Protein 2QSD (pdb70)

InterPro domains:
  IPR011440 Domain of unknown function DUF1543 [PF07566] (20-71)
  IPR011440 Domain of unknown function DUF1543 [PF07566] (97-147)

Solvent-accessible surface area: 62287 Å² total

Organism: Idiomarina loihiensis (strain ATCC BAA-735 / DSM 15497 / L2-TR) (NCBI:txid283942)

Secondary structure (DSSP, 8-state):
--EEEEEEEEE--TT-SS-EEEEEEEEE---TTHHHHHHH--S-STT-EEEEEEE--EETTEEEEEES----SSEEEEEE-----SEEEEEESSHHHHHHHHHHT----EEEE-SEETTEEEEEEE---------SEEEEEEPP-/--EEEEEEEEE--TT-SS-EEEEEEEEE---TTHHHHHHH--S-STT-EEEEEEEE-EETTEEEEEES----SSEEEEEE----SEEEEEESSHHHHHHHHHTT----EEEEESEETTEEEEEEE---------SEEEEEE---/--EEEEEEEEE--TT-SS-EEEEEEEEE---TTHHHHHHH--S-STT-EEEEEEEE-EETTEEEEEES----S-EEEEEE-----SEEEEEESSHHHHHHHHHHTT---EEEE--EETTEEEEEEE---------SEEEEEEPP--/--EEEEEEEEE--TT-SS-EEEEEEEEE---TTHHHHHHH--S--TT-EEEEEEEE-EETTEEEEEES----S-EEEEEE----SEEEEEESSHHHHHHHHHTT----EEEE-SEETTEEEEEEE---------SEEEEEEPP-/--EEEEEEEEE--TT-SS-EEEEEEEEE---TTHHHHHHH--S-STT-EEEEEEE--EETTEEEEEES----S-EEEEEE----SEEEEEESSHHHHHHHHHHT----EEEEESEETTEEEEEEE---------SEEEEEEPP--/--EEEEEEEEE--TT-SS-EEEEEEEEE---TTHHHHHHH--S-STT-EEEEEEEE-EETTEEEEEES------EEEEEE----SEEEEEESSHHHHHHHHHTT----EEEEESEETTEEEEEEE---------SEEEEEEPP--/--EEEEEEEEEE-TT-SS-EEEEEEEEE---TTHHHHHHH-SSEEEEEEEEEEEEE-EETTEEEEEES-----EEEEEE-----SEEEEEESSHHHHHHHHHTTT---EEEEESEETTEEEEEEE---------SEEEEEEPP--/--EEEEEEEEE--TT-SS-EEEEEEEEE---TTHHHHHHH--S-STT-EEEEEEEE-EETTEEEEEES----S-EEEEEE-----SEEEEEESSHHHHHHHHHTT----EEEEESEETTEEEEEEE---------SEEEEEEPP--

Sequence (1160 aa):
DNKLFLVYVGGTAPGANIELHDIRFVVGPSEETYPAIRKGWFGTQKGLHLDSFVHLHHVDGYRIHLTSEAPEEKRLYFVNFGEYHDFTVVVADSPQSAKQLARAQFSVDDCLCVDLVDNHYVTLEFDGEQQPLVPDWKGYQPLPEDNKLFLVYVGGTAPGANIELHDIRFVVGPSEETYPAIRKGWFGTQKGLHLDSFVHLHHVDGYRIHLTSEAPEEKRLYFVNFGYHDFTVVVADSPQSAKQLARAQFSVDDCLCVDLVDNHYVTLEFDGEQQPLVPDWKGYQPLPEDNKLFLVYVGGTAPGANIELHDIRFVVGPSEETYPAIRKGWFGTQKGLHLDSFVHLHHVDGYRIHLTSEAPEEKRLYFVNFGEYHDFTVVVADSPQSAKQLARAQFSVDDCLCVDLVDNHYVTLEFDGEQQPLVPDWKGYQPLPEGDNKLFLVYVGGTAPGANIELHDIRFVVGPSEETYPAIRRKGWFGTQKGLHLDSFVHLHHVDGYRIHLTSEAPEEKRLYFVNFGYHDFTVVVADSPQSAKQLARAQFSVDDCLCVDLVDNHYVTLEFDGEQQPLVPDWKGYQPLPEDNKLFLVYVGGTAPGANIELHDIRFVVGPSEETYPAIRKGWFGTQKGLHLDSFVHLHHVDGYRIHLTSEAPEEKRLYFVNFEYHDFTVVVADSPQSAKQLARAQFSVDDCLCVDLVDNHYVTLEFDGEQQPLVPDWKGYQPLPEGDNKLFLVYVGGTAPGANIELHDIRFVVGPSEETYPAIRKGWFGTQKGLHLDSFVHLHHVDGYRIHLTSEAPEEKRLYFVNFGYHDFTVVVADSPQSAKQLARAQFSVDDCLCVDLVDNHYVTLEFDGEQQPLVPDWKGYQPLPEGDNKLFLVYVGGTAPGANIELHDIRFVVGPSEETYPAIRRKGWFGTQKGLHLDSFVHLHHVDGYRIHLTSEAEEKRLYFVNNFGEYHDFTVVVADSPQSAKQLARAQFSVDDCLCVDLVDNHYVTLEFDGEQQPLVPDWKGYQPLPEGDNKLFLVYVGGTAPGANIELHDIRFVVGPSEETYPAIRKGWFGTQKGLHLDSFVHLHHVDGYRIHLTSEAPEEKRLYFVNFGEYHDFTVVVADSPQSAKQLARAQFSVDDCLCVDLVDNHYVTLEFDGEQQPLVPDWKGYQPLPEG

Foldseek 3Di:
DKWKKWWKKWDDAPPDPDIDIDIDIAMDPPLVRLVVVQVVDPGDNPPMKTFFMDGDQDAPQKGKDKDLDDDAQKFKKKKAACVVDRTDIHIGRDPVVRVVVRVVVVCVTDMDTDQAHPSIGIDIDGDGDDDDPHTPDGDIGTRDD/DKWKKWFKKWDDAPPDDDIDIDIDIAMDPPLVRLVVVQVVDPGDQPQIKTFFMAGDQDAPQKGKDKDQPDPAQKFWKKWAACVVRIDIHIGRDPVVRVVVRVVVPCVTDMDTDAAHPNIGIDIDGDGDDDPPDTPDGDIGRRDD/DKFKKWFKKWDAAPPDDDIDIDIDIAMDPPLVRLVVVQVPDPGDQPFMKTFFMDGDQDAPQKGKDKDLDDPAQKFKKKWAACVVDRIDIHIGRDPVVRVVVRVVPPCVTDMDTDAAHPSIGIHIDGHGDHDDPDTPDGDIGTRDPD/DKWKKWFKKWDDAPPDPDIDIDTDIAMDPPLVRLVVVQVVDPGDNPFIKTFFMDGDQDAPQKGKDWALDDPDQKFWKWWAACVVRIDIHIDRDQVVRVVVRVVVVCVTDMDTDQAHPNIGIDIDGHGDDDDPDTPDGDIGTRDD/DKWKKWFKKWDDAPPDPDIDIDIAIAIDPPLVRQVVVLVPDPGDSPFMKTFFMAGDQDAPQKGKDKDLDDDDQKFWKWWACVVDRTDIHIHRDPVVVVVVGVVVPCVTDMDTDQAHPSIGIDIDGHGDHDDPDTPDGDIGTRDPD/DKWKKWFKKWDAAPPDPDIDIDIDIAMDPDLVRLVVVQVPDPGDSPFIKTFFMDGDQDAPQKGKDKALDDPAQKFWKWWAACVVRTDIHIDRDPVVRVVVGVVVPCVTDMDTDQAHPSIGIHIDGHGDDDDPDTPDGDIGTRDPD/DKWKKWFWKWDDAPPDDDIDIDIDIAMDPPLVGLVVVQVPDPGDQPFIKTFFMDGDQDAPQKGKDKDLDDDQKFKKKWAPCCPDRTDIHIDRDPVVRVVVGVVVPCVTDMDTDAAHPNIGIDIDGHHDDDDPDTPDGDIGTRDPD/DKWKKWFKKWADAPPDDDIDIDIDIAIDPDLVRLVVVQVPDPGDNPFIKTFFMDGDQDAPQKGKDKDQDDDDQKFKKKWAPCCPDRTDIHIGRDPVVRVVVRVVPPCVTDMDTDAAHPNIGIDIDGHGDDDDPHTPDGDIGTNDDD

Nearest PDB structures (foldseek):
  2qsd-assembly3_D  TM=1.004E+00  e=1.176E-25  Idiomarina loihiensis
  2qsd-assembly1_A  TM=1.005E+00  e=2.131E-25  Idiomarina loihiensis
  2qsd-assembly3_E  TM=9.970E-01  e=6.996E-25  Idiomarina loihiensis
  2qsd-assembly2_G  TM=9.967E-01  e=1.268E-24  Idiomarina loihiensis
  4njc-assembly1_A  TM=6.000E-01  e=9.033E+00  Geobacillus stearothermophilus

B-factor: mean 64.72, std 28.15, range [20.96, 165.74]

Structure (mmCIF, N/CA/C/O backbone):
data_2QSD
#
_entry.id   2QSD
#
_cell.length_a   185.401
_cell.length_b   185.401
_cell.length_c   185.401
_cell.angle_alpha   90.00
_cell.angle_beta   90.00
_cell.angle_gamma   90.00
#
_symmetry.space_group_name_H-M   'P 2 3'
#
loop_
_entity.id
_entity.type
_entity.pdbx_description
1 polymer 'Uncharacterized conserved protein'
2 non-polymer GLYCEROL
3 water water
#
loop_
_atom_site.group_PDB
_atom_site.id
_atom_site.type_symbol
_atom_site.label_atom_id
_atom_site.label_alt_id
_atom_site.label_comp_id
_atom_site.label_asym_id
_atom_site.label_entity_id
_atom_site.label_seq_id
_atom_site.pdbx_PDB_ins_code
_atom_site.Cartn_x
_atom_site.Cartn_y
_atom_site.Cartn_z
_atom_site.occupancy
_atom_site.B_iso_or_equiv
_atom_site.auth_seq_id
_atom_site.auth_comp_id
_atom_site.auth_asym_id
_atom_site.auth_atom_id
_atom_site.pdbx_PDB_model_num
ATOM 1 N N . ASP A 1 7 ? 15.174 41.846 35.510 1.00 71.12 5 ASP A N 1
ATOM 2 C CA . ASP A 1 7 ? 13.900 41.069 35.556 1.00 77.03 5 ASP A CA 1
ATOM 3 C C . ASP A 1 7 ? 12.989 41.400 34.376 1.00 70.08 5 ASP A C 1
ATOM 4 O O . ASP A 1 7 ? 12.263 42.397 34.383 1.00 68.81 5 ASP A O 1
ATOM 9 N N . ASN A 1 8 ? 13.041 40.545 33.363 1.00 61.64 6 ASN A N 1
ATOM 10 C CA . ASN A 1 8 ? 12.267 40.735 32.153 1.00 50.65 6 ASN A CA 1
ATOM 11 C C . ASN A 1 8 ? 10.794 40.393 32.326 1.00 50.24 6 ASN A C 1
ATOM 12 O O . ASN A 1 8 ? 10.437 39.462 33.046 1.00 46.83 6 ASN A O 1
ATOM 17 N N . LYS A 1 9 ? 9.945 41.158 31.651 1.00 46.41 7 LYS A N 1
ATOM 18 C CA . LYS A 1 9 ? 8.517 40.928 31.675 1.00 45.51 7 LYS A CA 1
ATOM 19 C C . LYS A 1 9 ? 8.020 40.622 30.263 1.00 45.97 7 LYS A C 1
ATOM 20 O O . LYS A 1 9 ? 8.518 41.183 29.286 1.00 44.49 7 LYS A O 1
ATOM 26 N N . LEU A 1 10 ? 7.051 39.720 30.159 1.00 41.27 8 LEU A N 1
ATOM 27 C CA . LEU A 1 10 ? 6.354 39.491 28.903 1.00 37.23 8 LEU A CA 1
ATOM 28 C C . LEU A 1 10 ? 5.129 40.400 28.836 1.00 39.14 8 LEU A C 1
ATOM 29 O O . LEU A 1 10 ? 4.239 40.336 29.692 1.00 42.52 8 LEU A O 1
ATOM 34 N N . PHE A 1 11 ? 5.099 41.250 27.819 1.00 33.42 9 PHE A N 1
ATOM 35 C CA . PHE A 1 11 ? 3.976 42.137 27.591 1.00 34.37 9 PHE A CA 1
ATOM 36 C C . PHE A 1 11 ? 3.224 41.743 26.332 1.00 39.83 9 PHE A C 1
ATOM 37 O O . PHE A 1 11 ? 3.826 41.401 25.308 1.00 39.68 9 PHE A O 1
ATOM 45 N N . LEU A 1 12 ? 1.903 41.792 26.419 1.00 36.37 10 LEU A N 1
ATOM 46 C CA . LEU A 1 12 ? 1.054 41.710 25.246 1.00 36.27 10 LEU A CA 1
ATOM 47 C C . LEU A 1 12 ? 0.521 43.116 24.986 1.00 41.44 10 LEU A C 1
ATOM 48 O O . LEU A 1 12 ? -0.169 43.683 25.825 1.00 38.32 10 LEU A O 1
ATOM 53 N N . VAL A 1 13 ? 0.878 43.683 23.835 1.00 44.01 11 VAL A N 1
ATOM 54 C CA . VAL A 1 13 ? 0.553 45.073 23.515 1.00 37.03 11 VAL A CA 1
ATOM 55 C C . VAL A 1 13 ? -0.380 45.179 22.312 1.00 43.17 11 VAL A C 1
ATOM 56 O O . VAL A 1 13 ? -0.246 44.445 21.333 1.00 48.81 11 VAL A O 1
ATOM 60 N N . TYR A 1 14 ? -1.336 46.091 22.402 1.00 42.34 12 TYR A N 1
ATOM 61 C CA . TYR A 1 14 ? -2.280 46.337 21.325 1.00 41.80 12 TYR A CA 1
ATOM 62 C C . TYR A 1 14 ? -1.892 47.676 20.726 1.00 42.20 12 TYR A C 1
ATOM 63 O O . TYR A 1 14 ? -1.965 48.712 21.386 1.00 40.30 12 TYR A O 1
ATOM 72 N N . VAL A 1 15 ? -1.425 47.646 19.486 1.00 37.28 13 VAL A N 1
ATOM 73 C CA . VAL A 1 15 ? -0.903 48.851 18.858 1.00 34.95 13 VAL A CA 1
ATOM 74 C C . VAL A 1 15 ? -1.728 49.225 17.643 1.00 39.75 13 VAL A C 1
ATOM 75 O O . VAL A 1 15 ? -2.423 48.384 17.073 1.00 47.58 13 VAL A O 1
ATOM 79 N N . GLY A 1 16 ? -1.654 50.494 17.261 1.00 43.01 14 GLY A N 1
ATOM 80 C CA . GLY A 1 16 ? -2.448 51.022 16.161 1.00 32.93 14 GLY A CA 1
ATOM 81 C C . GLY A 1 16 ? -1.667 51.968 15.278 1.00 39.55 14 GLY A C 1
ATOM 82 O O . GLY A 1 16 ? -0.670 52.568 15.698 1.00 38.70 14 GLY A O 1
ATOM 83 N N . GLY A 1 17 ? -2.132 52.107 14.045 1.00 35.49 15 GLY A N 1
ATOM 84 C CA . GLY A 1 17 ? -1.477 52.971 13.084 1.00 37.96 15 GLY A CA 1
ATOM 85 C C . GLY A 1 17 ? -1.985 52.728 11.682 1.00 39.88 15 GLY A C 1
ATOM 86 O O . GLY A 1 17 ? -3.029 52.100 11.481 1.00 32.43 15 GLY A O 1
ATOM 87 N N . THR A 1 18 ? -1.230 53.215 10.707 1.00 35.40 16 THR A N 1
ATOM 88 C CA . THR A 1 18 ? -1.651 53.136 9.323 1.00 40.60 16 THR A CA 1
ATOM 89 C C . THR A 1 18 ? -0.772 52.177 8.505 1.00 38.47 16 THR A C 1
ATOM 90 O O . THR A 1 18 ? 0.310 51.777 8.945 1.00 40.49 16 THR A O 1
ATOM 94 N N . ALA A 1 19 ? -1.271 51.781 7.339 1.00 34.73 17 ALA A N 1
ATOM 95 C CA . ALA A 1 19 ? -0.488 51.040 6.348 1.00 37.02 17 ALA A CA 1
ATOM 96 C C . ALA A 1 19 ? -0.880 51.520 4.945 1.00 37.95 17 ALA A C 1
ATOM 97 O O . ALA A 1 19 ? -2.012 51.981 4.756 1.00 36.65 17 ALA A O 1
ATOM 99 N N . PRO A 1 20 ? 0.049 51.437 3.965 1.00 39.37 18 PRO A N 1
ATOM 100 C CA . PRO A 1 20 ? -0.270 51.908 2.611 1.00 37.58 18 PRO A CA 1
ATOM 101 C C . PRO A 1 20 ? -1.423 51.150 1.968 1.00 40.86 18 PRO A C 1
ATOM 102 O O . PRO A 1 20 ? -1.470 49.915 2.024 1.00 39.30 18 PRO A O 1
ATOM 106 N N . GLY A 1 21 ? -2.354 51.898 1.384 1.00 37.09 19 GLY A N 1
ATOM 107 C CA . GLY A 1 21 ? -3.521 51.308 0.739 1.00 37.15 19 GLY A CA 1
ATOM 108 C C . GLY A 1 21 ? -4.760 51.219 1.606 1.00 41.19 19 GLY A C 1
ATOM 109 O O . GLY A 1 21 ? -5.873 51.222 1.090 1.00 44.49 19 GLY A O 1
ATOM 110 N N . ALA A 1 22 ? -4.574 51.129 2.920 1.00 39.60 20 ALA A N 1
ATOM 111 C CA . ALA A 1 22 ? -5.702 51.081 3.845 1.00 40.68 20 ALA A CA 1
ATOM 112 C C . ALA A 1 22 ? -6.313 52.463 4.071 1.00 43.59 20 ALA A C 1
ATOM 113 O O . ALA A 1 22 ? -5.595 53.460 4.183 1.00 44.81 20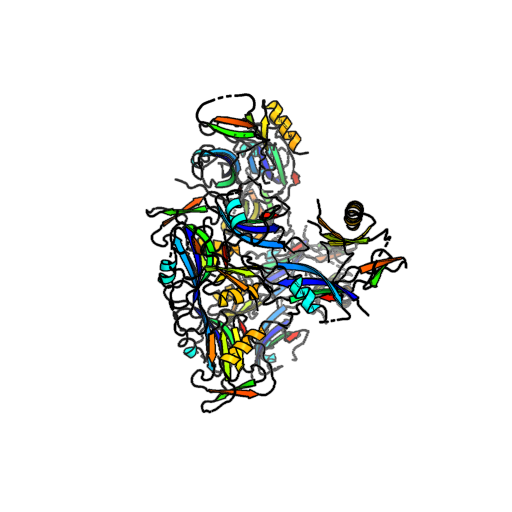 ALA A O 1
ATOM 115 N N . ASN A 1 23 ? -7.641 52.507 4.133 1.00 47.23 21 ASN A N 1
ATOM 116 C CA . ASN A 1 23 ? -8.379 53.744 4.409 1.00 45.32 21 ASN A CA 1
ATOM 117 C C . ASN A 1 23 ? -8.468 54.101 5.888 1.00 44.88 21 ASN A C 1
ATOM 118 O O . ASN A 1 23 ? -8.470 55.275 6.242 1.00 51.43 21 ASN A O 1
ATOM 123 N N . ILE A 1 24 ? -8.563 53.093 6.748 1.00 41.51 22 ILE A N 1
ATOM 124 C CA . ILE A 1 24 ? -8.685 53.344 8.181 1.00 38.76 22 ILE A CA 1
ATOM 125 C C . ILE A 1 24 ? -7.458 52.868 8.946 1.00 36.14 22 ILE A C 1
ATOM 126 O O . ILE A 1 24 ? -6.613 52.164 8.402 1.00 45.12 22 ILE A O 1
ATOM 131 N N . GLU A 1 25 ? -7.369 53.291 10.200 1.00 38.57 23 GLU A N 1
ATOM 132 C CA . GLU A 1 25 ? -6.344 52.851 11.138 1.00 41.80 23 GLU A CA 1
ATOM 133 C C . GLU A 1 25 ? -6.493 51.346 11.380 1.00 40.07 23 GLU A C 1
ATOM 134 O O . GLU A 1 25 ? -7.605 50.836 11.537 1.00 41.29 23 GLU A O 1
ATOM 140 N N . LEU A 1 26 ? -5.375 50.634 11.390 1.00 34.03 24 LEU A N 1
ATOM 141 C CA . LEU A 1 26 ? -5.395 49.197 11.636 1.00 37.83 24 LEU A CA 1
ATOM 142 C C . LEU A 1 26 ? -4.764 48.918 12.984 1.00 38.70 24 LEU A C 1
ATOM 143 O O . LEU A 1 26 ? -4.045 49.765 13.521 1.00 40.39 24 LEU A O 1
ATOM 148 N N . HIS A 1 27 ? -5.038 47.734 13.526 1.00 36.37 25 HIS A N 1
ATOM 149 C CA . HIS A 1 27 ? -4.523 47.340 14.832 1.00 36.25 25 HIS A CA 1
ATOM 150 C C . HIS A 1 27 ? -3.945 45.927 14.811 1.00 35.96 25 HIS A C 1
ATOM 151 O O . HIS A 1 27 ? -4.479 45.051 14.145 1.00 38.38 25 HIS A O 1
ATOM 158 N N . ASP A 1 28 ? -2.869 45.715 15.560 1.00 29.06 26 ASP A N 1
ATOM 159 C CA . ASP A 1 28 ? -2.279 44.388 15.721 1.00 37.62 26 ASP A CA 1
ATOM 160 C C . ASP A 1 28 ? -1.895 44.146 17.186 1.00 36.87 26 ASP A C 1
ATOM 161 O O . ASP A 1 28 ? -1.711 45.094 17.950 1.00 33.89 26 ASP A O 1
ATOM 166 N N . ILE A 1 29 ? -1.792 42.872 17.560 1.00 39.16 27 ILE A N 1
ATOM 167 C CA . ILE A 1 29 ? -1.308 42.451 18.867 1.00 36.90 27 ILE A CA 1
ATOM 168 C C . ILE A 1 29 ? 0.136 41.983 18.735 1.00 43.91 27 ILE A C 1
ATOM 169 O O . ILE A 1 29 ? 0.434 41.110 17.917 1.00 49.27 27 ILE A O 1
ATOM 174 N N . ARG A 1 30 ? 1.032 42.580 19.520 1.00 39.99 28 ARG A N 1
ATOM 175 C CA . ARG A 1 30 ? 2.429 42.144 19.566 1.00 38.27 28 ARG A CA 1
ATOM 176 C C . ARG A 1 30 ? 2.790 41.564 20.939 1.00 41.21 28 ARG A C 1
ATOM 177 O O . ARG A 1 30 ? 2.260 41.994 21.970 1.00 39.05 28 ARG A O 1
ATOM 185 N N . PHE A 1 31 ? 3.694 40.588 20.938 1.00 37.52 29 PHE A N 1
ATOM 186 C CA . PHE A 1 31 ? 4.303 40.091 22.159 1.00 36.48 29 PHE A CA 1
ATOM 187 C C . PHE A 1 31 ? 5.720 40.623 22.227 1.00 39.60 29 PHE A C 1
ATOM 188 O O . PHE A 1 31 ? 6.470 40.502 21.262 1.00 44.30 29 PHE A O 1
ATOM 196 N N . VAL A 1 32 ? 6.074 41.233 23.357 1.00 37.20 30 VAL A N 1
ATOM 197 C CA . VAL A 1 32 ? 7.390 41.855 23.534 1.00 38.13 30 VAL A CA 1
ATOM 198 C C . VAL A 1 32 ? 7.945 41.583 24.934 1.00 42.73 30 VAL A C 1
ATOM 199 O O . VAL A 1 32 ? 7.179 41.379 25.880 1.00 39.27 30 VAL A O 1
ATOM 203 N N . VAL A 1 33 ? 9.274 41.577 25.055 1.00 38.85 31 VAL A N 1
ATOM 204 C CA . VAL A 1 33 ? 9.945 41.294 26.320 1.00 34.47 31 VAL A CA 1
ATOM 205 C C . VAL A 1 33 ? 10.916 42.408 26.715 1.00 38.56 31 VAL A C 1
ATOM 206 O O . VAL A 1 33 ? 11.779 42.790 25.932 1.00 48.54 31 VAL A O 1
ATOM 210 N N . GLY A 1 34 ? 10.758 42.924 27.931 1.00 41.48 32 GLY A N 1
ATOM 211 C CA . GLY A 1 34 ? 11.665 43.924 28.487 1.00 44.01 32 GLY A CA 1
ATOM 212 C C . GLY A 1 34 ? 11.483 44.119 29.988 1.00 46.87 32 GLY A C 1
ATOM 213 O O . GLY A 1 34 ? 10.499 43.645 30.562 1.00 47.50 32 GLY A O 1
ATOM 214 N N . PRO A 1 35 ? 12.437 44.814 30.636 1.00 50.16 33 PRO A N 1
ATOM 215 C CA . PRO A 1 35 ? 12.343 45.175 32.066 1.00 54.09 33 PRO A CA 1
ATOM 216 C C . PRO A 1 35 ? 11.235 46.191 32.339 1.00 56.10 33 PRO A C 1
ATOM 217 O O . PRO A 1 35 ? 10.637 46.194 33.418 1.00 55.50 33 PRO A O 1
ATOM 221 N N . SER A 1 36 ? 10.987 47.058 31.364 1.00 56.87 34 SER A N 1
ATOM 222 C CA . SER A 1 36 ? 9.920 48.043 31.451 1.00 54.10 34 SER A CA 1
ATOM 223 C C . SER A 1 36 ? 9.207 48.136 30.112 1.00 52.01 34 SER A C 1
ATOM 224 O O . SER A 1 36 ? 9.673 47.593 29.111 1.00 51.15 34 SER A O 1
ATOM 235 N N . GLU A 1 38 ? 8.645 50.989 28.302 1.00 53.74 36 GLU A N 1
ATOM 236 C CA . GLU A 1 38 ? 9.429 51.879 27.430 1.00 54.87 36 GLU A CA 1
ATOM 237 C C . GLU A 1 38 ? 10.627 51.198 26.777 1.00 52.23 36 GLU A C 1
ATOM 238 O O . GLU A 1 38 ? 11.083 51.620 25.719 1.00 57.76 36 GLU A O 1
ATOM 244 N N . GLU A 1 39 ? 11.135 50.144 27.406 1.00 52.97 37 GLU A N 1
ATOM 245 C CA . GLU A 1 39 ? 12.261 49.404 26.848 1.00 59.24 37 GLU A CA 1
ATOM 246 C C . GLU A 1 39 ? 11.849 48.382 25.789 1.00 52.75 37 GLU A C 1
ATOM 247 O O . GLU A 1 39 ? 12.701 47.705 25.218 1.00 53.79 37 GLU A O 1
ATOM 253 N N . THR A 1 40 ? 10.548 48.280 25.523 1.00 52.01 38 THR A N 1
ATOM 254 C CA . THR A 1 40 ? 10.050 47.392 24.474 1.00 47.90 38 THR A CA 1
ATOM 255 C C . THR A 1 40 ? 9.733 48.150 23.181 1.00 47.75 38 THR A C 1
ATOM 256 O O . THR A 1 40 ? 9.402 47.529 22.162 1.00 40.38 38 THR A O 1
ATOM 260 N N . TYR A 1 41 ? 9.848 49.480 23.231 1.00 40.28 39 TYR A N 1
ATOM 261 C CA . TYR A 1 41 ? 9.510 50.345 22.093 1.00 42.79 39 TYR A CA 1
ATOM 262 C C . TYR A 1 41 ? 10.220 49.996 20.773 1.00 46.74 39 TYR A C 1
ATOM 263 O O . TYR A 1 41 ? 9.553 49.950 19.740 1.00 49.12 39 TYR A O 1
ATOM 272 N N . PRO A 1 42 ? 11.558 49.753 20.793 1.00 52.49 40 PRO A N 1
ATOM 273 C CA . PRO A 1 42 ? 12.207 49.271 19.562 1.00 50.69 40 PRO A CA 1
ATOM 274 C C . PRO A 1 42 ? 11.598 48.000 18.979 1.00 48.87 40 PRO A C 1
ATOM 275 O O . PRO A 1 42 ? 11.446 47.898 17.759 1.00 53.23 40 PRO A O 1
ATOM 279 N N . ALA A 1 43 ? 11.245 47.056 19.848 1.00 43.41 41 ALA A N 1
ATOM 280 C CA . ALA A 1 43 ? 10.677 45.786 19.424 1.00 40.73 41 ALA A CA 1
ATOM 281 C C . ALA A 1 43 ? 9.244 45.941 18.929 1.00 42.09 41 ALA A C 1
ATOM 282 O O . ALA A 1 43 ? 8.794 45.172 18.082 1.00 51.36 41 ALA A O 1
ATOM 284 N N . ILE A 1 44 ? 8.531 46.931 19.462 1.00 41.62 42 ILE A N 1
ATOM 285 C CA . ILE A 1 44 ? 7.184 47.238 18.991 1.00 42.30 42 ILE A CA 1
ATOM 286 C C . ILE A 1 44 ? 7.260 47.847 17.599 1.00 42.51 42 ILE A C 1
ATOM 287 O O . ILE A 1 44 ? 6.577 47.385 16.676 1.00 44.63 42 ILE A O 1
ATOM 292 N N . ARG A 1 45 ? 8.115 48.859 17.457 1.00 40.23 43 ARG A N 1
ATOM 293 C CA . ARG A 1 45 ? 8.358 49.511 16.166 1.00 46.51 43 ARG A CA 1
ATOM 294 C C . ARG A 1 45 ? 8.784 48.547 15.064 1.00 44.89 43 ARG A C 1
ATOM 295 O O . ARG A 1 45 ? 8.279 48.638 13.947 1.00 51.95 43 ARG A O 1
ATOM 303 N N . LYS A 1 46 ? 9.675 47.610 15.384 1.00 42.20 44 LYS A N 1
ATOM 304 C CA . LYS A 1 46 ? 10.149 46.654 14.382 1.00 50.05 44 LYS A CA 1
ATOM 305 C C . LYS A 1 46 ? 9.182 45.493 14.131 1.00 50.04 44 LYS A C 1
ATOM 306 O O . LYS A 1 46 ? 9.286 44.808 13.114 1.00 58.49 44 LYS A O 1
ATOM 312 N N . GLY A 1 47 ? 8.244 45.278 15.050 1.00 48.31 45 GLY A N 1
ATOM 313 C CA . GLY A 1 47 ? 7.218 44.249 14.875 1.00 42.23 45 GLY A CA 1
ATOM 314 C C . GLY A 1 47 ? 5.974 44.757 14.157 1.00 46.87 45 GLY A C 1
ATOM 315 O O . GLY A 1 47 ? 5.207 43.964 13.602 1.00 44.93 45 GLY A O 1
ATOM 316 N N . TRP A 1 48 ? 5.772 46.076 14.174 1.00 39.54 46 TRP A N 1
ATOM 317 C CA . TRP A 1 48 ? 4.642 46.712 13.479 1.00 42.60 46 TRP A CA 1
ATOM 318 C C . TRP A 1 48 ? 4.762 46.544 11.969 1.00 37.78 46 TRP A C 1
ATOM 319 O O . TRP A 1 48 ? 5.767 46.910 11.385 1.00 43.20 46 TRP A O 1
ATOM 330 N N . PHE A 1 49 ? 3.731 45.976 11.356 1.00 37.59 47 PHE A N 1
ATOM 331 C CA . PHE A 1 49 ? 3.773 45.577 9.949 1.00 36.97 47 PHE A CA 1
ATOM 332 C C . PHE A 1 49 ? 3.610 46.759 8.996 1.00 39.88 47 PHE A C 1
ATOM 333 O O . PHE A 1 49 ? 3.986 46.672 7.822 1.00 36.42 47 PHE A O 1
ATOM 341 N N . GLY A 1 50 ? 3.016 47.840 9.505 1.00 42.27 48 GLY A N 1
ATOM 342 C CA . GLY A 1 50 ? 2.596 48.971 8.684 1.00 39.20 48 GLY A CA 1
ATOM 343 C C . GLY A 1 50 ? 3.559 50.139 8.692 1.00 39.51 48 GLY A C 1
ATOM 344 O O . GLY A 1 50 ? 4.757 49.968 8.897 1.00 42.51 48 GLY A O 1
ATOM 345 N N . THR A 1 51 ? 3.011 51.328 8.472 1.00 41.41 49 THR A N 1
ATOM 346 C CA . THR A 1 51 ? 3.761 52.575 8.412 1.00 39.67 49 THR A CA 1
ATOM 347 C C . THR A 1 51 ? 4.173 53.014 9.815 1.00 40.75 49 THR A C 1
ATOM 348 O O . THR A 1 51 ? 3.359 52.994 10.737 1.00 46.85 49 THR A O 1
ATOM 352 N N . GLN A 1 52 ? 5.433 53.418 9.959 1.00 43.59 50 GLN A N 1
ATOM 353 C CA . GLN A 1 52 ? 5.996 53.836 11.245 1.00 47.44 50 GLN A CA 1
ATOM 354 C C . GLN A 1 52 ? 5.433 55.142 11.783 1.00 43.45 50 GLN A C 1
ATOM 355 O O . GLN A 1 52 ? 5.191 55.261 12.984 1.00 55.11 50 GLN A O 1
ATOM 361 N N . LYS A 1 53 ? 5.231 56.116 10.902 1.00 45.81 51 LYS A N 1
ATOM 362 C CA . LYS A 1 53 ? 4.741 57.429 11.312 1.00 51.48 51 LYS A CA 1
ATOM 363 C C . LYS A 1 53 ? 3.318 57.375 11.870 1.00 51.51 51 LYS A C 1
ATOM 364 O O . LYS A 1 53 ? 2.379 56.964 11.177 1.00 53.44 51 LYS A O 1
ATOM 370 N N . GLY A 1 54 ? 3.182 57.788 13.129 1.00 49.05 52 GLY A N 1
ATOM 371 C CA . GLY A 1 54 ? 1.882 57.893 13.789 1.00 49.06 52 GLY A CA 1
ATOM 372 C C . GLY A 1 54 ? 1.514 56.672 14.610 1.00 50.71 52 GLY A C 1
ATOM 373 O O . GLY A 1 54 ? 0.388 56.571 15.098 1.00 56.03 52 GLY A O 1
ATOM 374 N N . LEU A 1 55 ? 2.463 55.749 14.757 1.00 44.39 53 LEU A N 1
ATOM 375 C CA . LEU A 1 55 ? 2.266 54.529 15.529 1.00 40.31 53 LEU A CA 1
ATOM 376 C C . LEU A 1 55 ? 1.963 54.856 16.986 1.00 43.68 53 LEU A C 1
ATOM 377 O O . LEU A 1 55 ? 2.621 55.698 17.599 1.00 46.09 53 LEU A O 1
ATOM 382 N N . HIS A 1 56 ? 0.942 54.204 17.525 1.00 44.91 54 HIS A N 1
ATOM 383 C CA . HIS A 1 56 ? 0.528 54.453 18.898 1.00 39.64 54 HIS A CA 1
ATOM 384 C C . HIS A 1 56 ? 0.152 53.171 19.612 1.00 43.26 54 HIS A C 1
ATOM 385 O O . HIS A 1 56 ? -0.362 52.228 19.007 1.00 43.97 54 HIS A O 1
ATOM 392 N N . LEU A 1 57 ? 0.429 53.159 20.908 1.00 44.06 55 LEU A N 1
ATOM 393 C CA . LEU A 1 57 ? 0.052 52.092 21.810 1.00 45.36 55 LEU A CA 1
ATOM 394 C C . LEU A 1 57 ? -1.358 52.359 22.331 1.00 44.65 55 LEU A C 1
ATOM 395 O O . LEU A 1 57 ? -1.657 53.476 22.751 1.00 46.04 55 LEU A O 1
ATOM 400 N N . ASP A 1 58 ? -2.218 51.341 22.310 1.00 44.79 56 ASP A N 1
ATOM 401 C CA . ASP A 1 58 ? -3.620 51.504 22.733 1.00 42.77 56 ASP A CA 1
ATOM 402 C C . ASP A 1 58 ? -4.001 50.774 24.021 1.00 48.71 56 ASP A C 1
ATOM 403 O O . ASP A 1 58 ? -4.759 51.300 24.831 1.00 49.95 56 ASP A O 1
ATOM 408 N N . SER A 1 59 ? -3.502 49.554 24.188 1.00 47.30 57 SER A N 1
ATOM 409 C CA . SER A 1 59 ? -3.582 48.854 25.464 1.00 44.84 57 SER A CA 1
ATOM 410 C C . SER A 1 59 ? -2.444 47.855 25.590 1.00 47.18 57 SER A C 1
ATOM 411 O O . SER A 1 59 ? -1.813 47.492 24.599 1.00 50.77 57 SER A O 1
ATOM 414 N N . PHE A 1 60 ? -2.178 47.434 26.821 1.00 45.16 58 PHE A N 1
ATOM 415 C CA . PHE A 1 60 ? -1.220 46.377 27.090 1.00 41.11 58 PHE A CA 1
ATOM 416 C C . PHE A 1 60 ? -1.525 45.658 28.397 1.00 40.88 58 PHE A C 1
ATOM 417 O O . PHE A 1 60 ? -2.237 46.181 29.259 1.00 42.45 58 PHE A O 1
ATOM 425 N N . VAL A 1 61 ? -0.957 44.466 28.538 1.00 39.27 59 VAL A N 1
ATOM 426 C CA . VAL A 1 61 ? -0.976 43.732 29.794 1.00 33.94 59 VAL A CA 1
ATOM 427 C C . VAL A 1 61 ? 0.352 43.016 30.000 1.00 32.02 59 VAL A C 1
ATOM 428 O O . VAL A 1 61 ? 0.916 42.448 29.066 1.00 37.17 59 VAL A O 1
ATOM 432 N N . HIS A 1 62 ? 0.873 43.102 31.220 1.00 45.39 60 HIS A N 1
ATOM 433 C CA . HIS A 1 62 ? 1.997 42.285 31.655 1.00 39.74 60 HIS A CA 1
ATOM 434 C C . HIS A 1 62 ? 1.434 40.902 31.912 1.00 39.89 60 HIS A C 1
ATOM 435 O O . HIS A 1 62 ? 0.601 40.723 32.802 1.00 40.69 60 HIS A O 1
ATOM 442 N N . LEU A 1 63 ? 1.880 39.937 31.114 1.00 38.76 61 LEU A N 1
ATOM 443 C CA . LEU A 1 63 ? 1.380 38.564 31.180 1.00 44.20 61 LEU A CA 1
ATOM 444 C C . LEU A 1 63 ? 2.325 37.709 32.022 1.00 40.82 61 LEU A C 1
ATOM 445 O O . LEU A 1 63 ? 3.462 37.473 31.615 1.00 39.31 61 LEU A O 1
ATOM 450 N N . HIS A 1 64 ? 1.868 37.251 33.188 1.00 42.80 62 HIS A N 1
ATOM 451 C CA . HIS A 1 64 ? 2.716 36.438 34.078 1.00 37.21 62 HIS A CA 1
ATOM 452 C C . HIS A 1 64 ? 2.161 35.046 34.379 1.00 44.24 62 HIS A C 1
ATOM 453 O O . HIS A 1 64 ? 2.916 34.132 34.740 1.00 41.81 62 HIS A O 1
ATOM 460 N N . HIS A 1 65 ? 0.850 34.884 34.219 1.00 42.37 63 HIS A N 1
ATOM 461 C CA . HIS A 1 65 ? 0.198 33.603 34.455 1.00 39.11 63 HIS A CA 1
ATOM 462 C C . HIS A 1 65 ? -0.884 33.339 33.428 1.00 43.26 63 HIS A C 1
ATOM 463 O O . HIS A 1 65 ? -1.653 34.245 33.097 1.00 42.20 63 HIS A O 1
ATOM 470 N N . VAL A 1 66 ? -0.917 32.105 32.915 1.00 40.40 64 VAL A N 1
ATOM 471 C CA . VAL A 1 66 ? -1.970 31.628 32.006 1.00 44.46 64 VAL A CA 1
ATOM 472 C C . VAL A 1 66 ? -2.386 30.199 32.404 1.00 48.31 64 VAL A C 1
ATOM 473 O O . VAL A 1 66 ? -1.542 29.299 32.459 1.00 52.81 64 VAL A O 1
ATOM 477 N N . ASP A 1 67 ? -3.678 30.010 32.685 1.00 46.73 65 ASP A N 1
ATOM 478 C CA . ASP A 1 67 ? -4.275 28.693 32.997 1.00 52.27 65 ASP A CA 1
ATOM 479 C C . ASP A 1 67 ? -3.557 27.901 34.103 1.00 49.45 65 ASP A C 1
ATOM 480 O O . ASP A 1 67 ? -3.394 26.683 34.005 1.00 52.57 65 ASP A O 1
ATOM 485 N N . GLY A 1 68 ? -3.116 28.604 35.142 1.00 42.59 66 GLY A N 1
ATOM 486 C CA . GLY A 1 68 ? -2.425 27.973 36.254 1.00 37.90 66 GLY A CA 1
ATOM 487 C C . GLY A 1 68 ? -0.918 27.870 36.099 1.00 43.01 66 GLY A C 1
ATOM 488 O O . GLY A 1 68 ? -0.235 27.403 37.015 1.00 44.82 66 GLY A O 1
ATOM 489 N N . TYR A 1 69 ? -0.400 28.305 34.950 1.00 38.65 67 TYR A N 1
ATOM 490 C CA . TYR A 1 69 ? 1.035 28.249 34.671 1.00 42.78 67 TYR A CA 1
ATOM 491 C C . TYR A 1 69 ? 1.687 29.619 34.808 1.00 43.79 67 TYR A C 1
ATOM 492 O O . TYR A 1 69 ? 1.152 30.616 34.335 1.00 46.66 67 TYR A O 1
ATOM 501 N N . ARG A 1 70 ? 2.848 29.643 35.455 1.00 42.03 68 ARG A N 1
ATOM 502 C CA . ARG A 1 70 ? 3.690 30.825 35.575 1.00 42.02 68 ARG A CA 1
ATOM 503 C C . ARG A 1 70 ? 4.649 30.908 34.386 1.00 47.69 68 ARG A C 1
ATOM 504 O O . ARG A 1 70 ? 5.219 29.899 33.973 1.00 46.80 68 ARG A O 1
ATOM 512 N N . ILE A 1 71 ? 4.820 32.115 33.851 1.00 43.88 69 ILE A N 1
ATOM 513 C CA . ILE A 1 71 ? 5.656 32.341 32.683 1.00 43.18 69 ILE A CA 1
ATOM 514 C C . ILE A 1 71 ? 7.058 32.733 33.119 1.00 46.71 69 ILE A C 1
ATOM 515 O O . ILE A 1 71 ? 7.236 33.679 33.890 1.00 51.89 69 ILE A O 1
ATOM 520 N N . HIS A 1 72 ? 8.049 31.985 32.641 1.00 46.59 70 HIS A N 1
ATOM 521 C CA . HIS A 1 72 ? 9.451 32.303 32.899 1.00 46.47 70 HIS A CA 1
ATOM 522 C C . HIS A 1 72 ? 10.130 32.705 31.606 1.00 41.45 70 HIS A C 1
ATOM 523 O O . HIS A 1 72 ? 9.808 32.172 30.542 1.00 47.00 70 HIS A O 1
ATOM 530 N N . LEU A 1 73 ? 11.063 33.645 31.706 1.00 40.90 71 LEU A N 1
ATOM 531 C CA . LEU A 1 73 ? 11.814 34.117 30.548 1.00 52.24 71 LEU A CA 1
ATOM 532 C C . LEU A 1 73 ? 13.305 33.896 30.754 1.00 55.68 71 LEU A C 1
ATOM 533 O O . LEU A 1 73 ? 13.878 34.352 31.749 1.00 52.07 71 LEU A O 1
ATOM 538 N N . THR A 1 74 ? 13.923 33.188 29.812 1.00 62.46 72 THR A N 1
ATOM 539 C CA . THR A 1 74 ? 15.347 32.848 29.889 1.00 72.99 72 THR A CA 1
ATOM 540 C C . THR A 1 74 ? 16.072 33.099 28.567 1.00 75.81 72 THR A C 1
ATOM 541 O O . THR A 1 74 ? 15.464 33.053 27.491 1.00 68.99 72 THR A O 1
ATOM 545 N N . SER A 1 75 ? 17.375 33.361 28.663 1.00 84.17 73 SER A N 1
ATOM 546 C CA . SER A 1 75 ? 18.229 33.539 27.487 1.00 89.14 73 SER A CA 1
ATOM 547 C C . SER A 1 75 ? 18.518 32.218 26.777 1.00 93.83 73 SER A C 1
ATOM 548 O O . SER A 1 75 ? 18.656 32.187 25.554 1.00 93.71 73 SER A O 1
ATOM 551 N N . GLU A 1 76 ? 18.599 31.134 27.547 1.00 100.27 74 GLU A N 1
ATOM 552 C CA . GLU A 1 76 ? 18.955 29.823 27.004 1.00 110.92 74 GLU A CA 1
ATOM 553 C C . GLU A 1 76 ? 17.848 28.786 27.180 1.00 110.16 74 GLU A C 1
ATOM 554 O O . GLU A 1 76 ? 17.122 28.805 28.175 1.00 112.20 74 GLU A O 1
ATOM 560 N N . ALA A 1 77 ? 17.734 27.883 26.206 1.00 110.06 75 ALA A N 1
ATOM 561 C CA . ALA A 1 77 ? 16.747 26.805 26.242 1.00 110.14 75 ALA A CA 1
ATOM 562 C C . ALA A 1 77 ? 17.403 25.466 26.572 1.00 112.27 75 ALA A C 1
ATOM 563 O O . ALA A 1 77 ? 16.736 24.520 26.994 1.00 112.43 75 ALA A O 1
ATOM 565 N N . PRO A 1 81 ? 13.598 20.432 26.824 1.00 130.57 79 PRO A N 1
ATOM 566 C CA . PRO A 1 81 ? 12.419 20.155 26.005 1.00 130.92 79 PRO A CA 1
ATOM 567 C C . PRO A 1 81 ? 11.121 20.388 26.777 1.00 130.37 79 PRO A C 1
ATOM 568 O O . PRO A 1 81 ? 10.935 19.832 27.863 1.00 132.38 79 PRO A O 1
ATOM 572 N N . GLU A 1 82 ? 10.239 21.212 26.213 1.00 127.80 80 GLU A N 1
ATOM 573 C CA . GLU A 1 82 ? 8.972 21.570 26.853 1.00 122.99 80 GLU A CA 1
ATOM 574 C C . GLU A 1 82 ? 7.803 20.794 26.251 1.00 118.90 80 GLU A C 1
ATOM 575 O O . GLU A 1 82 ? 7.633 20.767 25.029 1.00 117.25 80 GLU A O 1
ATOM 581 N N . GLU A 1 83 ? 6.997 20.168 27.107 1.00 114.71 81 GLU A N 1
ATOM 582 C CA . GLU A 1 83 ? 5.823 19.426 26.635 1.00 113.58 81 GLU A CA 1
ATOM 583 C C . GLU A 1 83 ? 4.598 20.321 26.399 1.00 104.98 81 GLU A C 1
ATOM 584 O O . GLU A 1 83 ? 3.808 20.063 25.487 1.00 106.22 81 GLU A O 1
ATOM 590 N N . LYS A 1 84 ? 4.449 21.368 27.211 1.00 93.66 82 LYS A N 1
ATOM 591 C CA . LYS A 1 84 ? 3.349 22.326 27.051 1.00 80.57 82 LYS A CA 1
ATOM 592 C C . LYS A 1 84 ? 3.858 23.732 26.748 1.00 72.38 82 LYS A C 1
ATOM 593 O O . LYS A 1 84 ? 4.921 24.147 27.226 1.00 63.70 82 LYS A O 1
ATOM 599 N N . ARG A 1 85 ? 3.092 24.454 25.937 1.00 63.66 83 ARG A N 1
ATOM 600 C CA . ARG A 1 85 ? 3.511 25.755 25.440 1.00 60.86 83 ARG A CA 1
ATOM 601 C C . ARG A 1 85 ? 2.402 26.793 25.458 1.00 55.72 83 ARG A C 1
ATOM 602 O O . ARG A 1 85 ? 1.209 26.471 25.518 1.00 53.34 83 ARG A O 1
ATOM 610 N N . LEU A 1 86 ? 2.826 28.048 25.402 1.00 53.22 84 LEU A N 1
ATOM 611 C CA . LEU A 1 86 ? 1.931 29.185 25.342 1.00 49.63 84 LEU A CA 1
ATOM 612 C C . LEU A 1 86 ? 1.408 29.366 23.914 1.00 51.09 84 LEU A C 1
ATOM 613 O O . LEU A 1 86 ? 2.187 29.458 22.958 1.00 46.82 84 LEU A O 1
ATOM 618 N N . TYR A 1 87 ? 0.089 29.404 23.771 1.00 43.91 85 TYR A N 1
ATOM 619 C CA . TYR A 1 87 ? -0.519 29.616 22.473 1.00 47.03 85 TYR A CA 1
ATOM 620 C C . TYR A 1 87 ? -1.455 30.809 22.492 1.00 51.64 85 TYR A C 1
ATOM 621 O O . TYR A 1 87 ? -2.290 30.949 23.387 1.00 49.17 85 TYR A O 1
ATOM 630 N N . PHE A 1 88 ? -1.296 31.659 21.483 1.00 54.47 86 PHE A N 1
ATOM 631 C CA . PHE A 1 88 ? -2.149 32.812 21.254 1.00 54.08 86 PHE A CA 1
ATOM 632 C C . PHE A 1 88 ? -3.140 32.469 20.145 1.00 56.58 86 PHE A C 1
ATOM 633 O O . PHE A 1 88 ? -2.731 32.094 19.048 1.00 57.77 86 PHE A O 1
ATOM 641 N N . VAL A 1 89 ? -4.434 32.597 20.430 1.00 51.91 87 VAL A N 1
ATOM 642 C CA . VAL A 1 89 ? -5.473 32.194 19.482 1.00 57.97 87 VAL A CA 1
ATOM 643 C C . VAL A 1 89 ? -6.341 33.375 19.050 1.00 62.83 87 VAL A C 1
ATOM 644 O O . VAL A 1 89 ? -7.041 33.981 19.868 1.00 56.88 87 VAL A O 1
ATOM 648 N N . ASN A 1 90 ? -6.289 33.679 17.754 1.00 71.88 88 ASN A N 1
ATOM 649 C CA . ASN A 1 90 ? -7.071 34.752 17.145 1.00 77.74 88 ASN A CA 1
ATOM 650 C C . ASN A 1 90 ? -8.383 34.220 16.566 1.00 76.25 88 ASN A C 1
ATOM 651 O O . ASN A 1 90 ? -8.366 33.354 15.689 1.00 78.00 88 ASN A O 1
ATOM 656 N N . PHE A 1 91 ? -9.507 34.736 17.066 1.00 77.76 89 PHE A N 1
ATOM 657 C CA . PHE A 1 91 ? -10.840 34.339 16.588 1.00 83.98 89 PHE A CA 1
ATOM 658 C C . PHE A 1 91 ? -11.241 35.087 15.315 1.00 88.05 89 PHE A C 1
ATOM 659 O O . PHE A 1 91 ? -10.952 36.278 15.163 1.00 86.81 89 PHE A O 1
ATOM 667 N N . GLY A 1 92 ? -11.924 34.381 14.416 1.00 95.06 90 GLY A N 1
ATOM 668 C CA . GLY A 1 92 ? -12.395 34.958 13.156 1.00 100.99 90 GLY A CA 1
ATOM 669 C C . GLY A 1 92 ? -13.774 35.580 13.271 1.00 103.12 90 GLY A C 1
ATOM 670 O O . GLY A 1 92 ? -14.771 34.880 13.459 1.00 102.92 90 GLY A O 1
ATOM 671 N N . GLU A 1 101 ? -10.826 45.955 26.822 1.00 103.00 100 GLU A N 1
ATOM 672 C CA . GLU A 1 101 ? -11.343 44.593 26.905 1.00 105.16 100 GLU A CA 1
ATOM 673 C C . GLU A 1 101 ? -10.800 43.724 25.771 1.00 103.54 100 GLU A C 1
ATOM 674 O O . GLU A 1 101 ? -10.773 44.144 24.610 1.00 104.29 100 GLU A O 1
ATOM 680 N N . TYR A 1 102 ? -10.375 42.512 26.121 1.00 98.33 101 TYR A N 1
ATOM 681 C CA . TYR A 1 102 ? -9.881 41.546 25.145 1.00 94.72 101 TYR A CA 1
ATOM 682 C C . TYR A 1 102 ? -10.893 40.417 24.942 1.00 101.32 101 TYR A C 1
ATOM 683 O O . TYR A 1 102 ? -10.940 39.459 25.720 1.00 104.09 101 TYR A O 1
ATOM 692 N N . HIS A 1 103 ? -11.702 40.539 23.892 1.00 106.87 102 HIS A N 1
ATOM 693 C CA . HIS A 1 103 ? -12.789 39.595 23.628 1.00 108.65 102 HIS A CA 1
ATOM 694 C C . HIS A 1 103 ? -12.554 38.789 22.348 1.00 103.12 102 HIS A C 1
ATOM 695 O O . HIS A 1 103 ? -12.952 37.624 22.259 1.00 99.72 102 HIS A O 1
ATOM 702 N N . ASP A 1 104 ? -11.890 39.409 21.374 1.00 95.22 103 ASP A N 1
ATOM 703 C CA . ASP A 1 104 ? -11.646 38.792 20.065 1.00 93.69 103 ASP A CA 1
ATOM 704 C C . ASP A 1 104 ? -10.502 37.763 20.027 1.00 89.72 103 ASP A C 1
ATOM 705 O O . ASP A 1 104 ? -10.240 37.166 18.978 1.00 90.57 103 ASP A O 1
ATOM 710 N N . PHE A 1 105 ? -9.823 37.564 21.158 1.00 82.48 104 PHE A N 1
ATOM 711 C CA . PHE A 1 105 ? -8.730 36.591 21.249 1.00 73.48 104 PHE A CA 1
ATOM 712 C C . PHE A 1 105 ? -8.541 36.054 22.662 1.00 70.60 104 PHE A C 1
ATOM 713 O O . PHE A 1 105 ? -9.142 36.560 23.614 1.00 70.93 104 PHE A O 1
ATOM 721 N N . THR A 1 106 ? -7.681 35.042 22.783 1.00 66.24 105 THR A N 1
ATOM 722 C CA . THR A 1 106 ? -7.236 34.533 24.082 1.00 59.33 105 THR A CA 1
ATOM 723 C C . THR A 1 106 ? -5.816 33.957 24.026 1.00 54.30 105 THR A C 1
ATOM 724 O O . THR A 1 106 ? -5.249 33.766 22.947 1.00 52.58 105 THR A O 1
ATOM 728 N N . VAL A 1 107 ? -5.249 33.709 25.205 1.00 52.15 106 VAL A N 1
ATOM 729 C CA . VAL A 1 107 ? -3.998 32.978 25.342 1.00 46.95 106 VAL A CA 1
ATOM 730 C C . VAL A 1 107 ? -4.280 31.744 26.192 1.00 49.25 106 VAL A C 1
ATOM 731 O O . VAL A 1 107 ? -4.934 31.839 27.231 1.00 56.03 106 VAL A O 1
ATOM 735 N N . VAL A 1 108 ? -3.822 30.584 25.727 1.00 47.86 107 VAL A N 1
ATOM 736 C CA . VAL A 1 108 ? -4.011 29.313 26.437 1.00 45.93 107 VAL A CA 1
ATOM 737 C C . VAL A 1 108 ? -2.710 28.516 26.510 1.00 50.09 107 VAL A C 1
ATOM 738 O O . VAL A 1 108 ? -1.755 28.795 25.779 1.00 51.40 107 VAL A O 1
ATOM 742 N N . VAL A 1 109 ? -2.685 27.519 27.392 1.00 54.06 108 VAL A N 1
ATOM 743 C CA . VAL A 1 109 ? -1.552 26.602 27.503 1.00 54.08 108 VAL A CA 1
ATOM 744 C C . VAL A 1 109 ? -1.950 25.238 26.939 1.00 57.90 108 VAL A C 1
ATOM 745 O O . VAL A 1 109 ? -2.932 24.635 27.385 1.00 61.18 108 VAL A O 1
ATOM 749 N N . ALA A 1 110 ? -1.200 24.769 25.946 1.00 57.49 109 ALA A N 1
ATOM 750 C CA . ALA A 1 110 ? -1.491 23.484 25.303 1.00 64.82 109 ALA A CA 1
ATOM 751 C C . ALA A 1 110 ? -0.234 22.794 24.785 1.00 65.76 109 ALA A C 1
ATOM 752 O O . ALA A 1 110 ? 0.837 23.407 24.721 1.00 62.39 109 ALA A O 1
ATOM 754 N N . ASP A 1 111 ? -0.368 21.518 24.425 1.00 73.61 110 ASP A N 1
ATOM 755 C CA . ASP A 1 111 ? 0.757 20.740 23.890 1.00 83.29 110 ASP A CA 1
ATOM 756 C C . ASP A 1 111 ? 0.880 20.851 22.367 1.00 84.50 110 ASP A C 1
ATOM 757 O O . ASP A 1 111 ? 1.985 20.827 21.821 1.00 85.87 110 ASP A O 1
ATOM 762 N N . SER A 1 112 ? -0.262 20.989 21.699 1.00 85.04 111 SER A N 1
ATOM 763 C CA . SER A 1 112 ? -0.322 21.062 20.243 1.00 84.24 111 SER A CA 1
ATOM 764 C C . SER A 1 112 ? -1.197 22.238 19.809 1.00 82.75 111 SER A C 1
ATOM 765 O O . SER A 1 112 ? -2.101 22.627 20.552 1.00 84.56 111 SER A O 1
ATOM 768 N N . PRO A 1 113 ? -0.934 22.808 18.610 1.00 81.44 112 PRO A N 1
ATOM 769 C CA . PRO A 1 113 ? -1.815 23.820 18.005 1.00 77.19 112 PRO A CA 1
ATOM 770 C C . PRO A 1 113 ? -3.269 23.377 17.827 1.00 76.74 112 PRO A C 1
ATOM 771 O O . PRO A 1 113 ? -4.169 24.216 17.859 1.00 79.42 112 PRO A O 1
ATOM 775 N N . GLN A 1 114 ? -3.486 22.075 17.643 1.00 83.95 113 GLN A N 1
ATOM 776 C CA . GLN A 1 114 ? -4.826 21.497 17.493 1.00 87.84 113 GLN A CA 1
ATOM 777 C C . GLN A 1 114 ? -5.632 21.595 18.791 1.00 85.77 113 GLN A C 1
ATOM 778 O O . GLN A 1 114 ? -6.776 22.053 18.785 1.00 83.39 113 GLN A O 1
ATOM 784 N N . SER A 1 115 ? -5.021 21.169 19.897 1.00 85.23 114 SER A N 1
ATOM 785 C CA . SER A 1 115 ? -5.653 21.211 21.218 1.00 86.12 114 SER A CA 1
ATOM 786 C C . SER A 1 115 ? -5.772 22.637 21.759 1.00 84.28 114 SER A C 1
ATOM 787 O O . SER A 1 115 ? -6.678 22.936 22.545 1.00 83.04 114 SER A O 1
ATOM 790 N N . ALA A 1 116 ? -4.850 23.501 21.336 1.00 77.71 115 ALA A N 1
ATOM 791 C CA . ALA A 1 116 ? -4.894 24.922 21.660 1.00 75.57 115 ALA A CA 1
ATOM 792 C C . ALA A 1 116 ? -6.181 25.556 21.149 1.00 77.41 115 ALA A C 1
ATOM 793 O O . ALA A 1 116 ? -6.884 26.239 21.901 1.00 74.38 115 ALA A O 1
ATOM 795 N N . LYS A 1 117 ? -6.489 25.298 19.877 1.00 80.27 116 LYS A N 1
ATOM 796 C CA . LYS A 1 117 ? -7.706 25.796 19.237 1.00 84.49 116 LYS A CA 1
ATOM 797 C C . LYS A 1 117 ? -8.969 25.262 19.918 1.00 85.04 116 LYS A C 1
ATOM 798 O O . LYS A 1 117 ? -9.937 26.001 20.094 1.00 82.09 116 LYS A O 1
ATOM 804 N N . GLN A 1 118 ? -8.930 23.990 20.320 1.00 88.52 117 GLN A N 1
ATOM 805 C CA . GLN A 1 118 ? -10.038 23.342 21.027 1.00 93.70 117 GLN A CA 1
ATOM 806 C C . GLN A 1 118 ? -10.338 23.979 22.383 1.00 88.56 117 GLN A C 1
ATOM 807 O O . GLN A 1 118 ? -11.497 24.257 22.693 1.00 84.29 117 GLN A O 1
ATOM 813 N N . LEU A 1 119 ? -9.289 24.217 23.173 1.00 89.47 118 LEU A N 1
ATOM 814 C CA . LEU A 1 119 ? -9.414 24.826 24.504 1.00 86.69 118 LEU A CA 1
ATOM 815 C C . LEU A 1 119 ? -9.891 26.270 24.443 1.00 83.73 118 LEU A C 1
ATOM 816 O O . LEU A 1 119 ? -10.611 26.729 25.330 1.00 79.29 118 LEU A O 1
ATOM 821 N N . ALA A 1 120 ? -9.480 26.976 23.392 1.00 88.20 119 ALA A N 1
ATOM 822 C CA . ALA A 1 120 ? -9.874 28.365 23.177 1.00 95.33 119 ALA A CA 1
ATOM 823 C C . ALA A 1 120 ? -11.362 28.498 22.844 1.00 98.75 119 ALA A C 1
ATOM 824 O O . ALA A 1 120 ? -12.021 29.436 23.299 1.00 97.52 119 ALA A O 1
ATOM 826 N N . ARG A 1 121 ? -11.874 27.549 22.058 1.00 105.52 120 ARG A N 1
ATOM 827 C CA . ARG A 1 121 ? -13.287 27.500 21.675 1.00 111.72 120 ARG A CA 1
ATOM 828 C C . ARG A 1 121 ? -14.195 27.275 22.882 1.00 113.11 120 ARG A C 1
ATOM 829 O O . ARG A 1 121 ? -15.249 27.906 23.003 1.00 113.07 120 ARG A O 1
ATOM 837 N N . ALA A 1 122 ? -13.756 26.395 23.780 1.00 117.15 121 ALA A N 1
ATOM 838 C CA . ALA A 1 122 ? -14.564 25.927 24.905 1.00 122.52 121 ALA A CA 1
ATOM 839 C C . ALA A 1 122 ? -14.759 26.938 26.035 1.00 126.76 121 ALA A C 1
ATOM 840 O O . ALA A 1 122 ? -15.684 26.795 26.839 1.00 129.81 121 ALA A O 1
ATOM 842 N N . GLN A 1 123 ? -13.904 27.956 26.100 1.00 131.33 122 GLN A N 1
ATOM 843 C CA . GLN A 1 123 ? -13.982 28.932 27.191 1.00 135.56 122 GLN A CA 1
ATOM 844 C C . GLN A 1 123 ? -14.853 30.165 26.910 1.00 140.47 122 GLN A C 1
ATOM 845 O O . GLN A 1 123 ? -14.893 31.094 27.722 1.00 139.63 122 GLN A O 1
ATOM 851 N N . PHE A 1 124 ? -15.555 30.169 25.777 1.00 146.78 123 PHE A N 1
ATOM 852 C CA . PHE A 1 124 ? -16.553 31.207 25.501 1.00 153.79 123 PHE A CA 1
ATOM 853 C C . PHE A 1 124 ? -17.817 30.951 26.325 1.00 155.43 123 PHE A C 1
ATOM 854 O O . PHE A 1 124 ? -18.276 31.830 27.059 1.00 155.00 123 PHE A O 1
ATOM 862 N N . SER A 1 125 ? -18.365 29.744 26.198 1.00 157.13 124 SER A N 1
ATOM 863 C CA . SER A 1 125 ? -19.557 29.344 26.940 1.00 159.41 124 SER A CA 1
ATOM 864 C C . SER A 1 125 ? -19.411 27.927 27.484 1.00 159.68 124 SER A C 1
ATOM 865 O O . SER A 1 125 ? -18.439 27.615 28.172 1.00 159.73 124 SER A O 1
ATOM 868 N N . VAL A 1 143 ? -13.194 28.201 11.510 1.00 141.64 142 VAL A N 1
ATOM 869 C CA . VAL A 1 143 ? -11.757 28.159 11.245 1.00 141.63 142 VAL A CA 1
ATOM 870 C C . VAL A 1 143 ? -11.054 29.379 11.858 1.00 138.40 142 VAL A C 1
ATOM 871 O O . VAL A 1 143 ? -11.335 30.525 11.491 1.00 136.51 142 VAL A O 1
ATOM 875 N N . ASP A 1 144 ? -10.149 29.111 12.800 1.00 133.02 143 ASP A N 1
ATOM 876 C CA . ASP A 1 144 ? -9.388 30.152 13.493 1.00 124.94 143 ASP A CA 1
ATOM 877 C C . ASP A 1 144 ? -7.883 29.977 13.297 1.00 119.94 143 ASP A C 1
ATOM 878 O O . ASP A 1 144 ? -7.428 28.955 12.773 1.00 120.08 143 ASP A O 1
ATOM 883 N N . ASP A 1 145 ? -7.119 30.979 13.723 1.00 110.95 144 ASP A N 1
ATOM 884 C CA . ASP A 1 145 ? -5.667 30.946 13.601 1.00 104.35 144 ASP A CA 1
ATOM 885 C C . ASP A 1 145 ? -4.993 31.030 14.970 1.00 98.71 144 ASP A C 1
ATOM 886 O O . ASP A 1 145 ? -5.455 31.753 15.856 1.00 99.42 144 ASP A O 1
ATOM 891 N N . CYS A 1 146 ? -3.903 30.285 15.140 1.00 89.63 145 CYS A N 1
ATOM 892 C CA . CYS A 1 146 ? -3.172 30.292 16.402 1.00 83.41 145 CYS A CA 1
ATOM 893 C C . CYS A 1 146 ? -1.658 30.416 16.225 1.00 77.53 145 CYS A C 1
ATOM 894 O O . CYS A 1 146 ? -1.103 30.001 15.208 1.00 75.38 145 CYS A O 1
ATOM 897 N N . LEU A 1 147 ? -1.005 31.002 17.225 1.00 73.96 146 LEU A N 1
ATOM 898 C CA . LEU A 1 147 ? 0.434 31.245 17.189 1.00 73.65 146 LEU A CA 1
ATOM 899 C C . LEU A 1 147 ? 1.096 30.742 18.469 1.00 68.44 146 LEU A C 1
ATOM 900 O O . LEU A 1 147 ? 0.579 30.945 19.566 1.00 65.42 146 LEU A O 1
ATOM 905 N N . CYS A 1 148 ? 2.241 30.087 18.322 1.00 67.02 147 CYS A N 1
ATOM 906 C CA . CYS A 1 148 ? 2.997 29.611 19.468 1.00 63.81 147 CYS A CA 1
ATOM 907 C C . CYS A 1 148 ? 3.949 30.689 19.978 1.00 61.26 147 CYS A C 1
ATOM 908 O O . CYS A 1 148 ? 4.788 31.195 19.233 1.00 65.04 147 CYS A O 1
ATOM 911 N N . VAL A 1 149 ? 3.815 31.024 21.257 1.00 57.52 148 VAL A N 1
ATOM 912 C CA . VAL A 1 149 ? 4.608 32.079 21.875 1.00 56.48 148 VAL A CA 1
ATOM 913 C C . VAL A 1 149 ? 5.705 31.452 22.745 1.00 56.90 148 VAL A C 1
ATOM 914 O O . VAL A 1 149 ? 5.558 31.329 23.964 1.00 52.13 148 VAL A O 1
ATOM 918 N N . ASP A 1 150 ? 6.803 31.052 22.107 1.00 58.10 149 ASP A N 1
ATOM 919 C CA . ASP A 1 150 ? 7.892 30.358 22.801 1.00 60.28 149 ASP A CA 1
ATOM 920 C C . ASP A 1 150 ? 9.232 31.072 22.691 1.00 60.81 149 ASP A C 1
ATOM 921 O O . ASP A 1 150 ? 10.133 30.838 23.498 1.00 62.04 149 ASP A O 1
ATOM 926 N N . LEU A 1 151 ? 9.356 31.933 21.687 1.00 61.04 150 LEU A N 1
ATOM 927 C CA . LEU A 1 151 ? 10.540 32.761 21.509 1.00 57.39 150 LEU A CA 1
ATOM 928 C C . LEU A 1 151 ? 10.061 34.180 21.251 1.00 57.20 150 LEU A C 1
ATOM 929 O O . LEU A 1 151 ? 9.317 34.424 20.300 1.00 59.52 150 LEU A O 1
ATOM 934 N N . VAL A 1 152 ? 10.459 35.102 22.124 1.00 53.68 151 VAL A N 1
ATOM 935 C CA . VAL A 1 152 ? 10.046 36.501 22.037 1.00 46.01 151 VAL A CA 1
ATOM 936 C C . VAL A 1 152 ? 11.238 37.396 22.360 1.00 50.84 151 VAL A C 1
ATOM 937 O O . VAL A 1 152 ? 11.751 37.351 23.480 1.00 52.14 151 VAL A O 1
ATOM 941 N N . ASP A 1 153 ? 11.658 38.208 21.387 1.00 49.43 152 ASP A N 1
ATOM 942 C CA . ASP A 1 153 ? 12.802 39.129 21.529 1.00 55.73 152 ASP A CA 1
ATOM 943 C C . ASP A 1 153 ? 14.041 38.459 22.136 1.00 58.41 152 ASP A C 1
ATOM 944 O O . ASP A 1 153 ? 14.602 38.949 23.121 1.00 54.83 152 ASP A O 1
ATOM 949 N N . ASN A 1 154 ? 14.431 37.325 21.550 1.00 64.33 153 ASN A N 1
ATOM 950 C CA . ASN A 1 154 ? 15.581 36.508 21.989 1.00 70.01 153 ASN A CA 1
ATOM 951 C C . ASN A 1 154 ? 15.474 35.911 23.396 1.00 65.77 153 ASN A C 1
ATOM 952 O O . ASN A 1 154 ? 16.478 35.520 23.994 1.00 63.97 153 ASN A O 1
ATOM 957 N N . HIS A 1 155 ? 14.250 35.840 23.910 1.00 62.08 154 HIS A N 1
ATOM 958 C CA . HIS A 1 155 ? 13.988 35.213 25.194 1.00 57.95 154 HIS A CA 1
ATOM 959 C C . HIS A 1 155 ? 13.051 34.036 25.008 1.00 53.53 154 HIS A C 1
ATOM 960 O O . HIS A 1 155 ? 12.045 34.135 24.300 1.00 51.13 154 HIS A O 1
ATOM 967 N N . TYR A 1 156 ? 13.400 32.918 25.634 1.00 54.58 155 TYR A N 1
ATOM 968 C CA . TYR A 1 156 ? 12.579 31.716 25.570 1.00 57.65 155 TYR A CA 1
ATOM 969 C C . TYR A 1 156 ? 11.504 31.727 26.652 1.00 53.49 155 TYR A C 1
ATOM 970 O O . TYR A 1 156 ? 11.750 32.148 27.781 1.00 54.65 155 TYR A O 1
ATOM 979 N N . VAL A 1 157 ? 10.309 31.279 26.286 1.00 53.26 156 VAL A N 1
ATOM 980 C CA . VAL A 1 157 ? 9.182 31.208 27.207 1.00 54.11 156 VAL A CA 1
ATOM 981 C C . VAL A 1 157 ? 9.048 29.784 27.740 1.00 58.62 156 VAL A C 1
ATOM 982 O O . VAL A 1 157 ? 8.822 28.842 26.972 1.00 61.66 156 VAL A O 1
ATOM 986 N N . THR A 1 158 ? 9.210 29.630 29.052 1.00 56.98 157 THR A N 1
ATOM 987 C CA . THR A 1 158 ? 8.980 28.344 29.705 1.00 55.03 157 THR A CA 1
ATOM 988 C C . THR A 1 158 ? 7.880 28.474 30.748 1.00 53.03 157 THR A C 1
ATOM 989 O O . THR A 1 158 ? 7.706 29.532 31.346 1.00 60.86 157 THR A O 1
ATOM 993 N N . LEU A 1 159 ? 7.144 27.387 30.959 1.00 56.78 158 LEU A N 1
ATOM 994 C CA . LEU A 1 159 ? 5.983 27.389 31.838 1.00 51.36 158 LEU A CA 1
ATOM 995 C C . LEU A 1 159 ? 6.175 26.510 33.069 1.00 50.60 158 LEU A C 1
ATOM 996 O O . LEU A 1 159 ? 6.805 25.458 32.991 1.00 52.26 158 LEU A O 1
ATOM 1001 N N . GLU A 1 160 ? 5.628 26.961 34.198 1.00 48.73 159 GLU A N 1
ATOM 1002 C CA . GLU A 1 160 ? 5.669 26.229 35.464 1.00 46.15 159 GLU A CA 1
ATOM 1003 C C . GLU A 1 160 ? 4.302 26.300 36.148 1.00 47.31 159 GLU A C 1
ATOM 1004 O O . GLU A 1 160 ? 3.829 27.386 36.473 1.00 47.27 159 GLU A O 1
ATOM 1010 N N . PHE A 1 161 ? 3.670 25.147 36.363 1.00 40.96 160 PHE A N 1
ATOM 1011 C CA . PHE A 1 161 ? 2.383 25.092 37.047 1.00 36.32 160 PHE A CA 1
ATOM 1012 C C . PHE A 1 161 ? 2.493 25.505 38.520 1.00 41.33 160 PHE A C 1
ATOM 1013 O O . PHE A 1 161 ? 3.249 24.903 39.279 1.00 47.64 160 PHE A O 1
ATOM 1021 N N . ASP A 1 162 ? 1.741 26.537 38.908 1.00 37.02 161 ASP A N 1
ATOM 1022 C CA . ASP A 1 162 ? 1.641 26.939 40.314 1.00 38.43 161 ASP A CA 1
ATOM 1023 C C . ASP A 1 162 ? 0.204 27.212 40.781 1.00 36.80 161 ASP A C 1
ATOM 1024 O O . ASP A 1 162 ? -0.020 27.560 41.940 1.00 45.88 161 ASP A O 1
ATOM 1029 N N . GLY A 1 163 ? -0.756 27.078 39.868 1.00 39.40 162 GLY A N 1
ATOM 1030 C CA . GLY A 1 163 ? -2.169 27.280 40.187 1.00 41.48 162 GLY A CA 1
ATOM 1031 C C . GLY A 1 163 ? -2.704 28.712 40.189 1.00 46.14 162 GLY A C 1
ATOM 1032 O O . GLY A 1 163 ? -3.915 28.918 40.329 1.00 50.55 162 GLY A O 1
ATOM 1033 N N . GLU A 1 164 ? -1.824 29.700 40.037 1.00 43.86 163 GLU A N 1
ATOM 1034 C CA . GLU A 1 164 ? -2.247 31.101 40.004 1.00 48.76 163 GLU A CA 1
ATOM 1035 C C . GLU A 1 164 ? -2.969 31.448 38.706 1.00 51.03 163 GLU A C 1
ATOM 1036 O O . GLU A 1 164 ? -2.592 30.996 37.621 1.00 46.03 163 GLU A O 1
ATOM 1042 N N . GLN A 1 165 ? -4.015 32.251 38.836 1.00 53.16 164 GLN A N 1
ATOM 1043 C CA . GLN A 1 165 ? -4.773 32.721 37.687 1.00 56.56 164 GLN A CA 1
ATOM 1044 C C . GLN A 1 165 ? -4.485 34.205 37.455 1.00 54.43 164 GLN A C 1
ATOM 1045 O O . GLN A 1 165 ? -4.030 34.914 38.362 1.00 51.34 164 GLN A O 1
ATOM 1051 N N . GLN A 1 166 ? -4.718 34.654 36.226 1.00 48.22 165 GLN A N 1
ATOM 1052 C CA . GLN A 1 166 ? -4.592 36.060 35.876 1.00 45.99 165 GLN A CA 1
ATOM 1053 C C . GLN A 1 166 ? -5.633 36.386 34.805 1.00 52.15 165 GLN A C 1
ATOM 1054 O O . GLN A 1 166 ? -5.654 35.747 33.750 1.00 49.42 165 GLN A O 1
ATOM 1060 N N . PRO A 1 167 ? -6.507 37.373 35.079 1.00 53.99 166 PRO A N 1
ATOM 1061 C CA . PRO A 1 167 ? -7.499 37.773 34.080 1.00 53.01 166 PRO A CA 1
ATOM 1062 C C . PRO A 1 167 ? -6.835 38.454 32.883 1.00 53.62 166 PRO A C 1
ATOM 1063 O O . PRO A 1 167 ? -6.008 39.353 33.053 1.00 50.53 166 PRO A O 1
ATOM 1067 N N . LEU A 1 168 ? -7.176 37.999 31.682 1.00 54.07 167 LEU A N 1
ATOM 1068 C CA . LEU A 1 168 ? -6.619 38.572 30.466 1.00 54.22 167 LEU A CA 1
ATOM 1069 C C . LEU A 1 168 ? -7.361 39.870 30.123 1.00 53.47 167 LEU A C 1
ATOM 1070 O O . LEU A 1 168 ? -8.246 39.893 29.269 1.00 58.49 167 LEU A O 1
ATOM 1075 N N . VAL A 1 169 ? -7.005 40.936 30.839 1.00 47.86 168 VAL A N 1
ATOM 1076 C CA . VAL A 1 169 ? -7.604 42.264 30.694 1.00 45.84 168 VAL A CA 1
ATOM 1077 C C . VAL A 1 169 ? -6.459 43.294 30.723 1.00 45.07 168 VAL A C 1
ATOM 1078 O O . VAL A 1 169 ? -5.392 43.001 31.257 1.00 42.57 168 VAL A O 1
ATOM 1082 N N . PRO A 1 170 ? -6.661 44.494 30.142 1.00 46.06 169 PRO A N 1
ATOM 1083 C CA . PRO A 1 170 ? -5.535 45.434 30.113 1.00 41.90 169 PRO A CA 1
ATOM 1084 C C . PRO A 1 170 ? -5.127 45.965 31.489 1.00 44.08 169 PRO A C 1
ATOM 1085 O O . PRO A 1 170 ? -5.978 46.158 32.360 1.00 45.78 169 PRO A O 1
ATOM 1089 N N . ASP A 1 171 ? -3.827 46.179 31.674 1.00 38.75 170 ASP A N 1
ATOM 1090 C CA . ASP A 1 171 ? -3.320 46.948 32.801 1.00 41.99 170 ASP A CA 1
ATOM 1091 C C . ASP A 1 171 ? -3.670 48.422 32.576 1.00 43.11 170 ASP A C 1
ATOM 1092 O O . ASP A 1 171 ? -3.955 49.160 33.515 1.00 51.61 170 ASP A O 1
ATOM 1097 N N . TRP A 1 172 ? -3.642 48.827 31.312 1.00 42.09 171 TRP A N 1
ATOM 1098 C CA . TRP A 1 172 ? -3.812 50.207 30.905 1.00 47.08 171 TRP A CA 1
ATOM 1099 C C . TRP A 1 172 ? -4.456 50.225 29.527 1.00 50.16 171 TRP A C 1
ATOM 1100 O O . TRP A 1 172 ? -4.149 49.378 28.692 1.00 51.74 171 TRP A O 1
ATOM 1111 N N . LYS A 1 173 ? -5.343 51.190 29.299 1.00 52.31 172 LYS A N 1
ATOM 1112 C CA . LYS A 1 173 ? -5.851 51.486 27.960 1.00 53.66 172 LYS A CA 1
ATOM 1113 C C . LYS A 1 173 ? -5.934 52.993 27.726 1.00 55.70 172 LYS A C 1
ATOM 1114 O O . LYS A 1 173 ? -6.143 53.767 28.662 1.00 59.00 172 LYS A O 1
ATOM 1120 N N . GLY A 1 174 ? -5.746 53.401 26.475 1.00 56.75 173 GLY A N 1
ATOM 1121 C CA . GLY A 1 174 ? -5.707 54.813 26.108 1.00 50.88 173 GLY A CA 1
ATOM 1122 C C . GLY A 1 174 ? -5.050 55.037 24.762 1.00 51.87 173 GLY A C 1
ATOM 1123 O O . GLY A 1 174 ? -5.191 54.218 23.855 1.00 50.14 173 GLY A O 1
ATOM 1124 N N . TYR A 1 175 ? -4.333 56.151 24.635 1.00 52.83 174 TYR A N 1
ATOM 1125 C CA . TYR A 1 175 ? -3.681 56.525 23.389 1.00 50.19 174 TYR A CA 1
ATOM 1126 C C . TYR A 1 175 ? -2.301 57.065 23.710 1.00 49.15 174 TYR A C 1
ATOM 1127 O O . TYR A 1 175 ? -2.174 58.142 24.276 1.00 56.54 174 TYR A O 1
ATOM 1136 N N . GLN A 1 176 ? -1.269 56.316 23.339 1.00 50.52 175 GLN A N 1
ATOM 1137 C CA . GLN A 1 176 ? 0.104 56.693 23.651 1.00 53.35 175 GLN A CA 1
ATOM 1138 C C . GLN A 1 176 ? 0.980 56.561 22.410 1.00 53.08 175 GLN A C 1
ATOM 1139 O O . GLN A 1 176 ? 1.357 55.452 22.044 1.00 57.42 175 GLN A O 1
ATOM 1145 N N . PRO A 1 177 ? 1.271 57.690 21.739 1.00 55.23 176 PRO A N 1
ATOM 1146 C CA . PRO A 1 177 ? 2.188 57.704 20.604 1.00 57.21 176 PRO A CA 1
ATOM 1147 C C . PRO A 1 177 ? 3.571 57.237 21.006 1.00 55.55 176 PRO A C 1
ATOM 1148 O O . PRO A 1 177 ? 4.079 57.628 22.051 1.00 60.25 176 PRO A O 1
ATOM 1152 N N . LEU A 1 178 ? 4.150 56.372 20.185 1.00 60.96 177 LEU A N 1
ATOM 1153 C CA . LEU A 1 178 ? 5.519 55.935 20.366 1.00 63.09 177 LEU A CA 1
ATOM 1154 C C . LEU A 1 178 ? 6.473 57.003 19.826 1.00 70.35 177 LEU A C 1
ATOM 1155 O O . LEU A 1 178 ? 6.240 57.547 18.743 1.00 75.41 177 LEU A O 1
ATOM 1160 N N . PRO A 1 179 ? 7.535 57.326 20.590 1.00 75.98 178 PRO A N 1
ATOM 1161 C CA . PRO A 1 179 ? 8.529 58.322 20.172 1.00 81.38 178 PRO A CA 1
ATOM 1162 C C . PRO A 1 179 ? 9.331 57.904 18.935 1.00 84.90 178 PRO A C 1
ATOM 1163 O O . PRO A 1 179 ? 9.401 56.715 18.613 1.00 83.67 178 PRO A O 1
ATOM 1167 N N . GLU A 1 180 ? 9.924 58.885 18.257 1.00 95.77 179 GLU A N 1
ATOM 1168 C CA . GLU A 1 180 ? 10.718 58.643 17.048 1.00 102.47 179 GLU A CA 1
ATOM 1169 C C . GLU A 1 180 ? 12.217 58.697 17.335 1.00 103.77 179 GLU A C 1
ATOM 1170 O O . GLU A 1 180 ? 12.873 57.662 17.464 1.00 105.22 179 GLU A O 1
ATOM 1176 N N . ASP B 1 7 ? -28.378 49.907 -13.097 1.00 65.83 5 ASP B N 1
ATOM 1177 C CA . ASP B 1 7 ? -28.258 50.984 -12.071 1.00 71.19 5 ASP B CA 1
ATOM 1178 C C . ASP B 1 7 ? -27.124 50.720 -11.084 1.00 64.26 5 ASP B C 1
ATOM 1179 O O . ASP B 1 7 ? -27.202 49.804 -10.262 1.00 64.42 5 ASP B O 1
ATOM 1184 N N . ASN B 1 8 ? -26.073 51.529 -11.177 1.00 56.69 6 ASN B N 1
ATOM 1185 C CA . ASN B 1 8 ? -24.932 51.428 -10.278 1.00 50.14 6 ASN B CA 1
ATOM 1186 C C . ASN B 1 8 ? -25.241 51.958 -8.885 1.00 49.76 6 ASN B C 1
ATOM 1187 O O . ASN B 1 8 ? -25.962 52.940 -8.732 1.00 49.52 6 ASN B O 1
ATOM 1192 N N . LYS B 1 9 ? -24.686 51.290 -7.878 1.00 47.67 7 LYS B N 1
ATOM 1193 C CA . LYS B 1 9 ? -24.894 51.639 -6.481 1.00 48.41 7 LYS B CA 1
ATOM 1194 C C . LYS B 1 9 ? -23.554 51.897 -5.799 1.00 45.39 7 LYS B C 1
ATOM 1195 O O . LYS B 1 9 ? -22.548 51.297 -6.166 1.00 46.44 7 LYS B O 1
ATOM 1201 N N . LEU B 1 10 ? -23.536 52.786 -4.810 1.00 40.61 8 LEU B N 1
ATOM 1202 C CA . LEU B 1 10 ? -22.353 52.957 -3.973 1.00 34.31 8 LEU B CA 1
ATOM 1203 C C . LEU B 1 10 ? -22.491 52.099 -2.727 1.00 35.29 8 LEU B C 1
ATOM 1204 O O . LEU B 1 10 ? -23.504 52.176 -2.017 1.00 43.70 8 LEU B O 1
ATOM 1209 N N . PHE B 1 11 ? -21.476 51.282 -2.464 1.00 35.23 9 PHE B N 1
ATOM 1210 C CA . PHE B 1 11 ? -21.436 50.467 -1.248 1.00 32.64 9 PHE B CA 1
ATOM 1211 C C . PHE B 1 11 ? -20.281 50.877 -0.354 1.00 35.02 9 PHE B C 1
ATOM 1212 O O . PHE B 1 11 ? -19.154 51.080 -0.822 1.00 38.30 9 PHE B O 1
ATOM 1220 N N . LEU B 1 12 ? -20.569 51.020 0.932 1.00 33.17 10 LEU B N 1
ATOM 1221 C CA . LEU B 1 12 ? -19.528 51.104 1.933 1.00 38.38 10 LEU B CA 1
ATOM 1222 C C . LEU B 1 12 ? -19.366 49.678 2.439 1.00 43.19 10 LEU B C 1
ATOM 1223 O O . LEU B 1 12 ? -20.322 49.082 2.923 1.00 47.55 10 LEU B O 1
ATOM 1228 N N . VAL B 1 13 ? -18.164 49.128 2.309 1.00 39.11 11 VAL B N 1
ATOM 1229 C CA . VAL B 1 13 ? -17.917 47.736 2.666 1.00 34.28 11 VAL B CA 1
ATOM 1230 C C . VAL B 1 13 ? -16.835 47.615 3.739 1.00 33.55 11 VAL B C 1
ATOM 1231 O O . VAL B 1 13 ? -15.766 48.206 3.626 1.00 39.46 11 VAL B O 1
ATOM 1235 N N . TYR B 1 14 ? -17.130 46.845 4.780 1.00 39.47 12 TYR B N 1
ATOM 1236 C CA . TYR B 1 14 ? -16.187 46.553 5.857 1.00 39.91 12 TYR B CA 1
ATOM 1237 C C . TYR B 1 14 ? -15.662 45.139 5.631 1.00 42.33 12 TYR B C 1
ATOM 1238 O O . TYR B 1 14 ? -16.433 44.182 5.649 1.00 36.38 12 TYR B O 1
ATOM 1247 N N . VAL B 1 15 ? -14.360 45.016 5.379 1.00 41.21 13 VAL B N 1
ATOM 1248 C CA . VAL B 1 15 ? -13.760 43.719 5.049 1.00 35.22 13 VAL B CA 1
ATOM 1249 C C . VAL B 1 15 ? -12.673 43.322 6.032 1.00 38.66 13 VAL B C 1
ATOM 1250 O O . VAL B 1 15 ? -12.095 44.171 6.705 1.00 40.64 13 VAL B O 1
ATOM 1254 N N . GLY B 1 16 ? -12.403 42.021 6.102 1.00 38.81 14 GLY B N 1
ATOM 1255 C CA . GLY B 1 16 ? -11.429 41.486 7.039 1.00 28.69 14 GLY B CA 1
ATOM 1256 C C . GLY B 1 16 ? -10.543 40.435 6.411 1.00 35.65 14 GLY B C 1
ATOM 1257 O O . GLY B 1 16 ? -10.956 39.733 5.480 1.00 32.48 14 GLY B O 1
ATOM 1258 N N . GLY B 1 17 ? -9.319 40.337 6.922 1.00 34.18 15 GLY B N 1
ATOM 1259 C CA . GLY B 1 17 ? -8.354 39.350 6.449 1.00 31.72 15 GLY B CA 1
ATOM 1260 C C . GLY B 1 17 ? -7.006 39.475 7.134 1.00 38.04 15 GLY B C 1
ATOM 1261 O O . GLY B 1 17 ? -6.857 40.228 8.102 1.00 40.81 15 GLY B O 1
ATOM 1262 N N . THR B 1 18 ? -6.027 38.725 6.636 1.00 28.72 16 THR B N 1
ATOM 1263 C CA . THR B 1 18 ? -4.682 38.747 7.189 1.00 35.21 16 THR B CA 1
ATOM 1264 C C . THR B 1 18 ? -3.768 39.602 6.317 1.00 34.93 16 THR B C 1
ATOM 1265 O O . THR B 1 18 ? -4.073 39.882 5.156 1.00 42.48 16 THR B O 1
ATOM 1269 N N . ALA B 1 19 ? -2.646 40.012 6.889 1.00 36.54 17 ALA B N 1
ATOM 1270 C CA . ALA B 1 19 ? -1.587 40.677 6.148 1.00 42.91 17 ALA B CA 1
ATOM 1271 C C . ALA B 1 19 ? -0.261 40.165 6.670 1.00 43.55 17 ALA B C 1
ATOM 1272 O O . ALA B 1 19 ? -0.162 39.810 7.847 1.00 40.29 17 ALA B O 1
ATOM 1274 N N . PRO B 1 20 ? 0.761 40.107 5.794 1.00 52.64 18 PRO B N 1
ATOM 1275 C CA . PRO B 1 20 ? 2.100 39.675 6.191 1.00 53.81 18 PRO B CA 1
ATOM 1276 C C . PRO B 1 20 ? 2.643 40.532 7.327 1.00 51.07 18 PRO B C 1
ATOM 1277 O O . PRO B 1 20 ? 2.581 41.766 7.254 1.00 50.74 18 PRO B O 1
ATOM 1281 N N . GLY B 1 21 ? 3.146 39.880 8.371 1.00 43.03 19 GLY B N 1
ATOM 1282 C CA . GLY B 1 21 ? 3.657 40.590 9.537 1.00 47.59 19 GLY B CA 1
ATOM 1283 C C . GLY B 1 21 ? 2.694 40.625 10.714 1.00 53.72 19 GLY B C 1
ATOM 1284 O O . GLY B 1 21 ? 3.120 40.574 11.869 1.00 58.88 19 GLY B O 1
ATOM 1285 N N . ALA B 1 22 ? 1.398 40.692 10.416 1.00 46.85 20 ALA B N 1
ATOM 1286 C CA . ALA B 1 22 ? 0.363 40.850 11.430 1.00 41.71 20 ALA B CA 1
ATOM 1287 C C . ALA B 1 22 ? 0.046 39.548 12.147 1.00 40.93 20 ALA B C 1
ATOM 1288 O O . ALA B 1 22 ? 0.043 38.495 11.534 1.00 42.81 20 ALA B O 1
ATOM 1290 N N . ASN B 1 23 ? -0.240 39.640 13.446 1.00 43.06 21 ASN B N 1
ATOM 1291 C CA . ASN B 1 23 ? -0.615 38.483 14.254 1.00 34.33 21 ASN B CA 1
ATOM 1292 C C . ASN B 1 23 ? -2.106 38.215 14.285 1.00 37.05 21 ASN B C 1
ATOM 1293 O O . ASN B 1 23 ? -2.530 37.080 14.482 1.00 48.43 21 ASN B O 1
ATOM 1298 N N . ILE B 1 24 ? -2.904 39.264 14.142 1.00 37.18 22 ILE B N 1
ATOM 1299 C CA . ILE B 1 24 ? -4.357 39.115 14.142 1.00 38.89 22 ILE B CA 1
ATOM 1300 C C . ILE B 1 24 ? -4.953 39.589 12.824 1.00 40.74 22 ILE B C 1
ATOM 1301 O O . ILE B 1 24 ? -4.270 40.217 12.015 1.00 42.65 22 ILE B O 1
ATOM 1306 N N . GLU B 1 25 ? -6.229 39.272 12.630 1.00 46.16 23 GLU B N 1
ATOM 1307 C CA . GLU B 1 25 ? -7.020 39.731 11.500 1.00 46.01 23 GLU B CA 1
ATOM 1308 C C . GLU B 1 25 ? -7.085 41.257 11.491 1.00 46.22 23 GLU B C 1
ATOM 1309 O O . GLU B 1 25 ? -7.206 41.896 12.539 1.00 44.40 23 GLU B O 1
ATOM 1315 N N . LEU B 1 26 ? -6.972 41.837 10.305 1.00 40.18 24 LEU B N 1
ATOM 1316 C CA . LEU B 1 26 ? -7.119 43.275 10.149 1.00 35.12 24 LEU B CA 1
ATOM 1317 C C . LEU B 1 26 ? -8.430 43.565 9.444 1.00 32.82 24 LEU B C 1
ATOM 1318 O O . LEU B 1 26 ? -9.021 42.668 8.841 1.00 31.17 24 LEU B O 1
ATOM 1323 N N . HIS B 1 27 ? -8.893 44.809 9.545 1.00 30.91 25 HIS B N 1
ATOM 1324 C CA . HIS B 1 27 ? -10.143 45.214 8.919 1.00 32.70 25 HIS B CA 1
ATOM 1325 C C . HIS B 1 27 ? -9.995 46.556 8.228 1.00 34.53 25 HIS B C 1
ATOM 1326 O O . HIS B 1 27 ? -9.331 47.445 8.741 1.00 33.91 25 HIS B O 1
ATOM 1333 N N . ASP B 1 28 ? -10.639 46.714 7.080 1.00 30.93 26 ASP B N 1
ATOM 1334 C CA . ASP B 1 28 ? -10.619 47.999 6.387 1.00 36.05 26 ASP B CA 1
ATOM 1335 C C . ASP B 1 28 ? -12.005 48.337 5.859 1.00 32.42 26 ASP B C 1
ATOM 1336 O O . ASP B 1 28 ? -12.842 47.446 5.677 1.00 36.49 26 ASP B O 1
ATOM 1341 N N . ILE B 1 29 ? -12.240 49.627 5.636 1.00 35.89 27 ILE B N 1
ATOM 1342 C CA . ILE B 1 29 ? -13.447 50.124 4.984 1.00 37.90 27 ILE B CA 1
ATOM 1343 C C . ILE B 1 29 ? -13.130 50.477 3.528 1.00 42.37 27 ILE B C 1
ATOM 1344 O O . ILE B 1 29 ? -12.206 51.248 3.263 1.00 46.45 27 ILE B O 1
ATOM 1349 N N . ARG B 1 30 ? -13.889 49.912 2.590 1.00 38.82 28 ARG B N 1
ATOM 1350 C CA . ARG B 1 30 ? -13.739 50.244 1.170 1.00 38.09 28 ARG B CA 1
ATOM 1351 C C . ARG B 1 30 ? -15.013 50.868 0.628 1.00 38.45 28 ARG B C 1
ATOM 1352 O O . ARG B 1 30 ? -16.115 50.541 1.078 1.00 41.07 28 ARG B O 1
ATOM 1360 N N . PHE B 1 31 ? -14.848 51.777 -0.329 1.00 32.22 29 PHE B N 1
ATOM 1361 C CA . PHE B 1 31 ? -15.952 52.275 -1.131 1.00 29.78 29 PHE B CA 1
ATOM 1362 C C . PHE B 1 31 ? -15.844 51.662 -2.517 1.00 34.66 29 PHE B C 1
ATOM 1363 O O . PHE B 1 31 ? -14.785 51.709 -3.150 1.00 38.89 29 PHE B O 1
ATOM 1371 N N . VAL B 1 32 ? -16.933 51.046 -2.961 1.00 32.60 30 VAL B N 1
ATOM 1372 C CA . VAL B 1 32 ? -16.989 50.396 -4.266 1.00 32.11 30 VAL B CA 1
ATOM 1373 C C . VAL B 1 32 ? -18.307 50.727 -4.958 1.00 36.91 30 VAL B C 1
ATOM 1374 O O . VAL B 1 32 ? -19.287 51.078 -4.294 1.00 37.25 30 VAL B O 1
ATOM 1378 N N . VAL B 1 33 ? -18.313 50.634 -6.289 1.00 40.15 31 VAL B N 1
ATOM 1379 C CA . VAL B 1 33 ? -19.502 50.897 -7.102 1.00 37.27 31 VAL B CA 1
ATOM 1380 C C . VAL B 1 33 ? -19.793 49.732 -8.049 1.00 41.77 31 VAL B C 1
ATOM 1381 O O . VAL B 1 33 ? -18.903 49.253 -8.751 1.00 42.45 31 VAL B O 1
ATOM 1385 N N . GLY B 1 34 ? -21.042 49.276 -8.043 1.00 39.99 32 GLY B N 1
ATOM 1386 C CA . GLY B 1 34 ? -21.510 48.263 -8.977 1.00 38.27 32 GLY B CA 1
ATOM 1387 C C . GLY B 1 34 ? -23.023 48.150 -8.921 1.00 42.85 32 GLY B C 1
ATOM 1388 O O . GLY B 1 34 ? -23.652 48.751 -8.051 1.00 45.22 32 GLY B O 1
ATOM 1389 N N . PRO B 1 35 ? -23.619 47.390 -9.857 1.00 45.61 33 PRO B N 1
ATOM 1390 C CA . PRO B 1 35 ? -25.064 47.106 -9.860 1.00 51.27 33 PRO B CA 1
ATOM 1391 C C . PRO B 1 35 ? -25.505 46.215 -8.698 1.00 53.02 33 PRO B C 1
ATOM 1392 O O . PRO B 1 35 ? -26.661 46.274 -8.283 1.00 58.32 33 PRO B O 1
ATOM 1396 N N . SER B 1 36 ? -24.587 45.396 -8.195 1.00 55.29 34 SER B N 1
ATOM 1397 C CA . SER B 1 36 ? -24.845 44.500 -7.070 1.00 50.57 34 SER B CA 1
ATOM 1398 C C . SER B 1 36 ? -23.545 44.295 -6.307 1.00 52.01 34 SER B C 1
ATOM 1399 O O . SER B 1 36 ? -22.474 44.672 -6.792 1.00 50.87 34 SER B O 1
ATOM 1410 N N . GLU B 1 38 ? -21.901 41.460 -5.648 1.00 45.29 36 GLU B N 1
ATOM 1411 C CA . GLU B 1 38 ? -21.005 40.467 -6.260 1.00 48.84 36 GLU B CA 1
ATOM 1412 C C . GLU B 1 38 ? -20.169 41.032 -7.402 1.00 51.93 36 GLU B C 1
ATOM 1413 O O . GLU B 1 38 ? -19.051 40.575 -7.647 1.00 56.40 36 GLU B O 1
ATOM 1419 N N . GLU B 1 39 ? -20.707 42.039 -8.080 1.00 47.94 37 GLU B N 1
ATOM 1420 C CA . GLU B 1 39 ? -19.986 42.699 -9.153 1.00 47.81 37 GLU B CA 1
ATOM 1421 C C . GLU B 1 39 ? -18.923 43.664 -8.637 1.00 46.23 37 GLU B C 1
ATOM 1422 O O . GLU B 1 39 ? -18.067 44.102 -9.405 1.00 50.48 37 GLU B O 1
ATOM 1428 N N . THR B 1 40 ? -18.961 43.978 -7.341 1.00 39.40 38 THR B N 1
ATOM 1429 C CA . THR B 1 40 ? -17.919 44.801 -6.726 1.00 36.28 38 THR B CA 1
ATOM 1430 C C . THR B 1 40 ? -16.726 43.992 -6.203 1.00 42.33 38 THR B C 1
ATOM 1431 O O . THR B 1 40 ? -15.709 44.578 -5.795 1.00 43.49 38 THR B O 1
ATOM 1435 N N . TYR B 1 41 ? -16.848 42.660 -6.218 1.00 37.51 39 TYR B N 1
ATOM 1436 C CA . TYR B 1 41 ? -15.799 41.768 -5.688 1.00 44.25 39 TYR B CA 1
ATOM 1437 C C . TYR B 1 41 ? -14.383 41.995 -6.238 1.00 45.94 39 TYR B C 1
ATOM 1438 O O . TYR B 1 41 ? -13.448 42.065 -5.438 1.00 44.84 39 TYR B O 1
ATOM 1447 N N . PRO B 1 42 ? -14.213 42.100 -7.586 1.00 49.45 40 PRO B N 1
ATOM 1448 C CA . PRO B 1 42 ? -12.888 42.476 -8.117 1.00 37.64 40 PRO B CA 1
ATOM 1449 C C . PRO B 1 42 ? -12.320 43.760 -7.516 1.00 35.07 40 PRO B C 1
ATOM 1450 O O . PRO B 1 42 ? -11.139 43.796 -7.159 1.00 43.59 40 PRO B O 1
ATOM 1454 N N . ALA B 1 43 ? -13.156 44.788 -7.386 1.00 36.01 41 ALA B N 1
ATOM 1455 C CA . ALA B 1 43 ? -12.731 46.068 -6.802 1.00 31.47 41 ALA B CA 1
ATOM 1456 C C . ALA B 1 43 ? -12.428 45.987 -5.303 1.00 32.70 41 ALA B C 1
ATOM 1457 O O . ALA B 1 43 ? -11.556 46.702 -4.813 1.00 42.12 41 ALA B O 1
ATOM 1459 N N . ILE B 1 44 ? -13.146 45.122 -4.583 1.00 39.67 42 ILE B N 1
ATOM 1460 C CA . ILE B 1 44 ? -12.854 44.859 -3.166 1.00 36.28 42 ILE B CA 1
ATOM 1461 C C . ILE B 1 44 ? -11.485 44.192 -3.030 1.00 33.75 42 ILE B C 1
ATOM 1462 O O . ILE B 1 44 ? -10.666 44.606 -2.200 1.00 35.39 42 ILE B O 1
ATOM 1467 N N . ARG B 1 45 ? -11.231 43.189 -3.870 1.00 38.96 43 ARG B N 1
ATOM 1468 C CA . ARG B 1 45 ? -9.966 42.441 -3.829 1.00 44.79 43 ARG B CA 1
ATOM 1469 C C . ARG B 1 45 ? -8.755 43.326 -4.122 1.00 45.42 43 ARG B C 1
ATOM 1470 O O . ARG B 1 45 ? -7.726 43.212 -3.454 1.00 43.21 43 ARG B O 1
ATOM 1478 N N . LYS B 1 46 ? -8.879 44.226 -5.094 1.00 42.92 44 LYS B N 1
ATOM 1479 C CA . LYS B 1 46 ? -7.742 45.071 -5.438 1.00 46.77 44 LYS B CA 1
ATOM 1480 C C . LYS B 1 46 ? -7.613 46.291 -4.517 1.00 49.09 44 LYS B C 1
ATOM 1481 O O . LYS B 1 46 ? -6.539 46.883 -4.407 1.00 51.84 44 LYS B O 1
ATOM 1487 N N . GLY B 1 47 ? -8.704 46.656 -3.851 1.00 43.90 45 GLY B N 1
ATOM 1488 C CA . GLY B 1 47 ? -8.650 47.675 -2.808 1.00 36.25 45 GLY B CA 1
ATOM 1489 C C . GLY B 1 47 ? -7.988 47.157 -1.539 1.00 41.28 45 GLY B C 1
ATOM 1490 O O . GLY B 1 47 ? -7.336 47.918 -0.823 1.00 35.02 45 GLY B O 1
ATOM 1491 N N . TRP B 1 48 ? -8.149 45.860 -1.271 1.00 37.85 46 TRP B N 1
ATOM 1492 C CA . TRP B 1 48 ? -7.591 45.221 -0.073 1.00 36.98 46 TRP B CA 1
ATOM 1493 C C . TRP B 1 48 ? -6.062 45.142 -0.108 1.00 39.94 46 TRP B C 1
ATOM 1494 O O . TRP B 1 48 ? -5.477 44.572 -1.029 1.00 45.74 46 TRP B O 1
ATOM 1505 N N . PHE B 1 49 ? -5.428 45.710 0.913 1.00 38.85 47 PHE B N 1
ATOM 1506 C CA . PHE B 1 49 ? -3.974 45.827 0.961 1.00 36.89 47 PHE B CA 1
ATOM 1507 C C . PHE B 1 49 ? -3.244 44.533 1.328 1.00 43.51 47 PHE B C 1
ATOM 1508 O O . PHE B 1 49 ? -2.060 44.387 1.029 1.00 47.01 47 PHE B O 1
ATOM 1516 N N . GLY B 1 50 ? -3.934 43.617 2.001 1.00 39.11 48 GLY B N 1
ATOM 1517 C CA . GLY B 1 50 ? -3.269 42.465 2.603 1.00 33.17 48 GLY B CA 1
ATOM 1518 C C . GLY B 1 50 ? -3.303 41.215 1.750 1.00 37.79 48 GLY B C 1
ATOM 1519 O O . GLY B 1 50 ? -3.384 41.285 0.522 1.00 40.69 48 GLY B O 1
ATOM 1520 N N . THR B 1 51 ? -3.238 40.070 2.419 1.00 36.96 49 THR B N 1
ATOM 1521 C CA . THR B 1 51 ? -3.278 38.756 1.786 1.00 38.39 49 THR B CA 1
ATOM 1522 C C . THR B 1 51 ? -4.672 38.480 1.223 1.00 40.05 49 THR B C 1
ATOM 1523 O O . THR B 1 51 ? -5.671 38.731 1.892 1.00 40.58 49 THR B O 1
ATOM 1527 N N . GLN B 1 52 ? -4.740 37.973 -0.006 1.00 46.24 50 GLN B N 1
ATOM 1528 C CA . GLN B 1 52 ? -6.032 37.715 -0.657 1.00 43.54 50 GLN B CA 1
ATOM 1529 C C . GLN B 1 52 ? -6.727 36.460 -0.155 1.00 43.60 50 GLN B C 1
ATOM 1530 O O . GLN B 1 52 ? -7.953 36.432 -0.046 1.00 44.77 50 GLN B O 1
ATOM 1536 N N . LYS B 1 53 ? -5.944 35.426 0.141 1.00 41.87 51 LYS B N 1
ATOM 1537 C CA . LYS B 1 53 ? -6.478 34.184 0.685 1.00 45.19 51 LYS B CA 1
ATOM 1538 C C . LYS B 1 53 ? -7.204 34.448 2.009 1.00 46.64 51 LYS B C 1
ATOM 1539 O O . LYS B 1 53 ? -6.642 35.047 2.931 1.00 42.22 51 LYS B O 1
ATOM 1545 N N . GLY B 1 54 ? -8.466 34.029 2.068 1.00 41.39 52 GLY B N 1
ATOM 1546 C CA . GLY B 1 54 ? -9.270 34.142 3.279 1.00 40.92 52 GLY B CA 1
ATOM 1547 C C . GLY B 1 54 ? -9.952 35.483 3.483 1.00 42.44 52 GLY B C 1
ATOM 1548 O O . GLY B 1 54 ? -10.527 35.726 4.542 1.00 53.40 52 GLY B O 1
ATOM 1549 N N . LEU B 1 55 ? -9.886 36.353 2.476 1.00 42.45 53 LEU B N 1
ATOM 1550 C CA . LEU B 1 55 ? -10.523 37.667 2.538 1.00 39.68 53 LEU B CA 1
ATOM 1551 C C . LEU B 1 55 ? -12.043 37.540 2.644 1.00 40.89 53 LEU B C 1
ATOM 1552 O O . LEU B 1 55 ? -12.687 36.836 1.860 1.00 42.23 53 LEU B O 1
ATOM 1557 N N . HIS B 1 56 ? -12.605 38.216 3.637 1.00 37.62 54 HIS B N 1
ATOM 1558 C CA . HIS B 1 56 ? -14.023 38.096 3.899 1.00 35.59 54 HIS B CA 1
ATOM 1559 C C . HIS B 1 56 ? -14.710 39.425 4.120 1.00 36.75 54 HIS B C 1
ATOM 1560 O O . HIS B 1 56 ? -14.108 40.398 4.580 1.00 41.69 54 HIS B O 1
ATOM 1567 N N . LEU B 1 57 ? -15.987 39.431 3.772 1.00 34.77 55 LEU B N 1
ATOM 1568 C CA . LEU B 1 57 ? -16.876 40.548 3.972 1.00 45.07 55 LEU B CA 1
ATOM 1569 C C . LEU B 1 57 ? -17.485 40.417 5.355 1.00 48.07 55 LEU B C 1
ATOM 1570 O O . LEU B 1 57 ? -18.046 39.372 5.690 1.00 53.40 55 LEU B O 1
ATOM 1575 N N . ASP B 1 58 ? -17.379 41.473 6.155 1.00 47.42 56 ASP B N 1
ATOM 1576 C CA . ASP B 1 58 ? -17.956 41.472 7.497 1.00 44.44 56 ASP B CA 1
ATOM 1577 C C . ASP B 1 58 ? -19.280 42.229 7.597 1.00 43.88 56 ASP B C 1
ATOM 1578 O O . ASP B 1 58 ? -20.180 41.799 8.314 1.00 47.67 56 ASP B O 1
ATOM 1583 N N . SER B 1 59 ? -19.379 43.355 6.891 1.00 38.28 57 SER B N 1
ATOM 1584 C CA . SER B 1 59 ? -20.629 44.112 6.759 1.00 42.13 57 SER B CA 1
ATOM 1585 C C . SER B 1 59 ? -20.554 45.060 5.576 1.00 41.82 57 SER B C 1
ATOM 1586 O O . SER B 1 59 ? -19.466 45.361 5.075 1.00 43.35 57 SER B O 1
ATOM 1589 N N . PHE B 1 60 ? -21.717 45.526 5.136 1.00 36.00 58 PHE B N 1
ATOM 1590 C CA . PHE B 1 60 ? -21.790 46.542 4.098 1.00 37.67 58 PHE B CA 1
ATOM 1591 C C . PHE B 1 60 ? -23.083 47.346 4.182 1.00 38.30 58 PHE B C 1
ATOM 1592 O O . PHE B 1 60 ? -24.056 46.922 4.809 1.00 40.22 58 PHE B O 1
ATOM 1600 N N . VAL B 1 61 ? -23.084 48.502 3.532 1.00 38.63 59 VAL B N 1
ATOM 1601 C CA . VAL B 1 61 ? -24.299 49.288 3.361 1.00 36.88 59 VAL B CA 1
ATOM 1602 C C . VAL B 1 61 ? -24.317 49.928 1.972 1.00 38.02 59 VAL B C 1
ATOM 1603 O O . VAL B 1 61 ? -23.321 50.508 1.536 1.00 40.77 59 VAL B O 1
ATOM 1607 N N . HIS B 1 62 ? -25.435 49.775 1.265 1.00 34.09 60 HIS B N 1
ATOM 1608 C CA . HIS B 1 62 ? -25.704 50.571 0.075 1.00 36.28 60 HIS B CA 1
ATOM 1609 C C . HIS B 1 62 ? -26.028 52.013 0.504 1.00 38.68 60 HIS B C 1
ATOM 1610 O O . HIS B 1 62 ? -27.095 52.273 1.069 1.00 40.56 60 HIS B O 1
ATOM 1617 N N . LEU B 1 63 ? -25.091 52.928 0.254 1.00 38.92 61 LEU B N 1
ATOM 1618 C CA . LEU B 1 63 ? -25.254 54.357 0.586 1.00 39.56 61 LEU B CA 1
ATOM 1619 C C . LEU B 1 63 ? -25.945 55.134 -0.530 1.00 41.17 61 LEU B C 1
ATOM 1620 O O . LEU B 1 63 ? -25.394 55.286 -1.631 1.00 33.39 61 LEU B O 1
ATOM 1625 N N . HIS B 1 64 ? -27.137 55.644 -0.239 1.00 42.01 62 HIS B N 1
ATOM 1626 C CA . HIS B 1 64 ? -27.871 56.451 -1.208 1.00 43.23 62 HIS B CA 1
ATOM 1627 C C . HIS B 1 64 ? -28.152 57.873 -0.712 1.00 44.25 62 HIS B C 1
ATOM 1628 O O . HIS B 1 64 ? -28.490 58.752 -1.500 1.00 48.40 62 HIS B O 1
ATOM 1635 N N . HIS B 1 65 ? -27.992 58.102 0.588 1.00 44.15 63 HIS B N 1
ATOM 1636 C CA . HIS B 1 65 ? -28.331 59.386 1.186 1.00 42.20 63 HIS B CA 1
ATOM 1637 C C . HIS B 1 65 ? -27.458 59.694 2.384 1.00 46.84 63 HIS B C 1
ATOM 1638 O O . HIS B 1 65 ? -27.265 58.847 3.251 1.00 47.92 63 HIS B O 1
ATOM 1645 N N . VAL B 1 66 ? -26.933 60.916 2.423 1.00 52.02 64 VAL B N 1
ATOM 1646 C CA . VAL B 1 66 ? -26.125 61.403 3.543 1.00 51.05 64 VAL B CA 1
ATOM 1647 C C . VAL B 1 66 ? -26.523 62.858 3.814 1.00 50.61 64 VAL B C 1
ATOM 1648 O O . VAL B 1 66 ? -26.483 63.677 2.898 1.00 57.16 64 VAL B O 1
ATOM 1652 N N . ASP B 1 67 ? -26.923 63.155 5.054 1.00 51.86 65 ASP B N 1
ATOM 1653 C CA . ASP B 1 67 ? -27.242 64.525 5.529 1.00 56.11 65 ASP B CA 1
ATOM 1654 C C . ASP B 1 67 ? -28.288 65.287 4.701 1.00 56.36 65 ASP B C 1
ATOM 1655 O O . ASP B 1 67 ? -28.231 66.520 4.595 1.00 54.60 65 ASP B O 1
ATOM 1660 N N . GLY B 1 68 ? -29.235 64.555 4.120 1.00 51.53 66 GLY B N 1
ATOM 1661 C CA . GLY B 1 68 ? -30.267 65.159 3.280 1.00 46.28 66 GLY B CA 1
ATOM 1662 C C . GLY B 1 68 ? -29.906 65.204 1.805 1.00 51.26 66 GLY B C 1
ATOM 1663 O O . GLY B 1 68 ? -30.673 65.724 0.993 1.00 60.23 66 GLY B O 1
ATOM 1664 N N . TYR B 1 69 ? -28.747 64.649 1.455 1.00 46.35 67 TYR B N 1
ATOM 1665 C CA . TYR B 1 69 ? -28.273 64.650 0.072 1.00 47.09 67 TYR B CA 1
ATOM 1666 C C . TYR B 1 69 ? -28.368 63.276 -0.600 1.00 46.42 67 TYR B C 1
ATOM 1667 O O . TYR B 1 69 ? -27.802 62.306 -0.107 1.00 56.04 67 TYR B O 1
ATOM 1676 N N . ARG B 1 70 ? -29.074 63.202 -1.726 1.00 45.97 68 ARG B N 1
ATOM 1677 C CA . ARG B 1 70 ? -29.069 62.004 -2.561 1.00 47.86 68 ARG B CA 1
ATOM 1678 C C . ARG B 1 70 ? -27.765 61.892 -3.339 1.00 51.06 68 ARG B C 1
ATOM 1679 O O . ARG B 1 70 ? -27.304 62.867 -3.932 1.00 53.11 68 ARG B O 1
ATOM 1687 N N . ILE B 1 71 ? -27.188 60.694 -3.333 1.00 45.95 69 ILE B N 1
ATOM 1688 C CA . ILE B 1 71 ? -25.947 60.420 -4.030 1.00 45.47 69 ILE B CA 1
ATOM 1689 C C . ILE B 1 71 ? -26.260 59.967 -5.450 1.00 48.16 69 ILE B C 1
ATOM 1690 O O . ILE B 1 71 ? -27.018 59.016 -5.646 1.00 53.31 69 ILE B O 1
ATOM 1695 N N . HIS B 1 72 ? -25.686 60.665 -6.431 1.00 50.02 70 HIS B N 1
ATOM 1696 C CA . HIS B 1 72 ? -25.797 60.288 -7.844 1.00 50.41 70 HIS B CA 1
ATOM 1697 C C . HIS B 1 72 ? -24.452 59.805 -8.352 1.00 48.48 70 HIS B C 1
ATOM 1698 O O . HIS B 1 72 ? -23.408 60.268 -7.892 1.00 48.73 70 HIS B O 1
ATOM 1705 N N . LEU B 1 73 ? -24.487 58.872 -9.299 1.00 48.74 71 LEU B N 1
ATOM 1706 C CA . LEU B 1 73 ? -23.279 58.310 -9.888 1.00 56.69 71 LEU B CA 1
ATOM 1707 C C . LEU B 1 73 ? -23.341 58.406 -11.405 1.00 64.69 71 LEU B C 1
ATOM 1708 O O . LEU B 1 73 ? -24.285 57.912 -12.029 1.00 69.43 71 LEU B O 1
ATOM 1713 N N . THR B 1 74 ? -22.340 59.058 -11.990 1.00 71.24 72 THR B N 1
ATOM 1714 C CA . THR B 1 74 ? -22.247 59.223 -13.445 1.00 79.54 72 THR B CA 1
ATOM 1715 C C . THR B 1 74 ? -20.836 58.925 -13.935 1.00 83.84 72 THR B C 1
ATOM 1716 O O . THR B 1 74 ? -19.872 59.014 -13.170 1.00 84.83 72 THR B O 1
ATOM 1720 N N . SER B 1 75 ? -20.721 58.588 -15.218 1.00 88.44 73 SER B N 1
ATOM 1721 C CA . SER B 1 75 ? -19.439 58.221 -15.817 1.00 90.49 73 SER B CA 1
ATOM 1722 C C . SER B 1 75 ? -18.528 59.404 -16.177 1.00 94.05 73 SER B C 1
ATOM 1723 O O . SER B 1 75 ? -17.321 59.216 -16.331 1.00 91.63 73 SER B O 1
ATOM 1726 N N . GLU B 1 76 ? -19.084 60.612 -16.293 1.00 100.42 74 GLU B N 1
ATOM 1727 C CA . GLU B 1 76 ? -18.315 61.743 -16.840 1.00 110.85 74 GLU B CA 1
ATOM 1728 C C . GLU B 1 76 ? -18.097 62.974 -15.948 1.00 110.47 74 GLU B C 1
ATOM 1729 O O . GLU B 1 76 ? -16.961 63.433 -15.817 1.00 108.20 74 GLU B O 1
ATOM 1735 N N . ALA B 1 77 ? -19.175 63.496 -15.355 1.00 113.25 75 ALA B N 1
ATOM 1736 C CA . ALA B 1 77 ? -19.177 64.772 -14.603 1.00 113.26 75 ALA B CA 1
ATOM 1737 C C . ALA B 1 77 ? -18.668 65.969 -15.412 1.00 111.76 75 ALA B C 1
ATOM 1738 O O . ALA B 1 77 ? -19.245 67.057 -15.362 1.00 106.90 75 ALA B O 1
ATOM 1740 N N . PRO B 1 81 ? -18.219 71.348 -12.114 1.00 139.47 79 PRO B N 1
ATOM 1741 C CA . PRO B 1 81 ? -17.747 71.773 -10.795 1.00 138.68 79 PRO B CA 1
ATOM 1742 C C . PRO B 1 81 ? -18.795 71.545 -9.703 1.00 137.17 79 PRO B C 1
ATOM 1743 O O . PRO B 1 81 ? -19.987 71.776 -9.931 1.00 138.56 79 PRO B O 1
ATOM 1747 N N . GLU B 1 82 ? -18.345 71.092 -8.533 1.00 132.20 80 GLU B N 1
ATOM 1748 C CA . GLU B 1 82 ? -19.238 70.801 -7.407 1.00 126.09 80 GLU B CA 1
ATOM 1749 C C . GLU B 1 82 ? -18.916 71.644 -6.176 1.00 121.40 80 GLU B C 1
ATOM 1750 O O . GLU B 1 82 ? -17.750 71.865 -5.846 1.00 121.74 80 GLU B O 1
ATOM 1756 N N . GLU B 1 83 ? -19.965 72.103 -5.501 1.00 114.92 81 GLU B N 1
ATOM 1757 C CA . GLU B 1 83 ? -19.829 72.918 -4.299 1.00 111.22 81 GLU B CA 1
ATOM 1758 C C . GLU B 1 83 ? -19.486 72.049 -3.087 1.00 101.95 81 GLU B C 1
ATOM 1759 O O . GLU B 1 83 ? -18.462 72.256 -2.433 1.00 102.11 81 GLU B O 1
ATOM 1765 N N . LYS B 1 84 ? -20.349 71.078 -2.798 1.00 91.74 82 LYS B N 1
ATOM 1766 C CA . LYS B 1 84 ? -20.169 70.187 -1.655 1.00 80.80 82 LYS B CA 1
ATOM 1767 C C . LYS B 1 84 ? -19.821 68.765 -2.090 1.00 76.38 82 LYS B C 1
ATOM 1768 O O . LYS B 1 84 ? -20.131 68.347 -3.212 1.00 69.09 82 LYS B O 1
ATOM 1774 N N . ARG B 1 85 ? -19.165 68.030 -1.196 1.00 68.04 83 ARG B N 1
ATOM 1775 C CA . ARG B 1 85 ? -18.728 66.674 -1.496 1.00 64.77 83 ARG B CA 1
ATOM 1776 C C . ARG B 1 85 ? -18.923 65.702 -0.334 1.00 58.90 83 ARG B C 1
ATOM 1777 O O . ARG B 1 85 ? -19.167 66.107 0.805 1.00 54.01 83 ARG B O 1
ATOM 1785 N N . LEU B 1 86 ? -18.830 64.414 -0.651 1.00 55.52 84 LEU B N 1
ATOM 1786 C CA . LEU B 1 86 ? -18.948 63.346 0.330 1.00 54.18 84 LEU B CA 1
ATOM 1787 C C . LEU B 1 86 ? -17.608 63.117 1.015 1.00 53.15 84 LEU B C 1
ATOM 1788 O O . LEU B 1 86 ? -16.586 62.902 0.347 1.00 47.80 84 LEU B O 1
ATOM 1793 N N . TYR B 1 87 ? -17.607 63.172 2.343 1.00 46.17 85 TYR B N 1
ATOM 1794 C CA . TYR B 1 87 ? -16.391 62.908 3.105 1.00 52.21 85 TYR B CA 1
ATOM 1795 C C . TYR B 1 87 ? -16.569 61.749 4.061 1.00 50.39 85 TYR B C 1
ATOM 1796 O O . TYR B 1 87 ? -17.567 61.664 4.775 1.00 50.31 85 TYR B O 1
ATOM 1805 N N . PHE B 1 88 ? -15.590 60.852 4.059 1.00 48.60 86 PHE B N 1
ATOM 1806 C CA . PHE B 1 88 ? -15.545 59.759 5.017 1.00 49.61 86 PHE B CA 1
ATOM 1807 C C . PHE B 1 88 ? -14.542 60.145 6.096 1.00 54.72 86 PHE B C 1
ATOM 1808 O O . PHE B 1 88 ? -13.415 60.534 5.782 1.00 49.92 86 PHE B O 1
ATOM 1816 N N . VAL B 1 89 ? -14.954 60.056 7.361 1.00 55.06 87 VAL B N 1
ATOM 1817 C CA . VAL B 1 89 ? -14.091 60.461 8.477 1.00 61.63 87 VAL B CA 1
ATOM 1818 C C . VAL B 1 89 ? -13.860 59.315 9.462 1.00 65.57 87 VAL B C 1
ATOM 1819 O O . VAL B 1 89 ? -14.806 58.803 10.064 1.00 65.77 87 VAL B O 1
ATOM 1823 N N . ASN B 1 90 ? -12.595 58.925 9.613 1.00 70.73 88 ASN B N 1
ATOM 1824 C CA . ASN B 1 90 ? -12.200 57.851 10.525 1.00 76.14 88 ASN B CA 1
ATOM 1825 C C . ASN B 1 90 ? -11.682 58.416 11.842 1.00 76.52 88 ASN B C 1
ATOM 1826 O O . ASN B 1 90 ? -10.772 59.249 11.846 1.00 75.88 88 ASN B O 1
ATOM 1831 N N . PHE B 1 91 ? -12.275 57.968 12.949 1.00 82.41 89 PHE B N 1
ATOM 1832 C CA . PHE B 1 91 ? -11.806 58.324 14.291 1.00 92.38 89 PHE B CA 1
ATOM 1833 C C . PHE B 1 91 ? -10.786 57.298 14.795 1.00 98.10 89 PHE B C 1
ATOM 1834 O O . PHE B 1 91 ? -11.084 56.101 14.869 1.00 98.40 89 PHE B O 1
ATOM 1842 N N . GLY B 1 92 ? -9.591 57.775 15.143 1.00 101.67 90 GLY B N 1
ATOM 1843 C CA . GLY B 1 92 ? -8.513 56.914 15.636 1.00 105.27 90 GLY B CA 1
ATOM 1844 C C . GLY B 1 92 ? -8.736 56.384 17.044 1.00 105.76 90 GLY B C 1
ATOM 1845 O O . GLY B 1 92 ? -9.256 57.087 17.913 1.00 104.61 90 GLY B O 1
ATOM 1846 N N . TYR B 1 102 ? -21.641 50.583 13.382 1.00 87.21 101 TYR B N 1
ATOM 1847 C CA . TYR B 1 102 ? -20.770 51.610 12.824 1.00 86.93 101 TYR B CA 1
ATOM 1848 C C . TYR B 1 102 ? -20.691 52.790 13.788 1.00 95.98 101 TYR B C 1
ATOM 1849 O O . TYR B 1 102 ? -21.587 53.637 13.819 1.00 93.43 101 TYR B O 1
ATOM 1858 N N . HIS B 1 103 ? -19.615 52.839 14.570 1.00 107.29 102 HIS B N 1
ATOM 1859 C CA . HIS B 1 103 ? -19.466 53.837 15.632 1.00 112.35 102 HIS B CA 1
ATOM 1860 C C . HIS B 1 103 ? -18.186 54.664 15.487 1.00 109.81 102 HIS B C 1
ATOM 1861 O O . HIS B 1 103 ? -18.203 55.879 15.693 1.00 109.61 102 HIS B O 1
ATOM 1868 N N . ASP B 1 104 ? -17.087 54.003 15.117 1.00 105.79 103 ASP B N 1
ATOM 1869 C CA . ASP B 1 104 ? -15.762 54.637 15.037 1.00 99.89 103 ASP B CA 1
ATOM 1870 C C . ASP B 1 104 ? -15.499 55.429 13.744 1.00 93.78 103 ASP B C 1
ATOM 1871 O O . ASP B 1 104 ? -14.375 55.885 13.505 1.00 91.53 103 ASP B O 1
ATOM 1876 N N . PHE B 1 105 ? -16.534 55.584 12.919 1.00 87.26 104 PHE B N 1
ATOM 1877 C CA . PHE B 1 105 ? -16.463 56.411 11.712 1.00 76.59 104 PHE B CA 1
ATOM 1878 C C . PHE B 1 105 ? -17.813 57.026 11.355 1.00 71.73 104 PHE B C 1
ATOM 1879 O O . PHE B 1 105 ? -18.855 56.637 11.897 1.00 68.85 104 PHE B O 1
ATOM 1887 N N . THR B 1 106 ? -17.783 57.970 10.418 1.00 69.24 105 THR B N 1
ATOM 1888 C CA . THR B 1 106 ? -19.002 58.555 9.858 1.00 63.35 105 THR B CA 1
ATOM 1889 C C . THR B 1 106 ? -18.773 59.024 8.427 1.00 55.55 105 THR B C 1
ATOM 1890 O O . THR B 1 106 ? -17.630 59.095 7.962 1.00 53.13 105 THR B O 1
ATOM 1894 N N . VAL B 1 107 ? -19.873 59.314 7.735 1.00 53.67 106 VAL B N 1
ATOM 1895 C CA . VAL B 1 107 ? -19.853 59.953 6.417 1.00 51.98 106 VAL B CA 1
ATOM 1896 C C . VAL B 1 107 ? -20.667 61.251 6.490 1.00 53.30 106 VAL B C 1
ATOM 1897 O O . VAL B 1 107 ? -21.810 61.254 6.980 1.00 44.12 106 VAL B O 1
ATOM 1901 N N . VAL B 1 108 ? -20.063 62.355 6.044 1.00 45.79 107 VAL B N 1
ATOM 1902 C CA . VAL B 1 108 ? -20.715 63.672 6.083 1.00 47.08 107 VAL B CA 1
ATOM 1903 C C . VAL B 1 108 ? -20.646 64.390 4.742 1.00 52.49 107 VAL B C 1
ATOM 1904 O O . VAL B 1 108 ? -19.833 64.048 3.879 1.00 54.78 107 VAL B O 1
ATOM 1908 N N . VAL B 1 109 ? -21.505 65.392 4.580 1.00 55.42 108 VAL B N 1
ATOM 1909 C CA . VAL B 1 109 ? -21.472 66.257 3.407 1.00 54.05 108 VAL B CA 1
ATOM 1910 C C . VAL B 1 109 ? -20.916 67.624 3.813 1.00 55.75 108 VAL B C 1
ATOM 1911 O O . VAL B 1 109 ? -21.455 68.272 4.718 1.00 55.14 108 VAL B O 1
ATOM 1915 N N . ALA B 1 110 ? -19.832 68.041 3.153 1.00 57.03 109 ALA B N 1
ATOM 1916 C CA . ALA B 1 110 ? -19.153 69.316 3.452 1.00 63.46 109 ALA B CA 1
ATOM 1917 C C . ALA B 1 110 ? -18.405 69.911 2.252 1.00 66.29 109 ALA B C 1
ATOM 1918 O O . ALA B 1 110 ? -18.226 69.247 1.226 1.00 63.43 109 ALA B O 1
ATOM 1920 N N . ASP B 1 111 ? -17.980 71.168 2.387 1.00 74.80 110 ASP B N 1
ATOM 1921 C CA . ASP B 1 111 ? -17.283 71.874 1.302 1.00 82.84 110 ASP B CA 1
ATOM 1922 C C . ASP B 1 111 ? -15.763 71.709 1.344 1.00 82.42 110 ASP B C 1
ATOM 1923 O O . ASP B 1 111 ? -15.108 71.692 0.300 1.00 85.22 110 ASP B O 1
ATOM 1928 N N . SER B 1 112 ? -15.219 71.591 2.552 1.00 81.43 111 SER B N 1
ATOM 1929 C CA . SER B 1 112 ? -13.777 71.473 2.762 1.00 82.65 111 SER B CA 1
ATOM 1930 C C . SER B 1 112 ? -13.463 70.287 3.681 1.00 83.96 111 SER B C 1
ATOM 1931 O O . SER B 1 112 ? -14.320 69.887 4.479 1.00 83.20 111 SER B O 1
ATOM 1934 N N . PRO B 1 113 ? -12.247 69.704 3.560 1.00 84.08 112 PRO B N 1
ATOM 1935 C CA . PRO B 1 113 ? -11.795 68.665 4.496 1.00 83.67 112 PRO B CA 1
ATOM 1936 C C . PRO B 1 113 ? -11.773 69.089 5.972 1.00 86.14 112 PRO B C 1
ATOM 1937 O O . PRO B 1 113 ? -11.974 68.251 6.853 1.00 83.39 112 PRO B O 1
ATOM 1941 N N . GLN B 1 114 ? -11.537 70.373 6.233 1.00 92.43 113 GLN B N 1
ATOM 1942 C CA . GLN B 1 114 ? -11.535 70.889 7.603 1.00 99.25 113 GLN B CA 1
ATOM 1943 C C . GLN B 1 114 ? -12.939 71.002 8.195 1.00 91.98 113 GLN B C 1
ATOM 1944 O O . GLN B 1 114 ? -13.145 70.676 9.368 1.00 90.00 113 GLN B O 1
ATOM 1950 N N . SER B 1 115 ? -13.898 71.449 7.382 1.00 86.33 114 SER B N 1
ATOM 1951 C CA . SER B 1 115 ? -15.297 71.543 7.816 1.00 85.74 114 SER B CA 1
ATOM 1952 C C . SER B 1 115 ? -15.944 70.165 7.956 1.00 83.72 114 SER B C 1
ATOM 1953 O O . SER B 1 115 ? -16.887 69.994 8.734 1.00 84.18 114 SER B O 1
ATOM 1956 N N . ALA B 1 116 ? -15.429 69.198 7.196 1.00 79.99 115 ALA B N 1
ATOM 1957 C CA . ALA B 1 116 ? -15.844 67.798 7.291 1.00 77.41 115 ALA B CA 1
ATOM 1958 C C . ALA B 1 116 ? -15.482 67.188 8.642 1.00 78.07 115 ALA B C 1
ATOM 1959 O O . ALA B 1 116 ? -16.312 66.515 9.261 1.00 72.86 115 ALA B O 1
ATOM 1961 N N . LYS B 1 117 ? -14.249 67.439 9.086 1.00 81.52 116 LYS B N 1
ATOM 1962 C CA . LYS B 1 117 ? -13.751 66.965 10.381 1.00 86.48 116 LYS B CA 1
ATOM 1963 C C . LYS B 1 117 ? -14.518 67.572 11.555 1.00 87.44 116 LYS B C 1
ATOM 1964 O O . LYS B 1 117 ? -14.820 66.876 12.526 1.00 89.81 116 LYS B O 1
ATOM 1970 N N . GLN B 1 118 ? -14.832 68.864 11.453 1.00 89.78 117 GLN B N 1
ATOM 1971 C CA . GLN B 1 118 ? -15.572 69.577 12.495 1.00 96.24 117 GLN B CA 1
ATOM 1972 C C . GLN B 1 118 ? -17.009 69.074 12.618 1.00 91.88 117 GLN B C 1
ATOM 1973 O O . GLN B 1 118 ? -17.499 68.867 13.730 1.00 90.58 117 GLN B O 1
ATOM 1979 N N . LEU B 1 119 ? -17.663 68.862 11.474 1.00 89.55 118 LEU B N 1
ATOM 1980 C CA . LEU B 1 119 ? -19.011 68.290 11.427 1.00 89.40 118 LEU B CA 1
ATOM 1981 C C . LEU B 1 119 ? -19.056 66.868 11.982 1.00 88.90 118 LEU B C 1
ATOM 1982 O O . LEU B 1 119 ? -20.057 66.457 12.572 1.00 89.53 118 LEU B O 1
ATOM 1987 N N . ALA B 1 120 ? -17.965 66.131 11.788 1.00 89.39 119 ALA B N 1
ATOM 1988 C CA . ALA B 1 120 ? -17.825 64.778 12.311 1.00 92.30 119 ALA B CA 1
ATOM 1989 C C . ALA B 1 120 ? -17.668 64.759 13.830 1.00 97.30 119 ALA B C 1
ATOM 1990 O O . ALA B 1 120 ? -18.174 63.853 14.494 1.00 98.56 119 ALA B O 1
ATOM 1992 N N . ARG B 1 121 ? -16.970 65.760 14.368 1.00 104.40 120 ARG B N 1
ATOM 1993 C CA . ARG B 1 121 ? -16.790 65.906 15.816 1.00 113.63 120 ARG B CA 1
ATOM 1994 C C . ARG B 1 121 ? -18.103 66.241 16.530 1.00 115.46 120 ARG B C 1
ATOM 1995 O O . ARG B 1 121 ? -18.330 65.807 17.661 1.00 115.68 120 ARG B O 1
ATOM 2003 N N . ALA B 1 122 ? -18.962 66.999 15.850 1.00 117.73 121 ALA B N 1
ATOM 2004 C CA . ALA B 1 122 ? -20.221 67.480 16.420 1.00 122.46 121 ALA B CA 1
ATOM 2005 C C . ALA B 1 122 ? -21.333 66.427 16.474 1.00 126.64 121 ALA B C 1
ATOM 2006 O O . ALA B 1 122 ? -22.341 66.619 17.159 1.00 126.33 121 ALA B O 1
ATOM 2008 N N . GLN B 1 123 ? -21.148 65.317 15.762 1.00 132.26 122 GLN B N 1
ATOM 2009 C CA . GLN B 1 123 ? -22.176 64.276 15.674 1.00 137.05 122 GLN B CA 1
ATOM 2010 C C . GLN B 1 123 ? -22.223 63.311 16.868 1.00 141.44 122 GLN B C 1
ATOM 2011 O O . GLN B 1 123 ? -23.145 62.497 16.963 1.00 140.81 122 GLN B O 1
ATOM 2017 N N . PHE B 1 124 ? -21.245 63.408 17.770 1.00 147.11 123 PHE B N 1
ATOM 2018 C CA . PHE B 1 124 ? -21.173 62.524 18.939 1.00 153.34 123 PHE B CA 1
ATOM 2019 C C . PHE B 1 124 ? -22.231 62.843 20.003 1.00 155.42 123 PHE B C 1
ATOM 2020 O O . PHE B 1 124 ? -23.012 61.970 20.390 1.00 156.58 123 PHE B O 1
ATOM 2028 N N . SER B 1 125 ? -22.244 64.089 20.472 1.00 156.85 124 SER B N 1
ATOM 2029 C CA . SER B 1 125 ? -23.207 64.530 21.481 1.00 158.63 124 SER B CA 1
ATOM 2030 C C . SER B 1 125 ? -23.568 65.999 21.296 1.00 158.61 124 SER B C 1
ATOM 2031 O O . SER B 1 125 ? -24.102 66.390 20.258 1.00 157.97 124 SER B O 1
ATOM 2034 N N . VAL B 1 143 ? -7.052 65.165 16.563 1.00 143.08 142 VAL B N 1
ATOM 2035 C CA . VAL B 1 143 ? -6.480 64.976 15.232 1.00 143.49 142 VAL B CA 1
ATOM 2036 C C . VAL B 1 143 ? -7.013 63.686 14.590 1.00 143.21 142 VAL B C 1
ATOM 2037 O O . VAL B 1 143 ? -6.667 62.577 15.014 1.00 142.71 142 VAL B O 1
ATOM 2041 N N . ASP B 1 144 ? -7.861 63.851 13.574 1.00 140.16 143 ASP B N 1
ATOM 2042 C CA . ASP B 1 144 ? -8.453 62.730 12.834 1.00 133.80 143 ASP B CA 1
ATOM 2043 C C . ASP B 1 144 ? -8.019 62.727 11.364 1.00 129.46 143 ASP B C 1
ATOM 2044 O O . ASP B 1 144 ? -7.332 63.645 10.906 1.00 130.58 143 ASP B O 1
ATOM 2049 N N . ASP B 1 145 ? -8.430 61.692 10.633 1.00 121.97 144 ASP B N 1
ATOM 2050 C CA . ASP B 1 145 ? -8.124 61.568 9.209 1.00 114.32 144 ASP B CA 1
ATOM 2051 C C . ASP B 1 145 ? -9.399 61.405 8.380 1.00 108.29 144 ASP B C 1
ATOM 2052 O O . ASP B 1 145 ? -10.319 60.680 8.771 1.00 107.99 144 ASP B O 1
ATOM 2057 N N . CYS B 1 146 ? -9.443 62.083 7.236 1.00 98.53 145 CYS B N 1
ATOM 2058 C CA . CYS B 1 146 ? -10.602 62.012 6.354 1.00 91.39 145 CYS B CA 1
ATOM 2059 C C . CYS B 1 146 ? -10.254 61.718 4.892 1.00 87.70 145 CYS B C 1
ATOM 2060 O O . CYS B 1 146 ? -9.163 62.047 4.416 1.00 86.86 145 CYS B O 1
ATOM 2063 N N . LEU B 1 147 ? -11.199 61.099 4.191 1.00 81.30 146 LEU B N 1
ATOM 2064 C CA . LEU B 1 147 ? -11.058 60.806 2.770 1.00 75.69 146 LEU B CA 1
ATOM 2065 C C . LEU B 1 147 ? -12.200 61.457 1.992 1.00 70.82 146 LEU B C 1
ATOM 2066 O O . LEU B 1 147 ? -13.350 61.445 2.435 1.00 71.26 146 LEU B O 1
ATOM 2071 N N . CYS B 1 148 ? -11.874 62.035 0.840 1.00 68.90 147 CYS B N 1
ATOM 2072 C CA . CYS B 1 148 ? -12.886 62.590 -0.053 1.00 66.59 147 CYS B CA 1
ATOM 2073 C C . CYS B 1 148 ? -13.401 61.510 -1.004 1.00 63.10 147 CYS B C 1
ATOM 2074 O O . CYS B 1 148 ? -12.646 60.972 -1.820 1.00 58.94 147 CYS B O 1
ATOM 2077 N N . VAL B 1 149 ? -14.691 61.204 -0.888 1.00 59.39 148 VAL B N 1
ATOM 2078 C CA . VAL B 1 149 ? -15.337 60.190 -1.715 1.00 59.02 148 VAL B CA 1
ATOM 2079 C C . VAL B 1 149 ? -16.000 60.875 -2.911 1.00 62.86 148 VAL B C 1
ATOM 2080 O O . VAL B 1 149 ? -17.154 61.307 -2.838 1.00 67.70 148 VAL B O 1
ATOM 2084 N N . ASP B 1 150 ? -15.256 60.980 -4.007 1.00 65.31 149 ASP B N 1
ATOM 2085 C CA . ASP B 1 150 ? -15.715 61.714 -5.186 1.00 66.33 149 ASP B CA 1
ATOM 2086 C C . ASP B 1 150 ? -15.541 60.933 -6.484 1.00 58.58 149 ASP B C 1
ATOM 2087 O O . ASP B 1 150 ? -16.267 61.160 -7.445 1.00 63.65 149 ASP B O 1
ATOM 2092 N N . LEU B 1 151 ? -14.571 60.027 -6.506 1.00 58.21 150 LEU B N 1
ATOM 2093 C CA . LEU B 1 151 ? -14.330 59.162 -7.655 1.00 55.35 150 LEU B CA 1
ATOM 2094 C C . LEU B 1 151 ? -14.147 57.746 -7.129 1.00 55.20 150 LEU B C 1
ATOM 2095 O O . LEU B 1 151 ? -13.226 57.479 -6.349 1.00 55.29 150 LEU B O 1
ATOM 2100 N N . VAL B 1 152 ? -15.042 56.848 -7.533 1.00 52.31 151 VAL B N 1
ATOM 2101 C CA . VAL B 1 152 ? -15.034 55.470 -7.047 1.00 45.75 151 VAL B CA 1
ATOM 2102 C C . VAL B 1 152 ? -15.256 54.521 -8.212 1.00 45.69 151 VAL B C 1
ATOM 2103 O O . VAL B 1 152 ? -16.309 54.571 -8.850 1.00 51.69 151 VAL B O 1
ATOM 2107 N N . ASP B 1 153 ? -14.276 53.648 -8.459 1.00 42.25 152 ASP B N 1
ATOM 2108 C CA . ASP B 1 153 ? -14.290 52.683 -9.574 1.00 46.78 152 ASP B CA 1
ATOM 2109 C C . ASP B 1 153 ? -14.743 53.298 -10.909 1.00 53.16 152 ASP B C 1
ATOM 2110 O O . ASP B 1 153 ? -15.664 52.789 -11.558 1.00 55.49 152 ASP B O 1
ATOM 2115 N N . ASN B 1 154 ? -14.092 54.398 -11.290 1.00 51.21 153 ASN B N 1
ATOM 2116 C CA . ASN B 1 154 ? -14.406 55.162 -12.510 1.00 64.64 153 ASN B CA 1
ATOM 2117 C C . ASN B 1 154 ? -15.829 55.745 -12.576 1.00 63.88 153 ASN B C 1
ATOM 2118 O O . ASN B 1 154 ? -16.405 55.887 -13.659 1.00 64.48 153 ASN B O 1
ATOM 2123 N N . HIS B 1 155 ? -16.384 56.075 -11.41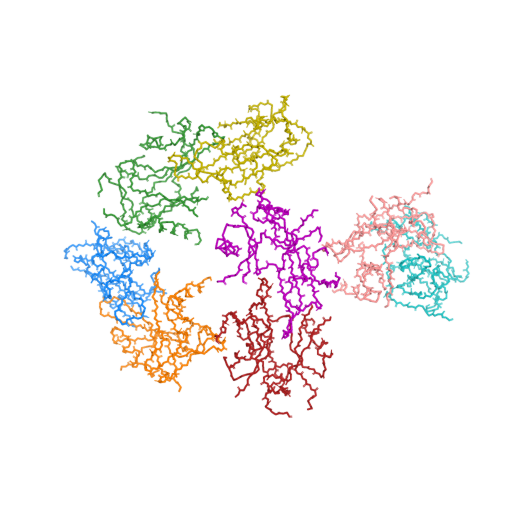1 1.00 61.15 154 HIS B N 1
ATOM 2124 C CA . HIS B 1 155 ? -17.685 56.738 -11.329 1.00 56.14 154 HIS B CA 1
ATOM 2125 C C . HIS B 1 155 ? -17.596 57.940 -10.409 1.00 53.56 154 HIS B C 1
ATOM 2126 O O . HIS B 1 155 ? -16.985 57.871 -9.348 1.00 54.99 154 HIS B O 1
ATOM 2133 N N . TYR B 1 156 ? -18.207 59.042 -10.830 1.00 62.36 155 TYR B N 1
ATOM 2134 C CA . TYR B 1 156 ? -18.168 60.299 -10.088 1.00 62.41 155 TYR B CA 1
ATOM 2135 C C . TYR B 1 156 ? -19.335 60.413 -9.120 1.00 61.08 155 TYR B C 1
ATOM 2136 O O . TYR B 1 156 ? -20.449 59.985 -9.423 1.00 57.75 155 TYR B O 1
ATOM 2145 N N . VAL B 1 157 ? -19.072 60.999 -7.958 1.00 60.86 156 VAL B N 1
ATOM 2146 C CA . VAL B 1 157 ? -20.101 61.180 -6.945 1.00 60.26 156 VAL B CA 1
ATOM 2147 C C . VAL B 1 157 ? -20.581 62.625 -6.960 1.00 66.10 156 VAL B C 1
ATOM 2148 O O . VAL B 1 157 ? -19.809 63.554 -6.702 1.00 73.08 156 VAL B O 1
ATOM 2152 N N . THR B 1 158 ? -21.857 62.800 -7.285 1.00 64.05 157 THR B N 1
ATOM 2153 C CA . THR B 1 158 ? -22.501 64.109 -7.252 1.00 62.33 157 THR B CA 1
ATOM 2154 C C . THR B 1 158 ? -23.682 64.060 -6.302 1.00 60.81 157 THR B C 1
ATOM 2155 O O . THR B 1 158 ? -24.379 63.050 -6.220 1.00 69.20 157 THR B O 1
ATOM 2159 N N . LEU B 1 159 ? -23.902 65.158 -5.589 1.00 57.05 158 LEU B N 1
ATOM 2160 C CA . LEU B 1 159 ? -24.926 65.222 -4.559 1.00 53.84 158 LEU B CA 1
ATOM 2161 C C . LEU B 1 159 ? -26.089 66.145 -4.914 1.00 59.58 158 LEU B C 1
ATOM 2162 O O . LEU B 1 159 ? -25.903 67.156 -5.589 1.00 57.78 158 LEU B O 1
ATOM 2167 N N . GLU B 1 160 ? -27.280 65.785 -4.435 1.00 58.74 159 GLU B N 1
ATOM 2168 C CA . GLU B 1 160 ? -28.500 66.562 -4.641 1.00 51.57 159 GLU B CA 1
ATOM 2169 C C . GLU B 1 160 ? -29.282 66.627 -3.336 1.00 52.40 159 GLU B C 1
ATOM 2170 O O . GLU B 1 160 ? -29.616 65.591 -2.767 1.00 52.55 159 GLU B O 1
ATOM 2176 N N . PHE B 1 161 ? -29.583 67.835 -2.864 1.00 48.09 160 PHE B N 1
ATOM 2177 C CA . PHE B 1 161 ? -30.430 67.985 -1.689 1.00 45.51 160 PHE B CA 1
ATOM 2178 C C . PHE B 1 161 ? -31.858 67.545 -2.006 1.00 50.93 160 PHE B C 1
ATOM 2179 O O . PHE B 1 161 ? -32.453 68.001 -2.985 1.00 55.58 160 PHE B O 1
ATOM 2187 N N . ASP B 1 162 ? -32.393 66.649 -1.180 1.00 49.84 161 ASP B N 1
ATOM 2188 C CA . ASP B 1 162 ? -33.769 66.185 -1.332 1.00 40.52 161 ASP B CA 1
ATOM 2189 C C . ASP B 1 162 ? -34.441 65.904 0.010 1.00 42.65 161 ASP B C 1
ATOM 2190 O O . ASP B 1 162 ? -35.629 65.575 0.065 1.00 48.31 161 ASP B O 1
ATOM 2195 N N . GLY B 1 163 ? -33.666 66.018 1.084 1.00 42.64 162 GLY B N 1
ATOM 2196 C CA . GLY B 1 163 ? -34.206 65.916 2.436 1.00 41.86 162 GLY B CA 1
ATOM 2197 C C . GLY B 1 163 ? -34.185 64.549 3.103 1.00 45.92 162 GLY B C 1
ATOM 2198 O O . GLY B 1 163 ? -34.359 64.459 4.325 1.00 47.42 162 GLY B O 1
ATOM 2199 N N . GLU B 1 164 ? -33.975 63.489 2.322 1.00 47.86 163 GLU B N 1
ATOM 2200 C CA . GLU B 1 164 ? -34.028 62.117 2.851 1.00 59.22 163 GLU B CA 1
ATOM 2201 C C . GLU B 1 164 ? -32.873 61.787 3.783 1.00 55.34 163 GLU B C 1
ATOM 2202 O O . GLU B 1 164 ? -31.718 62.119 3.510 1.00 58.77 163 GLU B O 1
ATOM 2208 N N . GLN B 1 165 ? -33.202 61.130 4.886 1.00 58.32 164 GLN B N 1
ATOM 2209 C CA . GLN B 1 165 ? -32.193 60.622 5.806 1.00 61.19 164 GLN B CA 1
ATOM 2210 C C . GLN B 1 165 ? -31.901 59.146 5.530 1.00 53.01 164 GLN B C 1
ATOM 2211 O O . GLN B 1 165 ? -32.725 58.429 4.966 1.00 46.51 164 GLN B O 1
ATOM 2217 N N . GLN B 1 166 ? -30.707 58.705 5.904 1.00 54.97 165 GLN B N 1
ATOM 2218 C CA . GLN B 1 166 ? -30.372 57.290 5.868 1.00 51.85 165 GLN B CA 1
ATOM 2219 C C . GLN B 1 166 ? -29.515 56.981 7.082 1.00 52.16 165 GLN B C 1
ATOM 2220 O O . GLN B 1 166 ? -28.426 57.546 7.231 1.00 49.80 165 GLN B O 1
ATOM 2226 N N . PRO B 1 167 ? -30.011 56.094 7.960 1.00 53.48 166 PRO B N 1
ATOM 2227 C CA . PRO B 1 167 ? -29.210 55.701 9.117 1.00 53.99 166 PRO B CA 1
ATOM 2228 C C . PRO B 1 167 ? -27.966 54.932 8.662 1.00 55.04 166 PRO B C 1
ATOM 2229 O O . PRO B 1 167 ? -28.064 54.001 7.851 1.00 53.33 166 PRO B O 1
ATOM 2233 N N . LEU B 1 168 ? -26.805 55.358 9.148 1.00 51.87 167 LEU B N 1
ATOM 2234 C CA . LEU B 1 168 ? -25.541 54.727 8.801 1.00 51.95 167 LEU B CA 1
ATOM 2235 C C . LEU B 1 168 ? -25.385 53.426 9.599 1.00 56.51 167 LEU B C 1
ATOM 2236 O O . LEU B 1 168 ? -24.683 53.377 10.616 1.00 54.74 167 LEU B O 1
ATOM 2241 N N . VAL B 1 169 ? -26.072 52.383 9.138 1.00 52.36 168 VAL B N 1
ATOM 2242 C CA . VAL B 1 169 ? -26.053 51.059 9.758 1.00 48.00 168 VAL B CA 1
ATOM 2243 C C . VAL B 1 169 ? -25.942 50.013 8.641 1.00 49.52 168 VAL B C 1
ATOM 2244 O O . VAL B 1 169 ? -26.365 50.281 7.513 1.00 48.87 168 VAL B O 1
ATOM 2248 N N . PRO B 1 170 ? -25.363 48.831 8.936 1.00 48.00 169 PRO B N 1
ATOM 2249 C CA . PRO B 1 170 ? -25.225 47.826 7.878 1.00 44.38 169 PRO B CA 1
ATOM 2250 C C . PRO B 1 170 ? -26.566 47.353 7.337 1.00 44.39 169 PRO B C 1
ATOM 2251 O O . PRO B 1 170 ? -27.528 47.272 8.093 1.00 47.09 169 PRO B O 1
ATOM 2255 N N . ASP B 1 171 ? -26.624 47.073 6.034 1.00 44.54 170 ASP B N 1
ATOM 2256 C CA . ASP B 1 171 ? -27.739 46.334 5.439 1.00 42.28 170 ASP B CA 1
ATOM 2257 C C . ASP B 1 171 ? -27.667 44.877 5.898 1.00 45.84 170 ASP B C 1
ATOM 2258 O O . ASP B 1 171 ? -28.691 44.215 6.058 1.00 45.94 170 ASP B O 1
ATOM 2263 N N . TRP B 1 172 ? -26.437 44.392 6.073 1.00 39.00 171 TRP B N 1
ATOM 2264 C CA . TRP B 1 172 ? -26.139 43.005 6.407 1.00 42.18 171 TRP B CA 1
ATOM 2265 C C . TRP B 1 172 ? -24.864 42.990 7.237 1.00 46.91 171 TRP B C 1
ATOM 2266 O O . TRP B 1 172 ? -23.952 43.780 6.990 1.00 47.39 171 TRP B O 1
ATOM 2277 N N . LYS B 1 173 ? -24.797 42.099 8.220 1.00 51.21 172 LYS B N 1
ATOM 2278 C CA . LYS B 1 173 ? -23.534 41.806 8.895 1.00 58.20 172 LYS B CA 1
ATOM 2279 C C . LYS B 1 173 ? -23.358 40.304 9.084 1.00 54.31 172 LYS B C 1
ATOM 2280 O O . LYS B 1 173 ? -24.335 39.557 9.124 1.00 63.02 172 LYS B O 1
ATOM 2286 N N . GLY B 1 174 ? -22.109 39.866 9.172 1.00 49.06 173 GLY B N 1
ATOM 2287 C CA . GLY B 1 174 ? -21.807 38.452 9.315 1.00 47.37 173 GLY B CA 1
ATOM 2288 C C . GLY B 1 174 ? -20.405 38.114 8.869 1.00 48.36 173 GLY B C 1
ATOM 2289 O O . GLY B 1 174 ? -19.461 38.853 9.146 1.00 47.88 173 GLY B O 1
ATOM 2290 N N . TYR B 1 175 ? -20.274 36.986 8.180 1.00 46.70 174 TYR B N 1
ATOM 2291 C CA . TYR B 1 175 ? -18.984 36.500 7.734 1.00 41.75 174 TYR B CA 1
ATOM 2292 C C . TYR B 1 175 ? -19.157 35.869 6.373 1.00 43.72 174 TYR B C 1
ATOM 2293 O O . TYR B 1 175 ? -19.630 34.738 6.273 1.00 46.54 174 TYR B O 1
ATOM 2302 N N . GLN B 1 176 ? -18.743 36.595 5.335 1.00 44.40 175 GLN B N 1
ATOM 2303 C CA . GLN B 1 176 ? -18.865 36.129 3.958 1.00 46.83 175 GLN B CA 1
ATOM 2304 C C . GLN B 1 176 ? -17.517 36.165 3.221 1.00 49.56 175 GLN B C 1
ATOM 2305 O O . GLN B 1 176 ? -17.075 37.229 2.786 1.00 49.40 175 GLN B O 1
ATOM 2311 N N . PRO B 1 177 ? -16.845 35.004 3.108 1.00 49.12 176 PRO B N 1
ATOM 2312 C CA . PRO B 1 177 ? -15.631 34.907 2.288 1.00 46.23 176 PRO B CA 1
ATOM 2313 C C . PRO B 1 177 ? -15.911 35.222 0.825 1.00 48.77 176 PRO B C 1
ATOM 2314 O O . PRO B 1 177 ? -16.933 34.798 0.280 1.00 54.43 176 PRO B O 1
ATOM 2318 N N . LEU B 1 178 ? -15.022 35.987 0.204 1.00 47.11 177 LEU B N 1
ATOM 2319 C CA . LEU B 1 178 ? -15.113 36.219 -1.228 1.00 50.77 177 LEU B CA 1
ATOM 2320 C C . LEU B 1 178 ? -14.621 34.961 -1.959 1.00 53.97 177 LEU B C 1
ATOM 2321 O O . LEU B 1 178 ? -13.781 34.236 -1.425 1.00 50.45 177 LEU B O 1
ATOM 2326 N N . PRO B 1 179 ? -15.164 34.677 -3.163 1.00 62.08 178 PRO B N 1
ATOM 2327 C CA . PRO B 1 179 ? -14.692 33.568 -4.009 1.00 67.37 178 PRO B CA 1
ATOM 2328 C C . PRO B 1 179 ? -13.254 33.753 -4.504 1.00 73.73 178 PRO B C 1
ATOM 2329 O O . PRO B 1 179 ? -12.636 34.776 -4.236 1.00 71.75 178 PRO B O 1
ATOM 2333 N N . GLU B 1 180 ? -12.731 32.770 -5.231 1.00 89.14 179 GLU B N 1
ATOM 2334 C CA . GLU B 1 180 ? -11.372 32.864 -5.774 1.00 95.48 179 GLU B CA 1
ATOM 2335 C C . GLU B 1 180 ? -11.358 33.462 -7.184 1.00 95.34 179 GLU B C 1
ATOM 2336 O O . GLU B 1 180 ? -11.165 34.670 -7.359 1.00 90.43 179 GLU B O 1
ATOM 2342 N N . ASP C 1 7 ? 15.042 56.207 50.385 1.00 70.41 5 ASP C N 1
ATOM 2343 C CA . ASP C 1 7 ? 14.166 56.400 49.194 1.00 75.07 5 ASP C CA 1
ATOM 2344 C C . ASP C 1 7 ? 13.312 57.664 49.308 1.00 69.88 5 ASP C C 1
ATOM 2345 O O . ASP C 1 7 ? 12.399 57.740 50.135 1.00 72.10 5 ASP C O 1
ATOM 2350 N N . ASN C 1 8 ? 13.613 58.648 48.468 1.00 60.30 6 ASN C N 1
ATOM 2351 C CA . ASN C 1 8 ? 12.866 59.900 48.449 1.00 60.34 6 ASN C CA 1
ATOM 2352 C C . ASN C 1 8 ? 11.479 59.774 47.822 1.00 59.25 6 ASN C C 1
ATOM 2353 O O . ASN C 1 8 ? 11.275 58.998 46.886 1.00 50.75 6 ASN C O 1
ATOM 2358 N N . LYS C 1 9 ? 10.535 60.549 48.355 1.00 51.13 7 LYS C N 1
ATOM 2359 C CA . LYS C 1 9 ? 9.146 60.508 47.931 1.00 45.97 7 LYS C CA 1
ATOM 2360 C C . LYS C 1 9 ? 8.669 61.910 47.600 1.00 48.76 7 LYS C C 1
ATOM 2361 O O . LYS C 1 9 ? 9.054 62.870 48.271 1.00 50.76 7 LYS C O 1
ATOM 2367 N N . LEU C 1 10 ? 7.837 62.032 46.566 1.00 44.61 8 LEU C N 1
ATOM 2368 C CA . LEU C 1 10 ? 7.167 63.293 46.289 1.00 40.21 8 LEU C CA 1
ATOM 2369 C C . LEU C 1 10 ? 5.846 63.335 47.046 1.00 43.51 8 LEU C C 1
ATOM 2370 O O . LEU C 1 10 ? 5.023 62.429 46.921 1.00 48.83 8 LEU C O 1
ATOM 2375 N N . PHE C 1 11 ? 5.656 64.382 47.842 1.00 42.44 9 PHE C N 1
ATOM 2376 C CA . PHE C 1 11 ? 4.404 64.580 48.554 1.00 39.32 9 PHE C CA 1
ATOM 2377 C C . PHE C 1 11 ? 3.753 65.867 48.086 1.00 41.05 9 PHE C C 1
ATOM 2378 O O . PHE C 1 11 ? 4.425 66.886 47.902 1.00 44.61 9 PHE C O 1
ATOM 2386 N N . LEU C 1 12 ? 2.442 65.809 47.900 1.00 36.92 10 LEU C N 1
ATOM 2387 C CA . LEU C 1 12 ? 1.619 66.997 47.761 1.00 42.45 10 LEU C CA 1
ATOM 2388 C C . LEU C 1 12 ? 0.998 67.238 49.136 1.00 44.70 10 LEU C C 1
ATOM 2389 O O . LEU C 1 12 ? 0.344 66.357 49.690 1.00 45.36 10 LEU C O 1
ATOM 2394 N N . VAL C 1 13 ? 1.202 68.431 49.682 1.00 47.21 11 VAL C N 1
ATOM 2395 C CA . VAL C 1 13 ? 0.827 68.725 51.063 1.00 40.89 11 VAL C CA 1
ATOM 2396 C C . VAL C 1 13 ? -0.104 69.926 51.122 1.00 43.21 11 VAL C C 1
ATOM 2397 O O . VAL C 1 13 ? 0.160 70.954 50.510 1.00 52.56 11 VAL C O 1
ATOM 2401 N N . TYR C 1 14 ? -1.203 69.774 51.851 1.00 42.13 12 TYR C N 1
ATOM 2402 C CA . TYR C 1 14 ? -2.188 70.826 52.039 1.00 44.49 12 TYR C CA 1
ATOM 2403 C C . TYR C 1 14 ? -1.989 71.380 53.442 1.00 48.79 12 TYR C C 1
ATOM 2404 O O . TYR C 1 14 ? -2.233 70.686 54.434 1.00 44.31 12 TYR C O 1
ATOM 2413 N N . VAL C 1 15 ? -1.514 72.621 53.518 1.00 47.07 13 VAL C N 1
ATOM 2414 C CA . VAL C 1 15 ? -1.176 73.234 54.798 1.00 42.81 13 VAL C CA 1
ATOM 2415 C C . VAL C 1 15 ? -2.083 74.392 55.138 1.00 43.86 13 VAL C C 1
ATOM 2416 O O . VAL C 1 15 ? -2.552 75.109 54.257 1.00 45.92 13 VAL C O 1
ATOM 2420 N N . GLY C 1 16 ? -2.319 74.565 56.433 1.00 45.68 14 GLY C N 1
ATOM 2421 C CA . GLY C 1 16 ? -3.171 75.627 56.929 1.00 42.90 14 GLY C CA 1
ATOM 2422 C C . GLY C 1 16 ? -2.451 76.489 57.938 1.00 50.83 14 GLY C C 1
ATOM 2423 O O . GLY C 1 16 ? -1.504 76.050 58.594 1.00 54.79 14 GLY C O 1
ATOM 2424 N N . GLY C 1 17 ? -2.909 77.725 58.066 1.00 49.29 15 GLY C N 1
ATOM 2425 C CA . GLY C 1 17 ? -2.333 78.648 59.018 1.00 44.49 15 GLY C CA 1
ATOM 2426 C C . GLY C 1 17 ? -2.856 80.042 58.786 1.00 49.32 15 GLY C C 1
ATOM 2427 O O . GLY C 1 17 ? -3.851 80.230 58.087 1.00 43.42 15 GLY C O 1
ATOM 2428 N N . THR C 1 18 ? -2.178 81.025 59.365 1.00 47.90 16 THR C N 1
ATOM 2429 C CA . THR C 1 18 ? -2.618 82.404 59.249 1.00 50.83 16 THR C CA 1
ATOM 2430 C C . THR C 1 18 ? -1.582 83.280 58.548 1.00 48.99 16 THR C C 1
ATOM 2431 O O . THR C 1 18 ? -0.466 82.837 58.272 1.00 48.94 16 THR C O 1
ATOM 2435 N N . ALA C 1 19 ? -1.975 84.514 58.246 1.00 44.11 17 ALA C N 1
ATOM 2436 C CA . ALA C 1 19 ? -1.065 85.520 57.707 1.00 44.57 17 ALA C CA 1
ATOM 2437 C C . ALA C 1 19 ? -1.533 86.894 58.191 1.00 51.85 17 ALA C C 1
ATOM 2438 O O . ALA C 1 19 ? -2.720 87.063 58.494 1.00 47.21 17 ALA C O 1
ATOM 2440 N N . PRO C 1 20 ? -0.606 87.876 58.284 1.00 57.95 18 PRO C N 1
ATOM 2441 C CA . PRO C 1 20 ? -0.959 89.210 58.780 1.00 55.03 18 PRO C CA 1
ATOM 2442 C C . PRO C 1 20 ? -2.011 89.901 57.925 1.00 52.84 18 PRO C C 1
ATOM 2443 O O . PRO C 1 20 ? -1.845 90.021 56.710 1.00 61.49 18 PRO C O 1
ATOM 2447 N N . GLY C 1 21 ? -3.088 90.337 58.568 1.00 51.09 19 GLY C N 1
ATOM 2448 C CA . GLY C 1 21 ? -4.172 91.040 57.891 1.00 51.92 19 GLY C CA 1
ATOM 2449 C C . GLY C 1 21 ? -5.392 90.180 57.603 1.00 54.31 19 GLY C C 1
ATOM 2450 O O . GLY C 1 21 ? -6.462 90.705 57.307 1.00 57.18 19 GLY C O 1
ATOM 2451 N N . ALA C 1 22 ? -5.237 88.861 57.693 1.00 51.18 20 ALA C N 1
ATOM 2452 C CA . ALA C 1 22 ? -6.308 87.937 57.332 1.00 50.83 20 ALA C CA 1
ATOM 2453 C C . ALA C 1 22 ? -7.204 87.562 58.514 1.00 52.67 20 ALA C C 1
ATOM 2454 O O . ALA C 1 22 ? -6.717 87.308 59.613 1.00 49.76 20 ALA C O 1
ATOM 2456 N N . ASN C 1 23 ? -8.511 87.511 58.261 1.00 47.55 21 ASN C N 1
ATOM 2457 C CA . ASN C 1 23 ? -9.502 87.179 59.283 1.00 44.14 21 ASN C CA 1
ATOM 2458 C C . ASN C 1 23 ? -9.749 85.688 59.484 1.00 50.35 21 ASN C C 1
ATOM 2459 O O . ASN C 1 23 ? -10.167 85.267 60.560 1.00 54.45 21 ASN C O 1
ATOM 2464 N N . ILE C 1 24 ? -9.522 84.885 58.450 1.00 51.02 22 ILE C N 1
ATOM 2465 C CA . ILE C 1 24 ? -9.694 83.436 58.585 1.00 46.40 22 ILE C CA 1
ATOM 2466 C C . ILE C 1 24 ? -8.383 82.695 58.348 1.00 47.07 22 ILE C C 1
ATOM 2467 O O . ILE C 1 24 ? -7.393 83.290 57.938 1.00 49.62 22 ILE C O 1
ATOM 2472 N N . GLU C 1 25 ? -8.392 81.396 58.630 1.00 55.31 23 GLU C N 1
ATOM 2473 C CA . GLU C 1 25 ? -7.275 80.511 58.336 1.00 53.21 23 GLU C CA 1
ATOM 2474 C C . GLU C 1 25 ? -7.134 80.386 56.820 1.00 51.12 23 GLU C C 1
ATOM 2475 O O . GLU C 1 25 ? -8.128 80.350 56.093 1.00 53.69 23 GLU C O 1
ATOM 2481 N N . LEU C 1 26 ? -5.893 80.341 56.355 1.00 51.22 24 LEU C N 1
ATOM 2482 C CA . LEU C 1 26 ? -5.586 80.270 54.935 1.00 46.17 24 LEU C CA 1
ATOM 2483 C C . LEU C 1 26 ? -4.952 78.936 54.595 1.00 49.49 24 LEU C C 1
ATOM 2484 O O . LEU C 1 26 ? -4.311 78.312 55.444 1.00 51.77 24 LEU C O 1
ATOM 2489 N N . HIS C 1 27 ? -5.134 78.502 53.352 1.00 47.52 25 HIS C N 1
ATOM 2490 C CA . HIS C 1 27 ? -4.652 77.196 52.920 1.00 47.50 25 HIS C CA 1
ATOM 2491 C C . HIS C 1 27 ? -3.853 77.270 51.631 1.00 45.32 25 HIS C C 1
ATOM 2492 O O . HIS C 1 27 ? -4.164 78.058 50.744 1.00 41.43 25 HIS C O 1
ATOM 2499 N N . ASP C 1 28 ? -2.825 76.436 51.535 1.00 42.13 26 ASP C N 1
ATOM 2500 C CA . ASP C 1 28 ? -2.018 76.343 50.332 1.00 39.86 26 ASP C CA 1
ATOM 2501 C C . ASP C 1 28 ? -1.621 74.891 50.091 1.00 38.86 26 ASP C C 1
ATOM 2502 O O . ASP C 1 28 ? -1.640 74.079 51.013 1.00 42.60 26 ASP C O 1
ATOM 2507 N N . ILE C 1 29 ? -1.285 74.577 48.841 1.00 35.69 27 ILE C N 1
ATOM 2508 C CA . ILE C 1 29 ? -0.719 73.297 48.466 1.00 39.25 27 ILE C CA 1
ATOM 2509 C C . ILE C 1 29 ? 0.770 73.485 48.233 1.00 38.98 27 ILE C C 1
ATOM 2510 O O . ILE C 1 29 ? 1.184 74.370 47.489 1.00 45.47 27 ILE C O 1
ATOM 2515 N N . ARG C 1 30 ? 1.575 72.653 48.878 1.00 35.46 28 ARG C N 1
ATOM 2516 C CA . ARG C 1 30 ? 3.004 72.659 48.655 1.00 33.91 28 ARG C CA 1
ATOM 2517 C C . ARG C 1 30 ? 3.418 71.303 48.112 1.00 42.62 28 ARG C C 1
ATOM 2518 O O . ARG C 1 30 ? 2.818 70.278 48.453 1.00 40.49 28 ARG C O 1
ATOM 2526 N N . PHE C 1 31 ? 4.440 71.302 47.264 1.00 41.02 29 PHE C N 1
ATOM 2527 C CA . PHE C 1 31 ? 5.070 70.068 46.825 1.00 42.97 29 PHE C CA 1
ATOM 2528 C C . PHE C 1 31 ? 6.392 69.966 47.550 1.00 41.73 29 PHE C C 1
ATOM 2529 O O . PHE C 1 31 ? 7.160 70.918 47.560 1.00 37.30 29 PHE C O 1
ATOM 2537 N N . VAL C 1 32 ? 6.646 68.822 48.175 1.00 36.85 30 VAL C N 1
ATOM 2538 C CA . VAL C 1 32 ? 7.875 68.617 48.938 1.00 37.36 30 VAL C CA 1
ATOM 2539 C C . VAL C 1 32 ? 8.461 67.233 48.679 1.00 39.95 30 VAL C C 1
ATOM 2540 O O . VAL C 1 32 ? 7.740 66.307 48.299 1.00 40.79 30 VAL C O 1
ATOM 2544 N N . VAL C 1 33 ? 9.771 67.103 48.881 1.00 41.10 31 VAL C N 1
ATOM 2545 C CA . VAL C 1 33 ? 10.471 65.835 48.671 1.00 42.28 31 VAL C CA 1
ATOM 2546 C C . VAL C 1 33 ? 11.250 65.424 49.922 1.00 40.36 31 VAL C C 1
ATOM 2547 O O . VAL C 1 33 ? 12.040 66.197 50.458 1.00 45.40 31 VAL C O 1
ATOM 2551 N N . GLY C 1 34 ? 11.001 64.206 50.388 1.00 41.79 32 GLY C N 1
ATOM 2552 C CA . GLY C 1 34 ? 11.763 63.632 51.488 1.00 46.17 32 GLY C CA 1
ATOM 2553 C C . GLY C 1 34 ? 11.518 62.143 51.600 1.00 50.80 32 GLY C C 1
ATOM 2554 O O . GLY C 1 34 ? 10.608 61.612 50.957 1.00 53.11 32 GLY C O 1
ATOM 2555 N N . PRO C 1 35 ? 12.335 61.450 52.412 1.00 51.72 33 PRO C N 1
ATOM 2556 C CA . PRO C 1 35 ? 12.108 60.022 52.646 1.00 49.96 33 PRO C CA 1
ATOM 2557 C C . PRO C 1 35 ? 10.950 59.734 53.608 1.00 49.35 33 PRO C C 1
ATOM 2558 O O . PRO C 1 35 ? 10.475 58.602 53.671 1.00 54.21 33 PRO C O 1
ATOM 2562 N N . SER C 1 36 ? 10.499 60.749 54.340 1.00 51.46 34 SER C N 1
ATOM 2563 C CA . SER C 1 36 ? 9.309 60.638 55.188 1.00 50.41 34 SER C CA 1
ATOM 2564 C C . SER C 1 36 ? 8.659 62.010 55.317 1.00 52.20 34 SER C C 1
ATOM 2565 O O . SER C 1 36 ? 9.280 63.024 54.978 1.00 49.23 34 SER C O 1
ATOM 2576 N N . GLU C 1 38 ? 7.906 63.764 58.070 1.00 55.60 36 GLU C N 1
ATOM 2577 C CA . GLU C 1 38 ? 8.506 64.622 59.104 1.00 62.04 36 GLU C CA 1
ATOM 2578 C C . GLU C 1 38 ? 9.779 65.328 58.627 1.00 59.00 36 GLU C C 1
ATOM 2579 O O . GLU C 1 38 ? 10.123 66.403 59.123 1.00 62.41 36 GLU C O 1
ATOM 2585 N N . GLU C 1 39 ? 10.450 64.739 57.642 1.00 53.17 37 GLU C N 1
ATOM 2586 C CA . GLU C 1 39 ? 11.661 65.329 57.088 1.00 54.14 37 GLU C CA 1
ATOM 2587 C C . GLU C 1 39 ? 11.367 66.386 56.018 1.00 49.08 37 GLU C C 1
ATOM 2588 O O . GLU C 1 39 ? 12.283 67.021 55.496 1.00 52.48 37 GLU C O 1
ATOM 2594 N N . THR C 1 40 ? 10.087 66.587 55.713 1.00 44.89 38 THR C N 1
ATOM 2595 C CA . THR C 1 40 ? 9.679 67.640 54.791 1.00 40.14 38 THR C CA 1
ATOM 2596 C C . THR C 1 40 ? 9.256 68.919 55.502 1.00 43.01 38 THR C C 1
ATOM 2597 O O . THR C 1 40 ? 9.015 69.936 54.845 1.00 48.05 38 THR C O 1
ATOM 2601 N N . TYR C 1 41 ? 9.168 68.863 56.833 1.00 47.56 39 TYR C N 1
ATOM 2602 C CA . TYR C 1 41 ? 8.743 70.018 57.648 1.00 50.03 39 TYR C CA 1
ATOM 2603 C C . TYR C 1 41 ? 9.536 71.325 57.443 1.00 50.75 39 TYR C C 1
ATOM 2604 O O . TYR C 1 41 ? 8.907 72.387 57.352 1.00 55.14 39 TYR C O 1
ATOM 2613 N N . PRO C 1 42 ? 10.895 71.266 57.386 1.00 51.20 40 PRO C N 1
ATOM 2614 C CA . PRO C 1 42 ? 11.635 72.489 57.034 1.00 49.85 40 PRO C CA 1
ATOM 2615 C C . PRO C 1 42 ? 11.231 73.111 55.703 1.00 50.19 40 PRO C C 1
ATOM 2616 O O . PRO C 1 42 ? 11.041 74.334 55.633 1.00 53.56 40 PRO C O 1
ATOM 2620 N N . ALA C 1 43 ? 11.091 72.277 54.672 1.00 47.33 41 ALA C N 1
ATOM 2621 C CA . ALA C 1 43 ? 10.70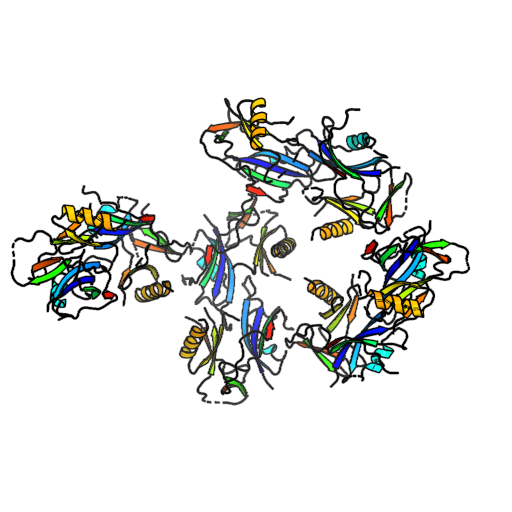8 72.743 53.335 1.00 43.76 41 ALA C CA 1
ATOM 2622 C C . ALA C 1 43 ? 9.285 73.290 53.304 1.00 45.91 41 ALA C C 1
ATOM 2623 O O . ALA C 1 43 ? 9.014 74.279 52.620 1.00 48.16 41 ALA C O 1
ATOM 2625 N N . ILE C 1 44 ? 8.391 72.640 54.050 1.00 44.04 42 ILE C N 1
ATOM 2626 C CA . ILE C 1 44 ? 7.014 73.100 54.207 1.00 45.51 42 ILE C CA 1
ATOM 2627 C C . ILE C 1 44 ? 6.972 74.500 54.820 1.00 46.43 42 ILE C C 1
ATOM 2628 O O . ILE C 1 44 ? 6.268 75.377 54.309 1.00 50.04 42 ILE C O 1
ATOM 2633 N N . ARG C 1 45 ? 7.740 74.707 55.892 1.00 48.45 43 ARG C N 1
ATOM 2634 C CA . ARG C 1 45 ? 7.807 76.012 56.566 1.00 50.04 43 ARG C CA 1
ATOM 2635 C C . ARG C 1 45 ? 8.399 77.088 55.665 1.00 54.44 43 ARG C C 1
ATOM 2636 O O . ARG C 1 45 ? 7.903 78.218 55.640 1.00 48.95 43 ARG C O 1
ATOM 2644 N N . LYS C 1 46 ? 9.441 76.721 54.916 1.00 53.17 44 LYS C N 1
ATOM 2645 C CA . LYS C 1 46 ? 10.118 77.644 54.006 1.00 62.37 44 LYS C CA 1
ATOM 2646 C C . LYS C 1 46 ? 9.217 78.091 52.851 1.00 59.05 44 LYS C C 1
ATOM 2647 O O . LYS C 1 46 ? 9.311 79.231 52.386 1.00 64.54 44 LYS C O 1
ATOM 2653 N N . GLY C 1 47 ? 8.337 77.197 52.406 1.00 54.11 45 GLY C N 1
ATOM 2654 C CA . GLY C 1 47 ? 7.412 77.505 51.319 1.00 48.04 45 GLY C CA 1
ATOM 2655 C C . GLY C 1 47 ? 6.182 78.280 51.762 1.00 49.39 45 GLY C C 1
ATOM 2656 O O . GLY C 1 47 ? 5.514 78.904 50.934 1.00 48.61 45 GLY C O 1
ATOM 2657 N N . TRP C 1 48 ? 5.886 78.246 53.064 1.00 46.92 46 TRP C N 1
ATOM 2658 C CA . TRP C 1 48 ? 4.695 78.909 53.612 1.00 49.01 46 TRP C CA 1
ATOM 2659 C C . TRP C 1 48 ? 4.773 80.430 53.550 1.00 51.75 46 TRP C C 1
ATOM 2660 O O . TRP C 1 48 ? 5.670 81.041 54.133 1.00 62.31 46 TRP C O 1
ATOM 2671 N N . PHE C 1 49 ? 3.822 81.027 52.836 1.00 48.44 47 PHE C N 1
ATOM 2672 C CA . PHE C 1 49 ? 3.806 82.470 52.611 1.00 47.95 47 PHE C CA 1
ATOM 2673 C C . PHE C 1 49 ? 3.437 83.282 53.856 1.00 48.53 47 PHE C C 1
ATOM 2674 O O . PHE C 1 49 ? 3.699 84.484 53.912 1.00 53.49 47 PHE C O 1
ATOM 2682 N N . GLY C 1 50 ? 2.802 82.635 54.829 1.00 52.11 48 GLY C N 1
ATOM 2683 C CA . GLY C 1 50 ? 2.166 83.358 55.927 1.00 51.21 48 GLY C CA 1
ATOM 2684 C C . GLY C 1 50 ? 2.954 83.348 57.213 1.00 51.01 48 GLY C C 1
ATOM 2685 O O . GLY C 1 50 ? 4.183 83.415 57.199 1.00 57.36 48 GLY C O 1
ATOM 2686 N N . THR C 1 51 ? 2.224 83.268 58.322 1.00 48.10 49 THR C N 1
ATOM 2687 C CA . THR C 1 51 ? 2.787 83.246 59.668 1.00 52.35 49 THR C CA 1
ATOM 2688 C C . THR C 1 51 ? 3.172 81.819 60.046 1.00 54.17 49 THR C C 1
ATOM 2689 O O . THR C 1 51 ? 2.401 80.878 59.831 1.00 57.64 49 THR C O 1
ATOM 2693 N N . GLN C 1 52 ? 4.365 81.668 60.612 1.00 51.18 50 GLN C N 1
ATOM 2694 C CA . GLN C 1 52 ? 4.873 80.361 61.025 1.00 54.38 50 GLN C CA 1
ATOM 2695 C C . GLN C 1 52 ? 4.165 79.738 62.233 1.00 55.72 50 GLN C C 1
ATOM 2696 O O . GLN C 1 52 ? 4.006 78.519 62.298 1.00 59.25 50 GLN C O 1
ATOM 2702 N N . LYS C 1 53 ? 3.735 80.575 63.172 1.00 56.67 51 LYS C N 1
ATOM 2703 C CA . LYS C 1 53 ? 3.126 80.107 64.415 1.00 61.20 51 LYS C CA 1
ATOM 2704 C C . LYS C 1 53 ? 1.742 79.488 64.184 1.00 54.77 51 LYS C C 1
ATOM 2705 O O . LYS C 1 53 ? 0.811 80.156 63.729 1.00 53.53 51 LYS C O 1
ATOM 2711 N N . GLY C 1 54 ? 1.619 78.206 64.505 1.00 51.04 52 GLY C N 1
ATOM 2712 C CA . GLY C 1 54 ? 0.342 77.505 64.388 1.00 54.72 52 GLY C CA 1
ATOM 2713 C C . GLY C 1 54 ? 0.135 76.774 63.070 1.00 56.78 52 GLY C C 1
ATOM 2714 O O . GLY C 1 54 ? -0.923 76.174 62.861 1.00 59.29 52 GLY C O 1
ATOM 2715 N N . LEU C 1 55 ? 1.139 76.837 62.191 1.00 49.22 53 LEU C N 1
ATOM 2716 C CA . LEU C 1 55 ? 1.156 76.130 60.909 1.00 47.27 53 LEU C CA 1
ATOM 2717 C C . LEU C 1 55 ? 0.824 74.656 61.078 1.00 47.28 53 LEU C C 1
ATOM 2718 O O . LEU C 1 55 ? 1.420 73.964 61.904 1.00 56.91 53 LEU C O 1
ATOM 2723 N N . HIS C 1 56 ? -0.144 74.184 60.306 1.00 48.15 54 HIS C N 1
ATOM 2724 C CA . HIS C 1 56 ? -0.616 72.813 60.456 1.00 49.12 54 HIS C CA 1
ATOM 2725 C C . HIS C 1 56 ? -0.841 72.101 59.133 1.00 50.41 54 HIS C C 1
ATOM 2726 O O . HIS C 1 56 ? -1.074 72.715 58.094 1.00 48.52 54 HIS C O 1
ATOM 2733 N N . LEU C 1 57 ? -0.768 70.784 59.205 1.00 50.11 55 LEU C N 1
ATOM 2734 C CA . LEU C 1 57 ? -0.961 69.917 58.074 1.00 52.47 55 LEU C CA 1
ATOM 2735 C C . LEU C 1 57 ? -2.418 69.486 58.076 1.00 55.53 55 LEU C C 1
ATOM 2736 O O . LEU C 1 57 ? -2.911 68.996 59.092 1.00 62.03 55 LEU C O 1
ATOM 2741 N N . ASP C 1 58 ? -3.111 69.670 56.956 1.00 44.70 56 ASP C N 1
ATOM 2742 C CA . ASP C 1 58 ? -4.523 69.291 56.883 1.00 46.70 56 ASP C CA 1
ATOM 2743 C C . ASP C 1 58 ? -4.776 68.026 56.069 1.00 48.86 56 ASP C C 1
ATOM 2744 O O . ASP C 1 58 ? -5.747 67.313 56.325 1.00 49.58 56 ASP C O 1
ATOM 2749 N N . SER C 1 59 ? -3.907 67.769 55.090 1.00 47.26 57 SER C N 1
ATOM 2750 C CA . SER C 1 59 ? -3.895 66.522 54.326 1.00 40.75 57 SER C CA 1
ATOM 2751 C C . SER C 1 59 ? -2.623 66.423 53.497 1.00 42.85 57 SER C C 1
ATOM 2752 O O . SER C 1 59 ? -1.952 67.422 53.256 1.00 42.97 57 SER C O 1
ATOM 2755 N N . PHE C 1 60 ? -2.300 65.209 53.068 1.00 38.73 58 PHE C N 1
ATOM 2756 C CA . PHE C 1 60 ? -1.215 64.976 52.137 1.00 38.32 58 PHE C CA 1
ATOM 2757 C C . PHE C 1 60 ? -1.448 63.702 51.344 1.00 42.28 58 PHE C C 1
ATOM 2758 O O . PHE C 1 60 ? -2.254 62.858 51.737 1.00 46.54 58 PHE C O 1
ATOM 2766 N N . VAL C 1 61 ? -0.715 63.569 50.239 1.00 44.05 59 VAL C N 1
ATOM 2767 C CA . VAL C 1 61 ? -0.669 62.335 49.460 1.00 40.17 59 VAL C CA 1
ATOM 2768 C C . VAL C 1 61 ? 0.738 62.132 48.905 1.00 38.44 59 VAL C C 1
ATOM 2769 O O . VAL C 1 61 ? 1.356 63.063 48.382 1.00 45.03 59 VAL C O 1
ATOM 2773 N N . HIS C 1 62 ? 1.256 60.921 49.060 1.00 39.91 60 HIS C N 1
ATOM 2774 C CA . HIS C 1 62 ? 2.473 60.522 48.378 1.00 38.31 60 HIS C CA 1
ATOM 2775 C C . HIS C 1 62 ? 2.103 60.294 46.914 1.00 42.61 60 HIS C C 1
ATOM 2776 O O . HIS C 1 62 ? 1.319 59.395 46.594 1.00 43.51 60 HIS C O 1
ATOM 2783 N N . LEU C 1 63 ? 2.653 61.142 46.046 1.00 39.84 61 LEU C N 1
ATOM 2784 C CA . LEU C 1 63 ? 2.382 61.103 44.611 1.00 38.86 61 LEU C CA 1
ATOM 2785 C C . LEU C 1 63 ? 3.474 60.303 43.907 1.00 42.04 61 LEU C C 1
ATOM 2786 O O . LEU C 1 63 ? 4.643 60.705 43.895 1.00 39.35 61 LEU C O 1
ATOM 2791 N N . HIS C 1 64 ? 3.098 59.162 43.336 1.00 42.16 62 HIS C N 1
ATOM 2792 C CA . HIS C 1 64 ? 4.058 58.314 42.624 1.00 43.26 62 HIS C CA 1
ATOM 2793 C C . HIS C 1 64 ? 3.664 58.020 41.165 1.00 44.45 62 HIS C C 1
ATOM 2794 O O . HIS C 1 64 ? 4.501 57.572 40.371 1.00 41.65 62 HIS C O 1
ATOM 2801 N N . HIS C 1 65 ? 2.400 58.275 40.825 1.00 35.07 63 HIS C N 1
ATOM 2802 C CA . HIS C 1 65 ? 1.887 58.027 39.483 1.00 35.91 63 HIS C CA 1
ATOM 2803 C C . HIS C 1 65 ? 0.876 59.075 39.077 1.00 40.64 63 HIS C C 1
ATOM 2804 O O . HIS C 1 65 ? -0.048 59.371 39.826 1.00 39.59 63 HIS C O 1
ATOM 2811 N N . VAL C 1 66 ? 1.061 59.636 37.886 1.00 44.26 64 VAL C N 1
ATOM 2812 C CA . VAL C 1 66 ? 0.083 60.535 37.278 1.00 44.20 64 VAL C CA 1
ATOM 2813 C C . VAL C 1 66 ? -0.125 60.126 35.816 1.00 42.99 64 VAL C C 1
ATOM 2814 O O . VAL C 1 66 ? 0.844 60.047 35.057 1.00 50.30 64 VAL C O 1
ATOM 2818 N N . ASP C 1 67 ? -1.377 59.850 35.445 1.00 43.91 65 ASP C N 1
ATOM 2819 C CA . ASP C 1 67 ? -1.797 59.640 34.045 1.00 48.73 65 ASP C CA 1
ATOM 2820 C C . ASP C 1 67 ? -1.028 58.540 33.296 1.00 49.88 65 ASP C C 1
ATOM 2821 O O . ASP C 1 67 ? -0.692 58.704 32.121 1.00 53.27 65 ASP C O 1
ATOM 2826 N N . GLY C 1 68 ? -0.740 57.436 33.982 1.00 47.05 66 GLY C N 1
ATOM 2827 C CA . GLY C 1 68 ? 0.047 56.344 33.407 1.00 38.45 66 GLY C CA 1
ATOM 2828 C C . GLY C 1 68 ? 1.556 56.516 33.495 1.00 41.91 66 GLY C C 1
ATOM 2829 O O . GLY C 1 68 ? 2.304 55.686 32.977 1.00 45.27 66 GLY C O 1
ATOM 2830 N N . TYR C 1 69 ? 2.012 57.585 34.148 1.00 41.77 67 TYR C N 1
ATOM 2831 C CA . TYR C 1 69 ? 3.451 57.857 34.272 1.00 42.60 67 TYR C CA 1
ATOM 2832 C C . TYR C 1 69 ? 3.950 57.726 35.713 1.00 42.79 67 TYR C C 1
ATOM 2833 O O . TYR C 1 69 ? 3.401 58.354 36.617 1.00 44.26 67 TYR C O 1
ATOM 2842 N N . ARG C 1 70 ? 4.984 56.908 35.914 1.00 45.07 68 ARG C N 1
ATOM 2843 C CA . ARG C 1 70 ? 5.679 56.800 37.201 1.00 47.29 68 ARG C CA 1
ATOM 2844 C C . ARG C 1 70 ? 6.613 57.992 37.402 1.00 48.12 68 ARG C C 1
ATOM 2845 O O . ARG C 1 70 ? 7.314 58.394 36.472 1.00 50.36 68 ARG C O 1
ATOM 2853 N N . ILE C 1 71 ? 6.619 58.539 38.618 1.00 46.01 69 ILE C N 1
ATOM 2854 C CA . ILE C 1 71 ? 7.456 59.687 38.982 1.00 44.78 69 ILE C CA 1
ATOM 2855 C C . ILE C 1 71 ? 8.797 59.227 39.562 1.00 46.27 69 ILE C C 1
ATOM 2856 O O . ILE C 1 71 ? 8.829 58.459 40.523 1.00 44.51 69 ILE C O 1
ATOM 2861 N N . HIS C 1 72 ? 9.896 59.688 38.968 1.00 47.74 70 HIS C N 1
ATOM 2862 C CA . HIS C 1 72 ? 11.240 59.408 39.484 1.00 48.61 70 HIS C CA 1
ATOM 2863 C C . HIS C 1 72 ? 11.907 60.670 40.021 1.00 47.37 70 HIS C C 1
ATOM 2864 O O . HIS C 1 72 ? 11.721 61.756 39.474 1.00 54.16 70 HIS C O 1
ATOM 2871 N N . LEU C 1 73 ? 12.691 60.518 41.084 1.00 47.27 71 LEU C N 1
ATOM 2872 C CA . LEU C 1 73 ? 13.379 61.650 41.700 1.00 48.75 71 LEU C CA 1
ATOM 2873 C C . LEU C 1 73 ? 14.894 61.461 41.695 1.00 56.07 71 LEU C C 1
ATOM 2874 O O . LEU C 1 73 ? 15.403 60.455 42.193 1.00 65.15 71 LEU C O 1
ATOM 2879 N N . THR C 1 74 ? 15.605 62.429 41.120 1.00 63.22 72 THR C N 1
ATOM 2880 C CA . THR C 1 74 ? 17.070 62.394 41.035 1.00 75.65 72 THR C CA 1
ATOM 2881 C C . THR C 1 74 ? 17.697 63.744 41.369 1.00 80.12 72 THR C C 1
ATOM 2882 O O . THR C 1 74 ? 17.054 64.788 41.235 1.00 81.15 72 THR C O 1
ATOM 2886 N N . SER C 1 75 ? 18.957 63.713 41.795 1.00 83.74 73 SER C N 1
ATOM 2887 C CA . SER C 1 75 ? 19.707 64.929 42.097 1.00 88.78 73 SER C CA 1
ATOM 2888 C C . SER C 1 75 ? 20.187 65.643 40.835 1.00 94.09 73 SER C C 1
ATOM 2889 O O . SER C 1 75 ? 20.290 66.871 40.815 1.00 94.71 73 SER C O 1
ATOM 2892 N N . GLU C 1 76 ? 20.470 64.872 39.788 1.00 100.44 74 GLU C N 1
ATOM 2893 C CA . GLU C 1 76 ? 20.989 65.418 38.534 1.00 109.64 74 GLU C CA 1
ATOM 2894 C C . GLU C 1 76 ? 20.011 65.234 37.380 1.00 108.29 74 GLU C C 1
ATOM 2895 O O . GLU C 1 76 ? 19.337 64.208 37.287 1.00 109.19 74 GLU C O 1
ATOM 2901 N N . ALA C 1 77 ? 19.947 66.235 36.505 1.00 109.36 75 ALA C N 1
ATOM 2902 C CA . ALA C 1 77 ? 19.087 66.187 35.326 1.00 107.65 75 ALA C CA 1
ATOM 2903 C C . ALA C 1 77 ? 19.760 65.416 34.197 1.00 107.56 75 ALA C C 1
ATOM 2904 O O . ALA C 1 77 ? 19.090 64.845 3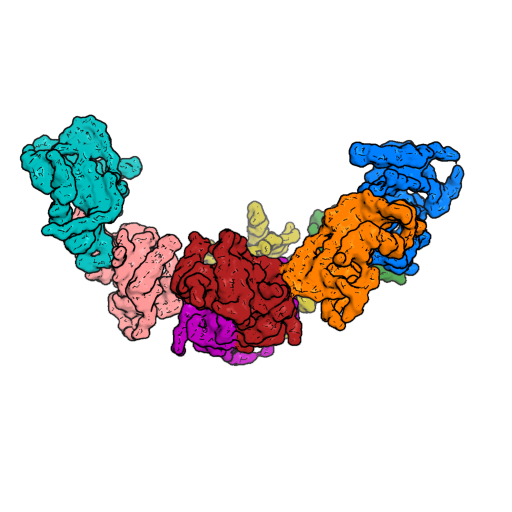3.337 1.00 109.08 75 ALA C O 1
ATOM 2906 N N . PRO C 1 81 ? 16.675 67.162 28.790 1.00 132.44 79 PRO C N 1
ATOM 2907 C CA . PRO C 1 81 ? 16.089 66.705 27.532 1.00 132.35 79 PRO C CA 1
ATOM 2908 C C . PRO C 1 81 ? 14.842 65.847 27.773 1.00 131.79 79 PRO C C 1
ATOM 2909 O O . PRO C 1 81 ? 14.838 64.650 27.469 1.00 131.57 79 PRO C O 1
ATOM 2913 N N . GLU C 1 82 ? 13.793 66.470 28.309 1.00 130.22 80 GLU C N 1
ATOM 2914 C CA . GLU C 1 82 ? 12.569 65.765 28.702 1.00 125.83 80 GLU C CA 1
ATOM 2915 C C . GLU C 1 82 ? 11.360 66.221 27.878 1.00 121.61 80 GLU C C 1
ATOM 2916 O O . GLU C 1 82 ? 11.084 67.419 27.776 1.00 120.76 80 GLU C O 1
ATOM 2922 N N . GLU C 1 83 ? 10.649 65.253 27.299 1.00 117.18 81 GLU C N 1
ATOM 2923 C CA . GLU C 1 83 ? 9.470 65.511 26.463 1.00 114.52 81 GLU C CA 1
ATOM 2924 C C . GLU C 1 83 ? 8.264 66.008 27.261 1.00 106.07 81 GLU C C 1
ATOM 2925 O O . GLU C 1 83 ? 7.755 67.105 27.016 1.00 105.01 81 GLU C O 1
ATOM 2931 N N . LYS C 1 84 ? 7.812 65.183 28.204 1.00 95.29 82 LYS C N 1
ATOM 2932 C CA . LYS C 1 84 ? 6.614 65.465 28.987 1.00 82.79 82 LYS C CA 1
ATOM 2933 C C . LYS C 1 84 ? 6.950 65.748 30.445 1.00 77.15 82 LYS C C 1
ATOM 2934 O O . LYS C 1 84 ? 7.918 65.210 30.988 1.00 75.35 82 LYS C O 1
ATOM 2940 N N . ARG C 1 85 ? 6.148 66.601 31.074 1.00 70.69 83 ARG C N 1
ATOM 2941 C CA . ARG C 1 85 ? 6.398 67.006 32.453 1.00 68.25 83 ARG C CA 1
ATOM 2942 C C . ARG C 1 85 ? 5.127 67.015 33.290 1.00 59.42 83 ARG C C 1
ATOM 2943 O O . ARG C 1 85 ? 4.021 66.981 32.748 1.00 51.43 83 ARG C O 1
ATOM 2951 N N . LEU C 1 86 ? 5.304 67.040 34.611 1.00 53.51 84 LEU C N 1
ATOM 2952 C CA . LEU C 1 86 ? 4.200 67.180 35.552 1.00 50.79 84 LEU C CA 1
ATOM 2953 C C . LEU C 1 86 ? 3.695 68.606 35.585 1.00 50.49 84 LEU C C 1
ATOM 2954 O O . LEU C 1 86 ? 4.480 69.554 35.661 1.00 56.03 84 LEU C O 1
ATOM 2959 N N . TYR C 1 87 ? 2.380 68.758 35.542 1.00 47.00 85 TYR C N 1
ATOM 2960 C CA . TYR C 1 87 ? 1.780 70.068 35.678 1.00 48.84 85 TYR C CA 1
ATOM 2961 C C . TYR C 1 87 ? 0.687 70.057 36.727 1.00 53.14 85 TYR C C 1
ATOM 2962 O O . TYR C 1 87 ? -0.215 69.221 36.695 1.00 56.26 85 TYR C O 1
ATOM 2971 N N . PHE C 1 88 ? 0.802 70.981 37.673 1.00 53.02 86 PHE C N 1
ATOM 2972 C CA . PHE C 1 88 ? -0.208 71.199 38.687 1.00 47.43 86 PHE C CA 1
ATOM 2973 C C . PHE C 1 88 ? -1.123 72.276 38.140 1.00 50.12 86 PHE C C 1
ATOM 2974 O O . PHE C 1 88 ? -0.646 73.326 37.698 1.00 42.46 86 PHE C O 1
ATOM 2982 N N . VAL C 1 89 ? -2.429 72.015 38.149 1.00 45.43 87 VAL C N 1
ATOM 2983 C CA . VAL C 1 89 ? -3.402 72.990 37.657 1.00 52.09 87 VAL C CA 1
ATOM 2984 C C . VAL C 1 89 ? -4.420 73.344 38.731 1.00 56.94 87 VAL C C 1
ATOM 2985 O O . VAL C 1 89 ? -5.169 72.484 39.194 1.00 56.78 87 VAL C O 1
ATOM 2989 N N . ASN C 1 90 ? -4.442 74.617 39.111 1.00 61.19 88 ASN C N 1
ATOM 2990 C CA . ASN C 1 90 ? -5.398 75.123 40.085 1.00 64.39 88 ASN C CA 1
ATOM 2991 C C . ASN C 1 90 ? -6.605 75.733 39.381 1.00 66.12 88 ASN C C 1
ATOM 2992 O O . ASN C 1 90 ? -6.456 76.634 38.555 1.00 70.83 88 ASN C O 1
ATOM 2997 N N . PHE C 1 91 ? -7.797 75.235 39.700 1.00 74.28 89 PHE C N 1
ATOM 2998 C CA . PHE C 1 91 ? -9.029 75.780 39.129 1.00 86.17 89 PHE C CA 1
ATOM 2999 C C . PHE C 1 91 ? -9.471 77.046 39.860 1.00 92.58 89 PHE C C 1
ATOM 3000 O O . PHE C 1 91 ? -9.561 77.065 41.091 1.00 92.28 89 PHE C O 1
ATOM 3008 N N . GLY C 1 92 ? -9.742 78.098 39.089 1.00 98.00 90 GLY C N 1
ATOM 3009 C CA . GLY C 1 92 ? -10.192 79.374 39.642 1.00 104.41 90 GLY C CA 1
ATOM 3010 C C . GLY C 1 92 ? -11.667 79.362 39.997 1.00 106.84 90 GLY C C 1
ATOM 3011 O O . GLY C 1 92 ? -12.035 79.265 41.169 1.00 106.89 90 GLY C O 1
ATOM 3012 N N . GLU C 1 101 ? -10.579 65.544 50.358 1.00 100.13 100 GLU C N 1
ATOM 3013 C CA . GLU C 1 101 ? -11.224 66.017 49.139 1.00 103.27 100 GLU C CA 1
ATOM 3014 C C . GLU C 1 101 ? -10.299 66.931 48.338 1.00 101.32 100 GLU C C 1
ATOM 3015 O O . GLU C 1 101 ? -9.931 68.020 48.795 1.00 101.68 100 GLU C O 1
ATOM 3021 N N . TYR C 1 102 ? -9.923 66.471 47.146 1.00 94.29 101 TYR C N 1
ATOM 3022 C CA . TYR C 1 102 ? -9.140 67.273 46.210 1.00 89.11 101 TYR C CA 1
ATOM 3023 C C . TYR C 1 102 ? -9.969 67.501 44.948 1.00 94.16 101 TYR C C 1
ATOM 3024 O O . TYR C 1 102 ? -9.945 66.689 44.019 1.00 93.55 101 TYR C O 1
ATOM 3033 N N . HIS C 1 103 ? -10.707 68.608 44.926 1.00 99.79 102 HIS C N 1
ATOM 3034 C CA . HIS C 1 103 ? -11.655 68.881 43.844 1.00 105.53 102 HIS C CA 1
ATOM 3035 C C . HIS C 1 103 ? -11.278 70.110 43.022 1.00 101.28 102 HIS C C 1
ATOM 3036 O O . HIS C 1 103 ? -11.478 70.130 41.808 1.00 101.06 102 HIS C O 1
ATOM 3043 N N . ASP C 1 104 ? -10.723 71.123 43.687 1.00 96.50 103 ASP C N 1
ATOM 3044 C CA . ASP C 1 104 ? -10.420 72.412 43.054 1.00 90.14 103 ASP C CA 1
ATOM 3045 C C . ASP C 1 104 ? -9.058 72.467 42.343 1.00 83.00 103 ASP C C 1
ATOM 3046 O O . ASP C 1 104 ? -8.623 73.536 41.903 1.00 81.61 103 ASP C O 1
ATOM 3051 N N . PHE C 1 105 ? -8.392 71.320 42.235 1.00 72.56 104 PHE C N 1
ATOM 3052 C CA . PHE C 1 105 ? -7.142 71.219 41.485 1.00 63.73 104 PHE C CA 1
ATOM 3053 C C . PHE C 1 105 ? -6.927 69.821 40.912 1.00 58.03 104 PHE C C 1
ATOM 3054 O O . PHE C 1 105 ? -7.665 68.886 41.238 1.00 58.20 104 PHE C O 1
ATOM 3062 N N . THR C 1 106 ? -5.907 69.689 40.067 1.00 48.95 105 THR C N 1
ATOM 3063 C CA . THR C 1 106 ? -5.474 68.383 39.567 1.00 52.38 105 THR C CA 1
ATOM 3064 C C . THR C 1 106 ? -3.994 68.399 39.180 1.00 48.74 105 THR C C 1
ATOM 3065 O O . THR C 1 106 ? -3.370 69.461 39.090 1.00 48.54 105 THR C O 1
ATOM 3069 N N . VAL C 1 107 ? -3.440 67.210 38.968 1.00 44.30 106 VAL C N 1
ATOM 3070 C CA .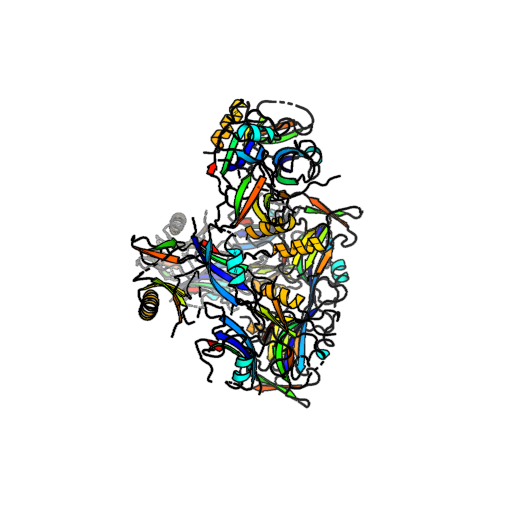 VAL C 1 107 ? -2.089 67.063 38.428 1.00 47.67 106 VAL C CA 1
ATOM 3071 C C . VAL C 1 107 ? -2.177 66.267 37.124 1.00 49.53 106 VAL C C 1
ATOM 3072 O O . VAL C 1 107 ? -2.845 65.234 37.070 1.00 51.13 106 VAL C O 1
ATOM 3076 N N . VAL C 1 108 ? -1.546 66.775 36.064 1.00 48.55 107 VAL C N 1
ATOM 3077 C CA . VAL C 1 108 ? -1.547 66.100 34.760 1.00 44.01 107 VAL C CA 1
ATOM 3078 C C . VAL C 1 108 ? -0.130 65.956 34.208 1.00 48.39 107 VAL C C 1
ATOM 3079 O O . VAL C 1 108 ? 0.799 66.612 34.688 1.00 45.53 107 VAL C O 1
ATOM 3083 N N . VAL C 1 109 ? 0.021 65.085 33.209 1.00 51.72 108 VAL C N 1
ATOM 3084 C CA . VAL C 1 109 ? 1.253 64.962 32.438 1.00 49.25 108 VAL C CA 1
ATOM 3085 C C . VAL C 1 109 ? 1.028 65.539 31.039 1.00 57.96 108 VAL C C 1
ATOM 3086 O O . VAL C 1 109 ? 0.116 65.112 30.326 1.00 60.89 108 VAL C O 1
ATOM 3090 N N . ALA C 1 110 ? 1.853 66.519 30.664 1.00 61.39 109 ALA C N 1
ATOM 3091 C CA . ALA C 1 110 ? 1.739 67.210 29.373 1.00 56.92 109 ALA C CA 1
ATOM 3092 C C . ALA C 1 110 ? 3.088 67.717 28.861 1.00 62.15 109 ALA C C 1
ATOM 3093 O O . ALA C 1 110 ? 4.078 67.725 29.595 1.00 62.77 109 ALA C O 1
ATOM 3095 N N . ASP C 1 111 ? 3.115 68.128 27.593 1.00 75.23 110 ASP C N 1
ATOM 3096 C CA . ASP C 1 111 ? 4.330 68.647 26.950 1.00 83.85 110 ASP C CA 1
ATOM 3097 C C . ASP C 1 111 ? 4.457 70.175 27.020 1.00 84.95 110 ASP C C 1
ATOM 3098 O O . ASP C 1 111 ? 5.536 70.724 26.784 1.00 84.39 110 ASP C O 1
ATOM 3103 N N . SER C 1 112 ? 3.351 70.844 27.343 1.00 82.45 111 SER C N 1
ATOM 3104 C CA . SER C 1 112 ? 3.294 72.305 27.395 1.00 82.84 111 SER C CA 1
ATOM 3105 C C . SER C 1 112 ? 2.232 72.769 28.399 1.00 79.17 111 SER C C 1
ATOM 3106 O O . SER C 1 112 ? 1.253 72.052 28.625 1.00 75.34 111 SER C O 1
ATOM 3109 N N . PRO C 1 113 ? 2.427 73.962 29.010 1.00 79.91 112 PRO C N 1
ATOM 3110 C CA . PRO C 1 113 ? 1.436 74.588 29.900 1.00 79.51 112 PRO C CA 1
ATOM 3111 C C . PRO C 1 113 ? 0.028 74.735 29.315 1.00 80.31 112 PRO C C 1
ATOM 3112 O O . PRO C 1 113 ? -0.955 74.586 30.041 1.00 78.51 112 PRO C O 1
ATOM 3116 N N . GLN C 1 114 ? -0.063 75.017 28.018 1.00 87.52 113 GLN C N 1
ATOM 3117 C CA . GLN C 1 114 ? -1.355 75.227 27.364 1.00 95.23 113 GLN C CA 1
ATOM 3118 C C . GLN C 1 114 ? -2.119 73.922 27.121 1.00 88.99 113 GLN C C 1
ATOM 3119 O O . GLN C 1 114 ? -3.347 73.895 27.233 1.00 85.24 113 GLN C O 1
ATOM 3125 N N . SER C 1 115 ? -1.392 72.850 26.802 1.00 85.69 114 SER C N 1
ATOM 3126 C CA . SER C 1 115 ? -1.990 71.517 26.667 1.00 85.09 114 SER C CA 1
ATOM 3127 C C . SER C 1 115 ? -2.358 70.943 28.035 1.00 83.68 114 SER C C 1
ATOM 3128 O O . SER C 1 115 ? -3.316 70.172 28.163 1.00 82.76 114 SER C O 1
ATOM 3131 N N . ALA C 1 116 ? -1.583 71.330 29.047 1.00 80.36 115 ALA C N 1
ATOM 3132 C CA . ALA C 1 116 ? -1.846 70.966 30.437 1.00 79.38 115 ALA C CA 1
ATOM 3133 C C . ALA C 1 116 ? -3.160 71.548 30.947 1.00 78.94 115 ALA C C 1
ATOM 3134 O O . ALA C 1 116 ? -3.879 70.881 31.690 1.00 75.05 115 ALA C O 1
ATOM 3136 N N . LYS C 1 117 ? -3.459 72.784 30.542 1.00 81.60 116 LYS C N 1
ATOM 3137 C CA . LYS C 1 117 ? -4.722 73.441 30.881 1.00 85.88 116 LYS C CA 1
ATOM 3138 C C . LYS C 1 117 ? -5.899 72.791 30.152 1.00 87.32 116 LYS C C 1
ATOM 3139 O O . LYS C 1 117 ? -6.985 72.645 30.724 1.00 83.62 116 LYS C O 1
ATOM 3145 N N . GLN C 1 118 ? -5.669 72.401 28.897 1.00 89.69 117 GLN C N 1
ATOM 3146 C CA . GLN C 1 118 ? -6.683 71.733 28.076 1.00 96.85 117 GLN C CA 1
ATOM 3147 C C . GLN C 1 118 ? -7.055 70.366 28.639 1.00 92.85 117 GLN C C 1
ATOM 3148 O O . GLN C 1 118 ? -8.241 70.030 28.726 1.00 93.64 117 GLN C O 1
ATOM 3154 N N . LEU C 1 119 ? -6.039 69.596 29.033 1.00 89.51 118 LEU C N 1
ATOM 3155 C CA . LEU C 1 119 ? -6.233 68.273 29.632 1.00 86.71 118 LEU C CA 1
ATOM 3156 C C . LEU C 1 119 ? -6.924 68.335 30.990 1.00 81.74 118 LEU C C 1
ATOM 3157 O O . LEU C 1 119 ? -7.697 67.440 31.332 1.00 79.59 118 LEU C O 1
ATOM 3162 N N . ALA C 1 120 ? -6.639 69.392 31.749 1.00 79.93 119 ALA C N 1
ATOM 3163 C CA . ALA C 1 120 ? -7.251 69.611 33.058 1.00 82.90 119 ALA C CA 1
ATOM 3164 C C . ALA C 1 120 ? -8.727 69.983 32.958 1.00 86.59 119 ALA C C 1
ATOM 3165 O O . ALA C 1 120 ? -9.522 69.604 33.821 1.00 87.60 119 ALA C O 1
ATOM 3167 N N . ARG C 1 121 ? -9.081 70.725 31.906 1.00 94.94 120 ARG C N 1
ATOM 3168 C CA . ARG C 1 121 ? -10.466 71.129 31.650 1.00 101.82 120 ARG C CA 1
ATOM 3169 C C . ARG C 1 121 ? -11.326 69.947 31.220 1.00 102.86 120 ARG C C 1
ATOM 3170 O O . ARG C 1 121 ? -12.515 69.880 31.551 1.00 102.12 120 ARG C O 1
ATOM 3178 N N . ALA C 1 122 ? -10.707 69.014 30.500 1.00 103.53 121 ALA C N 1
ATOM 3179 C CA . ALA C 1 122 ? -11.382 67.820 30.001 1.00 109.30 121 ALA C CA 1
ATOM 3180 C C . ALA C 1 122 ? -11.767 66.834 31.105 1.00 115.06 121 ALA C C 1
ATOM 3181 O O . ALA C 1 122 ? -12.695 66.041 30.935 1.00 116.58 121 ALA C O 1
ATOM 3183 N N . GLN C 1 123 ? -11.066 66.900 32.235 1.00 124.46 122 GLN C N 1
ATOM 3184 C CA . GLN C 1 123 ? -11.219 65.924 33.318 1.00 132.12 122 GLN C CA 1
ATOM 3185 C C . GLN C 1 123 ? -12.503 66.036 34.152 1.00 138.88 122 GLN C C 1
ATOM 3186 O O . GLN C 1 123 ? -12.872 65.081 34.840 1.00 140.23 122 GLN C O 1
ATOM 3192 N N . PHE C 1 124 ? -13.176 67.186 34.089 1.00 146.19 123 PHE C N 1
ATOM 3193 C CA . PHE C 1 124 ? -14.410 67.401 34.855 1.00 153.15 123 PHE C CA 1
ATOM 3194 C C . PHE C 1 124 ? -15.588 66.583 34.313 1.00 155.13 123 PHE C C 1
ATOM 3195 O O . PHE C 1 124 ? -16.164 65.766 35.036 1.00 154.56 123 PHE C O 1
ATOM 3203 N N . SER C 1 125 ? -15.935 66.806 33.047 1.00 157.19 124 SER C N 1
ATOM 3204 C CA . SER C 1 125 ? -17.040 66.093 32.407 1.00 158.85 124 SER C CA 1
ATOM 3205 C C . SER C 1 125 ? -16.662 65.617 31.009 1.00 158.92 124 SER C C 1
ATOM 3206 O O . SER C 1 125 ? -15.798 64.755 30.851 1.00 159.21 124 SER C O 1
ATOM 3209 N N . VAL C 1 143 ? -10.105 80.995 32.217 1.00 141.21 142 VAL C N 1
ATOM 3210 C CA . VAL C 1 143 ? -8.702 81.332 32.439 1.00 140.67 142 VAL C CA 1
ATOM 3211 C C . VAL C 1 143 ? -8.222 80.776 33.784 1.00 138.71 142 VAL C C 1
ATOM 3212 O O . VAL C 1 143 ? -8.624 81.255 34.850 1.00 136.95 142 VAL C O 1
ATOM 3216 N N . ASP C 1 144 ? -7.369 79.755 33.715 1.00 135.06 143 ASP C N 1
ATOM 3217 C CA . ASP C 1 144 ? -6.797 79.118 34.903 1.00 129.80 143 ASP C CA 1
ATOM 3218 C C . ASP C 1 144 ? -5.285 79.334 34.981 1.00 125.75 143 ASP C C 1
ATOM 3219 O O . ASP C 1 144 ? -4.674 79.863 34.046 1.00 125.99 143 ASP C O 1
ATOM 3224 N N . ASP C 1 145 ? -4.694 78.924 36.101 1.00 118.42 144 ASP C N 1
ATOM 3225 C CA . ASP C 1 145 ? -3.250 79.011 36.297 1.00 111.27 144 ASP C CA 1
ATOM 3226 C C . ASP C 1 145 ? -2.637 77.624 36.506 1.00 105.40 144 ASP C C 1
ATOM 3227 O O . ASP C 1 145 ? -3.244 76.751 37.135 1.00 105.64 144 ASP C O 1
ATOM 3232 N N . CYS C 1 146 ? -1.434 77.426 35.972 1.00 94.56 145 CYS C N 1
ATOM 3233 C CA . CYS C 1 146 ? -0.745 76.150 36.114 1.00 86.46 145 CYS C CA 1
ATOM 3234 C C . CYS C 1 146 ? 0.740 76.285 36.461 1.00 81.02 145 CYS C C 1
ATOM 3235 O O . CYS C 1 146 ? 1.394 77.262 36.091 1.00 82.91 145 CYS C O 1
ATOM 3238 N N . LEU C 1 147 ? 1.255 75.290 37.178 1.00 70.75 146 LEU C N 1
ATOM 3239 C CA . LEU C 1 147 ? 2.643 75.267 37.623 1.00 67.51 146 LEU C CA 1
ATOM 3240 C C . LEU C 1 147 ? 3.318 73.996 37.124 1.00 65.10 146 LEU C C 1
ATOM 3241 O O . LEU C 1 147 ? 2.726 72.920 37.165 1.00 66.39 146 LEU C O 1
ATOM 3246 N N . CYS C 1 148 ? 4.553 74.125 36.650 1.00 62.64 147 CYS C N 1
ATOM 3247 C CA . CYS C 1 148 ? 5.332 72.968 36.237 1.00 62.70 147 CYS C CA 1
ATOM 3248 C C . CYS C 1 148 ? 6.108 72.398 37.423 1.00 60.71 147 CYS C C 1
ATOM 3249 O O . CYS C 1 148 ? 6.974 73.065 37.990 1.00 61.13 147 CYS C O 1
ATOM 3252 N N . VAL C 1 149 ? 5.784 71.162 37.786 1.00 58.60 148 VAL C N 1
ATOM 3253 C CA . VAL C 1 149 ? 6.409 70.487 38.916 1.00 58.64 148 VAL C CA 1
ATOM 3254 C C . VAL C 1 149 ? 7.598 69.656 38.420 1.00 62.69 148 VAL C C 1
ATOM 3255 O O . VAL C 1 149 ? 7.495 68.438 38.249 1.00 65.30 148 VAL C O 1
ATOM 3259 N N . ASP C 1 150 ? 8.725 70.322 38.179 1.00 63.97 149 ASP C N 1
ATOM 3260 C CA . ASP C 1 150 ? 9.918 69.646 37.655 1.00 66.01 149 ASP C CA 1
ATOM 3261 C C . ASP C 1 150 ? 11.118 69.684 38.603 1.00 63.39 149 ASP C C 1
ATOM 3262 O O . ASP C 1 150 ? 11.955 68.782 38.583 1.00 63.10 149 ASP C O 1
ATOM 3267 N N . LEU C 1 151 ? 11.200 70.734 39.416 1.00 59.49 150 LEU C N 1
ATOM 3268 C CA . LEU C 1 151 ? 12.257 70.865 40.410 1.00 58.17 150 LEU C CA 1
ATOM 3269 C C . LEU C 1 151 ? 11.604 71.107 41.766 1.00 58.14 150 LEU C C 1
ATOM 3270 O O . LEU C 1 151 ? 10.892 72.098 41.963 1.00 54.48 150 LEU C O 1
ATOM 3275 N N . VAL C 1 152 ? 11.827 70.176 42.688 1.00 56.98 151 VAL C N 1
ATOM 3276 C CA . VAL C 1 152 ? 11.255 70.255 44.030 1.00 54.04 151 VAL C CA 1
ATOM 3277 C C . VAL C 1 152 ? 12.327 69.897 45.044 1.00 52.94 151 VAL C C 1
ATOM 3278 O O . VAL C 1 152 ? 12.873 68.791 44.988 1.00 51.68 151 VAL C O 1
ATOM 3282 N N . ASP C 1 153 ? 12.613 70.825 45.963 1.00 55.90 152 ASP C N 1
ATOM 3283 C CA . ASP C 1 153 ? 13.606 70.637 47.047 1.00 58.73 152 ASP C CA 1
ATOM 3284 C C . ASP C 1 153 ? 14.926 70.016 46.575 1.00 61.03 152 ASP C C 1
ATOM 3285 O O . ASP C 1 153 ? 15.368 69.001 47.126 1.00 62.51 152 ASP C O 1
ATOM 3290 N N . ASN C 1 154 ? 15.519 70.617 45.542 1.00 62.67 153 ASN C N 1
ATOM 3291 C CA . ASN C 1 154 ? 16.753 70.130 44.894 1.00 70.41 153 ASN C CA 1
ATOM 3292 C C . ASN C 1 154 ? 16.694 68.725 44.277 1.00 66.35 153 ASN C C 1
ATOM 3293 O O . ASN C 1 154 ? 17.722 68.067 44.117 1.00 71.68 153 ASN C O 1
ATOM 3298 N N . HIS C 1 155 ? 15.492 68.277 43.926 1.00 64.46 154 HIS C N 1
ATOM 3299 C CA . HIS C 1 155 ? 15.312 67.003 43.239 1.00 61.25 154 HIS C CA 1
ATOM 3300 C C . HIS C 1 155 ? 14.569 67.204 41.923 1.00 61.58 154 HIS C C 1
ATOM 3301 O O . HIS C 1 155 ? 13.594 67.955 41.856 1.00 58.25 154 HIS C O 1
ATOM 3308 N N . TYR C 1 156 ? 15.050 66.534 40.879 1.00 62.82 155 TYR C N 1
ATOM 3309 C CA . TYR C 1 156 ? 14.459 66.629 39.551 1.00 59.81 155 TYR C CA 1
ATOM 3310 C C . TYR C 1 156 ? 13.403 65.566 39.357 1.00 54.94 155 TYR C C 1
ATOM 3311 O O . TYR C 1 156 ? 13.576 64.418 39.768 1.00 50.43 155 TYR C O 1
ATOM 3320 N N . VAL C 1 157 ? 12.308 65.969 38.725 1.00 56.17 156 VAL C N 1
ATOM 3321 C CA . VAL C 1 157 ? 11.181 65.091 38.458 1.00 54.72 156 VAL C CA 1
ATOM 3322 C C . VAL C 1 157 ? 11.302 64.568 37.034 1.00 59.19 156 VAL C C 1
ATOM 3323 O O . VAL C 1 157 ? 11.381 65.344 36.076 1.00 65.94 156 VAL C O 1
ATOM 3327 N N . THR C 1 158 ? 11.356 63.248 36.902 1.00 58.55 157 THR C N 1
ATOM 3328 C CA . THR C 1 158 ? 11.363 62.613 35.591 1.00 58.47 157 THR C CA 1
ATOM 3329 C C . THR C 1 158 ? 10.260 61.572 35.526 1.00 57.87 157 THR C C 1
ATOM 3330 O O . THR C 1 158 ? 10.014 60.852 36.493 1.00 59.72 157 THR C O 1
ATOM 3334 N N . LEU C 1 159 ? 9.600 61.501 34.377 1.00 56.47 158 LEU C N 1
ATOM 3335 C CA . LEU C 1 159 ? 8.476 60.603 34.187 1.00 48.62 158 LEU C CA 1
ATOM 3336 C C . LEU C 1 159 ? 8.829 59.379 33.344 1.00 52.39 158 LEU C C 1
ATOM 3337 O O . LEU C 1 159 ? 9.602 59.470 32.396 1.00 55.85 158 LEU C O 1
ATOM 3342 N N . GLU C 1 160 ? 8.268 58.234 33.722 1.00 55.82 159 GLU C N 1
ATOM 3343 C CA . GLU C 1 160 ? 8.404 56.994 32.965 1.00 51.12 159 GLU C CA 1
ATOM 3344 C C . GLU C 1 160 ? 7.022 56.392 32.783 1.00 50.70 159 GLU C C 1
ATOM 3345 O O . GLU C 1 160 ? 6.330 56.133 33.765 1.00 55.14 159 GLU C O 1
ATOM 3351 N N . PHE C 1 161 ? 6.624 56.172 31.533 1.00 47.16 160 PHE C N 1
ATOM 3352 C CA . PHE C 1 161 ? 5.331 55.560 31.239 1.00 44.38 160 PHE C CA 1
ATOM 3353 C C . PHE C 1 161 ? 5.340 54.088 31.648 1.00 46.95 160 PHE C C 1
ATOM 3354 O O . PHE C 1 161 ? 6.215 53.331 31.230 1.00 51.67 160 PHE C O 1
ATOM 3362 N N . ASP C 1 162 ? 4.374 53.693 32.473 1.00 44.41 161 ASP C N 1
ATOM 3363 C CA . ASP C 1 162 ? 4.243 52.291 32.874 1.00 41.12 161 ASP C CA 1
ATOM 3364 C C . ASP C 1 162 ? 2.795 51.820 32.950 1.00 40.27 161 ASP C C 1
ATOM 3365 O O . ASP C 1 162 ? 2.528 50.657 33.263 1.00 46.56 161 ASP C O 1
ATOM 3370 N N . GLY C 1 163 ? 1.871 52.737 32.671 1.00 37.91 162 GLY C N 1
ATOM 3371 C CA . GLY C 1 163 ? 0.445 52.425 32.638 1.00 41.43 162 GLY C CA 1
ATOM 3372 C C . GLY C 1 163 ? -0.347 52.540 33.935 1.00 42.00 162 GLY C C 1
ATOM 3373 O O . GLY C 1 163 ? -1.576 52.585 33.896 1.00 49.01 162 GLY C O 1
ATOM 3374 N N . GLU C 1 164 ? 0.332 52.582 35.080 1.00 44.70 163 GLU C N 1
ATOM 3375 C CA . GLU C 1 164 ? -0.366 52.633 36.371 1.00 52.44 163 GLU C CA 1
ATOM 3376 C C . GLU C 1 164 ? -1.052 53.965 36.640 1.00 53.52 163 GLU C C 1
ATOM 3377 O O . GLU C 1 164 ? -0.501 55.034 36.376 1.00 51.53 163 GLU C O 1
ATOM 3383 N N . GLN C 1 165 ? -2.261 53.879 37.177 1.00 54.30 164 GLN C N 1
ATOM 3384 C CA . GLN C 1 165 ? -3.002 55.053 37.592 1.00 59.26 164 GLN C CA 1
ATOM 3385 C C . GLN C 1 165 ? -2.868 55.215 39.097 1.00 54.77 164 GLN C C 1
ATOM 3386 O O . GLN C 1 165 ? -2.515 54.264 39.798 1.00 49.13 164 GLN C O 1
ATOM 3392 N N . GLN C 1 166 ? -3.128 56.425 39.584 1.00 53.42 165 GLN C N 1
ATOM 3393 C CA . GLN C 1 166 ? -3.206 56.682 41.019 1.00 49.32 165 GLN C CA 1
ATOM 3394 C C . GLN C 1 166 ? -4.291 57.711 41.276 1.00 48.63 165 GLN C C 1
ATOM 3395 O O . GLN C 1 166 ? -4.213 58.831 40.762 1.00 43.47 165 GLN C O 1
ATOM 3401 N N . PRO C 1 167 ? -5.317 57.330 42.057 1.00 49.17 166 PRO C N 1
ATOM 3402 C CA . PRO C 1 167 ? -6.360 58.284 42.420 1.00 51.64 166 PRO C CA 1
ATOM 3403 C C . PRO C 1 167 ? -5.773 59.421 43.244 1.00 54.41 166 PRO C C 1
ATOM 3404 O O . PRO C 1 167 ? -4.986 59.181 44.167 1.00 54.30 166 PRO C O 1
ATOM 3408 N N . LEU C 1 168 ? -6.122 60.649 42.877 1.00 54.18 167 LEU C N 1
ATOM 3409 C CA . LEU C 1 168 ? -5.632 61.826 43.572 1.00 49.95 167 LEU C CA 1
ATOM 3410 C C . LEU C 1 168 ? -6.551 62.125 44.750 1.00 52.03 167 LEU C C 1
ATOM 3411 O O . LEU C 1 168 ? -7.393 63.026 44.697 1.00 56.77 167 LEU C O 1
ATOM 3416 N N . VAL C 1 169 ? -6.386 61.327 45.802 1.00 49.71 168 VAL C N 1
ATOM 3417 C CA . VAL C 1 169 ? -7.106 61.478 47.064 1.00 48.93 168 VAL C CA 1
ATOM 3418 C C . VAL C 1 169 ? -6.067 61.491 48.193 1.00 50.63 168 VAL C C 1
ATOM 3419 O O . VAL C 1 169 ? -4.976 60.945 48.013 1.00 40.22 168 VAL C O 1
ATOM 3423 N N . PRO C 1 170 ? -6.383 62.130 49.345 1.00 49.18 169 PRO C N 1
ATOM 3424 C CA . PRO C 1 170 ? -5.454 62.127 50.490 1.00 45.39 169 PRO C CA 1
ATOM 3425 C C . PRO C 1 170 ? -5.058 60.730 50.978 1.00 43.81 169 PRO C C 1
ATOM 3426 O O . PRO C 1 170 ? -5.872 59.819 50.947 1.00 38.79 169 PRO C O 1
ATOM 3430 N N . ASP C 1 171 ? -3.805 60.573 51.403 1.00 44.45 170 ASP C N 1
ATOM 3431 C CA . ASP C 1 171 ? -3.374 59.399 52.161 1.00 44.39 170 ASP C CA 1
ATOM 3432 C C . ASP C 1 171 ? -3.919 59.498 53.583 1.00 48.36 170 ASP C C 1
ATOM 3433 O O . ASP C 1 171 ? -4.163 58.488 54.244 1.00 43.45 170 ASP C O 1
ATOM 3438 N N . TRP C 1 172 ? -4.092 60.738 54.032 1.00 43.27 171 TRP C N 1
ATOM 3439 C CA . TRP C 1 172 ? -4.495 61.069 55.377 1.00 41.17 171 TRP C CA 1
ATOM 3440 C C . TRP C 1 172 ? -5.108 62.463 55.291 1.00 47.94 171 TRP C C 1
ATOM 3441 O O . TRP C 1 172 ? -4.621 63.302 54.536 1.00 50.78 171 TRP C O 1
ATOM 3452 N N . LYS C 1 173 ? -6.173 62.702 56.049 1.00 46.54 172 LYS C N 1
ATOM 3453 C CA . LYS C 1 173 ? -6.664 64.061 56.284 1.00 56.76 172 LYS C CA 1
ATOM 3454 C C . LYS C 1 173 ? -6.994 64.264 57.764 1.00 61.00 172 LYS C C 1
ATOM 3455 O O . LYS C 1 173 ? -7.464 63.340 58.438 1.00 67.25 172 LYS C O 1
ATOM 3461 N N . GLY C 1 174 ? -6.726 65.464 58.268 1.00 57.63 173 GLY C N 1
ATOM 3462 C CA . GLY C 1 174 ? -7.029 65.798 59.657 1.00 55.98 173 GLY C CA 1
ATOM 3463 C C . GLY C 1 174 ? -6.463 67.135 60.083 1.00 56.87 173 GLY C C 1
ATOM 3464 O O . GLY C 1 174 ? -6.596 68.133 59.370 1.00 56.17 173 GLY C O 1
ATOM 3465 N N . TYR C 1 175 ? -5.838 67.149 61.256 1.00 57.35 174 TYR C N 1
ATOM 3466 C CA . TYR C 1 175 ? -5.227 68.354 61.811 1.00 57.93 174 TYR C CA 1
ATOM 3467 C C . TYR C 1 175 ? -3.936 67.949 62.500 1.00 53.89 174 TYR C C 1
ATOM 3468 O O . TYR C 1 175 ? -3.959 67.267 63.522 1.00 60.48 174 TYR C O 1
ATOM 3477 N N . GLN C 1 176 ? -2.810 68.354 61.928 1.00 51.51 175 GLN C N 1
ATOM 3478 C CA . GLN C 1 176 ? -1.508 68.010 62.491 1.00 55.47 175 GLN C CA 1
ATOM 3479 C C . GLN C 1 176 ? -0.614 69.240 62.542 1.00 51.63 175 GLN C C 1
ATOM 3480 O O . GLN C 1 176 ? -0.010 69.612 61.536 1.00 51.73 175 GLN C O 1
ATOM 3486 N N . PRO C 1 177 ? -0.555 69.894 63.717 1.00 53.40 176 PRO C N 1
ATOM 3487 C CA . PRO C 1 177 ? 0.334 71.034 63.920 1.00 56.55 176 PRO C CA 1
ATOM 3488 C C . PRO C 1 177 ? 1.773 70.634 63.681 1.00 54.13 176 PRO C C 1
ATOM 3489 O O . PRO C 1 177 ? 2.174 69.527 64.037 1.00 63.02 176 PRO C O 1
ATOM 3493 N N . LEU C 1 178 ? 2.528 71.516 63.041 1.00 53.59 177 LEU C N 1
ATOM 3494 C CA . LEU C 1 178 ? 3.946 71.292 62.851 1.00 58.49 177 LEU C CA 1
ATOM 3495 C C . LEU C 1 178 ? 4.655 71.654 64.147 1.00 63.79 177 LEU C C 1
ATOM 3496 O O . LEU C 1 178 ? 4.215 72.569 64.845 1.00 67.74 177 LEU C O 1
ATOM 3501 N N . PRO C 1 179 ? 5.734 70.924 64.493 1.00 68.21 178 PRO C N 1
ATOM 3502 C CA . PRO C 1 179 ? 6.623 71.316 65.591 1.00 76.00 178 PRO C CA 1
ATOM 3503 C C . PRO C 1 179 ? 7.290 72.672 65.346 1.00 81.81 178 PRO C C 1
ATOM 3504 O O . PRO C 1 179 ? 7.337 73.143 64.207 1.00 79.70 178 PRO C O 1
ATOM 3508 N N . GLU C 1 180 ? 7.798 73.288 66.411 1.00 93.98 179 GLU C N 1
ATOM 3509 C CA . GLU C 1 180 ? 8.499 74.568 66.299 1.00 105.14 179 GLU C CA 1
ATOM 3510 C C . GLU C 1 180 ? 9.893 74.390 65.692 1.00 110.41 179 GLU C C 1
ATOM 3511 O O . GLU C 1 180 ? 10.281 75.133 64.787 1.00 111.53 179 GLU C O 1
ATOM 3517 N N . GLY C 1 181 ? 10.630 73.396 66.185 1.00 116.68 180 GLY C N 1
ATOM 3518 C CA . GLY C 1 181 ? 11.973 73.094 65.689 1.00 120.81 180 GLY C CA 1
ATOM 3519 C C . GLY C 1 181 ? 12.433 71.699 66.068 1.00 122.78 180 GLY C C 1
ATOM 3520 O O . GLY C 1 181 ? 13.620 71.382 65.988 1.00 123.69 180 GLY C O 1
ATOM 3521 N N . ASP D 1 7 ? -42.641 65.413 -13.901 1.00 69.07 5 ASP D N 1
ATOM 3522 C CA . ASP D 1 7 ? -43.425 65.045 -12.686 1.00 74.67 5 ASP D CA 1
ATOM 3523 C C . ASP D 1 7 ? -43.277 66.071 -11.569 1.00 69.25 5 ASP D C 1
ATOM 3524 O O . ASP D 1 7 ? -42.365 65.989 -10.744 1.00 69.48 5 ASP D O 1
ATOM 3529 N N . ASN D 1 8 ? -44.185 67.038 -11.551 1.00 61.14 6 ASN D N 1
ATOM 3530 C CA . ASN D 1 8 ? -44.135 68.115 -10.577 1.00 51.80 6 ASN D CA 1
ATOM 3531 C C . ASN D 1 8 ? -44.704 67.725 -9.230 1.00 54.67 6 ASN D C 1
ATOM 3532 O O . ASN D 1 8 ? -45.624 66.910 -9.139 1.00 53.93 6 ASN D O 1
ATOM 3537 N N . LYS D 1 9 ? -44.140 68.324 -8.186 1.00 52.80 7 LYS D N 1
ATOM 3538 C CA . LYS D 1 9 ? -44.562 68.095 -6.818 1.00 48.71 7 LYS D CA 1
ATOM 3539 C C . LYS D 1 9 ? -44.883 69.438 -6.174 1.00 42.45 7 LYS D C 1
ATOM 3540 O O . LYS D 1 9 ? -44.263 70.444 -6.491 1.00 43.81 7 LYS D O 1
ATOM 3546 N N . LEU D 1 10 ? -45.872 69.443 -5.290 1.00 35.89 8 LEU D N 1
ATOM 3547 C CA . LEU D 1 10 ? -46.169 70.597 -4.465 1.00 37.14 8 LEU D CA 1
ATOM 3548 C C . LEU D 1 10 ? -45.423 70.493 -3.137 1.00 36.41 8 LEU D C 1
ATOM 3549 O O . LEU D 1 10 ? -45.555 69.495 -2.423 1.00 38.63 8 LEU D O 1
ATOM 3554 N N . PHE D 1 11 ? -44.634 71.521 -2.827 1.00 35.27 9 PHE D N 1
ATOM 3555 C CA . PHE D 1 11 ? -43.897 71.588 -1.574 1.00 37.24 9 PHE D CA 1
ATOM 3556 C C . PHE D 1 11 ? -44.393 72.727 -0.697 1.00 43.76 9 PHE D C 1
ATOM 3557 O O . PHE D 1 11 ? -44.552 73.862 -1.153 1.00 48.95 9 PHE D O 1
ATOM 3565 N N . LEU D 1 12 ? -44.636 72.409 0.568 1.00 43.48 10 LEU D N 1
ATOM 3566 C CA . LEU D 1 12 ? -44.809 73.411 1.598 1.00 39.21 10 LEU D CA 1
ATOM 3567 C C . LEU D 1 12 ? -43.430 73.574 2.224 1.00 41.99 10 LEU D C 1
ATOM 3568 O O . LEU D 1 12 ? -42.860 72.612 2.725 1.00 49.93 10 LEU D O 1
ATOM 3573 N N . VAL D 1 13 ? -42.886 74.786 2.171 1.00 40.22 11 VAL D N 1
ATOM 3574 C CA . VAL D 1 13 ? -41.515 75.046 2.606 1.00 34.69 11 VAL D CA 1
ATOM 3575 C C . VAL D 1 13 ? -41.478 76.130 3.691 1.00 38.22 11 VAL D C 1
ATOM 3576 O O . VAL D 1 13 ? -42.103 77.175 3.557 1.00 43.10 11 VAL D O 1
ATOM 3580 N N . TYR D 1 14 ? -40.752 75.856 4.769 1.00 43.08 12 TYR D N 1
ATOM 3581 C CA . TYR D 1 14 ? -40.580 76.780 5.884 1.00 40.88 12 TYR D CA 1
ATOM 3582 C C . TYR D 1 14 ? -39.193 77.374 5.743 1.00 42.20 12 TYR D C 1
ATOM 3583 O O . TYR D 1 14 ? -38.196 76.651 5.805 1.00 45.06 12 TYR D O 1
ATOM 3592 N N . VAL D 1 15 ? -39.121 78.682 5.513 1.00 34.13 13 VAL D N 1
ATOM 3593 C CA . VAL D 1 15 ? -37.828 79.325 5.269 1.00 36.37 13 VAL D CA 1
ATOM 3594 C C . VAL D 1 15 ? -37.515 80.363 6.325 1.00 37.98 13 VAL D C 1
ATOM 3595 O O . VAL D 1 15 ? -38.412 80.884 6.987 1.00 47.42 13 VAL D O 1
ATOM 3599 N N . GLY D 1 16 ? -36.234 80.653 6.482 1.00 35.30 14 GLY D N 1
ATOM 3600 C CA . GLY D 1 16 ? -35.798 81.624 7.463 1.00 37.24 14 GLY D CA 1
ATOM 3601 C C . GLY D 1 16 ? -34.736 82.533 6.903 1.00 37.62 14 GLY D C 1
ATOM 3602 O O . GLY D 1 16 ? -33.993 82.158 5.998 1.00 40.97 14 GLY D O 1
ATOM 3603 N N . GLY D 1 17 ? -34.674 83.735 7.455 1.00 38.77 15 GLY D N 1
ATOM 3604 C CA . GLY D 1 17 ? -33.705 84.737 7.044 1.00 41.61 15 GLY D CA 1
ATOM 3605 C C . GLY D 1 17 ? -33.963 86.017 7.804 1.00 43.03 15 GLY D C 1
ATOM 3606 O O . GLY D 1 17 ? -34.709 86.029 8.784 1.00 42.44 15 GLY D O 1
ATOM 3607 N N . THR D 1 18 ? -33.358 87.105 7.351 1.00 41.93 16 THR D N 1
ATOM 3608 C CA . THR D 1 18 ? -33.537 88.376 8.027 1.00 43.53 16 THR D CA 1
ATOM 3609 C C . THR D 1 18 ? -34.225 89.437 7.145 1.00 41.19 16 THR D C 1
ATOM 3610 O O . THR D 1 18 ? -34.581 89.166 5.995 1.00 36.80 16 THR D O 1
ATOM 3614 N N . ALA D 1 19 ? -34.442 90.623 7.709 1.00 34.26 17 ALA D N 1
ATOM 3615 C CA . ALA D 1 19 ? -35.090 91.730 7.011 1.00 44.08 17 ALA D CA 1
ATOM 3616 C C . ALA D 1 19 ? -34.575 93.039 7.607 1.00 47.54 17 ALA D C 1
ATOM 3617 O O . ALA D 1 19 ? -34.173 93.054 8.775 1.00 48.50 17 ALA D O 1
ATOM 3619 N N . PRO D 1 20 ? -34.584 94.140 6.820 1.00 53.75 18 PRO D N 1
ATOM 3620 C CA . PRO D 1 20 ? -33.978 95.379 7.323 1.00 53.61 18 PRO D CA 1
ATOM 3621 C C . PRO D 1 20 ? -34.756 95.952 8.503 1.00 56.37 18 PRO D C 1
ATOM 3622 O O . PRO D 1 20 ? -35.963 96.208 8.398 1.00 55.66 18 PRO D O 1
ATOM 3626 N N . GLY D 1 21 ? -34.062 96.124 9.624 1.00 52.73 19 GLY D N 1
ATOM 3627 C CA . GLY D 1 21 ? -34.675 96.677 10.825 1.00 53.41 19 GLY D CA 1
ATOM 3628 C C . GLY D 1 21 ? -35.102 95.646 11.856 1.00 55.91 19 GLY D C 1
ATOM 3629 O O . GLY D 1 21 ? -35.404 96.007 12.989 1.00 63.44 19 GLY D O 1
ATOM 3630 N N . ALA D 1 22 ? -35.134 94.368 11.474 1.00 48.67 20 ALA D N 1
ATOM 3631 C CA . ALA D 1 22 ? -35.517 93.302 12.400 1.00 49.99 20 ALA D CA 1
ATOM 3632 C C . ALA D 1 22 ? -34.327 92.871 13.247 1.00 51.33 20 ALA D C 1
ATOM 3633 O O . ALA D 1 22 ? -33.200 92.847 12.753 1.00 50.19 20 ALA D O 1
ATOM 3635 N N . ASN D 1 23 ? -34.579 92.539 14.515 1.00 50.58 21 ASN D N 1
ATOM 3636 C CA . ASN D 1 23 ? -33.517 92.101 15.433 1.00 47.57 21 ASN D CA 1
ATOM 3637 C C . ASN D 1 23 ? -33.262 90.606 15.404 1.00 51.87 21 ASN D C 1
ATOM 3638 O O . ASN D 1 23 ? -32.157 90.158 15.709 1.00 60.94 21 ASN D O 1
ATOM 3643 N N . ILE D 1 24 ? -34.290 89.829 15.079 1.00 44.94 22 ILE D N 1
ATOM 3644 C CA . ILE D 1 24 ? -34.136 88.378 15.012 1.00 43.43 22 ILE D CA 1
ATOM 3645 C C . ILE D 1 24 ? -34.518 87.814 13.651 1.00 45.76 22 ILE D C 1
ATOM 3646 O O . ILE D 1 24 ? -35.134 88.496 12.831 1.00 49.29 22 ILE D O 1
ATOM 3651 N N . GLU D 1 25 ? -34.141 86.557 13.441 1.00 47.76 23 GLU D N 1
ATOM 3652 C CA . GLU D 1 25 ? -34.466 85.808 12.243 1.00 48.85 23 GLU D CA 1
ATOM 3653 C C . GLU D 1 25 ? -35.979 85.653 12.129 1.00 46.58 23 GLU D C 1
ATOM 3654 O O . GLU D 1 25 ? -36.650 85.325 13.106 1.00 48.23 23 GLU D O 1
ATOM 3660 N N . LEU D 1 26 ? -36.509 85.923 10.939 1.00 37.96 24 LEU D N 1
ATOM 3661 C CA . LEU D 1 26 ? -37.931 85.762 10.658 1.00 36.49 24 LEU D CA 1
ATOM 3662 C C . LEU D 1 26 ? -38.146 84.497 9.843 1.00 34.36 24 LEU D C 1
ATOM 3663 O O . LEU D 1 26 ? -37.190 83.933 9.318 1.00 38.29 24 LEU D O 1
ATOM 3668 N N . HIS D 1 27 ? -39.396 84.042 9.762 1.00 35.03 25 HIS D N 1
ATOM 3669 C CA . HIS D 1 27 ? -39.729 82.801 9.060 1.00 39.04 25 HIS D CA 1
ATOM 3670 C C . HIS D 1 27 ? -41.033 82.919 8.298 1.00 39.94 25 HIS D C 1
ATOM 3671 O O . HIS D 1 27 ? -41.990 83.512 8.789 1.00 40.25 25 HIS D O 1
ATOM 3678 N N . ASP D 1 28 ? -41.084 82.320 7.115 1.00 36.64 26 ASP D N 1
ATOM 3679 C CA . ASP D 1 28 ? -42.319 82.295 6.337 1.00 39.84 26 ASP D CA 1
ATOM 3680 C C . ASP D 1 28 ? -42.600 80.887 5.804 1.00 39.71 26 ASP D C 1
ATOM 3681 O O . ASP D 1 28 ? -41.687 80.056 5.695 1.00 39.74 26 ASP D O 1
ATOM 3686 N N . ILE D 1 29 ? -43.867 80.630 5.494 1.00 34.54 27 ILE D N 1
ATOM 3687 C CA . ILE D 1 29 ? -44.276 79.440 4.763 1.00 38.22 27 ILE D CA 1
ATOM 3688 C C . ILE D 1 29 ? -44.483 79.804 3.303 1.00 40.80 27 ILE D C 1
ATOM 3689 O O . ILE D 1 29 ? -45.207 80.751 2.992 1.00 49.38 27 ILE D O 1
ATOM 3694 N N . ARG D 1 30 ? -43.833 79.061 2.412 1.00 35.71 28 ARG D N 1
ATOM 3695 C CA . ARG D 1 30 ? -44.009 79.242 0.974 1.00 39.00 28 ARG D CA 1
ATOM 3696 C C . ARG D 1 30 ? -44.516 77.956 0.325 1.00 42.33 28 ARG D C 1
ATOM 3697 O O . ARG D 1 30 ? -44.124 76.851 0.709 1.00 47.68 28 ARG D O 1
ATOM 3705 N N . PHE D 1 31 ? -45.385 78.112 -0.665 1.00 41.69 29 PHE D N 1
ATOM 3706 C CA . PHE D 1 31 ? -45.835 76.997 -1.476 1.00 36.24 29 PHE D CA 1
ATOM 3707 C C . PHE D 1 31 ? -45.124 77.083 -2.814 1.00 42.11 29 PHE D C 1
ATOM 3708 O O . PHE D 1 31 ? -45.188 78.108 -3.491 1.00 43.57 29 PHE D O 1
ATOM 3716 N N . VAL D 1 32 ? -44.418 76.015 -3.177 1.00 42.17 30 VAL D N 1
ATOM 3717 C CA . VAL D 1 32 ? -43.669 75.981 -4.431 1.00 38.10 30 VAL D CA 1
ATOM 3718 C C . VAL D 1 32 ? -43.953 74.697 -5.206 1.00 42.75 30 VAL D C 1
ATOM 3719 O O . VAL D 1 32 ? -44.442 73.720 -4.637 1.00 48.48 30 VAL D O 1
ATOM 3723 N N . VAL D 1 33 ? -43.669 74.718 -6.508 1.00 36.60 31 VAL D N 1
ATOM 3724 C CA . VAL D 1 33 ? -43.912 73.584 -7.388 1.00 35.24 31 VAL D CA 1
ATOM 3725 C C . VAL D 1 33 ? -42.671 73.316 -8.230 1.00 47.32 31 VAL D C 1
ATOM 3726 O O . VAL D 1 33 ? -42.125 74.231 -8.852 1.00 53.18 31 VAL D O 1
ATOM 3730 N N . GLY D 1 34 ? -42.220 72.065 -8.220 1.00 48.27 32 GLY D N 1
ATOM 3731 C CA . GLY D 1 34 ? -41.085 71.629 -9.027 1.00 47.77 32 GLY D CA 1
ATOM 3732 C C . GLY D 1 34 ? -40.957 70.112 -9.037 1.00 51.45 32 GLY D C 1
ATOM 3733 O O . GLY D 1 34 ? -41.625 69.426 -8.257 1.00 47.84 32 GLY D O 1
ATOM 3734 N N . PRO D 1 35 ? -40.104 69.573 -9.928 1.00 48.13 33 PRO D N 1
ATOM 3735 C CA . PRO D 1 35 ? -39.811 68.136 -9.948 1.00 47.20 33 PRO D CA 1
ATOM 3736 C C . PRO D 1 35 ? -38.912 67.688 -8.791 1.00 48.93 33 PRO D C 1
ATOM 3737 O O . PRO D 1 35 ? -38.904 66.506 -8.435 1.00 56.02 33 PRO D O 1
ATOM 3741 N N . SER D 1 36 ? -38.169 68.628 -8.216 1.00 49.09 34 SER D N 1
ATOM 3742 C CA . SER D 1 36 ? -37.302 68.368 -7.068 1.00 48.19 34 SER D CA 1
ATOM 3743 C C . SER D 1 36 ? -37.183 69.651 -6.252 1.00 50.08 34 SER D C 1
ATOM 3744 O O . SER D 1 36 ? -37.467 70.736 -6.764 1.00 51.51 34 SER D O 1
ATOM 3755 N N . GLU D 1 38 ? -34.478 71.330 -5.173 1.00 53.16 36 GLU D N 1
ATOM 3756 C CA . GLU D 1 38 ? -33.465 72.237 -5.726 1.00 55.32 36 GLU D CA 1
ATOM 3757 C C . GLU D 1 38 ? -33.975 73.083 -6.898 1.00 55.16 36 GLU D C 1
ATOM 3758 O O . GLU D 1 38 ? -33.567 74.231 -7.063 1.00 62.10 36 GLU D O 1
ATOM 3764 N N . GLU D 1 39 ? -34.883 72.523 -7.693 1.00 53.44 37 GLU D N 1
ATOM 3765 C CA . GLU D 1 39 ? -35.502 73.263 -8.789 1.00 56.44 37 GLU D CA 1
ATOM 3766 C C . GLU D 1 39 ? -36.523 74.318 -8.336 1.00 50.72 37 GLU D C 1
ATOM 3767 O O . GLU D 1 39 ? -36.930 75.158 -9.138 1.00 52.64 37 GLU D O 1
ATOM 3773 N N . THR D 1 40 ? -36.915 74.283 -7.060 1.00 45.86 38 THR D N 1
ATOM 3774 C CA . THR D 1 40 ? -37.849 75.265 -6.499 1.00 41.23 38 THR D CA 1
ATOM 3775 C C . THR D 1 40 ? -37.160 76.496 -5.879 1.00 44.59 38 THR D C 1
ATOM 3776 O O . THR D 1 40 ? -37.841 77.418 -5.415 1.00 41.32 38 THR D O 1
ATOM 3780 N N . TYR D 1 41 ? -35.825 76.507 -5.864 1.00 40.96 39 TYR D N 1
ATOM 3781 C CA . TYR D 1 41 ? -35.068 77.618 -5.259 1.00 39.34 39 TYR D CA 1
ATOM 3782 C C . TYR D 1 41 ? -35.346 79.013 -5.843 1.00 42.34 39 TYR D C 1
ATOM 3783 O O . TYR D 1 41 ? -35.488 79.964 -5.063 1.00 46.35 39 TYR D O 1
ATOM 3792 N N . PRO D 1 42 ? -35.408 79.155 -7.193 1.00 43.97 40 PRO D N 1
ATOM 3793 C CA . PRO D 1 42 ? -35.803 80.470 -7.722 1.00 39.83 40 PRO D CA 1
ATOM 3794 C C . PRO D 1 42 ? -37.145 80.989 -7.207 1.00 35.95 40 PRO D C 1
ATOM 3795 O O . PRO D 1 42 ? -37.241 82.165 -6.859 1.00 42.86 40 PRO D O 1
ATOM 3799 N N . ALA D 1 43 ? -38.149 80.121 -7.122 1.00 35.48 41 ALA D N 1
ATOM 3800 C CA . ALA D 1 43 ? -39.469 80.514 -6.609 1.00 34.66 41 ALA D CA 1
ATOM 3801 C C . ALA D 1 43 ? -39.472 80.831 -5.115 1.00 40.80 41 ALA D C 1
ATOM 3802 O O . ALA D 1 43 ? -40.275 81.655 -4.658 1.00 39.73 41 ALA D O 1
ATOM 3804 N N . ILE D 1 44 ? -38.588 80.176 -4.360 1.00 39.04 42 ILE D N 1
ATOM 3805 C CA . ILE D 1 44 ? -38.440 80.478 -2.940 1.00 39.35 42 ILE D CA 1
ATOM 3806 C C . ILE D 1 44 ? -37.847 81.871 -2.746 1.00 39.33 42 ILE D C 1
ATOM 3807 O O . ILE D 1 44 ? -38.367 82.659 -1.948 1.00 45.81 42 ILE D O 1
ATOM 3812 N N . ARG D 1 45 ? -36.800 82.184 -3.509 1.00 41.72 43 ARG D N 1
ATOM 3813 C CA A ARG D 1 45 ? -36.122 83.481 -3.410 0.50 42.75 43 ARG D CA 1
ATOM 3814 C CA B ARG D 1 45 ? -36.128 83.480 -3.397 0.50 41.59 43 ARG D CA 1
ATOM 3815 C C . ARG D 1 45 ? -37.030 84.648 -3.788 1.00 42.83 43 ARG D C 1
ATOM 3816 O O . ARG D 1 45 ? -37.052 85.672 -3.107 1.00 47.03 43 ARG D O 1
ATOM 3831 N N . LYS D 1 46 ? -37.794 84.490 -4.863 1.00 45.81 44 LYS D N 1
ATOM 3832 C CA . LYS D 1 46 ? -38.680 85.579 -5.281 1.00 50.02 44 LYS D CA 1
ATOM 3833 C C . LYS D 1 46 ? -39.941 85.710 -4.418 1.00 44.92 44 LYS D C 1
ATOM 3834 O O . LYS D 1 46 ? -40.527 86.786 -4.340 1.00 45.30 44 LYS D O 1
ATOM 3840 N N . GLY D 1 47 ? -40.337 84.625 -3.756 1.00 40.61 45 GLY D N 1
ATOM 3841 C CA . GLY D 1 47 ? -41.470 84.658 -2.821 1.00 27.53 45 GLY D CA 1
ATOM 3842 C C . GLY D 1 47 ? -41.078 85.206 -1.458 1.00 34.22 45 GLY D C 1
ATOM 3843 O O . GLY D 1 47 ? -41.925 85.686 -0.711 1.00 33.64 45 GLY D O 1
ATOM 3844 N N . TRP D 1 48 ? -39.786 85.131 -1.139 1.00 38.34 46 TRP D N 1
ATOM 3845 C CA . TRP D 1 48 ? -39.255 85.627 0.125 1.00 37.27 46 TRP D CA 1
ATOM 3846 C C . TRP D 1 48 ? -39.324 87.144 0.192 1.00 31.33 46 TRP D C 1
ATOM 3847 O O . TRP D 1 48 ? -38.777 87.835 -0.665 1.00 41.48 46 TRP D O 1
ATOM 3858 N N . PHE D 1 49 ? -39.999 87.652 1.215 1.00 33.81 47 PHE D N 1
ATOM 3859 C CA . PHE D 1 49 ? -40.195 89.091 1.386 1.00 37.62 47 PHE D CA 1
ATOM 3860 C C . PHE D 1 49 ? -38.927 89.839 1.839 1.00 39.87 47 PHE D C 1
ATOM 3861 O O . PHE D 1 49 ? -38.776 91.024 1.562 1.00 44.25 47 PHE D O 1
ATOM 3869 N N . GLY D 1 50 ? -38.030 89.151 2.543 1.00 41.87 48 GLY D N 1
ATOM 3870 C CA . GLY D 1 50 ? -36.951 89.826 3.266 1.00 27.77 48 GLY D CA 1
ATOM 3871 C C . GLY D 1 50 ? -35.636 89.941 2.524 1.00 35.11 48 GLY D C 1
ATOM 3872 O O . GLY D 1 50 ? -35.591 89.933 1.297 1.00 36.40 48 GLY D O 1
ATOM 3873 N N . THR D 1 51 ? -34.566 90.048 3.301 1.00 37.99 49 THR D N 1
ATOM 3874 C CA . THR D 1 51 ? -33.203 90.117 2.810 1.00 36.85 49 THR D CA 1
ATOM 3875 C C . THR D 1 51 ? -32.785 88.774 2.221 1.00 42.86 49 THR D C 1
ATOM 3876 O O . THR D 1 51 ? -33.007 87.726 2.830 1.00 46.13 49 THR D O 1
ATOM 3880 N N . GLN D 1 52 ? -32.178 88.820 1.038 1.00 45.29 50 GLN D N 1
ATOM 3881 C CA . GLN D 1 52 ? -31.817 87.621 0.289 1.00 44.74 50 GLN D CA 1
ATOM 3882 C C . GLN D 1 52 ? -30.584 86.905 0.830 1.00 49.67 50 GLN D C 1
ATOM 3883 O O . GLN D 1 52 ? -30.541 85.673 0.852 1.00 48.55 50 GLN D O 1
ATOM 3889 N N . LYS D 1 53 ? -29.583 87.673 1.255 1.00 53.11 51 LYS D N 1
ATOM 3890 C CA . LYS D 1 53 ? -28.349 87.103 1.791 1.00 53.85 51 LYS D CA 1
ATOM 3891 C C . LYS D 1 53 ? -28.637 86.289 3.053 1.00 52.52 51 LYS D C 1
ATOM 3892 O O . LYS D 1 53 ? -29.219 86.802 4.014 1.00 46.26 51 LYS D O 1
ATOM 3898 N N . GLY D 1 54 ? -28.257 85.013 3.016 1.00 48.46 52 GLY D N 1
ATOM 3899 C CA . GLY D 1 54 ? -28.387 84.121 4.166 1.00 42.06 52 GLY D CA 1
ATOM 3900 C C . GLY D 1 54 ? -29.731 83.428 4.305 1.00 47.84 52 GLY D C 1
ATOM 3901 O O . GLY D 1 54 ? -30.005 82.812 5.335 1.00 54.18 52 GLY D O 1
ATOM 3902 N N . LEU D 1 55 ? -30.574 83.539 3.280 1.00 44.04 53 LEU D N 1
ATOM 3903 C CA . LEU D 1 55 ? -31.854 82.839 3.241 1.00 41.75 53 LEU D CA 1
ATOM 3904 C C . LEU D 1 55 ? -31.632 81.329 3.303 1.00 45.75 53 LEU D C 1
ATOM 3905 O O . LEU D 1 55 ? -30.816 80.775 2.560 1.00 45.94 53 LEU D O 1
ATOM 3910 N N . HIS D 1 56 ? -32.351 80.671 4.203 1.00 39.60 54 HIS D N 1
ATOM 3911 C CA . HIS D 1 56 ? -32.141 79.255 4.428 1.00 44.71 54 HIS D CA 1
ATOM 3912 C C . HIS D 1 56 ? -33.442 78.506 4.568 1.00 41.15 54 HIS D C 1
ATOM 3913 O O . HIS D 1 56 ? -34.450 79.060 4.997 1.00 44.07 54 HIS D O 1
ATOM 3920 N N . LEU D 1 57 ? -33.392 77.237 4.187 1.00 39.97 55 LEU D N 1
ATOM 3921 C CA . LEU D 1 57 ? -34.477 76.304 4.363 1.00 46.63 55 LEU D CA 1
ATOM 3922 C C . LEU D 1 57 ? -34.409 75.790 5.791 1.00 50.57 55 LEU D C 1
ATOM 3923 O O . LEU D 1 57 ? -33.321 75.513 6.303 1.00 52.09 55 LEU D O 1
ATOM 3928 N N . ASP D 1 58 ? -35.561 75.667 6.437 1.00 47.93 56 ASP D N 1
ATOM 3929 C CA . ASP D 1 58 ? -35.606 75.114 7.784 1.00 50.14 56 ASP D CA 1
ATOM 3930 C C . ASP D 1 58 ? -36.362 73.796 7.846 1.00 54.93 56 ASP D C 1
ATOM 3931 O O . ASP D 1 58 ? -35.936 72.874 8.540 1.00 59.72 56 ASP D O 1
ATOM 3936 N N . SER D 1 59 ? -37.471 73.707 7.115 1.00 49.10 57 SER D N 1
ATOM 3937 C CA . SER D 1 59 ? -38.173 72.444 6.918 1.00 46.97 57 SER D CA 1
ATOM 3938 C C . SER D 1 59 ? -39.025 72.483 5.652 1.00 48.23 57 SER D C 1
ATOM 3939 O O . SER D 1 59 ? -39.298 73.560 5.120 1.00 47.63 57 SER D O 1
ATOM 3942 N N . PHE D 1 60 ? -39.418 71.305 5.166 1.00 43.44 58 PHE D N 1
ATOM 3943 C CA . PHE D 1 60 ? -40.369 71.189 4.063 1.00 42.31 58 PHE D CA 1
ATOM 3944 C C . PHE D 1 60 ? -41.130 69.870 4.085 1.00 45.67 58 PHE D C 1
ATOM 3945 O O . PHE D 1 60 ? -40.718 68.918 4.744 1.00 50.96 58 PHE D O 1
ATOM 3953 N N . VAL D 1 61 ? -42.238 69.825 3.350 1.00 45.08 59 VAL D N 1
ATOM 3954 C CA . VAL D 1 61 ? -42.974 68.583 3.122 1.00 41.75 59 VAL D CA 1
ATOM 3955 C C . VAL D 1 61 ? -43.538 68.552 1.703 1.00 43.45 59 VAL D C 1
ATOM 3956 O O . VAL D 1 61 ? -44.124 69.533 1.232 1.00 46.87 59 VAL D O 1
ATOM 3960 N N . HIS D 1 62 ? -43.326 67.433 1.014 1.00 38.55 60 HIS D N 1
ATOM 3961 C CA . HIS D 1 62 ? -44.001 67.183 -0.246 1.00 40.64 60 HIS D CA 1
ATOM 3962 C C . HIS D 1 62 ? -45.465 66.840 0.036 1.00 42.89 60 HIS D C 1
ATOM 3963 O O . HIS D 1 62 ? -45.772 65.755 0.528 1.00 50.82 60 HIS D O 1
ATOM 3970 N N . LEU D 1 63 ? -46.355 67.785 -0.262 1.00 45.29 61 LEU D N 1
ATOM 3971 C CA . LEU D 1 63 ? -47.797 67.586 -0.107 1.00 43.41 61 LEU D CA 1
ATOM 3972 C C . LEU D 1 63 ? -48.406 66.859 -1.300 1.00 43.11 61 LEU D C 1
ATOM 3973 O O . LEU D 1 63 ? -48.383 67.375 -2.419 1.00 43.62 61 LEU D O 1
ATOM 3978 N N . HIS D 1 64 ? -48.950 65.670 -1.053 1.00 39.81 62 HIS D N 1
ATOM 3979 C CA . HIS D 1 64 ? -49.659 64.912 -2.085 1.00 39.83 62 HIS D CA 1
ATOM 3980 C C . HIS D 1 64 ? -51.109 64.584 -1.704 1.00 39.00 62 HIS D C 1
ATOM 3981 O O . HIS D 1 64 ? -51.918 64.244 -2.569 1.00 42.49 62 HIS D O 1
ATOM 3988 N N . HIS D 1 65 ? -51.443 64.700 -0.421 1.00 42.06 63 HIS D N 1
ATOM 3989 C CA . HIS D 1 65 ? -52.797 64.377 0.052 1.00 41.93 63 HIS D CA 1
ATOM 3990 C C . HIS D 1 65 ? -53.247 65.272 1.191 1.00 39.38 63 HIS D C 1
ATOM 3991 O O . HIS D 1 65 ? -52.486 65.529 2.116 1.00 41.94 63 HIS D O 1
ATOM 3998 N N . VAL D 1 66 ? -54.485 65.754 1.114 1.00 44.99 64 VAL D N 1
ATOM 3999 C CA . VAL D 1 66 ? -55.107 66.492 2.216 1.00 47.92 64 VAL D CA 1
ATOM 4000 C C . VAL D 1 66 ? -56.565 66.056 2.348 1.00 46.95 64 VAL D C 1
ATOM 4001 O O . VAL D 1 66 ? -57.316 66.132 1.379 1.00 53.38 64 VAL D O 1
ATOM 4005 N N . ASP D 1 67 ? -56.940 65.597 3.545 1.00 56.45 65 ASP D N 1
ATOM 4006 C CA . ASP D 1 67 ? -58.326 65.241 3.916 1.00 57.45 65 ASP D CA 1
ATOM 4007 C C . ASP D 1 67 ? -59.034 64.259 2.967 1.00 52.30 65 ASP D C 1
ATOM 4008 O O . ASP D 1 67 ? -60.236 64.390 2.714 1.00 52.15 65 ASP D O 1
ATOM 4013 N N . GLY D 1 68 ? -58.285 63.287 2.450 1.00 48.67 66 GLY D N 1
ATOM 4014 C CA . GLY D 1 68 ? -58.819 62.298 1.514 1.00 43.20 66 GLY D CA 1
ATOM 4015 C C . GLY D 1 68 ? -58.674 62.662 0.043 1.00 49.90 66 GLY D C 1
ATOM 4016 O O . GLY D 1 68 ? -59.075 61.896 -0.835 1.00 51.24 66 GLY D O 1
ATOM 4017 N N . TYR D 1 69 ? -58.094 63.826 -0.235 1.00 52.30 67 TYR D N 1
ATOM 4018 C CA . TYR D 1 69 ? -57.978 64.309 -1.609 1.00 47.63 67 TYR D CA 1
ATOM 4019 C C . TYR D 1 69 ? -56.542 64.260 -2.137 1.00 44.86 67 TYR D C 1
ATOM 4020 O O . TYR D 1 69 ? -55.626 64.800 -1.519 1.00 52.10 67 TYR D O 1
ATOM 4029 N N . ARG D 1 70 ? -56.356 63.614 -3.283 1.00 39.16 68 ARG D N 1
ATOM 4030 C CA . ARG D 1 70 ? -55.071 63.632 -3.974 1.00 48.22 68 ARG D CA 1
ATOM 4031 C C . ARG D 1 70 ? -54.877 64.981 -4.662 1.00 49.13 68 ARG D C 1
ATOM 4032 O O . ARG D 1 70 ? -55.814 65.528 -5.253 1.00 41.88 68 ARG D O 1
ATOM 4040 N N . ILE D 1 71 ? -53.658 65.503 -4.577 1.00 43.62 69 ILE D N 1
ATOM 4041 C CA . ILE D 1 71 ? -53.315 66.778 -5.182 1.00 41.15 69 ILE D CA 1
ATOM 4042 C C . ILE D 1 71 ? -52.766 66.562 -6.592 1.00 39.82 69 ILE D C 1
ATOM 4043 O O . ILE D 1 71 ? -51.781 65.851 -6.788 1.00 44.30 69 ILE D O 1
ATOM 4048 N N . HIS D 1 72 ? -53.420 67.166 -7.573 1.00 40.94 70 HIS D N 1
ATOM 4049 C CA . HIS D 1 72 ? -52.925 67.134 -8.945 1.00 48.62 70 HIS D CA 1
ATOM 4050 C C . HIS D 1 72 ? -52.415 68.501 -9.357 1.00 49.25 70 HIS D C 1
ATOM 4051 O O . HIS D 1 72 ? -52.941 69.528 -8.916 1.00 47.62 70 HIS D O 1
ATOM 4058 N N . LEU D 1 73 ? -51.387 68.504 -10.202 1.00 49.38 71 LEU D N 1
ATOM 4059 C CA . LEU D 1 73 ? -50.820 69.739 -10.741 1.00 54.49 71 LEU D CA 1
ATOM 4060 C C . LEU D 1 73 ? -50.896 69.738 -12.262 1.00 55.83 71 LEU D C 1
ATOM 4061 O O . LEU D 1 73 ? -50.317 68.874 -12.915 1.00 57.93 71 LEU D O 1
ATOM 4066 N N . THR D 1 74 ? -51.635 70.694 -12.816 1.00 64.64 72 THR D N 1
ATOM 4067 C CA . THR D 1 74 ? -51.791 70.806 -14.268 1.00 73.91 72 THR D CA 1
ATOM 4068 C C . THR D 1 74 ? -51.464 72.209 -14.777 1.00 78.10 72 THR D C 1
ATOM 4069 O O . THR D 1 74 ? -51.676 73.204 -14.072 1.00 70.90 72 THR D O 1
ATOM 4073 N N . SER D 1 75 ? -50.948 72.270 -16.005 1.00 86.70 73 SER D N 1
ATOM 4074 C CA . SER D 1 75 ? -50.647 73.533 -16.682 1.00 93.27 73 SER D CA 1
ATOM 4075 C C . SER D 1 75 ? -51.905 74.225 -17.206 1.00 96.10 73 SER D C 1
ATOM 4076 O O . SER D 1 75 ? -51.912 75.441 -17.392 1.00 97.53 73 SER D O 1
ATOM 4079 N N . GLU D 1 76 ? -52.959 73.447 -17.446 1.00 98.99 74 GLU D N 1
ATOM 4080 C CA . GLU D 1 76 ? -54.228 73.985 -17.938 1.00 106.36 74 GLU D CA 1
ATOM 4081 C C . GLU D 1 76 ? -55.397 73.651 -17.006 1.00 103.56 74 GLU D C 1
ATOM 4082 O O . GLU D 1 76 ? -55.381 72.626 -16.320 1.00 103.87 74 GLU D O 1
ATOM 4088 N N . ALA D 1 77 ? -56.398 74.529 -16.981 1.00 102.60 75 ALA D N 1
ATOM 4089 C CA . ALA D 1 77 ? -57.576 74.355 -16.131 1.00 102.98 75 ALA D CA 1
ATOM 4090 C C . ALA D 1 77 ? -58.793 73.942 -16.955 1.00 105.17 75 ALA D C 1
ATOM 4091 O O . ALA D 1 77 ? -59.782 73.442 -16.417 1.00 106.23 75 ALA D O 1
ATOM 4093 N N . PRO D 1 81 ? -63.700 75.422 -12.969 1.00 145.82 79 PRO D N 1
ATOM 4094 C CA . PRO D 1 81 ? -64.902 75.400 -12.144 1.00 144.30 79 PRO D CA 1
ATOM 4095 C C . PRO D 1 81 ? -64.939 74.190 -11.201 1.00 140.95 79 PRO D C 1
ATOM 4096 O O . PRO D 1 81 ? -65.792 73.308 -11.345 1.00 140.13 79 PRO D O 1
ATOM 4100 N N . GLU D 1 82 ? -64.011 74.163 -10.245 1.00 136.05 80 GLU D N 1
ATOM 4101 C CA . GLU D 1 82 ? -63.920 73.073 -9.272 1.00 130.77 80 GLU D CA 1
ATOM 4102 C C . GLU D 1 82 ? -64.683 73.412 -7.990 1.00 127.10 80 GLU D C 1
ATOM 4103 O O . GLU D 1 82 ? -64.628 74.546 -7.507 1.00 126.99 80 GLU D O 1
ATOM 4109 N N . GLU D 1 83 ? -65.388 72.415 -7.456 1.00 121.36 81 GLU D N 1
ATOM 4110 C CA . GLU D 1 83 ? -66.246 72.572 -6.281 1.00 117.31 81 GLU D CA 1
ATOM 4111 C C . GLU D 1 83 ? -65.469 72.829 -4.983 1.00 108.93 81 GLU D C 1
ATOM 4112 O O . GLU D 1 83 ? -65.833 73.715 -4.205 1.00 108.39 81 GLU D O 1
ATOM 4118 N N . LYS D 1 84 ? -64.407 72.058 -4.758 1.00 98.34 82 LYS D N 1
ATOM 4119 C CA . LYS D 1 84 ? -63.608 72.179 -3.536 1.00 88.54 82 LYS D CA 1
ATOM 4120 C C . LYS D 1 84 ? -62.145 72.504 -3.821 1.00 81.41 82 LYS D C 1
ATOM 4121 O O . LYS D 1 84 ? -61.597 72.093 -4.844 1.00 82.21 82 LYS D O 1
ATOM 4127 N N . ARG D 1 85 ? -61.523 73.249 -2.909 1.00 73.33 83 ARG D N 1
ATOM 4128 C CA . ARG D 1 85 ? -60.156 73.736 -3.097 1.00 63.69 83 ARG D CA 1
ATOM 4129 C C . ARG D 1 85 ? -59.289 73.585 -1.848 1.00 56.41 83 ARG D C 1
ATOM 4130 O O . ARG D 1 85 ? -59.797 73.409 -0.736 1.00 54.70 83 ARG D O 1
ATOM 4138 N N . LEU D 1 86 ? -57.976 73.653 -2.056 1.00 50.86 84 LEU D N 1
ATOM 4139 C CA . LEU D 1 86 ? -56.983 73.585 -0.989 1.00 49.78 84 LEU D CA 1
ATOM 4140 C C . LEU D 1 86 ? -56.837 74.947 -0.300 1.00 53.18 84 LEU D C 1
ATOM 4141 O O . LEU D 1 86 ? -56.699 75.981 -0.959 1.00 55.50 84 LEU D O 1
ATOM 4146 N N . TYR D 1 87 ? -56.871 74.941 1.027 1.00 51.17 85 TYR D N 1
ATOM 4147 C CA . TYR D 1 87 ? -56.789 76.170 1.803 1.00 49.49 85 TYR D CA 1
ATOM 4148 C C . TYR D 1 87 ? -55.722 76.073 2.870 1.00 52.52 85 TYR D C 1
ATOM 4149 O O . TYR D 1 87 ? -55.697 75.126 3.650 1.00 55.55 85 TYR D O 1
ATOM 4158 N N . PHE D 1 88 ? -54.837 77.062 2.889 1.00 49.94 86 PHE D N 1
ATOM 4159 C CA . PHE D 1 88 ? -53.842 77.195 3.934 1.00 52.54 86 PHE D CA 1
ATOM 4160 C C . PHE D 1 88 ? -54.371 78.164 4.990 1.00 54.88 86 PHE D C 1
ATOM 4161 O O . PHE D 1 88 ? -54.736 79.300 4.671 1.00 54.61 86 PHE D O 1
ATOM 4169 N N . VAL D 1 89 ? -54.425 77.713 6.240 1.00 54.40 87 VAL D N 1
ATOM 4170 C CA . VAL D 1 89 ? -54.963 78.540 7.327 1.00 61.17 87 VAL D CA 1
ATOM 4171 C C . VAL D 1 89 ? -53.919 78.787 8.419 1.00 67.35 87 VAL D C 1
ATOM 4172 O O . VAL D 1 89 ? -53.447 77.848 9.067 1.00 64.88 87 VAL D O 1
ATOM 4176 N N . ASN D 1 90 ? -53.579 80.062 8.604 1.00 74.49 88 ASN D N 1
ATOM 4177 C CA . ASN D 1 90 ? -52.581 80.499 9.578 1.00 77.64 88 ASN D CA 1
ATOM 4178 C C . ASN D 1 90 ? -53.246 80.969 10.866 1.00 79.21 88 ASN D C 1
ATOM 4179 O O . ASN D 1 90 ? -54.017 81.930 10.856 1.00 79.42 88 ASN D O 1
ATOM 4184 N N . PHE D 1 91 ? -52.946 80.286 11.969 1.00 89.06 89 PHE D N 1
ATOM 4185 C CA . PHE D 1 91 ? -53.527 80.616 13.274 1.00 98.45 89 PHE D CA 1
ATOM 4186 C C . PHE D 1 91 ? -52.895 81.854 13.912 1.00 103.36 89 PHE D C 1
ATOM 4187 O O . PHE D 1 91 ? -51.683 82.069 13.814 1.00 101.80 89 PHE D O 1
ATOM 4195 N N . GLY D 1 92 ? -53.732 82.660 14.564 1.00 107.54 90 GLY D N 1
ATOM 4196 C CA . GLY D 1 92 ? -53.282 83.868 15.256 1.00 110.69 90 GLY D CA 1
ATOM 4197 C C . GLY D 1 92 ? -53.839 83.975 16.665 1.00 109.79 90 GLY D C 1
ATOM 4198 O O . GLY D 1 92 ? -53.107 83.839 17.646 1.00 105.56 90 GLY D O 1
ATOM 4199 N N . TYR D 1 102 ? -45.087 71.185 12.891 1.00 89.64 101 TYR D N 1
ATOM 4200 C CA . TYR D 1 102 ? -46.109 72.053 12.317 1.00 93.01 101 TYR D CA 1
ATOM 4201 C C . TYR D 1 102 ? -47.339 72.058 13.214 1.00 100.53 101 TYR D C 1
ATOM 4202 O O . TYR D 1 102 ? -48.040 71.048 13.320 1.00 103.76 101 TYR D O 1
ATOM 4211 N N . HIS D 1 103 ? -47.601 73.195 13.854 1.00 107.01 102 HIS D N 1
ATOM 4212 C CA . HIS D 1 103 ? -48.679 73.284 14.840 1.00 112.82 102 HIS D CA 1
ATOM 4213 C C . HIS D 1 103 ? -49.465 74.593 14.741 1.00 108.36 102 HIS D C 1
ATOM 4214 O O . HIS D 1 103 ? -50.656 74.631 15.061 1.00 105.90 102 HIS D O 1
ATOM 4221 N N . ASP D 1 104 ? -48.796 75.652 14.287 1.00 103.44 103 ASP D N 1
ATOM 4222 C CA . ASP D 1 104 ? -49.390 76.994 14.198 1.00 101.46 103 ASP D CA 1
ATOM 4223 C C . ASP D 1 104 ? -50.159 77.255 12.893 1.00 96.82 103 ASP D C 1
ATOM 4224 O O . ASP D 1 104 ? -50.601 78.384 12.639 1.00 94.62 103 ASP D O 1
ATOM 4229 N N . PHE D 1 105 ? -50.311 76.212 12.076 1.00 89.80 104 PHE D N 1
ATOM 4230 C CA . PHE D 1 105 ? -51.079 76.276 10.832 1.00 82.08 104 PHE D CA 1
ATOM 4231 C C . PHE D 1 105 ? -51.635 74.911 10.441 1.00 77.49 104 PHE D C 1
ATOM 4232 O O . PHE D 1 105 ? -51.246 73.883 11.004 1.00 78.46 104 PHE D O 1
ATOM 4240 N N . THR D 1 106 ? -52.526 74.911 9.454 1.00 69.63 105 THR D N 1
ATOM 4241 C CA . THR D 1 106 ? -52.997 73.676 8.836 1.00 64.98 105 THR D CA 1
ATOM 4242 C C . THR D 1 106 ? -53.353 73.880 7.359 1.00 61.87 105 THR D C 1
ATOM 4243 O O . THR D 1 106 ? -53.409 75.012 6.863 1.00 59.46 105 THR D O 1
ATOM 4247 N N . VAL D 1 107 ? -53.560 72.770 6.659 1.00 57.73 106 VAL D N 1
ATOM 4248 C CA . VAL D 1 107 ? -54.064 72.792 5.296 1.00 55.81 106 VAL D CA 1
ATOM 4249 C C . VAL D 1 107 ? -55.330 71.933 5.257 1.00 57.93 106 VAL D C 1
ATOM 4250 O O . VAL D 1 107 ? -55.313 70.774 5.680 1.00 61.40 106 VAL D O 1
ATOM 4254 N N . VAL D 1 108 ? -56.429 72.518 4.782 1.00 51.75 107 VAL D N 1
ATOM 4255 C CA . VAL D 1 108 ? -57.714 71.820 4.689 1.00 54.24 107 VAL D CA 1
ATOM 4256 C C . VAL D 1 108 ? -58.314 71.919 3.287 1.00 55.50 107 VAL D C 1
ATOM 4257 O O . VAL D 1 108 ? -57.865 72.722 2.459 1.00 47.94 107 VAL D O 1
ATOM 4261 N N . VAL D 1 109 ? -59.334 71.101 3.036 1.00 52.70 108 VAL D N 1
ATOM 4262 C CA . VAL D 1 109 ? -60.083 71.147 1.785 1.00 55.05 108 VAL D CA 1
ATOM 4263 C C . VAL D 1 109 ? -61.516 71.591 2.071 1.00 58.08 108 VAL D C 1
ATOM 4264 O O . VAL D 1 109 ? -62.208 70.977 2.884 1.00 67.20 108 VAL D O 1
ATOM 4268 N N . ALA D 1 110 ? -61.940 72.667 1.407 1.00 55.25 109 ALA D N 1
ATOM 4269 C CA . ALA D 1 110 ? -63.270 73.241 1.591 1.00 57.36 109 ALA D CA 1
ATOM 4270 C C . ALA D 1 110 ? -63.732 74.005 0.355 1.00 65.73 109 ALA D C 1
ATOM 4271 O O . ALA D 1 110 ? -62.936 74.290 -0.545 1.00 66.30 109 ALA D O 1
ATOM 4273 N N . ASP D 1 111 ? -65.021 74.344 0.329 1.00 75.39 110 ASP D N 1
ATOM 4274 C CA . ASP D 1 111 ? -65.639 75.035 -0.810 1.00 84.07 110 ASP D CA 1
ATOM 4275 C C . ASP D 1 111 ? -65.594 76.561 -0.703 1.00 84.15 110 ASP D C 1
ATOM 4276 O O . ASP D 1 111 ? -65.831 77.262 -1.689 1.00 85.83 110 ASP D O 1
ATOM 4281 N N . SER D 1 112 ? -65.293 77.067 0.491 1.00 83.31 111 SER D N 1
ATOM 4282 C CA . SER D 1 112 ? -65.249 78.507 0.742 1.00 83.20 111 SER D CA 1
ATOM 4283 C C . SER D 1 112 ? -64.208 78.821 1.820 1.00 82.05 111 SER D C 1
ATOM 4284 O O . SER D 1 112 ? -63.896 77.949 2.636 1.00 78.68 111 SER D O 1
ATOM 4287 N N . PRO D 1 113 ? -63.660 80.060 1.822 1.00 79.47 112 PRO D N 1
ATOM 4288 C CA . PRO D 1 113 ? -62.771 80.508 2.900 1.00 78.37 112 PRO D CA 1
ATOM 4289 C C . PRO D 1 113 ? -63.389 80.431 4.295 1.00 78.42 112 PRO D C 1
ATOM 4290 O O . PRO D 1 113 ? -62.681 80.161 5.261 1.00 75.43 112 PRO D O 1
ATOM 4294 N N . GLN D 1 114 ? -64.698 80.656 4.388 1.00 86.60 113 GLN D N 1
ATOM 4295 C CA . GLN D 1 114 ? -65.397 80.678 5.674 1.00 96.71 113 GLN D CA 1
ATOM 4296 C C . GLN D 1 114 ? -65.539 79.288 6.289 1.00 92.67 113 GLN D C 1
ATOM 4297 O O . GLN D 1 114 ? -65.341 79.117 7.496 1.00 93.08 113 GLN D O 1
ATOM 4303 N N . SER D 1 115 ? -65.873 78.305 5.453 1.00 90.37 114 SER D N 1
ATOM 4304 C CA . SER D 1 115 ? -65.960 76.907 5.879 1.00 88.50 114 SER D CA 1
ATOM 4305 C C . SER D 1 115 ? -64.578 76.318 6.169 1.00 84.43 114 SER D C 1
ATOM 4306 O O . SER D 1 115 ? -64.433 75.474 7.057 1.00 84.31 114 SER D O 1
ATOM 4309 N N . ALA D 1 116 ? -63.574 76.781 5.420 1.00 80.20 115 ALA D N 1
ATOM 4310 C CA . ALA D 1 116 ? -62.175 76.403 5.631 1.00 76.90 115 ALA D CA 1
ATOM 4311 C C . ALA D 1 116 ? -61.657 76.831 6.999 1.00 79.99 115 ALA D C 1
ATOM 4312 O O . ALA D 1 116 ? -60.893 76.098 7.630 1.00 78.53 115 ALA D O 1
ATOM 4314 N N . LYS D 1 117 ? -62.078 78.018 7.441 1.00 84.75 116 LYS D N 1
ATOM 4315 C CA . LYS D 1 117 ? -61.742 78.542 8.766 1.00 88.06 116 LYS D CA 1
ATOM 4316 C C . LYS D 1 117 ? -62.399 77.724 9.877 1.00 86.77 116 LYS D C 1
ATOM 4317 O O . LYS D 1 117 ? -61.786 77.485 10.920 1.00 84.20 116 LYS D O 1
ATOM 4323 N N . GLN D 1 118 ? -63.638 77.296 9.637 1.00 90.35 117 GLN D N 1
ATOM 4324 C CA . GLN D 1 118 ? -64.403 76.493 10.595 1.00 98.57 117 GLN D CA 1
ATOM 4325 C C . GLN D 1 118 ? -63.846 75.083 10.737 1.00 95.77 117 GLN D C 1
ATOM 4326 O O . GLN D 1 118 ? -63.785 74.544 11.847 1.00 94.77 117 GLN D O 1
ATOM 4332 N N . LEU D 1 119 ? -63.441 74.500 9.607 1.00 94.92 118 LEU D N 1
ATOM 4333 C CA . LEU D 1 119 ? -62.823 73.172 9.572 1.00 94.54 118 LEU D CA 1
ATOM 4334 C C . LEU D 1 119 ? -61.443 73.150 10.231 1.00 94.36 118 LEU D C 1
ATOM 4335 O O . LEU D 1 119 ? -61.034 72.128 10.788 1.00 93.09 118 LEU D O 1
ATOM 4340 N N . ALA D 1 120 ? -60.740 74.280 10.156 1.00 94.38 119 ALA D N 1
ATOM 4341 C CA . ALA D 1 120 ? -59.425 74.438 10.775 1.00 98.92 119 ALA D CA 1
ATOM 4342 C C . ALA D 1 120 ? -59.508 74.525 12.297 1.00 102.93 119 ALA D C 1
ATOM 4343 O O . ALA D 1 120 ? -58.615 74.041 12.997 1.00 102.71 119 ALA D O 1
ATOM 4345 N N . ARG D 1 121 ? -60.579 75.147 12.794 1.00 107.95 120 ARG D N 1
ATOM 4346 C CA . ARG D 1 121 ? -60.803 75.328 14.232 1.00 113.67 120 ARG D CA 1
ATOM 4347 C C . ARG D 1 121 ? -61.106 74.012 14.942 1.00 116.27 120 ARG D C 1
ATOM 4348 O O . ARG D 1 121 ? -60.685 73.801 16.082 1.00 116.82 120 ARG D O 1
ATOM 4356 N N . ALA D 1 122 ? -61.820 73.128 14.249 1.00 118.78 121 ALA D N 1
ATOM 4357 C CA . ALA D 1 122 ? -62.247 71.846 14.805 1.00 123.56 121 ALA D CA 1
ATOM 4358 C C . ALA D 1 122 ? -61.114 70.822 14.932 1.00 127.86 121 ALA D C 1
ATOM 4359 O O . ALA D 1 122 ? -61.235 69.848 15.678 1.00 129.63 121 ALA D O 1
ATOM 4361 N N . GLN D 1 123 ? -60.016 71.051 14.216 1.00 132.47 122 GLN D N 1
ATOM 4362 C CA . GLN D 1 123 ? -58.914 70.090 14.164 1.00 138.06 122 GLN D CA 1
ATOM 4363 C C . GLN D 1 123 ? -57.988 70.094 15.385 1.00 142.74 122 GLN D C 1
ATOM 4364 O O . GLN D 1 123 ? -57.187 69.171 15.550 1.00 143.23 122 GLN D O 1
ATOM 4370 N N . PHE D 1 124 ? -58.092 71.119 16.232 1.00 148.07 123 PHE D N 1
ATOM 4371 C CA . PHE D 1 124 ? -57.288 71.184 17.456 1.00 154.71 123 PHE D CA 1
ATOM 4372 C C . PHE D 1 124 ? -57.768 70.178 18.503 1.00 157.38 123 PHE D C 1
ATOM 4373 O O . PHE D 1 124 ? -56.982 69.364 18.995 1.00 158.19 123 PHE D O 1
ATOM 4381 N N . SER D 1 125 ? -59.056 70.238 18.833 1.00 159.49 124 SER D N 1
ATOM 4382 C CA . SER D 1 125 ? -59.645 69.357 19.839 1.00 160.52 124 SER D CA 1
ATOM 4383 C C . SER D 1 125 ? -61.032 68.882 19.421 1.00 160.69 124 SER D C 1
ATOM 4384 O O . SER D 1 125 ? -61.169 68.068 18.509 1.00 159.91 124 SER D O 1
ATOM 4387 N N . VAL D 1 143 ? -60.208 85.164 15.218 1.00 136.53 142 VAL D N 1
ATOM 4388 C CA . VAL D 1 143 ? -59.992 85.779 13.911 1.00 137.52 142 VAL D CA 1
ATOM 4389 C C . VAL D 1 143 ? -58.629 85.363 13.344 1.00 136.48 142 VAL D C 1
ATOM 4390 O O . VAL D 1 143 ? -57.578 85.765 13.857 1.00 136.46 142 VAL D O 1
ATOM 4394 N N . ASP D 1 144 ? -58.667 84.554 12.286 1.00 132.38 143 ASP D N 1
ATOM 4395 C CA . ASP D 1 144 ? -57.462 84.016 11.650 1.00 125.57 143 ASP D CA 1
ATOM 4396 C C . ASP D 1 144 ? -57.321 84.486 10.201 1.00 119.69 143 ASP D C 1
ATOM 4397 O O . ASP D 1 144 ? -58.220 85.139 9.660 1.00 119.64 143 ASP D O 1
ATOM 4402 N N . ASP D 1 145 ? -56.190 84.147 9.581 1.00 110.66 144 ASP D N 1
ATOM 4403 C CA . ASP D 1 145 ? -55.957 84.438 8.167 1.00 102.97 144 ASP D CA 1
ATOM 4404 C C . ASP D 1 145 ? -55.934 83.155 7.329 1.00 96.81 144 ASP D C 1
ATOM 4405 O O . ASP D 1 145 ? -55.459 82.109 7.781 1.00 95.67 144 ASP D O 1
ATOM 4410 N N . CYS D 1 146 ? -56.441 83.254 6.103 1.00 85.91 145 CYS D N 1
ATOM 4411 C CA . CYS D 1 146 ? -56.685 82.088 5.262 1.00 78.11 145 CYS D CA 1
ATOM 4412 C C . CYS D 1 146 ? -56.286 82.317 3.801 1.00 74.10 145 CYS D C 1
ATOM 4413 O O . CYS D 1 146 ? -56.631 83.338 3.209 1.00 75.74 145 CYS D O 1
ATOM 4416 N N . LEU D 1 147 ? -55.561 81.358 3.230 1.00 70.44 146 LEU D N 1
ATOM 4417 C CA . LEU D 1 147 ? -55.056 81.466 1.860 1.00 66.05 146 LEU D CA 1
ATOM 4418 C C . LEU D 1 147 ? -55.507 80.288 0.998 1.00 63.74 146 LEU D C 1
ATOM 4419 O O . LEU D 1 147 ? -55.328 79.133 1.376 1.00 63.29 146 LEU D O 1
ATOM 4424 N N . CYS D 1 148 ? -56.087 80.596 -0.159 1.00 61.05 147 CYS D N 1
ATOM 4425 C CA . CYS D 1 148 ? -56.470 79.591 -1.145 1.00 56.48 147 CYS D CA 1
ATOM 4426 C C . CYS D 1 148 ? -55.266 79.183 -1.990 1.00 56.70 147 CYS D C 1
ATOM 4427 O O . CYS D 1 148 ? -54.666 80.012 -2.674 1.00 60.02 147 CYS D O 1
ATOM 4430 N N . VAL D 1 149 ? -54.922 77.900 -1.944 1.00 56.25 148 VAL D N 1
ATOM 4431 C CA . VAL D 1 149 ? -53.797 77.373 -2.710 1.00 55.30 148 VAL D CA 1
ATOM 4432 C C . VAL D 1 149 ? -54.311 76.740 -4.010 1.00 54.88 148 VAL D C 1
ATOM 4433 O O . VAL D 1 149 ? -54.423 75.519 -4.118 1.00 63.64 148 VAL D O 1
ATOM 4437 N N . ASP D 1 150 ? -54.641 77.579 -4.989 1.00 50.85 149 ASP D N 1
ATOM 4438 C CA . ASP D 1 150 ? -55.165 77.093 -6.269 1.00 53.48 149 ASP D CA 1
ATOM 4439 C C . ASP D 1 150 ? -54.188 77.256 -7.437 1.00 53.87 149 ASP D C 1
ATOM 4440 O O . ASP D 1 150 ? -54.201 76.478 -8.389 1.00 54.45 149 ASP D O 1
ATOM 4445 N N . LEU D 1 151 ? -53.349 78.280 -7.364 1.00 49.64 150 LEU D N 1
ATOM 4446 C CA . LEU D 1 151 ? -52.351 78.511 -8.391 1.00 49.87 150 LEU D CA 1
ATOM 4447 C C . LEU D 1 151 ? -51.009 78.683 -7.699 1.00 48.88 150 LEU D C 1
ATOM 4448 O O . LEU D 1 151 ? -50.852 79.549 -6.833 1.00 52.81 150 LEU D O 1
ATOM 4453 N N . VAL D 1 152 ? -50.056 77.826 -8.051 1.00 40.00 151 VAL D N 1
ATOM 4454 C CA . VAL D 1 152 ? -48.722 77.865 -7.456 1.00 36.02 151 VAL D CA 1
ATOM 4455 C C . VAL D 1 152 ? -47.700 77.720 -8.560 1.00 36.88 151 VAL D C 1
ATOM 4456 O O . VAL D 1 152 ? -47.717 76.725 -9.286 1.00 40.13 151 VAL D O 1
ATOM 4460 N N . ASP D 1 153 ? -46.833 78.728 -8.681 1.00 37.19 152 ASP D N 1
ATOM 4461 C CA . ASP D 1 153 ? -45.813 78.831 -9.736 1.00 41.98 152 ASP D CA 1
ATOM 4462 C C . ASP D 1 153 ? -46.365 78.484 -11.119 1.00 46.27 152 ASP D C 1
ATOM 4463 O O . ASP D 1 153 ? -45.763 77.700 -11.870 1.00 43.94 152 ASP D O 1
ATOM 4468 N N . ASN D 1 154 ? -47.532 79.061 -11.412 1.00 46.03 153 ASN D N 1
ATOM 4469 C CA . ASN D 1 154 ? -48.242 78.902 -12.684 1.00 53.43 153 ASN D CA 1
ATOM 4470 C C . ASN D 1 154 ? -48.692 77.457 -12.985 1.00 55.90 153 ASN D C 1
ATOM 4471 O O . ASN D 1 154 ? -48.731 77.019 -14.140 1.00 58.28 153 ASN D O 1
ATOM 4476 N N . HIS D 1 155 ? -49.023 76.725 -11.922 1.00 59.57 154 HIS D N 1
ATOM 4477 C CA . HIS D 1 155 ? -49.635 75.399 -12.034 1.00 52.53 154 HIS D CA 1
ATOM 4478 C C . HIS D 1 155 ? -50.924 75.397 -11.240 1.00 45.53 154 HIS D C 1
ATOM 4479 O O . HIS D 1 155 ? -50.950 75.870 -10.103 1.00 44.97 154 HIS D O 1
ATOM 4486 N N . TYR D 1 156 ? -51.994 74.889 -11.847 1.00 47.27 155 TYR D N 1
ATOM 4487 C CA . TYR D 1 156 ? -53.275 74.752 -11.163 1.00 47.13 155 TYR D CA 1
ATOM 4488 C C . TYR D 1 156 ? -53.253 73.558 -10.212 1.00 49.55 155 TYR D C 1
ATOM 4489 O O . TYR D 1 156 ? -52.691 72.499 -10.529 1.00 47.21 155 TYR D O 1
ATOM 4498 N N . VAL D 1 157 ? -53.863 73.749 -9.048 1.00 43.38 156 VAL D N 1
ATOM 4499 C CA . VAL D 1 157 ? -53.988 72.712 -8.035 1.00 46.36 156 VAL D CA 1
ATOM 4500 C C . VAL D 1 157 ? -55.415 72.179 -8.062 1.00 52.02 156 VAL D C 1
ATOM 4501 O O . VAL D 1 157 ? -56.348 72.836 -7.596 1.00 62.17 156 VAL D O 1
ATOM 4505 N N . THR D 1 158 ? -55.584 71.001 -8.652 1.00 56.68 157 THR D N 1
ATOM 4506 C CA . THR D 1 158 ? -56.885 70.339 -8.683 1.00 52.76 157 THR D CA 1
ATOM 4507 C C . THR D 1 158 ? -56.870 69.127 -7.760 1.00 50.88 157 THR D C 1
ATOM 4508 O O . THR D 1 158 ? -55.815 68.570 -7.462 1.00 53.95 157 THR D O 1
ATOM 4512 N N . LEU D 1 159 ? -58.044 68.730 -7.294 1.00 56.60 158 LEU D N 1
ATOM 4513 C CA . LEU D 1 159 ? -58.136 67.695 -6.283 1.00 51.31 158 LEU D CA 1
ATOM 4514 C C . LEU D 1 159 ? -58.945 66.492 -6.744 1.00 54.72 158 LEU D C 1
ATOM 4515 O O . LEU D 1 159 ? -59.950 66.637 -7.435 1.00 55.71 158 LEU D O 1
ATOM 4520 N N . GLU D 1 160 ? -58.478 65.305 -6.366 1.00 58.43 159 GLU D N 1
ATOM 4521 C CA . GLU D 1 160 ? -59.192 64.059 -6.619 1.00 57.15 159 GLU D CA 1
ATOM 4522 C C . GLU D 1 160 ? -59.410 63.323 -5.301 1.00 50.55 159 GLU D C 1
ATOM 4523 O O . GLU D 1 160 ? -58.453 63.046 -4.582 1.00 46.21 159 GLU D O 1
ATOM 4529 N N . PHE D 1 161 ? -60.662 63.006 -4.988 1.00 46.14 160 PHE D N 1
ATOM 4530 C CA . PHE D 1 161 ? -60.954 62.205 -3.803 1.00 47.79 160 PHE D CA 1
ATOM 4531 C C . PHE D 1 161 ? -60.522 60.754 -4.018 1.00 47.33 160 PHE D C 1
ATOM 4532 O O . PHE D 1 161 ? -60.949 60.112 -4.981 1.00 47.60 160 PHE D O 1
ATOM 4540 N N . ASP D 1 162 ? -59.675 60.249 -3.121 1.00 48.27 161 ASP D N 1
ATOM 4541 C CA . ASP D 1 162 ? -59.245 58.848 -3.174 1.00 47.65 161 ASP D CA 1
ATOM 4542 C C . ASP D 1 162 ? -59.163 58.185 -1.799 1.00 48.61 161 ASP D C 1
ATOM 4543 O O . ASP D 1 162 ? -58.842 56.999 -1.687 1.00 53.11 161 ASP D O 1
ATOM 4548 N N . GLY D 1 163 ? -59.435 58.970 -0.760 1.00 46.07 162 GLY D N 1
ATOM 4549 C CA . GLY D 1 163 ? -59.461 58.468 0.607 1.00 46.88 162 GLY D CA 1
ATOM 4550 C C . GLY D 1 163 ? -58.145 58.453 1.370 1.00 48.81 162 GLY D C 1
ATOM 4551 O O . GLY D 1 163 ? -58.159 58.314 2.594 1.00 49.53 162 GLY D O 1
ATOM 4552 N N . GLU D 1 164 ? -57.015 58.583 0.669 1.00 46.26 163 GLU D N 1
ATOM 4553 C CA . GLU D 1 164 ? -55.692 58.527 1.315 1.00 54.34 163 GLU D CA 1
ATOM 4554 C C . GLU D 1 164 ? -55.453 59.701 2.259 1.00 51.46 163 GLU D C 1
ATOM 4555 O O . GLU D 1 164 ? -55.880 60.820 1.990 1.00 56.33 163 GLU D O 1
ATOM 4561 N N . GLN D 1 165 ? -54.768 59.432 3.363 1.00 57.95 164 GLN D N 1
ATOM 4562 C CA . GLN D 1 165 ? -54.398 60.476 4.310 1.00 61.19 164 GLN D CA 1
ATOM 4563 C C . GLN D 1 165 ? -52.898 60.728 4.251 1.00 63.37 164 GLN D C 1
ATOM 4564 O O . GLN D 1 165 ? -52.122 59.868 3.812 1.00 60.84 164 GLN D O 1
ATOM 4570 N N . GLN D 1 166 ? -52.499 61.922 4.676 1.00 59.43 165 GLN D N 1
ATOM 4571 C CA . GLN D 1 166 ? -51.089 62.262 4.803 1.00 55.88 165 GLN D CA 1
ATOM 4572 C C . GLN D 1 166 ? -50.916 63.153 6.023 1.00 56.35 165 GLN D C 1
ATOM 4573 O O . GLN D 1 166 ? -51.561 64.197 6.121 1.00 57.75 165 GLN D O 1
ATOM 4579 N N . PRO D 1 167 ? -50.057 62.737 6.968 1.00 57.52 166 PRO D N 1
ATOM 4580 C CA . PRO D 1 167 ? -49.875 63.564 8.163 1.00 57.57 166 PRO D CA 1
ATOM 4581 C C . PRO D 1 167 ? -49.089 64.839 7.837 1.00 59.83 166 PRO D C 1
ATOM 4582 O O . PRO D 1 167 ? -48.077 64.782 7.129 1.00 56.92 166 PRO D O 1
ATOM 4586 N N . LEU D 1 168 ? -49.573 65.978 8.327 1.00 54.94 167 LEU D N 1
ATOM 4587 C CA . LEU D 1 168 ? -48.920 67.255 8.068 1.00 55.45 167 LEU D CA 1
ATOM 4588 C C . LEU D 1 168 ? -47.710 67.430 8.987 1.00 55.38 167 LEU D C 1
ATOM 4589 O O . LEU D 1 168 ? -47.794 68.082 10.032 1.00 61.77 167 LEU D O 1
ATOM 4594 N N . VAL D 1 169 ? -46.597 66.812 8.593 1.00 49.85 168 VAL D N 1
ATOM 4595 C CA . VAL D 1 169 ? -45.341 66.810 9.353 1.00 45.64 168 VAL D CA 1
ATOM 4596 C C . VAL D 1 169 ? -44.177 66.947 8.360 1.00 46.79 168 VAL D C 1
ATOM 4597 O O . VAL D 1 169 ? -44.324 66.558 7.199 1.00 41.64 168 VAL D O 1
ATOM 4601 N N . PRO D 1 170 ? -43.021 67.493 8.804 1.00 47.25 169 PRO D N 1
ATOM 4602 C CA . PRO D 1 170 ? -41.887 67.652 7.889 1.00 49.00 169 PRO D CA 1
ATOM 4603 C C . PRO D 1 170 ? -41.354 66.339 7.311 1.00 55.62 169 PRO D C 1
ATOM 4604 O O . PRO D 1 170 ? -41.257 65.343 8.028 1.00 64.66 169 PRO D O 1
ATOM 4608 N N . ASP D 1 171 ? -41.035 66.347 6.019 1.00 48.12 170 ASP D N 1
ATOM 4609 C CA . ASP D 1 171 ? -40.198 65.318 5.420 1.00 48.77 170 ASP D CA 1
ATOM 4610 C C . ASP D 1 171 ? -38.786 65.452 5.973 1.00 52.35 170 ASP D C 1
ATOM 4611 O O . ASP D 1 171 ? -38.101 64.459 6.215 1.00 55.39 170 ASP D O 1
ATOM 4616 N N . TRP D 1 172 ? -38.364 66.700 6.159 1.00 53.38 171 TRP D N 1
ATOM 4617 C CA . TRP D 1 172 ? -37.021 67.038 6.604 1.00 51.46 171 TRP D CA 1
ATOM 4618 C C . TRP D 1 172 ? -37.102 68.286 7.464 1.00 53.03 171 TRP D C 1
ATOM 4619 O O . TRP D 1 172 ? -37.943 69.149 7.220 1.00 52.23 171 TRP D O 1
ATOM 4630 N N . LYS D 1 173 ? -36.237 68.368 8.472 1.00 53.00 172 LYS D N 1
ATOM 4631 C CA . LYS D 1 173 ? -36.005 69.609 9.205 1.00 57.79 172 LYS D CA 1
ATOM 4632 C C . LYS D 1 173 ? -34.515 69.803 9.472 1.00 55.97 172 LYS D C 1
ATOM 4633 O O . LYS D 1 173 ? -33.765 68.838 9.545 1.00 55.59 172 LYS D O 1
ATOM 4639 N N . GLY D 1 174 ? -34.091 71.057 9.590 1.00 60.24 173 GLY D N 1
ATOM 4640 C CA . GLY D 1 174 ? -32.694 71.380 9.830 1.00 52.08 173 GLY D CA 1
ATOM 4641 C C . GLY D 1 174 ? -32.343 72.782 9.382 1.00 56.94 173 GLY D C 1
ATOM 4642 O O . GLY D 1 174 ? -33.096 73.728 9.626 1.00 56.64 173 GLY D O 1
ATOM 4643 N N . TYR D 1 175 ? -31.191 72.908 8.729 1.00 52.03 174 TYR D N 1
ATOM 4644 C CA . TYR D 1 175 ? -30.673 74.190 8.289 1.00 49.69 174 TYR D CA 1
ATOM 4645 C C . TYR D 1 175 ? -29.983 74.034 6.947 1.00 51.92 174 TYR D C 1
ATOM 4646 O O . TYR D 1 175 ? -28.849 73.559 6.881 1.00 53.50 174 TYR D O 1
ATOM 4655 N N . GLN D 1 176 ? -30.657 74.444 5.879 1.00 50.91 175 GLN D N 1
ATOM 4656 C CA . GLN D 1 176 ? -30.066 74.381 4.545 1.00 54.32 175 GLN D CA 1
ATOM 4657 C C . GLN D 1 176 ? -30.034 75.760 3.881 1.00 55.08 175 GLN D C 1
ATOM 4658 O O . GLN D 1 176 ? -31.064 76.251 3.420 1.00 54.03 175 GLN D O 1
ATOM 4664 N N . PRO D 1 177 ? -28.850 76.401 3.860 1.00 59.03 176 PRO D N 1
ATOM 4665 C CA . PRO D 1 177 ? -28.690 77.652 3.121 1.00 56.94 176 PRO D CA 1
ATOM 4666 C C . PRO D 1 177 ? -28.973 77.448 1.643 1.00 52.39 176 PRO D C 1
ATOM 4667 O O . PRO D 1 177 ? -28.542 76.452 1.059 1.00 57.89 176 PRO D O 1
ATOM 4671 N N . LEU D 1 178 ? -29.723 78.372 1.058 1.00 47.32 177 LEU D N 1
ATOM 4672 C CA . LEU D 1 178 ? -29.932 78.380 -0.377 1.00 46.14 177 LEU D CA 1
ATOM 4673 C C . LEU D 1 178 ? -28.674 78.940 -1.034 1.00 53.44 177 LEU D C 1
ATOM 4674 O O . LEU D 1 178 ? -27.997 79.775 -0.437 1.00 51.66 177 LEU D O 1
ATOM 4679 N N . PRO D 1 179 ? -28.339 78.466 -2.254 1.00 64.05 178 PRO D N 1
ATOM 4680 C CA . PRO D 1 179 ? -27.191 79.015 -2.982 1.00 66.18 178 PRO D CA 1
ATOM 4681 C C . PRO D 1 179 ? -27.474 80.424 -3.488 1.00 72.99 178 PRO D C 1
ATOM 4682 O O . PRO D 1 179 ? -28.627 80.864 -3.478 1.00 76.82 178 PRO D O 1
ATOM 4686 N N . GLU D 1 180 ? -26.433 81.119 -3.936 1.00 84.29 179 GLU D N 1
ATOM 4687 C CA . GLU D 1 180 ? -26.583 82.495 -4.411 1.00 92.67 179 GLU D CA 1
ATOM 4688 C C . GLU D 1 180 ? -26.791 82.563 -5.920 1.00 94.44 179 GLU D C 1
ATOM 4689 O O . GLU D 1 180 ? -27.926 82.655 -6.393 1.00 93.97 179 GLU D O 1
ATOM 4695 N N . ASP E 1 7 ? -39.664 107.482 36.370 1.00 65.96 5 ASP E N 1
ATOM 4696 C CA . ASP E 1 7 ? -38.709 106.337 36.456 1.00 72.06 5 ASP E CA 1
ATOM 4697 C C . ASP E 1 7 ? -38.794 105.461 35.216 1.00 63.64 5 ASP E C 1
ATOM 4698 O O . ASP E 1 7 ? -39.783 104.763 35.005 1.00 63.84 5 ASP E O 1
ATOM 4703 N N . ASN E 1 8 ? -37.750 105.504 34.399 1.00 59.07 6 ASN E N 1
ATOM 4704 C CA . ASN E 1 8 ? -37.716 104.745 33.161 1.00 54.00 6 ASN E CA 1
ATOM 4705 C C . ASN E 1 8 ? -37.340 103.282 33.363 1.00 55.94 6 ASN E C 1
ATOM 4706 O O . ASN E 1 8 ? -36.448 102.958 34.154 1.00 57.97 6 ASN E O 1
ATOM 4711 N N . LYS E 1 9 ? -38.037 102.413 32.636 1.00 49.04 7 LYS E N 1
ATOM 4712 C CA . LYS E 1 9 ? -37.805 100.976 32.667 1.00 48.93 7 LYS E CA 1
ATOM 4713 C C . LYS E 1 9 ? -37.343 100.492 31.296 1.00 46.56 7 LYS E C 1
ATOM 4714 O O . LYS E 1 9 ? -37.738 101.053 30.273 1.00 46.65 7 LYS E O 1
ATOM 4720 N N . LEU E 1 10 ? -36.502 99.461 31.279 1.00 40.89 8 LEU E N 1
ATOM 4721 C CA . LEU E 1 10 ? -36.148 98.775 30.042 1.00 40.24 8 LEU E CA 1
ATOM 4722 C C . LEU E 1 10 ? -37.049 97.554 29.860 1.00 45.68 8 LEU E C 1
ATOM 4723 O O . LEU E 1 10 ? -37.149 96.700 30.747 1.00 52.24 8 LEU E O 1
ATOM 4728 N N . PHE E 1 11 ? -37.707 97.480 28.708 1.00 46.76 9 PHE E N 1
ATOM 4729 C CA . PHE E 1 11 ? -38.548 96.338 28.380 1.00 43.41 9 PHE E CA 1
ATOM 4730 C C . PHE E 1 11 ? -38.005 95.590 27.177 1.00 40.28 9 PHE E C 1
ATOM 4731 O O . PHE E 1 11 ? -37.627 96.194 26.177 1.00 45.47 9 PHE E O 1
ATOM 4739 N N . LEU E 1 12 ? -37.970 94.271 27.284 1.00 42.67 10 LEU E N 1
ATOM 4740 C CA . LEU E 1 12 ? -37.812 93.417 26.125 1.00 39.08 10 LEU E CA 1
ATOM 4741 C C . LEU E 1 12 ? -39.220 93.001 25.720 1.00 44.70 10 LEU E C 1
ATOM 4742 O O . LEU E 1 12 ? -39.964 92.435 26.520 1.00 42.66 10 LEU E O 1
ATOM 4747 N N . VAL E 1 13 ? -39.577 93.297 24.474 1.00 43.18 11 VAL E N 1
ATOM 4748 C CA . VAL E 1 13 ? -40.936 93.093 23.980 1.00 45.39 11 VAL E CA 1
ATOM 4749 C C . VAL E 1 13 ? -40.948 92.166 22.770 1.00 42.03 11 VAL E C 1
ATOM 4750 O O . VAL E 1 13 ? -40.156 92.331 21.845 1.00 47.59 11 VAL E O 1
ATOM 4754 N N . TYR E 1 14 ? -41.856 91.197 22.791 1.00 39.26 12 TYR E N 1
ATOM 4755 C CA . TYR E 1 14 ? -42.057 90.267 21.690 1.00 39.81 12 TYR E CA 1
ATOM 4756 C C . TYR E 1 14 ? -43.325 90.678 20.951 1.00 40.23 12 TYR E C 1
ATOM 4757 O O . TYR E 1 14 ? -44.418 90.709 21.520 1.00 35.77 12 TYR E O 1
ATOM 4766 N N . VAL E 1 15 ? -43.158 91.038 19.683 1.00 37.40 13 VAL E N 1
ATOM 4767 C CA . VAL E 1 15 ? -44.214 91.688 18.924 1.00 45.10 13 VAL E CA 1
ATOM 4768 C C . VAL E 1 15 ? -44.498 90.878 17.687 1.00 38.59 13 VAL E C 1
ATOM 4769 O O . VAL E 1 15 ? -43.599 90.257 17.121 1.00 41.03 13 VAL E O 1
ATOM 4773 N N . GLY E 1 16 ? -45.748 90.903 17.255 1.00 34.03 14 GLY E N 1
ATOM 4774 C CA . GLY E 1 16 ? -46.155 90.130 16.101 1.00 30.88 14 GLY E CA 1
ATOM 4775 C C . GLY E 1 16 ? -47.017 90.920 15.151 1.00 39.22 14 GLY E C 1
ATOM 4776 O O . GLY E 1 16 ? -47.755 91.834 15.553 1.00 39.30 14 GLY E O 1
ATOM 4777 N N . GLY E 1 17 ? -46.919 90.561 13.880 1.00 30.22 15 GLY E N 1
ATOM 4778 C CA . GLY E 1 17 ? -47.745 91.161 12.854 1.00 31.80 15 GLY E CA 1
ATOM 4779 C C . GLY E 1 17 ? -47.412 90.582 11.503 1.00 39.75 15 GLY E C 1
ATOM 4780 O O . GLY E 1 17 ? -46.862 89.482 11.398 1.00 43.36 15 GLY E O 1
ATOM 4781 N N . THR E 1 18 ? -47.734 91.332 10.462 1.00 43.68 16 THR E N 1
ATOM 4782 C CA . THR E 1 18 ? -47.484 90.862 9.117 1.00 42.88 16 THR E CA 1
ATOM 4783 C C . THR E 1 18 ? -46.525 91.771 8.332 1.00 39.02 16 THR E C 1
ATOM 4784 O O . THR E 1 18 ? -46.131 92.838 8.814 1.00 40.36 16 THR E O 1
ATOM 4788 N N . ALA E 1 19 ? -46.120 91.315 7.149 1.00 33.12 17 ALA E N 1
ATOM 4789 C CA . ALA E 1 19 ? -45.327 92.117 6.212 1.00 39.55 17 ALA E CA 1
ATOM 4790 C C . ALA E 1 19 ? -45.747 91.751 4.791 1.00 40.03 17 ALA E C 1
ATOM 4791 O O . ALA E 1 19 ? -46.158 90.612 4.556 1.00 41.59 17 ALA E O 1
ATOM 4793 N N . PRO E 1 20 ? -45.654 92.708 3.836 1.00 47.13 18 PRO E N 1
ATOM 4794 C CA . PRO E 1 20 ? -46.207 92.415 2.503 1.00 41.61 18 PRO E CA 1
ATOM 4795 C C . PRO E 1 20 ? -45.525 91.239 1.818 1.00 39.79 18 PRO E C 1
ATOM 4796 O O . PRO E 1 20 ? -44.293 91.188 1.748 1.00 39.06 18 PRO E O 1
ATOM 4800 N N . GLY E 1 21 ? -46.337 90.285 1.368 1.00 36.10 19 GLY E N 1
ATOM 4801 C CA . GLY E 1 21 ? -45.844 89.078 0.719 1.00 33.24 19 GLY E CA 1
ATOM 4802 C C . GLY E 1 21 ? -45.730 87.853 1.610 1.00 42.31 19 GLY E C 1
ATOM 4803 O O . GLY E 1 21 ? -45.713 86.731 1.110 1.00 44.72 19 GLY E O 1
ATOM 4804 N N . ALA E 1 22 ? -45.638 88.050 2.923 1.00 41.29 20 ALA E N 1
ATOM 4805 C CA . ALA E 1 22 ? -45.480 86.920 3.831 1.00 38.57 20 ALA E CA 1
ATOM 4806 C C . ALA E 1 22 ? -46.808 86.210 4.002 1.00 38.58 20 ALA E C 1
ATOM 4807 O O . ALA E 1 22 ? -47.846 86.854 4.063 1.00 38.55 20 ALA E O 1
ATOM 4809 N N . ASN E 1 23 ? -46.774 84.882 4.056 1.00 39.42 21 ASN E N 1
ATOM 4810 C CA . ASN E 1 23 ? -47.996 84.097 4.217 1.00 33.10 21 ASN E CA 1
ATOM 4811 C C . ASN E 1 23 ? -48.420 83.887 5.667 1.00 42.75 21 ASN E C 1
ATOM 4812 O O . ASN E 1 23 ? -49.606 83.682 5.941 1.00 47.76 21 ASN E O 1
ATOM 4817 N N . ILE E 1 24 ? -47.457 83.908 6.588 1.00 37.10 22 ILE E N 1
ATOM 4818 C CA . ILE E 1 24 ? -47.769 83.772 8.010 1.00 39.81 22 ILE E CA 1
ATOM 4819 C C . ILE E 1 24 ? -47.349 84.996 8.805 1.00 45.51 22 ILE E C 1
ATOM 4820 O O . ILE E 1 24 ? -46.610 85.854 8.313 1.00 44.92 22 ILE E O 1
ATOM 4825 N N . GLU E 1 25 ? -47.822 85.042 10.046 1.00 45.48 23 GLU E N 1
ATOM 4826 C CA . GLU E 1 25 ? -47.481 86.076 11.003 1.00 46.17 23 GLU E CA 1
ATOM 4827 C C . GLU E 1 25 ? -45.988 86.027 11.310 1.00 45.75 23 GLU E C 1
ATOM 4828 O O . GLU E 1 25 ? -45.390 84.948 11.369 1.00 42.68 23 GLU E O 1
ATOM 4834 N N . LEU E 1 26 ? -45.388 87.203 11.474 1.00 44.02 24 LEU E N 1
ATOM 4835 C CA . LEU E 1 26 ? -43.966 87.312 11.792 1.00 38.66 24 LEU E CA 1
ATOM 4836 C C . LEU E 1 26 ? -43.779 87.911 13.175 1.00 37.21 24 LEU E C 1
ATOM 4837 O O . LEU E 1 26 ? -44.702 88.496 13.733 1.00 35.15 24 LEU E O 1
ATOM 4842 N N . HIS E 1 27 ? -42.584 87.752 13.731 1.00 38.21 25 HIS E N 1
ATOM 4843 C CA . HIS E 1 27 ? -42.313 88.210 15.082 1.00 37.20 25 HIS E CA 1
ATOM 4844 C C . HIS E 1 27 ? -40.931 88.819 15.204 1.00 41.41 25 HIS E C 1
ATOM 4845 O O . HIS E 1 27 ? -39.976 88.337 14.597 1.00 39.47 25 HIS E O 1
ATOM 4852 N N . ASP E 1 28 ? -40.823 89.868 16.012 1.00 37.49 26 ASP E N 1
ATOM 4853 C CA . ASP E 1 28 ? -39.526 90.424 16.342 1.00 32.38 26 ASP E CA 1
ATOM 4854 C C . ASP E 1 28 ? -39.459 90.721 17.832 1.00 34.72 26 ASP E C 1
ATOM 4855 O O . ASP E 1 28 ? -40.491 90.806 18.507 1.00 36.18 26 ASP E O 1
ATOM 4860 N N . ILE E 1 29 ? -38.232 90.859 18.326 1.00 34.72 27 ILE E N 1
ATOM 4861 C CA . ILE E 1 29 ? -37.941 91.278 19.682 1.00 37.44 27 ILE E CA 1
ATOM 4862 C C . ILE E 1 29 ? -37.452 92.721 19.627 1.00 41.61 27 ILE E C 1
ATOM 4863 O O . ILE E 1 29 ? -36.492 93.024 18.914 1.00 47.32 27 ILE E O 1
ATOM 4868 N N . ARG E 1 30 ? -38.109 93.607 20.366 1.00 34.58 28 ARG E N 1
ATOM 4869 C CA . ARG E 1 30 ? -37.650 94.990 20.472 1.00 30.84 28 ARG E CA 1
ATOM 4870 C C . ARG E 1 30 ? -37.270 95.308 21.909 1.00 38.57 28 ARG E C 1
ATOM 4871 O O . ARG E 1 30 ? -37.863 94.779 22.855 1.00 44.46 28 ARG E O 1
ATOM 4879 N N . PHE E 1 31 ? -36.273 96.170 22.062 1.00 33.80 29 PHE E N 1
ATOM 4880 C CA . PHE E 1 31 ? -35.942 96.758 23.344 1.00 35.57 29 PHE E CA 1
ATOM 4881 C C . PHE E 1 31 ? -36.442 98.179 23.333 1.00 35.73 29 PHE E C 1
ATOM 4882 O O . PHE E 1 31 ? -36.161 98.930 22.403 1.00 43.72 29 PHE E O 1
ATOM 4890 N N . VAL E 1 32 ? -37.201 98.540 24.359 1.00 36.68 30 VAL E N 1
ATOM 4891 C CA . VAL E 1 32 ? -37.808 99.867 24.450 1.00 38.26 30 VAL E CA 1
ATOM 4892 C C . VAL E 1 32 ? -37.660 100.411 25.864 1.00 41.08 30 VAL E C 1
ATOM 4893 O O . VAL E 1 32 ? -37.580 99.639 26.826 1.00 45.97 30 VAL E O 1
ATOM 4897 N N . VAL E 1 33 ? -37.619 101.737 25.976 1.00 39.96 31 VAL E N 1
ATOM 4898 C CA . VAL E 1 33 ? -37.483 102.421 27.260 1.00 35.41 31 VAL E CA 1
ATOM 4899 C C . VAL E 1 33 ? -38.646 103.384 27.506 1.00 41.64 31 VAL E C 1
ATOM 4900 O O . VAL E 1 33 ? -38.957 104.228 26.665 1.00 55.25 31 VAL E O 1
ATOM 4904 N N . GLY E 1 34 ? -39.289 103.232 28.659 1.00 41.51 32 GLY E N 1
ATOM 4905 C CA . GLY E 1 34 ? -40.422 104.063 29.046 1.00 45.17 32 GLY E CA 1
ATOM 4906 C C . GLY E 1 34 ? -40.735 103.914 30.524 1.00 50.57 32 GLY E C 1
ATOM 4907 O O . GLY E 1 34 ? -40.245 102.989 31.179 1.00 47.26 32 GLY E O 1
ATOM 4908 N N . PRO E 1 35 ? -41.532 104.841 31.075 1.00 53.52 33 PRO E N 1
ATOM 4909 C CA . PRO E 1 35 ? -41.975 104.720 32.468 1.00 51.83 33 PRO E CA 1
ATOM 4910 C C . PRO E 1 35 ? -43.076 103.676 32.654 1.00 55.00 33 PRO E C 1
ATOM 4911 O O . PRO E 1 35 ? -43.323 103.236 33.778 1.00 62.40 33 PRO E O 1
ATOM 4915 N N . SER E 1 36 ? -43.724 103.294 31.555 1.00 55.96 34 SER E N 1
ATOM 4916 C CA . SER E 1 36 ? -44.779 102.284 31.543 1.00 53.03 34 SER E CA 1
ATOM 4917 C C . SER E 1 36 ? -44.841 101.691 30.141 1.00 59.43 34 SER E C 1
ATOM 4918 O O . SER E 1 36 ? -44.265 102.258 29.210 1.00 60.18 34 SER E O 1
ATOM 4929 N N . GLU E 1 38 ? -47.428 101.328 27.970 1.00 48.21 36 GLU E N 1
ATOM 4930 C CA . GLU E 1 38 ? -48.217 102.130 27.031 1.00 51.18 36 GLU E CA 1
ATOM 4931 C C . GLU E 1 38 ? -47.450 103.311 26.438 1.00 53.51 36 GLU E C 1
ATOM 4932 O O . GLU E 1 38 ? -47.698 103.718 25.304 1.00 59.02 36 GLU E O 1
ATOM 4938 N N . GLU E 1 39 ? -46.499 103.836 27.200 1.00 51.66 37 GLU E N 1
ATOM 4939 C CA . GLU E 1 39 ? -45.645 104.911 26.721 1.00 51.62 37 GLU E CA 1
ATOM 4940 C C . GLU E 1 39 ? -44.543 104.440 25.763 1.00 49.01 37 GLU E C 1
ATOM 4941 O O . GLU E 1 39 ? -43.875 105.271 25.140 1.00 55.68 37 GLU E O 1
ATOM 4947 N N . THR E 1 40 ? -44.369 103.122 25.630 1.00 39.04 38 THR E N 1
ATOM 4948 C CA . THR E 1 40 ? -43.387 102.569 24.693 1.00 29.55 38 THR E CA 1
ATOM 4949 C C . THR E 1 40 ? -43.965 102.270 23.308 1.00 35.15 38 THR E C 1
ATOM 4950 O O . THR E 1 40 ? -43.211 101.949 22.384 1.00 39.85 38 THR E O 1
ATOM 4954 N N . TYR E 1 41 ? -45.288 102.380 23.163 1.00 30.47 39 TYR E N 1
ATOM 4955 C CA . TYR E 1 41 ? -45.961 102.035 21.895 1.00 39.30 39 TYR E CA 1
ATOM 4956 C C . TYR E 1 41 ? -45.452 102.712 20.604 1.00 42.19 39 TYR E C 1
ATOM 4957 O O . TYR E 1 41 ? -45.324 102.024 19.587 1.00 49.17 39 TYR E O 1
ATOM 4966 N N . PRO E 1 42 ? -45.195 104.049 20.622 1.00 45.03 40 PRO E N 1
ATOM 4967 C CA . PRO E 1 42 ? -44.624 104.678 19.416 1.00 42.09 40 PRO E CA 1
ATOM 4968 C C . PRO E 1 42 ? -43.271 104.118 18.999 1.00 42.99 40 PRO E C 1
ATOM 4969 O O . PRO E 1 42 ? -43.019 103.968 17.800 1.00 48.43 40 PRO E O 1
ATOM 4973 N N . ALA E 1 43 ? -42.423 103.795 19.975 1.00 33.27 41 ALA E N 1
ATOM 4974 C CA . ALA E 1 43 ? -41.094 103.261 19.691 1.00 31.71 41 ALA E CA 1
ATOM 4975 C C . ALA E 1 43 ? -41.141 101.812 19.209 1.00 39.05 41 ALA E C 1
ATOM 4976 O O . ALA E 1 43 ? -40.226 101.353 18.514 1.00 47.91 41 ALA E O 1
ATOM 4978 N N . ILE E 1 44 ? -42.196 101.093 19.589 1.00 36.91 42 ILE E N 1
ATOM 4979 C CA . ILE E 1 44 ? -42.401 99.733 19.114 1.00 39.33 42 ILE E CA 1
ATOM 4980 C C . ILE E 1 44 ? -42.781 99.799 17.642 1.00 37.76 42 ILE E C 1
ATOM 4981 O O . ILE E 1 44 ? -42.161 99.137 16.805 1.00 41.42 42 ILE E O 1
ATOM 4986 N N . ARG E 1 45 ? -43.778 100.628 17.337 1.00 38.77 43 ARG E N 1
ATOM 4987 C CA . ARG E 1 45 ? -44.227 100.847 15.960 1.00 41.90 43 ARG E CA 1
ATOM 4988 C C . ARG E 1 45 ? -43.103 101.320 15.030 1.00 40.04 43 ARG E C 1
ATOM 4989 O O . ARG E 1 45 ? -42.958 100.810 13.918 1.00 48.73 43 ARG E O 1
ATOM 4997 N N . LYS E 1 46 ? -42.293 102.255 15.521 1.00 38.36 44 LYS E N 1
ATOM 4998 C CA . LYS E 1 46 ? -41.175 102.827 14.777 1.00 46.31 44 LYS E CA 1
ATOM 4999 C C . LYS E 1 46 ? -40.086 101.798 14.479 1.00 45.25 44 LYS E C 1
ATOM 5000 O O . LYS E 1 46 ? -39.423 101.876 13.445 1.00 53.61 44 LYS E O 1
ATOM 5006 N N . GLY E 1 47 ? -39.909 100.838 15.381 1.00 42.35 45 GLY E N 1
ATOM 5007 C CA . GLY E 1 47 ? -38.893 99.798 15.219 1.00 37.19 45 GLY E CA 1
ATOM 5008 C C . GLY E 1 47 ? -39.370 98.581 14.447 1.00 40.19 45 GLY E C 1
ATOM 5009 O O . GLY E 1 47 ? -38.553 97.776 14.003 1.00 45.48 45 GLY E O 1
ATOM 5010 N N . TRP E 1 48 ? -40.689 98.443 14.291 1.00 35.28 46 TRP E N 1
ATOM 5011 C CA . TRP E 1 48 ? -41.280 97.333 13.532 1.00 41.78 46 TRP E CA 1
ATOM 5012 C C . TRP E 1 48 ? -40.982 97.413 12.027 1.00 37.16 46 TRP E C 1
ATOM 5013 O O . TRP E 1 48 ? -41.210 98.437 11.395 1.00 46.26 46 TRP E O 1
ATOM 5024 N N . PHE E 1 49 ? -40.467 96.323 11.471 1.00 39.32 47 PHE E N 1
ATOM 5025 C CA . PHE E 1 49 ? -40.003 96.293 10.078 1.00 39.91 47 PHE E CA 1
ATOM 5026 C C . PHE E 1 49 ? -41.131 96.187 9.057 1.00 37.72 47 PHE E C 1
ATOM 5027 O O . PHE E 1 49 ? -40.960 96.580 7.906 1.00 49.42 47 PHE E O 1
ATOM 5035 N N . GLY E 1 50 ? -42.264 95.628 9.471 1.00 34.75 48 GLY E N 1
ATOM 5036 C CA . GLY E 1 50 ? -43.304 95.232 8.533 1.00 32.46 48 GLY E CA 1
ATOM 5037 C C . GLY E 1 50 ? -44.500 96.161 8.525 1.00 36.01 48 GLY E C 1
ATOM 5038 O O . GLY E 1 50 ? -44.367 97.362 8.737 1.00 37.40 48 GLY E O 1
ATOM 5039 N N . THR E 1 51 ? -45.671 95.586 8.277 1.00 34.10 49 THR E N 1
ATOM 5040 C CA . THR E 1 51 ? -46.916 96.331 8.198 1.00 33.17 49 THR E CA 1
ATOM 5041 C C . THR E 1 51 ? -47.354 96.787 9.575 1.00 37.99 49 THR E C 1
ATOM 5042 O O . THR E 1 51 ? -47.328 96.019 10.533 1.00 44.54 49 THR E O 1
ATOM 5046 N N . GLN E 1 52 ? -47.749 98.053 9.656 1.00 45.39 50 GLN E N 1
ATOM 5047 C CA . GLN E 1 52 ? -48.237 98.659 10.887 1.00 41.86 50 GLN E CA 1
ATOM 5048 C C . GLN E 1 52 ? -49.632 98.192 11.313 1.00 41.48 50 GLN E C 1
ATOM 5049 O O . GLN E 1 52 ? -49.905 98.079 12.510 1.00 47.72 50 GLN E O 1
ATOM 5055 N N . LYS E 1 53 ? -50.503 97.917 10.344 1.00 39.08 51 LYS E N 1
ATOM 5056 C CA . LYS E 1 53 ? -51.879 97.516 10.641 1.00 43.15 51 LYS E CA 1
ATOM 5057 C C . LYS E 1 53 ? -51.951 96.113 11.244 1.00 43.83 51 LYS E C 1
ATOM 5058 O O . LYS E 1 53 ? -51.498 95.133 10.644 1.00 43.02 51 LYS E O 1
ATOM 5064 N N . GLY E 1 54 ? -52.517 96.036 12.444 1.00 45.40 52 GLY E N 1
ATOM 5065 C CA . GLY E 1 54 ? -52.695 94.767 13.138 1.00 42.76 52 GLY E CA 1
ATOM 5066 C C . GLY E 1 54 ? -51.525 94.362 14.020 1.00 46.73 52 GLY E C 1
ATOM 5067 O O . GLY E 1 54 ? -51.496 93.235 14.504 1.00 51.58 52 GLY E O 1
ATOM 5068 N N . LEU E 1 55 ? -50.566 95.271 14.222 1.00 44.01 53 LEU E N 1
ATOM 5069 C CA . LEU E 1 55 ? -49.394 95.019 15.074 1.00 40.22 53 LEU E CA 1
ATOM 5070 C C . LEU E 1 55 ? -49.819 94.741 16.518 1.00 42.83 53 LEU E C 1
ATOM 5071 O O . LEU E 1 55 ? -50.660 95.450 17.066 1.00 45.67 53 LEU E O 1
ATOM 5076 N N . HIS E 1 56 ? -49.243 93.707 17.127 1.00 39.68 54 HIS E N 1
ATOM 5077 C CA . HIS E 1 56 ? -49.693 93.275 18.446 1.00 41.15 54 HIS E CA 1
ATOM 5078 C C . HIS E 1 56 ? -48.586 92.769 19.361 1.00 37.83 54 HIS E C 1
ATOM 5079 O O . HIS E 1 56 ? -47.612 92.163 18.919 1.00 44.08 54 HIS E O 1
ATOM 5086 N N . LEU E 1 57 ? -48.773 93.023 20.649 1.00 42.27 55 LEU E N 1
ATOM 5087 C CA . LEU E 1 57 ? -47.880 92.566 21.705 1.00 44.92 55 LEU E CA 1
ATOM 5088 C C . LEU E 1 57 ? -48.210 91.123 22.048 1.00 43.30 55 LEU E C 1
ATOM 5089 O O . LEU E 1 57 ? -49.354 90.818 22.384 1.00 49.22 55 LEU E O 1
ATOM 5094 N N . ASP E 1 58 ? -47.223 90.238 21.964 1.00 39.70 56 ASP E N 1
ATOM 5095 C CA . ASP E 1 58 ? -47.444 88.842 22.339 1.00 49.26 56 ASP E CA 1
ATOM 5096 C C . ASP E 1 58 ? -46.906 88.483 23.724 1.00 52.10 56 ASP E C 1
ATOM 5097 O O . ASP E 1 58 ? -47.508 87.667 24.420 1.00 51.25 56 ASP E O 1
ATOM 5102 N N . SER E 1 59 ? -45.783 89.097 24.102 1.00 46.19 57 SER E N 1
ATOM 5103 C CA . SER E 1 59 ? -45.224 89.012 25.454 1.00 47.49 57 SER E CA 1
ATOM 5104 C C . SER E 1 59 ? -44.198 90.128 25.693 1.00 46.76 57 SER E C 1
ATOM 5105 O O . SER E 1 59 ? -43.696 90.723 24.743 1.00 50.28 57 SER E O 1
ATOM 5108 N N . PHE E 1 60 ? -43.902 90.408 26.960 1.00 46.36 58 PHE E N 1
ATOM 5109 C CA . PHE E 1 60 ? -42.822 91.328 27.336 1.00 41.87 58 PHE E CA 1
ATOM 5110 C C . PHE E 1 60 ? -42.244 90.995 28.711 1.00 45.14 58 PHE E C 1
ATOM 5111 O O . PHE E 1 60 ? -42.875 90.287 29.496 1.00 47.68 58 PHE E O 1
ATOM 5119 N N . VAL E 1 61 ? -41.058 91.530 28.996 1.00 43.85 59 VAL E N 1
ATOM 5120 C CA . VAL E 1 61 ? -40.476 91.488 30.339 1.00 36.91 59 VAL E CA 1
ATOM 5121 C C . VAL E 1 61 ? -39.798 92.813 30.669 1.00 38.73 59 VAL E C 1
ATOM 5122 O O . VAL E 1 61 ? -39.085 93.375 29.836 1.00 42.10 59 VAL E O 1
ATOM 5126 N N . HIS E 1 62 ? -40.059 93.330 31.869 1.00 38.72 60 HIS E N 1
ATOM 5127 C CA . HIS E 1 62 ? -39.306 94.456 32.393 1.00 37.13 60 HIS E CA 1
ATOM 5128 C C . HIS E 1 62 ? -37.959 93.932 32.894 1.00 42.51 60 HIS E C 1
ATOM 5129 O O . HIS E 1 62 ? -37.903 93.150 33.846 1.00 41.05 60 HIS E O 1
ATOM 5136 N N . LEU E 1 63 ? -36.885 94.364 32.233 1.00 37.94 61 LEU E N 1
ATOM 5137 C CA . LEU E 1 63 ? -35.534 93.898 32.533 1.00 38.65 61 LEU E CA 1
ATOM 5138 C C . LEU E 1 63 ? -34.797 94.840 33.474 1.00 43.47 61 LEU E C 1
ATOM 5139 O O . LEU E 1 63 ? -34.403 95.934 33.070 1.00 48.42 61 LEU E O 1
ATOM 5144 N N . HIS E 1 64 ? -34.589 94.409 34.716 1.00 43.38 62 HIS E N 1
ATOM 5145 C CA . HIS E 1 64 ? -33.864 95.229 35.690 1.00 41.85 62 HIS E CA 1
ATOM 5146 C C . HIS E 1 64 ? -32.534 94.619 36.135 1.00 42.23 62 HIS E C 1
ATOM 5147 O O . HIS E 1 64 ? -31.653 95.332 36.614 1.00 52.32 62 HIS E O 1
ATOM 5154 N N . HIS E 1 65 ? -32.390 93.307 35.973 1.00 45.15 63 HIS E N 1
ATOM 5155 C CA . HIS E 1 65 ? -31.153 92.612 36.331 1.00 42.16 63 HIS E CA 1
ATOM 5156 C C . HIS E 1 65 ? -30.767 91.555 35.314 1.00 44.32 63 HIS E C 1
ATOM 5157 O O . HIS E 1 65 ? -31.628 90.845 34.796 1.00 46.28 63 HIS E O 1
ATOM 5164 N N . VAL E 1 66 ? -29.469 91.465 35.027 1.00 47.68 64 VAL E N 1
ATOM 5165 C CA . VAL E 1 66 ? -28.904 90.404 34.189 1.00 50.46 64 VAL E CA 1
ATOM 5166 C C . VAL E 1 66 ? -27.551 89.990 34.779 1.00 52.43 64 VAL E C 1
ATOM 5167 O O . VAL E 1 66 ? -26.681 90.844 34.979 1.00 53.20 64 VAL E O 1
ATOM 5171 N N . ASP E 1 67 ? -27.393 88.693 35.063 1.00 53.35 65 ASP E N 1
ATOM 5172 C CA . ASP E 1 67 ? -26.126 88.088 35.532 1.00 57.24 65 ASP E CA 1
ATOM 5173 C C . ASP E 1 67 ? -25.476 88.787 36.738 1.00 57.21 65 ASP E C 1
ATOM 5174 O O . ASP E 1 67 ? -24.252 88.916 36.804 1.00 57.38 65 ASP E O 1
ATOM 5179 N N . GLY E 1 68 ? -26.299 89.246 37.678 1.00 55.71 66 GLY E N 1
ATOM 5180 C CA . GLY E 1 68 ? -25.807 89.943 38.859 1.00 44.71 66 GLY E CA 1
ATOM 5181 C C . GLY E 1 68 ? -25.672 91.448 38.723 1.00 51.72 66 GLY E C 1
ATOM 5182 O O . GLY E 1 68 ? -25.270 92.122 39.679 1.00 57.14 66 GLY E O 1
ATOM 5183 N N . TYR E 1 69 ? -26.005 91.986 37.551 1.00 48.58 67 TYR E N 1
ATOM 5184 C CA . TYR E 1 69 ? -25.837 93.417 37.296 1.00 43.18 67 TYR E CA 1
ATOM 5185 C C . TYR E 1 69 ? -27.167 94.149 37.233 1.00 44.79 67 TYR E C 1
ATOM 5186 O O . TYR E 1 69 ? -28.060 93.742 36.497 1.00 55.77 67 TYR E O 1
ATOM 5195 N N . ARG E 1 70 ? -27.287 95.233 37.997 1.00 42.85 68 ARG E N 1
ATOM 5196 C CA . ARG E 1 70 ? -28.451 96.116 37.921 1.00 46.72 68 ARG E CA 1
ATOM 5197 C C . ARG E 1 70 ? -28.371 96.997 36.680 1.00 48.77 68 ARG E C 1
ATOM 5198 O O . ARG E 1 70 ? -27.296 97.485 36.327 1.00 47.26 68 ARG E O 1
ATOM 5206 N N . ILE E 1 71 ? -29.516 97.197 36.033 1.00 42.86 69 ILE E N 1
ATOM 5207 C CA . ILE E 1 71 ? -29.593 97.990 34.825 1.00 42.18 69 ILE E CA 1
ATOM 5208 C C . ILE E 1 71 ? -29.980 99.417 35.183 1.00 42.83 69 ILE E C 1
ATOM 5209 O O . ILE E 1 71 ? -30.999 99.651 35.829 1.00 41.87 69 ILE E O 1
ATOM 5214 N N . HIS E 1 72 ? -29.142 100.361 34.767 1.00 44.56 70 HIS E N 1
ATOM 5215 C CA . HIS E 1 72 ? -29.386 101.780 34.989 1.00 51.85 70 HIS E CA 1
ATOM 5216 C C . HIS E 1 72 ? -29.607 102.480 33.650 1.00 51.68 70 HIS E C 1
ATOM 5217 O O . HIS E 1 72 ? -28.945 102.161 32.657 1.00 49.36 70 HIS E O 1
ATOM 5224 N N . LEU E 1 73 ? -30.543 103.423 33.632 1.00 49.25 71 LEU E N 1
ATOM 5225 C CA . LEU E 1 73 ? -30.869 104.175 32.426 1.00 56.28 71 LEU E CA 1
ATOM 5226 C C . LEU E 1 73 ? -30.691 105.678 32.654 1.00 62.23 71 LEU E C 1
ATOM 5227 O O . LEU E 1 73 ? -31.333 106.264 33.533 1.00 63.38 71 LEU E O 1
ATOM 5232 N N . THR E 1 74 ? -29.810 106.294 31.867 1.00 66.11 72 THR E N 1
ATOM 5233 C CA . THR E 1 74 ? -29.578 107.746 31.938 1.00 73.64 72 THR E CA 1
ATOM 5234 C C . THR E 1 74 ? -29.557 108.403 30.559 1.00 74.50 72 THR E C 1
ATOM 5235 O O . THR E 1 74 ? -29.205 107.765 29.562 1.00 69.12 72 THR E O 1
ATOM 5239 N N . SER E 1 75 ? -29.933 109.681 30.518 1.00 81.78 73 SER E N 1
ATOM 5240 C CA . SER E 1 75 ? -29.868 110.487 29.295 1.00 87.96 73 SER E CA 1
ATOM 5241 C C . SER E 1 75 ? -28.419 110.764 28.868 1.00 91.94 73 SER E C 1
ATOM 5242 O O . SER E 1 75 ? -28.094 110.710 27.678 1.00 87.41 73 SER E O 1
ATOM 5245 N N . GLU E 1 76 ? -27.561 111.040 29.850 1.00 97.76 74 GLU E N 1
ATOM 5246 C CA . GLU E 1 76 ? -26.157 111.391 29.615 1.00 105.10 74 GLU E CA 1
ATOM 5247 C C . GLU E 1 76 ? -25.270 110.149 29.551 1.00 104.01 74 GLU E C 1
ATOM 5248 O O . GLU E 1 76 ? -25.524 109.165 30.244 1.00 104.88 74 GLU E O 1
ATOM 5254 N N . ALA E 1 77 ? -24.227 110.206 28.726 1.00 106.36 75 ALA E N 1
ATOM 5255 C CA . ALA E 1 77 ? -23.267 109.108 28.604 1.00 109.52 75 ALA E CA 1
ATOM 5256 C C . ALA E 1 77 ? -22.004 109.374 29.422 1.00 112.54 75 ALA E C 1
ATOM 5257 O O . ALA E 1 77 ? -21.177 108.481 29.621 1.00 114.03 75 ALA E O 1
ATOM 5259 N N . PRO E 1 81 ? -17.812 105.540 28.868 1.00 140.69 79 PRO E N 1
ATOM 5260 C CA . PRO E 1 81 ? -16.612 104.895 29.391 1.00 139.78 79 PRO E CA 1
ATOM 5261 C C . PRO E 1 81 ? -16.946 103.688 30.277 1.00 137.34 79 PRO E C 1
ATOM 5262 O O . PRO E 1 81 ? -16.976 103.806 31.506 1.00 138.39 79 PRO E O 1
ATOM 5266 N N . GLU E 1 82 ? -17.193 102.538 29.650 1.00 132.31 80 GLU E N 1
ATOM 5267 C CA . GLU E 1 82 ? -17.629 101.344 30.377 1.00 126.67 80 GLU E CA 1
ATOM 5268 C C . GLU E 1 82 ? -17.113 100.051 29.751 1.00 123.63 80 GLU E C 1
ATOM 5269 O O . GLU E 1 82 ? -17.214 99.856 28.538 1.00 123.32 80 GLU E O 1
ATOM 5275 N N . GLU E 1 83 ? -16.577 99.169 30.594 1.00 120.47 81 GLU E N 1
ATOM 5276 C CA . GLU E 1 83 ? -15.986 97.907 30.136 1.00 117.94 81 GLU E CA 1
ATOM 5277 C C . GLU E 1 83 ? -17.009 96.807 29.826 1.00 112.66 81 GLU E C 1
ATOM 5278 O O . GLU E 1 83 ? -16.838 96.068 28.855 1.00 115.70 81 GLU E O 1
ATOM 5284 N N . LYS E 1 84 ? -18.061 96.708 30.640 1.00 101.29 82 LYS E N 1
ATOM 5285 C CA . LYS E 1 84 ? -19.082 95.664 30.483 1.00 87.12 82 LYS E CA 1
ATOM 5286 C C . LYS E 1 84 ? -20.380 96.222 29.899 1.00 80.47 82 LYS E C 1
ATOM 5287 O O . LYS E 1 84 ? -20.828 97.304 30.286 1.00 80.92 82 LYS E O 1
ATOM 5293 N N . ARG E 1 85 ? -20.978 95.476 28.972 1.00 72.52 83 ARG E N 1
ATOM 5294 C CA . ARG E 1 85 ? -22.239 95.863 28.329 1.00 66.63 83 ARG E CA 1
ATOM 5295 C C . ARG E 1 85 ? -23.248 94.712 28.270 1.00 59.56 83 ARG E C 1
ATOM 5296 O O . ARG E 1 85 ? -22.875 93.537 28.381 1.00 53.72 83 ARG E O 1
ATOM 5304 N N . LEU E 1 86 ? -24.522 95.068 28.091 1.00 54.92 84 LEU E N 1
ATOM 5305 C CA . LEU E 1 86 ? -25.592 94.104 27.810 1.00 53.32 84 LEU E CA 1
ATOM 5306 C C . LEU E 1 86 ? -25.523 93.601 26.376 1.00 53.77 84 LEU E C 1
ATOM 5307 O O . LEU E 1 86 ? -25.426 94.395 25.438 1.00 57.75 84 LEU E O 1
ATOM 5312 N N . TYR E 1 87 ? -25.609 92.288 26.207 1.00 52.01 85 TYR E N 1
ATOM 5313 C CA . TYR E 1 87 ? -25.691 91.696 24.881 1.00 55.36 85 TYR E CA 1
ATOM 5314 C C . TYR E 1 87 ? -26.890 90.768 24.737 1.00 59.22 85 TYR E C 1
ATOM 5315 O O . TYR E 1 87 ? -27.055 89.812 25.497 1.00 55.74 85 TYR E O 1
ATOM 5324 N N . PHE E 1 88 ? -27.723 91.071 23.748 1.00 60.16 86 PHE E N 1
ATOM 5325 C CA . PHE E 1 88 ? -28.815 90.204 23.348 1.00 61.02 86 PHE E CA 1
ATOM 5326 C C . PHE E 1 88 ? -28.284 89.202 22.325 1.00 66.02 86 PHE E C 1
ATOM 5327 O O . PHE E 1 88 ? -27.709 89.599 21.314 1.00 66.20 86 PHE E O 1
ATOM 5335 N N . VAL E 1 89 ? -28.462 87.909 22.592 1.00 65.36 87 VAL E N 1
ATOM 5336 C CA . VAL E 1 89 ? -27.982 86.865 21.680 1.00 69.33 87 VAL E CA 1
ATOM 5337 C C . VAL E 1 89 ? -29.122 85.968 21.194 1.00 70.13 87 VAL E C 1
ATOM 5338 O O . VAL E 1 89 ? -29.739 85.258 21.990 1.00 63.30 87 VAL E O 1
ATOM 5342 N N . ASN E 1 90 ? -29.378 86.005 19.886 1.00 74.18 88 ASN E N 1
ATOM 5343 C CA . ASN E 1 90 ? -30.399 85.171 19.247 1.00 81.32 88 ASN E CA 1
ATOM 5344 C C . ASN E 1 90 ? -29.786 83.947 18.570 1.00 84.43 88 ASN E C 1
ATOM 5345 O O . ASN E 1 90 ? -28.866 84.073 17.758 1.00 87.88 88 ASN E O 1
ATOM 5350 N N . PHE E 1 91 ? -30.308 82.770 18.904 1.00 90.34 89 PHE E N 1
ATOM 5351 C CA . PHE E 1 91 ? -29.806 81.510 18.348 1.00 98.81 89 PHE E CA 1
ATOM 5352 C C . PHE E 1 91 ? -30.391 81.186 16.969 1.00 100.39 89 PHE E C 1
ATOM 5353 O O . PHE E 1 91 ? -31.599 81.287 16.750 1.00 101.39 89 PHE E O 1
ATOM 5361 N N . GLU E 1 101 ? -42.524 81.363 26.668 1.00 102.19 100 GLU E N 1
ATOM 5362 C CA . GLU E 1 101 ? -41.246 80.656 26.645 1.00 105.56 100 GLU E CA 1
ATOM 5363 C C . GLU E 1 101 ? -40.163 81.464 25.933 1.00 103.63 100 GLU E C 1
ATOM 5364 O O . GLU E 1 101 ? -40.296 81.804 24.753 1.00 105.38 100 GLU E O 1
ATOM 5370 N N . TYR E 1 102 ? -39.092 81.764 26.661 1.00 98.06 101 TYR E N 1
ATOM 5371 C CA . TYR E 1 102 ? -37.950 82.470 26.094 1.00 93.30 101 TYR E CA 1
ATOM 5372 C C . TYR E 1 102 ? -36.754 81.523 25.966 1.00 97.27 101 TYR E C 1
ATOM 5373 O O . TYR E 1 102 ? -35.810 81.579 26.757 1.00 97.09 101 TYR E O 1
ATOM 5382 N N . HIS E 1 103 ? -36.809 80.655 24.957 1.00 103.49 102 HIS E N 1
ATOM 5383 C CA . HIS E 1 103 ? -35.822 79.586 24.786 1.00 107.81 102 HIS E CA 1
ATOM 5384 C C . HIS E 1 103 ? -34.803 79.874 23.685 1.00 102.94 102 HIS E C 1
ATOM 5385 O O . HIS E 1 103 ? -33.632 79.517 23.814 1.00 101.10 102 HIS E O 1
ATOM 5392 N N . ASP E 1 104 ? -35.251 80.525 22.613 1.00 98.82 103 ASP E N 1
ATOM 5393 C CA . ASP E 1 104 ? -34.423 80.732 21.416 1.00 97.29 103 ASP E CA 1
ATOM 5394 C C . ASP E 1 104 ? -33.415 81.888 21.506 1.00 92.56 103 ASP E C 1
ATOM 5395 O O . ASP E 1 104 ? -32.694 82.164 20.538 1.00 91.67 103 ASP E O 1
ATOM 5400 N N . PHE E 1 105 ? -33.362 82.549 22.663 1.00 84.11 104 PHE E N 1
ATOM 5401 C CA . PHE E 1 105 ? -32.460 83.684 22.881 1.00 75.36 104 PHE E CA 1
ATOM 5402 C C . PHE E 1 105 ? -32.088 83.845 24.351 1.00 72.63 104 PHE E C 1
ATOM 5403 O O . PHE E 1 105 ? -32.750 83.288 25.231 1.00 73.90 104 PHE E O 1
ATOM 5411 N N . THR E 1 106 ? -31.052 84.644 24.610 1.00 67.44 105 THR E N 1
ATOM 5412 C CA . THR E 1 106 ? -30.708 85.052 25.976 1.00 62.76 105 THR E CA 1
ATOM 5413 C C . THR E 1 106 ? -30.159 86.483 26.032 1.00 60.96 105 THR E C 1
ATOM 5414 O O . THR E 1 106 ? -29.863 87.080 24.993 1.00 63.14 105 THR E O 1
ATOM 5418 N N . VAL E 1 107 ? -30.059 87.033 27.243 1.00 57.91 106 VAL E N 1
ATOM 5419 C CA . VAL E 1 107 ? -29.383 88.315 27.478 1.00 57.29 106 VAL E CA 1
ATOM 5420 C C . VAL E 1 107 ? -28.254 88.075 28.480 1.00 53.66 106 VAL E C 1
ATOM 5421 O O . VAL E 1 107 ? -28.474 87.481 29.534 1.00 55.61 106 VAL E O 1
ATOM 5425 N N . VAL E 1 108 ? -27.043 88.508 28.135 1.00 51.28 107 VAL E N 1
ATOM 5426 C CA . VAL E 1 108 ? -25.860 88.303 28.982 1.00 51.49 107 VAL E CA 1
ATOM 5427 C C . VAL E 1 108 ? -25.054 89.586 29.143 1.00 53.37 107 VAL E C 1
ATOM 5428 O O . VAL E 1 108 ? -25.207 90.526 28.363 1.00 56.12 107 VAL E O 1
ATOM 5432 N N . VAL E 1 109 ? -24.189 89.615 30.152 1.00 57.95 108 VAL E N 1
ATOM 5433 C CA . VAL E 1 109 ? -23.294 90.750 30.365 1.00 56.24 108 VAL E CA 1
ATOM 5434 C C . VAL E 1 109 ? -21.873 90.354 29.972 1.00 59.29 108 VAL E C 1
ATOM 5435 O O . VAL E 1 109 ? -21.348 89.358 30.471 1.00 68.33 108 VAL E O 1
ATOM 5439 N N . ALA E 1 110 ? -21.269 91.123 29.064 1.00 58.70 109 ALA E N 1
ATOM 5440 C CA . ALA E 1 110 ? -19.918 90.832 28.574 1.00 60.91 109 ALA E CA 1
ATOM 5441 C C . ALA E 1 110 ? -19.159 92.085 28.141 1.00 67.75 109 ALA E C 1
ATOM 5442 O O . ALA E 1 110 ? -19.718 93.184 28.112 1.00 64.99 109 ALA E O 1
ATOM 5444 N N . ASP E 1 111 ? -17.881 91.905 27.811 1.00 77.55 110 ASP E N 1
ATOM 5445 C CA . ASP E 1 111 ? -17.009 93.011 27.393 1.00 86.41 110 ASP E CA 1
ATOM 5446 C C . ASP E 1 111 ? -16.824 93.102 25.875 1.00 87.33 110 ASP E C 1
ATOM 5447 O O . ASP E 1 111 ? -16.480 94.160 25.343 1.00 89.23 110 ASP E O 1
ATOM 5452 N N . SER E 1 112 ? -17.059 91.987 25.189 1.00 85.80 111 SER E N 1
ATOM 5453 C CA . SER E 1 112 ? -16.955 91.924 23.737 1.00 87.43 111 SER E CA 1
ATOM 5454 C C . SER E 1 112 ? -18.065 91.025 23.189 1.00 86.73 111 SER E C 1
ATOM 5455 O O . SER E 1 112 ? -18.523 90.120 23.895 1.00 86.52 111 SER E O 1
ATOM 5458 N N . PRO E 1 113 ? -18.516 91.279 21.940 1.00 86.34 112 PRO E N 1
ATOM 5459 C CA . PRO E 1 113 ? -19.481 90.407 21.258 1.00 86.09 112 PRO E CA 1
ATOM 5460 C C . PRO E 1 113 ? -19.064 88.933 21.190 1.00 89.95 112 PRO E C 1
ATOM 5461 O O . PRO E 1 113 ? -19.921 88.049 21.276 1.00 88.08 112 PRO E O 1
ATOM 5465 N N . GLN E 1 114 ? -17.762 88.683 21.050 1.00 96.81 113 GLN E N 1
ATOM 5466 C CA . GLN E 1 114 ? -17.225 87.323 20.951 1.00 103.70 113 GLN E CA 1
ATOM 5467 C C . GLN E 1 114 ? -17.326 86.558 22.271 1.00 99.16 113 GLN E C 1
ATOM 5468 O O . GLN E 1 114 ? -17.663 85.371 22.281 1.00 99.94 113 GLN E O 1
ATOM 5474 N N . SER E 1 115 ? -17.044 87.247 23.375 1.00 95.34 114 SER E N 1
ATOM 5475 C CA . SER E 1 115 ? -17.173 86.664 24.711 1.00 95.81 114 SER E CA 1
ATOM 5476 C C . SER E 1 115 ? -18.639 86.537 25.129 1.00 93.33 114 SER E C 1
ATOM 5477 O O . SER E 1 115 ? -18.985 85.689 25.957 1.00 94.96 114 SER E O 1
ATOM 5480 N N . ALA E 1 116 ? -19.486 87.387 24.551 1.00 88.61 115 ALA E N 1
ATOM 5481 C CA . ALA E 1 116 ? -20.930 87.325 24.752 1.00 84.29 115 ALA E CA 1
ATOM 5482 C C . ALA E 1 116 ? -21.531 86.083 24.105 1.00 84.86 115 ALA E C 1
ATOM 5483 O O . ALA E 1 116 ? -22.410 85.446 24.687 1.00 80.92 115 ALA E O 1
ATOM 5485 N N . LYS E 1 117 ? -21.048 85.753 22.906 1.00 89.16 116 LYS E N 1
ATOM 5486 C CA . LYS E 1 117 ? -21.476 84.556 22.177 1.00 92.87 116 LYS E CA 1
ATOM 5487 C C . LYS E 1 117 ? -21.064 83.279 22.906 1.00 91.32 116 LYS E C 1
ATOM 5488 O O . LYS E 1 117 ? -21.841 82.324 22.976 1.00 88.36 116 LYS E O 1
ATOM 5494 N N . GLN E 1 118 ? -19.846 83.284 23.451 1.00 93.90 117 GLN E N 1
ATOM 5495 C CA . GLN E 1 118 ? -19.307 82.154 24.211 1.00 96.85 117 GLN E CA 1
ATOM 5496 C C . GLN E 1 118 ? -20.101 81.909 25.482 1.00 92.59 117 GLN E C 1
ATOM 5497 O O . GLN E 1 118 ? -20.398 80.762 25.815 1.00 94.85 117 GLN E O 1
ATOM 5503 N N . LEU E 1 119 ? -20.438 82.996 26.179 1.00 90.83 118 LEU E N 1
ATOM 5504 C CA . LEU E 1 119 ? -21.269 82.949 27.383 1.00 90.11 118 LEU E CA 1
ATOM 5505 C C . LEU E 1 119 ? -22.684 82.446 27.106 1.00 92.60 118 LEU E C 1
ATOM 5506 O O . LEU E 1 119 ? -23.268 81.734 27.927 1.00 94.62 118 LEU E O 1
ATOM 5511 N N . ALA E 1 120 ? -23.222 82.819 25.947 1.00 94.41 119 ALA E N 1
ATOM 5512 C CA . ALA E 1 120 ? -24.569 82.427 25.548 1.00 98.65 119 ALA E CA 1
ATOM 5513 C C . ALA E 1 120 ? -24.666 80.940 25.201 1.00 102.54 119 ALA E C 1
ATOM 5514 O O . ALA E 1 120 ? -25.672 80.294 25.507 1.00 103.28 119 ALA E O 1
ATOM 5516 N N . ARG E 1 121 ? -23.616 80.410 24.573 1.00 107.52 120 ARG E N 1
ATOM 5517 C CA . ARG E 1 121 ? -23.540 78.992 24.207 1.00 112.65 120 ARG E CA 1
ATOM 5518 C C . ARG E 1 121 ? -23.462 78.078 25.431 1.00 115.78 120 ARG E C 1
ATOM 5519 O O . ARG E 1 121 ? -24.015 76.976 25.425 1.00 116.38 120 ARG E O 1
ATOM 5527 N N . ALA E 1 122 ? -22.794 78.558 26.480 1.00 119.18 121 ALA E N 1
ATOM 5528 C CA . ALA E 1 122 ? -22.589 77.795 27.713 1.00 124.53 121 ALA E CA 1
ATOM 5529 C C . ALA E 1 122 ? -23.850 77.638 28.568 1.00 128.62 121 ALA E C 1
ATOM 5530 O O . ALA E 1 122 ? -23.927 76.737 29.406 1.00 130.09 121 ALA E O 1
ATOM 5532 N N . GLN E 1 123 ? -24.835 78.505 28.348 1.00 133.70 122 GLN E N 1
ATOM 5533 C CA . GLN E 1 123 ? -26.036 78.541 29.185 1.00 138.48 122 GLN E CA 1
ATOM 5534 C C . GLN E 1 123 ? -27.078 77.458 28.884 1.00 142.41 122 GLN E C 1
ATOM 5535 O O . GLN E 1 123 ? -28.011 77.271 29.669 1.00 141.71 122 GLN E O 1
ATOM 5541 N N . PHE E 1 124 ? -26.918 76.752 27.764 1.00 147.38 123 PHE E N 1
ATOM 5542 C CA . PHE E 1 124 ? -27.839 75.671 27.388 1.00 153.75 123 PHE E CA 1
ATOM 5543 C C . PHE E 1 124 ? -27.698 74.451 28.306 1.00 155.24 123 PHE E C 1
ATOM 5544 O O . PHE E 1 124 ? -28.686 73.979 28.875 1.00 155.88 123 PHE E O 1
ATOM 5552 N N . SER E 1 125 ? -26.471 73.949 28.442 1.00 155.57 124 SER E N 1
ATOM 5553 C CA . SER E 1 125 ? -26.187 72.815 29.319 1.00 155.44 124 SER E CA 1
ATOM 5554 C C . SER E 1 125 ? -24.792 72.927 29.923 1.00 154.03 124 SER E C 1
ATOM 5555 O O . SER E 1 125 ? -24.454 73.938 30.537 1.00 151.87 124 SER E O 1
ATOM 5558 N N . VAL E 1 143 ? -22.787 79.371 14.443 1.00 138.12 142 VAL E N 1
ATOM 5559 C CA . VAL E 1 143 ? -22.754 80.758 13.989 1.00 137.84 142 VAL E CA 1
ATOM 5560 C C . VAL E 1 143 ? -24.066 81.472 14.341 1.00 137.97 142 VAL E C 1
ATOM 5561 O O . VAL E 1 143 ? -25.108 81.236 13.718 1.00 137.29 142 VAL E O 1
ATOM 5565 N N . ASP E 1 144 ? -23.997 82.339 15.351 1.00 136.42 143 ASP E N 1
ATOM 5566 C CA . ASP E 1 144 ? -25.158 83.092 15.839 1.00 131.49 143 ASP E CA 1
ATOM 5567 C C . ASP E 1 144 ? -25.040 84.591 15.551 1.00 128.42 143 ASP E C 1
ATOM 5568 O O . ASP E 1 144 ? -24.017 85.062 15.043 1.00 128.83 143 ASP E O 1
ATOM 5573 N N . ASP E 1 145 ? -26.097 85.333 15.881 1.00 121.99 144 ASP E N 1
ATOM 5574 C CA . ASP E 1 145 ? -26.100 86.786 15.746 1.00 115.04 144 ASP E CA 1
ATOM 5575 C C . ASP E 1 145 ? -26.437 87.456 17.080 1.00 109.35 144 ASP E C 1
ATOM 5576 O O . ASP E 1 145 ? -27.419 87.098 17.736 1.00 108.86 144 ASP E O 1
ATOM 5581 N N . CYS E 1 146 ? -25.614 88.426 17.474 1.00 101.24 145 CYS E N 1
ATOM 5582 C CA . CYS E 1 146 ? -25.803 89.124 18.741 1.00 95.51 145 CYS E CA 1
ATOM 5583 C C . CYS E 1 146 ? -25.861 90.646 18.596 1.00 90.67 145 CYS E C 1
ATOM 5584 O O . CYS E 1 146 ? -25.282 91.215 17.668 1.00 90.93 145 CYS E O 1
ATOM 5587 N N . LEU E 1 147 ? -26.560 91.291 19.528 1.00 83.32 146 LEU E N 1
ATOM 5588 C CA . LEU E 1 147 ? -26.787 92.735 19.498 1.00 76.75 146 LEU E CA 1
ATOM 5589 C C . LEU E 1 147 ? -26.429 93.393 20.832 1.00 70.09 146 LEU E C 1
ATOM 5590 O O . LEU E 1 147 ? -26.860 92.942 21.891 1.00 70.01 146 LEU E O 1
ATOM 5595 N N . CYS E 1 148 ? -25.645 94.464 20.775 1.00 66.70 147 CYS E N 1
ATOM 5596 C CA . CYS E 1 148 ? -25.313 95.221 21.970 1.00 64.60 147 CYS E CA 1
ATOM 5597 C C . CYS E 1 148 ? -26.453 96.155 22.353 1.00 64.29 147 CYS E C 1
ATOM 5598 O O . CYS E 1 148 ? -26.907 96.957 21.538 1.00 62.71 147 CYS E O 1
ATOM 5601 N N . VAL E 1 149 ? -26.899 96.047 23.602 1.00 60.01 148 VAL E N 1
ATOM 5602 C CA . VAL E 1 149 ? -28.002 96.847 24.112 1.00 56.64 148 VAL E CA 1
ATOM 5603 C C . VAL E 1 149 ? -27.427 97.923 25.038 1.00 62.88 148 VAL E C 1
ATOM 5604 O O . VAL E 1 149 ? -27.382 97.754 26.262 1.00 66.36 148 VAL E O 1
ATOM 5608 N N . ASP E 1 150 ? -26.966 99.020 24.441 1.00 62.53 149 ASP E N 1
ATOM 5609 C CA . ASP E 1 150 ? -26.314 100.097 25.194 1.00 62.53 149 ASP E CA 1
ATOM 5610 C C . ASP E 1 150 ? -26.995 101.447 25.028 1.00 63.82 149 ASP E C 1
ATOM 5611 O O . ASP E 1 150 ? -26.892 102.307 25.902 1.00 63.66 149 ASP E O 1
ATOM 5616 N N . LEU E 1 151 ? -27.677 101.626 23.900 1.00 63.71 150 LEU E N 1
ATOM 5617 C CA . LEU E 1 151 ? -28.462 102.827 23.644 1.00 58.89 150 LEU E CA 1
ATOM 5618 C C . LEU E 1 151 ? -29.842 102.387 23.180 1.00 54.58 150 LEU E C 1
ATOM 5619 O O . LEU E 1 151 ? -29.976 101.697 22.168 1.00 56.68 150 LEU E O 1
ATOM 5624 N N . VAL E 1 152 ? -30.865 102.768 23.935 1.00 48.82 151 VAL E N 1
ATOM 5625 C CA . VAL E 1 152 ? -32.233 102.371 23.637 1.00 46.16 151 VAL E CA 1
ATOM 5626 C C . VAL E 1 152 ? -33.158 103.554 23.844 1.00 47.10 151 VAL E C 1
ATOM 5627 O O . VAL E 1 152 ? -33.253 104.060 24.961 1.00 52.40 151 VAL E O 1
ATOM 5631 N N . ASP E 1 153 ? -33.842 103.970 22.773 1.00 50.90 152 ASP E N 1
ATOM 5632 C CA . ASP E 1 153 ? -34.758 105.124 22.775 1.00 54.20 152 ASP E CA 1
ATOM 5633 C C . ASP E 1 153 ? -34.145 106.347 23.463 1.00 61.25 152 ASP E C 1
ATOM 5634 O O . ASP E 1 153 ? -34.729 106.893 24.411 1.00 60.96 152 ASP E O 1
ATOM 5639 N N . ASN E 1 154 ? -32.955 106.740 23.004 1.00 61.91 153 ASN E N 1
ATOM 5640 C CA . ASN E 1 154 ? -32.201 107.880 23.563 1.00 71.88 153 ASN E CA 1
ATOM 5641 C C . ASN E 1 154 ? -31.788 107.764 25.036 1.00 69.25 153 ASN E C 1
ATOM 5642 O O . ASN E 1 154 ? -31.518 108.773 25.691 1.00 74.04 153 ASN E O 1
ATOM 5647 N N . HIS E 1 155 ? -31.744 106.534 25.545 1.00 65.59 154 HIS E N 1
ATOM 5648 C CA . HIS E 1 155 ? -31.302 106.272 26.913 1.00 58.83 154 HIS E CA 1
ATOM 5649 C C . HIS E 1 155 ? -30.112 105.326 26.915 1.00 56.60 154 HIS E C 1
ATOM 5650 O O . HIS E 1 155 ? -30.113 104.307 26.228 1.00 50.57 154 HIS E O 1
ATOM 5657 N N . TYR E 1 156 ? -29.091 105.688 27.682 1.00 56.23 155 TYR E N 1
ATOM 5658 C CA . TYR E 1 156 ? -27.882 104.892 27.778 1.00 57.14 155 TYR E CA 1
ATOM 5659 C C . TYR E 1 156 ? -28.011 103.856 28.886 1.00 57.38 155 TYR E C 1
ATOM 5660 O O . TYR E 1 156 ? -28.534 104.145 29.965 1.00 55.02 155 TYR E O 1
ATOM 5669 N N . VAL E 1 157 ? -27.537 102.648 28.597 1.00 53.40 156 VAL E N 1
ATOM 5670 C CA . VAL E 1 157 ? -27.613 101.529 29.519 1.00 54.66 156 VAL E CA 1
ATOM 5671 C C . VAL E 1 157 ? -26.279 101.396 30.235 1.00 63.54 156 VAL E C 1
ATOM 5672 O O . VAL E 1 157 ? -25.244 101.176 29.592 1.00 71.21 156 VAL E O 1
ATOM 5676 N N . THR E 1 158 ? -26.296 101.561 31.558 1.00 62.75 157 THR E N 1
ATOM 5677 C CA . THR E 1 158 ? -25.113 101.255 32.380 1.00 63.20 157 THR E CA 1
ATOM 5678 C C . THR E 1 158 ? -25.428 100.176 33.411 1.00 56.59 157 THR E C 1
ATOM 5679 O O . THR E 1 158 ? -26.576 100.012 33.831 1.00 62.34 157 THR E O 1
ATOM 5683 N N . LEU E 1 159 ? -24.396 99.440 33.804 1.00 51.45 158 LEU E N 1
ATOM 5684 C CA . LEU E 1 159 ? -24.551 98.281 34.668 1.00 49.62 158 LEU E CA 1
ATOM 5685 C C . LEU E 1 159 ? -23.811 98.445 35.987 1.00 53.81 158 LEU E C 1
ATOM 5686 O O . LEU E 1 159 ? -22.683 98.930 36.020 1.00 60.62 158 LEU E O 1
ATOM 5691 N N . GLU E 1 160 ? -24.463 98.035 37.070 1.00 57.48 159 GLU E N 1
ATOM 5692 C CA . GLU E 1 160 ? -23.877 98.047 38.407 1.00 52.59 159 GLU E CA 1
ATOM 5693 C C . GLU E 1 160 ? -23.998 96.651 39.008 1.00 47.97 159 GLU E C 1
ATOM 5694 O O . GLU E 1 160 ? -25.095 96.111 39.106 1.00 47.62 159 GLU E O 1
ATOM 5700 N N . PHE E 1 161 ? -22.880 96.070 39.420 1.00 50.22 160 PHE E N 1
ATOM 5701 C CA . PHE E 1 161 ? -22.919 94.758 40.058 1.00 49.07 160 PHE E CA 1
ATOM 5702 C C . PHE E 1 161 ? -23.527 94.849 41.462 1.00 52.29 160 PHE E C 1
ATOM 5703 O O . PHE E 1 161 ? -23.041 95.606 42.305 1.00 50.46 160 PHE E O 1
ATOM 5711 N N . ASP E 1 162 ? -24.596 94.088 41.700 1.00 52.95 161 ASP E N 1
ATOM 5712 C CA . ASP E 1 162 ? -25.190 94.003 43.039 1.00 51.49 161 ASP E CA 1
ATOM 5713 C C . ASP E 1 162 ? -25.566 92.589 43.471 1.00 54.68 161 ASP E C 1
ATOM 5714 O O . ASP E 1 162 ? -26.089 92.378 44.566 1.00 59.68 161 ASP E O 1
ATOM 5719 N N . GLY E 1 163 ? -25.315 91.628 42.592 1.00 55.88 162 GLY E N 1
ATOM 5720 C CA . GLY E 1 163 ? -25.532 90.225 42.906 1.00 56.21 162 GLY E CA 1
ATOM 5721 C C . GLY E 1 163 ? -26.928 89.662 42.701 1.00 55.87 162 GLY E C 1
ATOM 5722 O O . GLY E 1 163 ? -27.112 88.446 42.814 1.00 60.55 162 GLY E O 1
ATOM 5723 N N . GLU E 1 164 ? -27.909 90.523 42.414 1.00 47.86 163 GLU E N 1
ATOM 5724 C CA . GLU E 1 164 ? -29.292 90.071 42.173 1.00 54.78 163 GLU E CA 1
ATOM 5725 C C . GLU E 1 164 ? -29.467 89.356 40.835 1.00 52.62 163 GLU E C 1
ATOM 5726 O O . GLU E 1 164 ? -28.935 89.779 39.807 1.00 49.42 163 GLU E O 1
ATOM 5732 N N . GLN E 1 165 ? -30.244 88.281 40.862 1.00 59.09 164 GLN E N 1
ATOM 5733 C CA . GLN E 1 165 ? -30.580 87.529 39.664 1.00 57.43 164 GLN E CA 1
ATOM 5734 C C . GLN E 1 165 ? -32.010 87.847 39.228 1.00 55.42 164 GLN E C 1
ATOM 5735 O O . GLN E 1 165 ? -32.851 88.214 40.051 1.00 51.58 164 GLN E O 1
ATOM 5741 N N . GLN E 1 166 ? -32.268 87.725 37.928 1.00 53.19 165 GLN E N 1
ATOM 5742 C CA . GLN E 1 166 ? -33.618 87.834 37.387 1.00 49.94 165 GLN E CA 1
ATOM 5743 C C . GLN E 1 166 ? -33.823 86.774 36.301 1.00 55.07 165 GLN E C 1
ATOM 5744 O O . GLN E 1 166 ? -33.038 86.702 35.352 1.00 51.98 165 GLN E O 1
ATOM 5750 N N . PRO E 1 167 ? -34.866 85.933 36.450 1.00 60.56 166 PRO E N 1
ATOM 5751 C CA . PRO E 1 167 ? -35.144 84.914 35.433 1.00 59.92 166 PRO E CA 1
ATOM 5752 C C . PRO E 1 167 ? -35.688 85.536 34.144 1.00 59.68 166 PRO E C 1
ATOM 5753 O O . PRO E 1 167 ? -36.541 86.430 34.198 1.00 53.78 166 PRO E O 1
ATOM 5757 N N . LEU E 1 168 ? -35.181 85.072 33.003 1.00 56.30 167 LEU E N 1
ATOM 5758 C CA . LEU E 1 168 ? -35.588 85.598 31.702 1.00 57.90 167 LEU E CA 1
ATOM 5759 C C . LEU E 1 168 ? -36.898 84.951 31.249 1.00 56.35 167 LEU E C 1
ATOM 5760 O O . LEU E 1 168 ? -36.912 84.088 30.368 1.00 62.09 167 LEU E O 1
ATOM 5765 N N . VAL E 1 169 ? -37.992 85.366 31.881 1.00 50.24 168 VAL E N 1
ATOM 5766 C CA . VAL E 1 169 ? -39.331 84.874 31.577 1.00 49.33 168 VAL E CA 1
ATOM 5767 C C . VAL E 1 169 ? -40.277 86.080 31.478 1.00 52.76 168 VAL E C 1
ATOM 5768 O O . VAL E 1 169 ? -40.032 87.102 32.127 1.00 49.28 168 VAL E O 1
ATOM 5772 N N . PRO E 1 170 ? -41.340 85.977 30.654 1.00 48.94 169 PRO E N 1
ATOM 5773 C CA . PRO E 1 170 ? -42.273 87.094 30.485 1.00 49.25 169 PRO E CA 1
ATOM 5774 C C . PRO E 1 170 ? -42.985 87.514 31.768 1.00 47.59 169 PRO E C 1
ATOM 5775 O O . PRO E 1 170 ? -43.295 86.664 32.593 1.00 49.04 169 PRO E O 1
ATOM 5779 N N . ASP E 1 171 ? -43.238 88.817 31.919 1.00 45.09 170 ASP E N 1
ATOM 5780 C CA . ASP E 1 171 ? -44.157 89.333 32.939 1.00 43.55 170 ASP E CA 1
ATOM 5781 C C . ASP E 1 171 ? -45.592 88.989 32.560 1.00 48.87 170 ASP E C 1
ATOM 5782 O O . ASP E 1 171 ? -46.474 88.913 33.418 1.00 54.43 170 ASP E O 1
ATOM 5787 N N . TRP E 1 172 ? -45.815 88.818 31.257 1.00 46.09 171 TRP E N 1
ATOM 5788 C CA . TRP E 1 172 ? -47.144 88.679 30.675 1.00 41.58 171 TRP E CA 1
ATOM 5789 C C . TRP E 1 172 ? -46.992 88.054 29.302 1.00 42.85 171 TRP E C 1
ATOM 5790 O O . TRP E 1 172 ? -46.026 88.328 28.601 1.00 47.21 171 TRP E O 1
ATOM 5801 N N . LYS E 1 173 ? -47.948 87.214 28.926 1.00 49.35 172 LYS E N 1
ATOM 5802 C CA . LYS E 1 173 ? -48.062 86.726 27.553 1.00 56.27 172 LYS E CA 1
ATOM 5803 C C . LYS E 1 173 ? -49.528 86.685 27.152 1.00 51.83 172 LYS E C 1
ATOM 5804 O O . LYS E 1 173 ? -50.402 86.528 28.000 1.00 60.16 172 LYS E O 1
ATOM 5810 N N . GLY E 1 174 ? -49.792 86.848 25.862 1.00 52.85 173 GLY E N 1
ATOM 5811 C CA . GLY E 1 174 ? -51.159 86.885 25.355 1.00 46.78 173 GLY E CA 1
ATOM 5812 C C . GLY E 1 174 ? -51.234 87.548 23.997 1.00 51.01 173 GLY E C 1
ATOM 5813 O O . GLY E 1 174 ? -50.357 87.355 23.156 1.00 46.99 173 GLY E O 1
ATOM 5814 N N . TYR E 1 175 ? -52.289 88.326 23.785 1.00 52.48 174 TYR E N 1
ATOM 5815 C CA . TYR E 1 175 ? -52.517 88.994 22.512 1.00 51.01 174 TYR E CA 1
ATOM 5816 C C . TYR E 1 175 ? -53.032 90.402 22.760 1.00 52.49 174 TYR E C 1
ATOM 5817 O O . TYR E 1 175 ? -54.203 90.586 23.101 1.00 57.91 174 TYR E O 1
ATOM 5826 N N . GLN E 1 176 ? -52.160 91.391 22.585 1.00 46.79 175 GLN E N 1
ATOM 5827 C CA . GLN E 1 176 ? -52.543 92.779 22.816 1.00 49.08 175 GLN E CA 1
ATOM 5828 C C . GLN E 1 176 ? -52.264 93.655 21.596 1.00 51.16 175 GLN E C 1
ATOM 5829 O O . GLN E 1 176 ? -51.114 94.025 21.350 1.00 47.65 175 GLN E O 1
ATOM 5835 N N . PRO E 1 177 ? -53.319 93.962 20.816 1.00 50.98 176 PRO E N 1
ATOM 5836 C CA . PRO E 1 177 ? -53.251 94.915 19.708 1.00 50.99 176 PRO E CA 1
ATOM 5837 C C . PRO E 1 177 ? -52.753 96.279 20.149 1.00 50.43 176 PRO E C 1
ATOM 5838 O O . PRO E 1 177 ? -53.207 96.820 21.160 1.00 59.56 176 PRO E O 1
ATOM 5842 N N . LEU E 1 178 ? -51.803 96.809 19.393 1.00 48.20 177 LEU E N 1
ATOM 5843 C CA . LEU E 1 178 ? -51.317 98.162 19.583 1.00 52.02 177 LEU E CA 1
ATOM 5844 C C . LEU E 1 178 ? -52.333 99.147 19.009 1.00 55.79 177 LEU E C 1
ATOM 5845 O O . LEU E 1 178 ? -52.858 98.925 17.914 1.00 59.16 177 LEU E O 1
ATOM 5850 N N . PRO E 1 179 ? -52.631 100.226 19.754 1.00 56.57 178 PRO E N 1
ATOM 5851 C CA . PRO E 1 179 ? -53.430 101.317 19.205 1.00 61.36 178 PRO E CA 1
ATOM 5852 C C . PRO E 1 179 ? -52.632 102.088 18.160 1.00 70.73 178 PRO E C 1
ATOM 5853 O O . PRO E 1 179 ? -51.395 102.105 18.211 1.00 65.47 178 PRO E O 1
ATOM 5857 N N . GLU E 1 180 ? -53.329 102.719 17.221 1.00 78.50 179 GLU E N 1
ATOM 5858 C CA . GLU E 1 180 ? -52.642 103.461 16.163 1.00 83.72 179 GLU E CA 1
ATOM 5859 C C . GLU E 1 180 ? -52.465 104.956 16.453 1.00 85.02 179 GLU E C 1
ATOM 5860 O O . GLU E 1 180 ? -52.304 105.762 15.539 1.00 91.79 179 GLU E O 1
ATOM 5866 N N . GLY E 1 181 ? -52.466 105.311 17.735 1.00 83.25 180 GLY E N 1
ATOM 5867 C CA . GLY E 1 181 ? -52.202 106.681 18.160 1.00 84.88 180 GLY E CA 1
ATOM 5868 C C . GLY E 1 181 ? -50.729 107.035 18.054 1.00 80.00 180 GLY E C 1
ATOM 5869 O O . GLY E 1 181 ? -50.207 107.799 18.866 1.00 79.28 180 GLY E O 1
ATOM 5870 N N . ASP F 1 7 ? -105.994 65.333 44.781 1.00 76.80 5 ASP F N 1
ATOM 5871 C CA . ASP F 1 7 ? -104.860 64.962 45.677 1.00 73.45 5 ASP F CA 1
ATOM 5872 C C . ASP F 1 7 ? -103.769 66.021 45.658 1.00 68.14 5 ASP F C 1
ATOM 5873 O O . ASP F 1 7 ? -102.891 66.013 44.793 1.00 71.11 5 ASP F O 1
ATOM 5878 N N . ASN F 1 8 ? -103.841 66.934 46.620 1.00 61.76 6 ASN F N 1
ATOM 5879 C CA . ASN F 1 8 ? -102.890 68.027 46.737 1.00 57.84 6 ASN F CA 1
ATOM 5880 C C . ASN F 1 8 ? -101.550 67.585 47.299 1.00 58.26 6 ASN F C 1
ATOM 5881 O O . ASN F 1 8 ? -101.483 66.708 48.162 1.00 57.97 6 ASN F O 1
ATOM 5886 N N . LYS F 1 9 ? -100.489 68.217 46.806 1.00 51.54 7 LYS F N 1
ATOM 5887 C CA . LYS F 1 9 ? -99.124 67.923 47.224 1.00 46.24 7 LYS F CA 1
ATOM 5888 C C . LYS F 1 9 ? -98.455 69.192 47.740 1.00 48.65 7 LYS F C 1
ATOM 5889 O O . LYS F 1 9 ? -98.756 70.287 47.270 1.00 53.02 7 LYS F O 1
ATOM 5895 N N . LEU F 1 10 ? -97.546 69.046 48.698 1.00 46.39 8 LEU F N 1
ATOM 5896 C CA . LEU F 1 10 ? -96.767 70.181 49.194 1.00 45.95 8 LEU F CA 1
ATOM 5897 C C . LEU F 1 10 ? -95.414 70.240 48.501 1.00 44.76 8 LEU F C 1
ATOM 5898 O O . LEU F 1 10 ? -94.632 69.293 48.577 1.00 53.95 8 LEU F O 1
ATOM 5903 N N . PHE F 1 11 ? -95.139 71.350 47.826 1.00 45.58 9 PHE F N 1
ATOM 5904 C CA . PHE F 1 11 ? -93.856 71.528 47.149 1.00 40.19 9 PHE F CA 1
ATOM 5905 C C . PHE F 1 11 ? -93.023 72.609 47.818 1.00 42.64 9 PHE F C 1
ATOM 5906 O O . PHE F 1 11 ? -93.521 73.694 48.134 1.00 51.36 9 PHE F O 1
ATOM 5914 N N . LEU F 1 12 ? -91.754 72.299 48.041 1.00 39.96 10 LEU F N 1
ATOM 5915 C CA . LEU F 1 12 ? -90.776 73.305 48.404 1.00 41.54 10 LEU F CA 1
ATOM 5916 C C . LEU F 1 12 ? -90.124 73.639 47.078 1.00 45.62 10 LEU F C 1
ATOM 5917 O O . LEU F 1 12 ? -89.575 72.758 46.421 1.00 48.68 10 LEU F O 1
ATOM 5922 N N . VAL F 1 13 ? -90.211 74.901 46.674 1.00 44.13 11 VAL F N 1
ATOM 5923 C CA . VAL F 1 13 ? -89.726 75.325 45.368 1.00 41.33 11 VAL F CA 1
ATOM 5924 C C . VAL F 1 13 ? -88.634 76.382 45.510 1.00 40.88 11 VAL F C 1
ATOM 5925 O O . VAL F 1 13 ? -88.799 77.364 46.232 1.00 46.81 11 VAL F O 1
ATOM 5929 N N . TYR F 1 14 ? -87.515 76.160 44.832 1.00 39.17 12 TYR F N 1
ATOM 5930 C CA . TYR F 1 14 ? -86.427 77.125 44.792 1.00 47.77 12 TYR F CA 1
ATOM 5931 C C . TYR F 1 14 ? -86.538 77.909 43.497 1.00 49.07 12 TYR F C 1
ATOM 5932 O O . TYR F 1 14 ? -86.483 77.347 42.397 1.00 50.20 12 TYR F O 1
ATOM 5941 N N . VAL F 1 15 ? -86.701 79.216 43.634 1.00 48.00 13 VAL F N 1
ATOM 5942 C CA . VAL F 1 15 ? -87.146 80.030 42.521 1.00 45.62 13 VAL F CA 1
ATOM 5943 C C . VAL F 1 15 ? -86.197 81.208 42.326 1.00 43.42 13 VAL F C 1
ATOM 5944 O O . VAL F 1 15 ? -85.585 81.681 43.284 1.00 42.82 13 VAL F O 1
ATOM 5948 N N . GLY F 1 16 ? -86.048 81.657 41.084 1.00 44.29 14 GLY F N 1
ATOM 5949 C CA . GLY F 1 16 ? -85.066 82.694 40.765 1.00 40.60 14 GLY F CA 1
ATOM 5950 C C . GLY F 1 16 ? -85.551 83.764 39.811 1.00 39.46 14 GLY F C 1
ATOM 5951 O O . GLY F 1 16 ? -86.449 83.524 39.000 1.00 41.24 14 GLY F O 1
ATOM 5952 N N . GLY F 1 17 ? -84.942 84.944 39.904 1.00 34.11 15 GLY F N 1
ATOM 5953 C CA . GLY F 1 17 ? -85.286 86.073 39.040 1.00 33.03 15 GLY F CA 1
ATOM 5954 C C . GLY F 1 17 ? -84.599 87.365 39.443 1.00 37.79 15 GLY F C 1
ATOM 5955 O O . GLY F 1 17 ? -83.677 87.365 40.263 1.00 40.36 15 GLY F O 1
ATOM 5956 N N . THR F 1 18 ? -85.056 88.471 38.869 1.00 39.66 16 THR F N 1
ATOM 5957 C CA . THR F 1 18 ? -84.481 89.785 39.144 1.00 44.15 16 THR F CA 1
ATOM 5958 C C . THR F 1 18 ? -85.349 90.642 40.090 1.00 47.58 16 THR F C 1
ATOM 5959 O O . THR F 1 18 ? -86.483 90.279 40.420 1.00 47.39 16 THR F O 1
ATOM 5963 N N . ALA F 1 19 ? -84.783 91.754 40.554 1.00 37.41 17 ALA F N 1
ATOM 5964 C CA . ALA F 1 19 ? -85.511 92.757 41.323 1.00 41.05 17 ALA F CA 1
ATOM 5965 C C . ALA F 1 19 ? -84.899 94.110 40.999 1.00 45.28 17 ALA F C 1
ATOM 5966 O O . ALA F 1 19 ? -83.695 94.180 40.724 1.00 48.07 17 ALA F O 1
ATOM 5968 N N . PRO F 1 20 ? -85.716 95.188 41.024 1.00 47.22 18 PRO F N 1
ATOM 5969 C CA . PRO F 1 20 ? -85.205 96.525 40.703 1.00 43.17 18 PRO F CA 1
ATOM 5970 C C . PRO F 1 20 ? -84.076 96.943 41.639 1.00 43.89 18 PRO F C 1
ATOM 5971 O O . PRO F 1 20 ? -84.212 96.839 42.857 1.00 46.29 18 PRO F O 1
ATOM 5975 N N . GLY F 1 21 ? -82.965 97.386 41.060 1.00 43.15 19 GLY F N 1
ATOM 5976 C CA . GLY F 1 21 ? -81.812 97.818 41.837 1.00 46.14 19 GLY F CA 1
ATOM 5977 C C . GLY F 1 21 ? -80.749 96.750 42.040 1.00 52.87 19 GLY F C 1
ATOM 5978 O O . GLY F 1 21 ? -79.599 97.073 42.336 1.00 58.21 19 GLY F O 1
ATOM 5979 N N . ALA F 1 22 ? -81.127 95.482 41.895 1.00 46.93 20 ALA F N 1
ATOM 5980 C CA . ALA F 1 22 ? -80.187 94.380 42.073 1.00 48.01 20 ALA F CA 1
ATOM 5981 C C . ALA F 1 22 ? -79.321 94.164 40.833 1.00 43.92 20 ALA F C 1
ATOM 5982 O O . ALA F 1 22 ? -79.797 94.264 39.709 1.00 47.37 20 ALA F O 1
ATOM 5984 N N . ASN F 1 23 ? -78.046 93.866 41.048 1.00 48.12 21 ASN F N 1
ATOM 5985 C CA . ASN F 1 23 ? -77.126 93.608 39.946 1.00 42.78 21 ASN F CA 1
ATOM 5986 C C . ASN F 1 23 ? -77.151 92.166 39.452 1.00 47.59 21 ASN F C 1
ATOM 5987 O O . ASN F 1 23 ? -76.948 91.914 38.264 1.00 53.74 21 ASN F O 1
ATOM 5992 N N . ILE F 1 24 ? -77.393 91.223 40.359 1.00 41.33 22 ILE F N 1
ATOM 5993 C CA . ILE F 1 24 ? -77.457 89.806 39.993 1.00 41.43 22 ILE F CA 1
ATOM 5994 C C . ILE F 1 24 ? -78.838 89.210 40.223 1.00 42.50 22 ILE F C 1
ATOM 5995 O O . ILE F 1 24 ? -79.697 89.834 40.843 1.00 42.74 22 ILE F O 1
ATOM 6000 N N . GLU F 1 25 ? -79.024 87.997 39.708 1.00 48.19 23 GLU F N 1
ATOM 6001 C CA . GLU F 1 25 ? -80.227 87.202 39.899 1.00 47.18 23 GLU F CA 1
ATOM 6002 C C . GLU F 1 25 ? -80.349 86.836 41.371 1.00 45.54 23 GLU F C 1
ATOM 6003 O O . GLU F 1 25 ? -79.359 86.480 42.008 1.00 43.78 23 GLU F O 1
ATOM 6009 N N . LEU F 1 26 ? -81.563 86.936 41.903 1.00 44.51 24 LEU F N 1
ATOM 6010 C CA . LEU F 1 26 ? -81.835 86.599 43.296 1.00 41.31 24 LEU F CA 1
ATOM 6011 C C . LEU F 1 26 ? -82.640 85.312 43.386 1.00 40.41 24 LEU F C 1
ATOM 6012 O O . LEU F 1 26 ? -83.249 84.886 42.408 1.00 48.42 24 LEU F O 1
ATOM 6017 N N . HIS F 1 27 ? -82.636 84.692 44.561 1.00 39.79 25 HIS F N 1
ATOM 6018 C CA . HIS F 1 27 ? -83.318 83.420 44.750 1.00 37.64 25 HIS F CA 1
ATOM 6019 C C . HIS F 1 27 ? -84.091 83.389 46.057 1.00 38.40 25 HIS F C 1
ATOM 6020 O O . HIS F 1 27 ? -83.622 83.899 47.072 1.00 41.34 25 HIS F O 1
ATOM 6027 N N . ASP F 1 28 ? -85.263 82.766 46.033 1.00 33.27 26 ASP F N 1
ATOM 6028 C CA . ASP F 1 28 ? -86.031 82.531 47.251 1.00 32.49 26 ASP F CA 1
ATOM 6029 C C . ASP F 1 28 ? -86.548 81.099 47.249 1.00 37.03 26 ASP F C 1
ATOM 6030 O O . ASP F 1 28 ? -86.624 80.458 46.193 1.00 43.07 26 ASP F O 1
ATOM 6035 N N . ILE F 1 29 ? -86.881 80.608 48.440 1.00 32.88 27 ILE F N 1
ATOM 6036 C CA . ILE F 1 29 ? -87.561 79.340 48.636 1.00 33.22 27 ILE F CA 1
ATOM 6037 C C . ILE F 1 29 ? -89.028 79.624 48.934 1.00 31.80 27 ILE F C 1
ATOM 6038 O O . ILE F 1 29 ? -89.343 80.370 49.858 1.00 39.63 27 ILE F O 1
ATOM 6043 N N . ARG F 1 30 ? -89.925 79.030 48.156 1.00 42.29 28 ARG F N 1
ATOM 6044 C CA . ARG F 1 30 ? -91.363 79.165 48.402 1.00 39.14 28 ARG F CA 1
ATOM 6045 C C . ARG F 1 30 ? -92.005 77.815 48.712 1.00 45.67 28 ARG F C 1
ATOM 6046 O O . ARG F 1 30 ? -91.583 76.777 48.187 1.00 50.69 28 ARG F O 1
ATOM 6054 N N . PHE F 1 31 ? -93.024 77.842 49.568 1.00 40.84 29 PHE F N 1
ATOM 6055 C CA . PHE F 1 31 ? -93.861 76.677 49.833 1.00 39.66 29 PHE F CA 1
ATOM 6056 C C . PHE F 1 31 ? -95.189 76.837 49.097 1.00 42.19 29 PHE F C 1
ATOM 6057 O O . PHE F 1 31 ? -95.861 77.853 49.243 1.00 43.04 29 PHE F O 1
ATOM 6065 N N . VAL F 1 32 ? -95.546 75.850 48.280 1.00 41.11 30 VAL F N 1
ATOM 6066 C CA . VAL F 1 32 ? -96.769 75.913 47.483 1.00 39.98 30 VAL F CA 1
ATOM 6067 C C . VAL F 1 32 ? -97.496 74.573 47.499 1.00 43.38 30 VAL F C 1
ATOM 6068 O O . VAL F 1 32 ? -96.885 73.531 47.727 1.00 48.37 30 VAL F O 1
ATOM 6072 N N . VAL F 1 33 ? -98.803 74.619 47.250 1.00 45.20 31 VAL F N 1
ATOM 6073 C CA . VAL F 1 33 ? -99.675 73.451 47.312 1.00 38.94 31 VAL F CA 1
ATOM 6074 C C . VAL F 1 33 ? -100.524 73.340 46.048 1.00 44.35 31 VAL F C 1
ATOM 6075 O O . VAL F 1 33 ? -101.187 74.294 45.647 1.00 51.49 31 VAL F O 1
ATOM 6079 N N . GLY F 1 34 ? -100.484 72.170 45.420 1.00 47.40 32 GLY F N 1
ATOM 6080 C CA . GLY F 1 34 ? -101.334 71.872 44.278 1.00 53.30 32 GLY F CA 1
ATOM 6081 C C . GLY F 1 34 ? -101.227 70.404 43.924 1.00 54.61 32 GLY F C 1
ATOM 6082 O O . GLY F 1 34 ? -100.396 69.698 44.495 1.00 55.39 32 GLY F O 1
ATOM 6083 N N . PRO F 1 35 ? -102.072 69.934 42.984 1.00 55.35 33 PRO F N 1
ATOM 6084 C CA . PRO F 1 35 ? -102.068 68.546 42.504 1.00 56.47 33 PRO F CA 1
ATOM 6085 C C . PRO F 1 35 ? -100.899 68.245 41.565 1.00 59.23 33 PRO F C 1
ATOM 6086 O O . PRO F 1 35 ? -100.556 67.078 41.346 1.00 62.18 33 PRO F O 1
ATOM 6090 N N . SER F 1 36 ? -100.313 69.300 41.008 1.00 58.76 34 SER F N 1
ATOM 6091 C CA . SER F 1 36 ? -99.203 69.197 40.077 1.00 53.82 34 SER F CA 1
ATOM 6092 C C . SER F 1 36 ? -98.381 70.467 40.203 1.00 52.35 34 SER F C 1
ATOM 6093 O O . SER F 1 36 ? -98.861 71.467 40.740 1.00 53.03 34 SER F O 1
ATOM 6104 N N . GLU F 1 38 ? -97.275 72.560 37.739 1.00 44.27 36 GLU F N 1
ATOM 6105 C CA . GLU F 1 38 ? -97.804 73.630 36.876 1.00 51.99 36 GLU F CA 1
ATOM 6106 C C . GLU F 1 38 ? -98.958 74.408 37.507 1.00 51.98 36 GLU F C 1
ATOM 6107 O O . GLU F 1 38 ? -99.065 75.622 37.337 1.00 54.54 36 GLU F O 1
ATOM 6113 N N . GLU F 1 39 ? -99.791 73.710 38.270 1.00 51.64 37 GLU F N 1
ATOM 6114 C CA . GLU F 1 39 ? -100.905 74.343 38.964 1.00 52.19 37 GLU F CA 1
ATOM 6115 C C . GLU F 1 39 ? -100.495 75.221 40.161 1.00 52.05 37 GLU F C 1
ATOM 6116 O O . GLU F 1 39 ? -101.317 75.968 40.691 1.00 58.49 37 GLU F O 1
ATOM 6122 N N . THR F 1 40 ? -99.226 75.153 40.564 1.00 49.12 38 THR F N 1
ATOM 6123 C CA . THR F 1 40 ? -98.708 76.012 41.632 1.00 42.09 38 THR F CA 1
ATOM 6124 C C . THR F 1 40 ? -98.095 77.325 41.114 1.00 46.77 38 THR F C 1
ATOM 6125 O O . THR F 1 40 ? -97.706 78.186 41.918 1.00 42.84 38 THR F O 1
ATOM 6129 N N . TYR F 1 41 ? -98.012 77.476 39.788 1.00 42.75 39 TYR F N 1
ATOM 6130 C CA . TYR F 1 41 ? -97.436 78.689 39.167 1.00 45.93 39 TYR F CA 1
ATOM 6131 C C . TYR F 1 41 ? -98.025 80.042 39.648 1.00 48.41 39 TYR F C 1
ATOM 6132 O O . TYR F 1 41 ? -97.243 80.929 40.015 1.00 49.61 39 TYR F O 1
ATOM 6141 N N . PRO F 1 42 ? -99.378 80.213 39.656 1.00 46.04 40 PRO F N 1
ATOM 6142 C CA . PRO F 1 42 ? -99.931 81.461 40.227 1.00 42.41 40 PRO F CA 1
ATOM 6143 C C . PRO F 1 42 ? -99.463 81.770 41.657 1.00 41.93 40 PRO F C 1
ATOM 6144 O O . PRO F 1 42 ? -99.151 82.923 41.966 1.00 45.54 40 PRO F O 1
ATOM 6148 N N . ALA F 1 43 ? -99.384 80.743 42.499 1.00 33.10 41 ALA F N 1
ATOM 6149 C CA . ALA F 1 43 ? -98.932 80.897 43.881 1.00 33.45 41 ALA F CA 1
ATOM 6150 C C . ALA F 1 43 ? -97.441 81.207 43.979 1.00 36.70 41 ALA F C 1
ATOM 6151 O O . ALA F 1 43 ? -97.005 81.878 44.917 1.00 46.27 41 ALA F O 1
ATOM 6153 N N . ILE F 1 44 ? -96.666 80.700 43.023 1.00 35.00 42 ILE F N 1
ATOM 6154 C CA . ILE F 1 44 ? -95.250 81.025 42.929 1.00 44.05 42 ILE F CA 1
ATOM 6155 C C . ILE F 1 44 ? -95.076 82.501 42.559 1.00 43.85 42 ILE F C 1
ATOM 6156 O O . ILE F 1 44 ? -94.311 83.222 43.213 1.00 44.39 42 ILE F O 1
ATOM 6161 N N . ARG F 1 45 ? -95.812 82.950 41.542 1.00 42.59 43 ARG F N 1
ATOM 6162 C CA . ARG F 1 45 ? -95.780 84.361 41.136 1.00 44.23 43 ARG F CA 1
ATOM 6163 C C . ARG F 1 45 ? -96.185 85.297 42.271 1.00 45.89 43 ARG F C 1
ATOM 6164 O O . ARG F 1 45 ? -95.542 86.329 42.478 1.00 53.39 43 ARG F O 1
ATOM 6172 N N . LYS F 1 46 ? -97.213 84.924 43.030 1.00 42.51 44 LYS F N 1
ATOM 6173 C CA . LYS F 1 46 ? -97.720 85.818 44.069 1.00 47.80 44 LYS F CA 1
ATOM 6174 C C . LYS F 1 46 ? -96.849 85.847 45.328 1.00 43.45 44 LYS F C 1
ATOM 6175 O O . LYS F 1 46 ? -96.875 86.821 46.087 1.00 44.40 44 LYS F O 1
ATOM 6181 N N . GLY F 1 47 ? -96.056 84.794 45.519 1.00 42.33 45 GLY F N 1
ATOM 6182 C CA . GLY F 1 47 ? -95.107 84.718 46.629 1.00 35.04 45 GLY F CA 1
ATOM 6183 C C . GLY F 1 47 ? -93.781 85.377 46.302 1.00 41.24 45 GLY F C 1
ATOM 6184 O O . GLY F 1 47 ? -93.058 85.801 47.204 1.00 42.89 45 GLY F O 1
ATOM 6185 N N . TRP F 1 48 ? -93.462 85.458 45.011 1.00 40.36 46 TRP F N 1
ATOM 6186 C CA . TRP F 1 48 ? -92.225 86.092 44.545 1.00 41.94 46 TRP F CA 1
ATOM 6187 C C . TRP F 1 48 ? -92.216 87.614 44.777 1.00 42.45 46 TRP F C 1
ATOM 6188 O O . TRP F 1 48 ? -93.099 88.332 44.314 1.00 50.24 46 TRP F O 1
ATOM 6199 N N . PHE F 1 49 ? -91.205 88.080 45.507 1.00 40.97 47 PHE F N 1
ATOM 6200 C CA . PHE F 1 49 ? -91.073 89.481 45.895 1.00 35.57 47 PHE F CA 1
ATOM 6201 C C . PHE F 1 49 ? -90.573 90.384 44.759 1.00 43.56 47 PHE F C 1
ATOM 6202 O O . PHE F 1 49 ? -90.804 91.595 44.779 1.00 47.91 47 PHE F O 1
ATOM 6210 N N . GLY F 1 50 ? -89.855 89.806 43.798 1.00 41.27 48 GLY F N 1
ATOM 6211 C CA . GLY F 1 50 ? -89.107 90.594 42.824 1.00 37.39 48 GLY F CA 1
ATOM 6212 C C . GLY F 1 50 ? -89.870 90.932 41.558 1.00 40.97 48 GLY F C 1
ATOM 6213 O O . GLY F 1 50 ? -91.096 91.022 41.561 1.00 47.02 48 GLY F O 1
ATOM 6214 N N . THR F 1 51 ? -89.120 91.122 40.478 1.00 42.44 49 THR F N 1
ATOM 6215 C CA . THR F 1 51 ? -89.660 91.415 39.161 1.00 40.16 49 THR F CA 1
ATOM 6216 C C . THR F 1 51 ? -90.286 90.149 38.596 1.00 43.13 49 THR F C 1
ATOM 6217 O O . THR F 1 51 ? -89.677 89.074 38.637 1.00 41.56 49 THR F O 1
ATOM 6221 N N . GLN F 1 52 ? -91.512 90.276 38.093 1.00 40.83 50 GLN F N 1
ATOM 6222 C CA . GLN F 1 52 ? -92.237 89.129 37.537 1.00 43.98 50 GLN F CA 1
ATOM 6223 C C . GLN F 1 52 ? -91.660 88.617 36.221 1.00 38.42 50 GLN F C 1
ATOM 6224 O O . GLN F 1 52 ? -91.592 87.409 36.008 1.00 47.10 50 GLN F O 1
ATOM 6230 N N . LYS F 1 53 ? -91.214 89.534 35.367 1.00 49.12 51 LYS F N 1
ATOM 6231 C CA . LYS F 1 53 ? -90.672 89.192 34.050 1.00 54.22 51 LYS F CA 1
ATOM 6232 C C . LYS F 1 53 ? -89.368 88.423 34.194 1.00 49.83 51 LYS F C 1
ATOM 6233 O O . LYS F 1 53 ? -88.410 88.906 34.809 1.00 52.40 51 LYS F O 1
ATOM 6239 N N . GLY F 1 54 ? -89.354 87.214 33.642 1.00 47.95 52 GLY F N 1
ATOM 6240 C CA . GLY F 1 54 ? -88.171 86.359 33.670 1.00 45.64 52 GLY F CA 1
ATOM 6241 C C . GLY F 1 54 ? -88.079 85.402 34.851 1.00 49.08 52 GLY F C 1
ATOM 6242 O O . GLY F 1 54 ? -87.060 84.728 35.014 1.00 53.49 52 GLY F O 1
ATOM 6243 N N . LEU F 1 55 ? -89.131 85.337 35.670 1.00 46.50 53 LEU F N 1
ATOM 6244 C CA . LEU F 1 55 ? -89.155 84.454 36.843 1.00 41.70 53 LEU F CA 1
ATOM 6245 C C . LEU F 1 55 ? -89.014 83.001 36.414 1.00 42.00 53 LEU F C 1
ATOM 6246 O O . LEU F 1 55 ? -89.682 82.558 35.478 1.00 45.83 53 LEU F O 1
ATOM 6251 N N . HIS F 1 56 ? -88.129 82.267 37.082 1.00 40.48 54 HIS F N 1
ATOM 6252 C CA . HIS F 1 56 ? -87.872 80.881 36.705 1.00 40.31 54 HIS F CA 1
ATOM 6253 C C . HIS F 1 56 ? -87.745 79.922 37.885 1.00 41.06 54 HIS F C 1
ATOM 6254 O O . HIS F 1 56 ? -87.290 80.293 38.962 1.00 42.33 54 HIS F O 1
ATOM 6261 N N . LEU F 1 57 ? -88.158 78.684 37.644 1.00 43.69 55 LEU F N 1
ATOM 6262 C CA . LEU F 1 57 ? -87.974 77.563 38.556 1.00 51.54 55 LEU F CA 1
ATOM 6263 C C . LEU F 1 57 ? -86.545 77.039 38.456 1.00 49.19 55 LEU F C 1
ATOM 6264 O O . LEU F 1 57 ? -86.072 76.765 37.353 1.00 55.29 55 LEU F O 1
ATOM 6269 N N . ASP F 1 58 ? -85.868 76.882 39.594 1.00 45.50 56 ASP F N 1
ATOM 6270 C CA . ASP F 1 58 ? -84.493 76.350 39.616 1.00 48.34 56 ASP F CA 1
ATOM 6271 C C . ASP F 1 58 ? -84.373 74.916 40.154 1.00 54.40 56 ASP F C 1
ATOM 6272 O O . ASP F 1 58 ? -83.642 74.103 39.589 1.00 51.89 56 ASP F O 1
ATOM 6277 N N . SER F 1 59 ? -85.079 74.627 41.248 1.00 46.88 57 SER F N 1
ATOM 6278 C CA . SER F 1 59 ? -85.264 73.267 41.739 1.00 43.95 57 SER F CA 1
ATOM 6279 C C . SER F 1 59 ? -86.545 73.178 42.572 1.00 45.73 57 SER F C 1
ATOM 6280 O O . SER F 1 59 ? -87.061 74.196 43.027 1.00 46.19 57 SER F O 1
ATOM 6283 N N . PHE F 1 60 ? -87.051 71.965 42.768 1.00 41.71 58 PHE F N 1
ATOM 6284 C CA . PHE F 1 60 ? -88.144 71.730 43.712 1.00 42.92 58 PHE F CA 1
ATOM 6285 C C . PHE F 1 60 ? -88.110 70.315 44.289 1.00 42.20 58 PHE F C 1
ATOM 6286 O O . PHE F 1 60 ? -87.471 69.421 43.727 1.00 43.58 58 PHE F O 1
ATOM 6294 N N . VAL F 1 61 ? -88.828 70.120 45.392 1.00 45.33 59 VAL F N 1
ATOM 6295 C CA . VAL F 1 61 ? -89.105 68.787 45.933 1.00 42.11 59 VAL F CA 1
ATOM 6296 C C . VAL F 1 61 ? -90.552 68.692 46.442 1.00 41.54 59 VAL F C 1
ATOM 6297 O O . VAL F 1 61 ? -91.029 69.585 47.145 1.00 44.96 59 VAL F O 1
ATOM 6301 N N . HIS F 1 62 ? -91.255 67.629 46.054 1.00 38.11 60 HIS F N 1
ATOM 6302 C CA . HIS F 1 62 ? -92.513 67.261 46.698 1.00 40.49 60 HIS F CA 1
ATOM 6303 C C . HIS F 1 62 ? -92.204 66.714 48.091 1.00 37.89 60 HIS F C 1
ATOM 6304 O O . HIS F 1 62 ? -91.597 65.658 48.223 1.00 46.30 60 HIS F O 1
ATOM 6311 N N . LEU F 1 63 ? -92.608 67.459 49.115 1.00 41.69 61 LEU F N 1
ATOM 6312 C CA . LEU F 1 63 ? -92.427 67.073 50.514 1.00 42.47 61 LEU F CA 1
ATOM 6313 C C . LEU F 1 63 ? -93.630 66.291 51.010 1.00 41.50 61 LEU F C 1
ATOM 6314 O O . LEU F 1 63 ? -94.751 66.807 50.985 1.00 49.22 61 LEU F O 1
ATOM 6319 N N . HIS F 1 64 ? -93.401 65.056 51.456 1.00 43.38 62 HIS F N 1
ATOM 6320 C CA . HIS F 1 64 ? -94.468 64.220 52.028 1.00 44.82 62 HIS F CA 1
ATOM 6321 C C . HIS F 1 64 ? -94.119 63.647 53.407 1.00 43.15 62 HIS F C 1
ATOM 6322 O O . HIS F 1 64 ? -95.005 63.226 54.149 1.00 44.76 62 HIS F O 1
ATOM 6329 N N . HIS F 1 65 ? -92.832 63.639 53.744 1.00 41.65 63 HIS F N 1
ATOM 6330 C CA . HIS F 1 65 ? -92.365 63.117 55.025 1.00 41.71 63 HIS F CA 1
ATOM 6331 C C . HIS F 1 65 ? -91.227 63.942 55.587 1.00 41.79 63 HIS F C 1
ATOM 6332 O O . HIS F 1 65 ? -90.296 64.278 54.860 1.00 41.81 63 HIS F O 1
ATOM 6339 N N . VAL F 1 66 ? -91.325 64.279 56.877 1.00 45.52 64 VAL F N 1
ATOM 6340 C CA . VAL F 1 66 ? -90.263 64.969 57.621 1.00 48.06 64 VAL F CA 1
ATOM 6341 C C . VAL F 1 66 ? -90.137 64.356 59.028 1.00 52.57 64 VAL F C 1
ATOM 6342 O O . VAL F 1 66 ? -91.124 64.295 59.766 1.00 57.55 64 VAL F O 1
ATOM 6346 N N . ASP F 1 67 ? -88.925 63.906 59.377 1.00 58.64 65 ASP F N 1
ATOM 6347 C CA . ASP F 1 67 ? -88.584 63.328 60.700 1.00 56.69 65 ASP F CA 1
ATOM 6348 C C . ASP F 1 67 ? -89.552 62.253 61.223 1.00 54.79 65 ASP F C 1
ATOM 6349 O O . ASP F 1 67 ? -89.883 62.223 62.417 1.00 53.31 65 ASP F O 1
ATOM 6354 N N . GLY F 1 68 ? -90.007 61.386 60.323 1.00 45.78 66 GLY F N 1
ATOM 6355 C CA . GLY F 1 68 ? -90.932 60.314 60.670 1.00 33.39 66 GLY F CA 1
ATOM 6356 C C . GLY F 1 68 ? -92.396 60.695 60.608 1.00 47.72 66 GLY F C 1
ATOM 6357 O O . GLY F 1 68 ? -93.265 59.880 60.944 1.00 47.98 66 GLY F O 1
ATOM 6358 N N . TYR F 1 69 ? -92.684 61.926 60.184 1.00 47.80 67 TYR F N 1
ATOM 6359 C CA . TYR F 1 69 ? -94.068 62.398 60.136 1.00 49.77 67 TYR F CA 1
ATOM 6360 C C . TYR F 1 69 ? -94.577 62.527 58.708 1.00 48.43 67 TYR F C 1
ATOM 6361 O O . TYR F 1 69 ? -93.928 63.157 57.872 1.00 51.01 67 TYR F O 1
ATOM 6370 N N . ARG F 1 70 ? -95.739 61.934 58.439 1.00 46.97 68 ARG F N 1
ATOM 6371 C CA . ARG F 1 70 ? -96.421 62.121 57.160 1.00 47.12 68 ARG F CA 1
ATOM 6372 C C . ARG F 1 70 ? -97.145 63.457 57.159 1.00 48.23 68 ARG F C 1
ATOM 6373 O O . ARG F 1 70 ? -97.790 63.817 58.143 1.00 47.78 68 ARG F O 1
ATOM 6381 N N . ILE F 1 71 ? -97.029 64.183 56.050 1.00 46.75 69 ILE F N 1
ATOM 6382 C CA . ILE F 1 71 ? -97.666 65.485 55.878 1.00 46.03 69 ILE F CA 1
ATOM 6383 C C . ILE F 1 71 ? -99.051 65.323 55.245 1.00 45.21 69 ILE F C 1
ATOM 6384 O O . ILE F 1 71 ? -99.183 64.737 54.172 1.00 47.97 69 ILE F O 1
ATOM 6389 N N . HIS F 1 72 ? -100.074 65.833 55.928 1.00 43.35 70 HIS F N 1
ATOM 6390 C CA . HIS F 1 72 ? -101.446 65.833 55.421 1.00 52.78 70 HIS F CA 1
ATOM 6391 C C . HIS F 1 72 ? -101.899 67.255 55.104 1.00 52.55 70 HIS F C 1
ATOM 6392 O O . HIS F 1 72 ? -101.499 68.206 55.783 1.00 49.19 70 HIS F O 1
ATOM 6399 N N . LEU F 1 73 ? -102.738 67.394 54.078 1.00 51.02 71 LEU F N 1
ATOM 6400 C CA . LEU F 1 73 ? -103.219 68.707 53.634 1.00 53.52 71 LEU F CA 1
ATOM 6401 C C . LEU F 1 73 ? -104.745 68.763 53.555 1.00 58.18 71 LEU F C 1
ATOM 6402 O O . LEU F 1 73 ? -105.357 68.093 52.718 1.00 59.03 71 LEU F O 1
ATOM 6407 N N . THR F 1 74 ? -105.356 69.552 54.437 1.00 62.03 72 THR F N 1
ATOM 6408 C CA . THR F 1 74 ? -106.820 69.688 54.465 1.00 78.10 72 THR F CA 1
ATOM 6409 C C . THR F 1 74 ? -107.267 71.147 54.367 1.00 81.67 72 THR F C 1
ATOM 6410 O O . THR F 1 74 ? -106.523 72.061 54.734 1.00 81.51 72 THR F O 1
ATOM 6414 N N . SER F 1 75 ? -108.487 71.357 53.875 1.00 87.40 73 SER F N 1
ATOM 6415 C CA . SER F 1 75 ? -109.043 72.705 53.729 1.00 92.49 73 SER F CA 1
ATOM 6416 C C . SER F 1 75 ? -109.559 73.306 55.040 1.00 95.84 73 SER F C 1
ATOM 6417 O O . SER F 1 75 ? -109.722 74.522 55.139 1.00 93.88 73 SER F O 1
ATOM 6420 N N . GLU F 1 76 ? -109.805 72.456 56.036 1.00 103.76 74 GLU F N 1
ATOM 6421 C CA . GLU F 1 76 ? -110.291 72.898 57.347 1.00 112.04 74 GLU F CA 1
ATOM 6422 C C . GLU F 1 76 ? -109.354 72.480 58.483 1.00 114.25 74 GLU F C 1
ATOM 6423 O O . GLU F 1 76 ? -108.550 71.559 58.326 1.00 117.36 74 GLU F O 1
ATOM 6429 N N . ALA F 1 77 ? -109.463 73.162 59.623 1.00 113.44 75 ALA F N 1
ATOM 6430 C CA . ALA F 1 77 ? -108.623 72.872 60.785 1.00 114.13 75 ALA F CA 1
ATOM 6431 C C . ALA F 1 77 ? -109.394 72.115 61.864 1.00 114.53 75 ALA F C 1
ATOM 6432 O O . ALA F 1 77 ? -108.800 71.526 62.769 1.00 117.06 75 ALA F O 1
ATOM 6434 N N . PRO F 1 81 ? -105.683 72.065 67.837 1.00 139.61 79 PRO F N 1
ATOM 6435 C CA . PRO F 1 81 ? -105.337 70.984 68.763 1.00 139.01 79 PRO F CA 1
ATOM 6436 C C . PRO F 1 81 ? -104.066 70.230 68.345 1.00 136.47 79 PRO F C 1
ATOM 6437 O O . PRO F 1 81 ? -103.898 69.056 68.694 1.00 135.68 79 PRO F O 1
ATOM 6441 N N . GLU F 1 82 ? -103.178 70.914 67.624 1.00 132.99 80 GLU F N 1
ATOM 6442 C CA . GLU F 1 82 ? -101.981 70.297 67.048 1.00 127.15 80 GLU F CA 1
ATOM 6443 C C . GLU F 1 82 ? -100.720 70.579 67.876 1.00 122.35 80 GLU F C 1
ATOM 6444 O O . GLU F 1 82 ? -100.311 71.733 68.033 1.00 120.79 80 GLU F O 1
ATOM 6450 N N . GLU F 1 83 ? -100.114 69.509 68.391 1.00 117.30 81 GLU F N 1
ATOM 6451 C CA . GLU F 1 83 ? -98.918 69.592 69.236 1.00 113.47 81 GLU F CA 1
ATOM 6452 C C . GLU F 1 83 ? -97.659 69.983 68.467 1.00 104.75 81 GLU F C 1
ATOM 6453 O O . GLU F 1 83 ? -96.922 70.882 68.881 1.00 105.27 81 GLU F O 1
ATOM 6459 N N . LYS F 1 84 ? -97.421 69.294 67.353 1.00 93.16 82 LYS F N 1
ATOM 6460 C CA . LYS F 1 84 ? -96.181 69.424 66.593 1.00 82.98 82 LYS F CA 1
ATOM 6461 C C . LYS F 1 84 ? -96.436 70.095 65.248 1.00 74.75 82 LYS F C 1
ATOM 6462 O O . LYS F 1 84 ? -97.499 69.924 64.652 1.00 72.26 82 LYS F O 1
ATOM 6468 N N . ARG F 1 85 ? -95.459 70.858 64.768 1.00 71.04 83 ARG F N 1
ATOM 6469 C CA . ARG F 1 85 ? -95.608 71.590 63.507 1.00 68.13 83 ARG F CA 1
ATOM 6470 C C . ARG F 1 85 ? -94.352 71.529 62.641 1.00 63.03 83 ARG F C 1
ATOM 6471 O O . ARG F 1 85 ? -93.254 71.276 63.142 1.00 59.86 83 ARG F O 1
ATOM 6479 N N . LEU F 1 86 ? -94.531 71.743 61.337 1.00 61.57 84 LEU F N 1
ATOM 6480 C CA . LEU F 1 86 ? -93.414 71.853 60.399 1.00 56.12 84 LEU F CA 1
ATOM 6481 C C . LEU F 1 86 ? -92.734 73.196 60.552 1.00 56.86 84 LEU F C 1
ATOM 6482 O O . LEU F 1 86 ? -93.389 74.241 60.633 1.00 60.04 84 LEU F O 1
ATOM 6487 N N . TYR F 1 87 ? -91.413 73.166 60.572 1.00 51.22 85 TYR F N 1
ATOM 6488 C CA . TYR F 1 87 ? -90.648 74.386 60.653 1.00 55.01 85 TYR F CA 1
ATOM 6489 C C . TYR F 1 87 ? -89.566 74.385 59.597 1.00 56.41 85 TYR F C 1
ATOM 6490 O O . TYR F 1 87 ? -88.759 73.458 59.524 1.00 58.76 85 TYR F O 1
ATOM 6499 N N . PHE F 1 88 ? -89.577 75.418 58.762 1.00 55.29 86 PHE F N 1
ATOM 6500 C CA . PHE F 1 88 ? -88.500 75.660 57.818 1.00 57.90 86 PHE F CA 1
ATOM 6501 C C . PHE F 1 88 ? -87.477 76.566 58.495 1.00 62.95 86 PHE F C 1
ATOM 6502 O O . PHE F 1 88 ? -87.836 77.640 58.979 1.00 58.63 86 PHE F O 1
ATOM 6510 N N . VAL F 1 89 ? -86.216 76.132 58.536 1.00 63.68 87 VAL F N 1
ATOM 6511 C CA . VAL F 1 89 ? -85.149 76.908 59.183 1.00 64.28 87 VAL F CA 1
ATOM 6512 C C . VAL F 1 89 ? -84.030 77.235 58.195 1.00 68.09 87 VAL F C 1
ATOM 6513 O O . VAL F 1 89 ? -83.378 76.331 57.669 1.00 69.91 87 VAL F O 1
ATOM 6517 N N . ASN F 1 90 ? -83.814 78.528 57.955 1.00 71.00 88 ASN F N 1
ATOM 6518 C CA . ASN F 1 90 ? -82.748 78.989 57.066 1.00 79.98 88 ASN F CA 1
ATOM 6519 C C . ASN F 1 90 ? -81.523 79.459 57.848 1.00 85.64 88 ASN F C 1
ATOM 6520 O O . ASN F 1 90 ? -81.638 80.277 58.765 1.00 86.48 88 ASN F O 1
ATOM 6525 N N . PHE F 1 91 ? -80.357 78.933 57.479 1.00 90.67 89 PHE F N 1
ATOM 6526 C CA . PHE F 1 91 ? -79.098 79.283 58.136 1.00 98.08 89 PHE F CA 1
ATOM 6527 C C . PHE F 1 91 ? -78.481 80.552 57.551 1.00 101.99 89 PHE F C 1
ATOM 6528 O O . PHE F 1 91 ? -78.592 80.810 56.351 1.00 104.70 89 PHE F O 1
ATOM 6536 N N . GLY F 1 92 ? -77.831 81.335 58.408 1.00 106.15 90 GLY F N 1
ATOM 6537 C CA . GLY F 1 92 ? -77.163 82.568 57.991 1.00 109.37 90 GLY F CA 1
ATOM 6538 C C . GLY F 1 92 ? -75.727 82.645 58.477 1.00 109.56 90 GLY F C 1
ATOM 6539 O O . GLY F 1 92 ? -74.796 82.278 57.758 1.00 107.80 90 GLY F O 1
ATOM 6540 N N . TYR F 1 102 ? -79.254 70.901 48.421 1.00 87.05 101 TYR F N 1
ATOM 6541 C CA . TYR F 1 102 ? -79.812 71.673 49.529 1.00 88.84 101 TYR F CA 1
ATOM 6542 C C . TYR F 1 102 ? -78.903 71.585 50.757 1.00 95.43 101 TYR F C 1
ATOM 6543 O O . TYR F 1 102 ? -78.755 70.516 51.350 1.00 95.39 101 TYR F O 1
ATOM 6552 N N . HIS F 1 103 ? -78.309 72.714 51.139 1.00 105.20 102 HIS F N 1
ATOM 6553 C CA . HIS F 1 103 ? -77.292 72.740 52.198 1.00 111.70 102 HIS F CA 1
ATOM 6554 C C . HIS F 1 103 ? -77.538 73.819 53.261 1.00 107.56 102 HIS F C 1
ATOM 6555 O O . HIS F 1 103 ? -77.296 73.593 54.448 1.00 106.83 102 HIS F O 1
ATOM 6562 N N . ASP F 1 104 ? -78.025 74.981 52.829 1.00 103.96 103 ASP F N 1
ATOM 6563 C CA . ASP F 1 104 ? -78.159 76.155 53.700 1.00 100.79 103 ASP F CA 1
ATOM 6564 C C . ASP F 1 104 ? -79.471 76.224 54.498 1.00 94.24 103 ASP F C 1
ATOM 6565 O O . ASP F 1 104 ? -79.739 77.221 55.175 1.00 93.70 103 ASP F O 1
ATOM 6570 N N . PHE F 1 105 ? -80.278 75.167 54.416 1.00 87.56 104 PHE F N 1
ATOM 6571 C CA . PHE F 1 105 ? -81.563 75.108 55.116 1.00 77.95 104 PHE F CA 1
ATOM 6572 C C . PHE F 1 105 ? -81.977 73.680 55.455 1.00 75.05 104 PHE F C 1
ATOM 6573 O O . PHE F 1 105 ? -81.436 72.716 54.907 1.00 73.01 104 PHE F O 1
ATOM 6581 N N . THR F 1 106 ? -82.965 73.562 56.339 1.00 70.85 105 THR F N 1
ATOM 6582 C CA . THR F 1 106 ? -83.590 72.279 56.650 1.00 64.87 105 THR F CA 1
ATOM 6583 C C . THR F 1 106 ? -85.049 72.451 57.081 1.00 60.59 105 THR F C 1
ATOM 6584 O O . THR F 1 106 ? -85.476 73.548 57.463 1.00 62.10 105 THR F O 1
ATOM 6588 N N . VAL F 1 107 ? -85.810 71.363 56.994 1.00 55.82 106 VAL F N 1
ATOM 6589 C CA . VAL F 1 107 ? -87.185 71.324 57.483 1.00 51.85 106 VAL F CA 1
ATOM 6590 C C . VAL F 1 107 ? -87.260 70.286 58.604 1.00 51.98 106 VAL F C 1
ATOM 6591 O O . VAL F 1 107 ? -86.838 69.143 58.422 1.00 58.03 106 VAL F O 1
ATOM 6595 N N . VAL F 1 108 ? -87.760 70.700 59.768 1.00 52.82 107 VAL F N 1
ATOM 6596 C CA . VAL F 1 108 ? -87.861 69.826 60.949 1.00 53.64 107 VAL F CA 1
ATOM 6597 C C . VAL F 1 108 ? -89.260 69.855 61.551 1.00 54.61 107 VAL F C 1
ATOM 6598 O O . VAL F 1 108 ? -90.066 70.725 61.222 1.00 57.94 107 VAL F O 1
ATOM 6602 N N . VAL F 1 109 ? -89.537 68.896 62.432 1.00 56.44 108 VAL F N 1
ATOM 6603 C CA . VAL F 1 109 ? -90.795 68.857 63.170 1.00 53.91 108 VAL F CA 1
ATOM 6604 C C . VAL F 1 109 ? -90.524 69.175 64.636 1.00 59.98 108 VAL F C 1
ATOM 6605 O O . VAL F 1 109 ? -89.701 68.511 65.280 1.00 60.14 108 VAL F O 1
ATOM 6609 N N . ALA F 1 110 ? -91.203 70.202 65.149 1.00 59.59 109 ALA F N 1
ATOM 6610 C CA . ALA F 1 110 ? -91.024 70.637 66.535 1.00 64.06 109 ALA F CA 1
ATOM 6611 C C . ALA F 1 110 ? -92.282 71.265 67.136 1.00 71.73 109 ALA F C 1
ATOM 6612 O O . ALA F 1 110 ? -93.233 71.593 66.418 1.00 71.88 109 ALA F O 1
ATOM 6614 N N . ASP F 1 111 ? -92.273 71.417 68.460 1.00 79.68 110 ASP F N 1
ATOM 6615 C CA . ASP F 1 111 ? -93.407 71.968 69.210 1.00 88.93 110 ASP F CA 1
ATOM 6616 C C . ASP F 1 111 ? -93.389 73.499 69.274 1.00 89.31 110 ASP F C 1
ATOM 6617 O O . ASP F 1 111 ? -94.441 74.138 69.371 1.00 89.49 110 ASP F O 1
ATOM 6622 N N . SER F 1 112 ? -92.189 74.072 69.215 1.00 86.84 111 SER F N 1
ATOM 6623 C CA . SER F 1 112 ? -91.994 75.514 69.312 1.00 89.09 111 SER F CA 1
ATOM 6624 C C . SER F 1 112 ? -90.929 75.967 68.304 1.00 88.59 111 SER F C 1
ATOM 6625 O O . SER F 1 112 ? -90.103 75.149 67.883 1.00 85.33 111 SER F O 1
ATOM 6628 N N . PRO F 1 113 ? -90.950 77.262 67.903 1.00 88.28 112 PRO F N 1
ATOM 6629 C CA . PRO F 1 113 ? -89.871 77.834 67.082 1.00 88.08 112 PRO F CA 1
ATOM 6630 C C . PRO F 1 113 ? -88.472 77.683 67.688 1.00 89.95 112 PRO F C 1
ATOM 6631 O O . PRO F 1 113 ? -87.505 77.478 66.952 1.00 91.99 112 PRO F O 1
ATOM 6635 N N . GLN F 1 114 ? -88.378 77.776 69.013 1.00 93.68 113 GLN F N 1
ATOM 6636 C CA . GLN F 1 114 ? -87.098 77.684 69.716 1.00 99.23 113 GLN F CA 1
ATOM 6637 C C . GLN F 1 114 ? -86.515 76.271 69.683 1.00 95.05 113 GLN F C 1
ATOM 6638 O O . GLN F 1 114 ? -85.308 76.099 69.486 1.00 93.26 113 GLN F O 1
ATOM 6644 N N . SER F 1 115 ? -87.376 75.268 69.852 1.00 92.04 114 SER F N 1
ATOM 6645 C CA . SER F 1 115 ? -86.957 73.864 69.781 1.00 92.20 114 SER F CA 1
ATOM 6646 C C . SER F 1 115 ? -86.655 73.435 68.346 1.00 88.74 114 SER F C 1
ATOM 6647 O O . SER F 1 115 ? -85.887 72.498 68.122 1.00 90.22 114 SER F O 1
ATOM 6650 N N . ALA F 1 116 ? -87.268 74.127 67.387 1.00 83.50 115 ALA F N 1
ATOM 6651 C CA . ALA F 1 116 ? -87.001 73.920 65.967 1.00 79.97 115 ALA F CA 1
ATOM 6652 C C . ALA F 1 116 ? -85.600 74.387 65.592 1.00 82.56 115 ALA F C 1
ATOM 6653 O O . ALA F 1 116 ? -84.876 73.683 64.882 1.00 77.39 115 ALA F O 1
ATOM 6655 N N . LYS F 1 117 ? -85.235 75.574 66.079 1.00 86.09 116 LYS F N 1
ATOM 6656 C CA . LYS F 1 117 ? -83.901 76.137 65.886 1.00 91.17 116 LYS F CA 1
ATOM 6657 C C . LYS F 1 117 ? -82.828 75.234 66.488 1.00 92.54 116 LYS F C 1
ATOM 6658 O O . LYS F 1 117 ? -81.783 75.012 65.869 1.00 91.87 116 LYS F O 1
ATOM 6664 N N . GLN F 1 118 ? -83.107 74.715 67.685 1.00 93.65 117 GLN F N 1
ATOM 6665 C CA . GLN F 1 118 ? -82.212 73.791 68.382 1.00 99.29 117 GLN F CA 1
ATOM 6666 C C . GLN F 1 118 ? -82.013 72.489 67.609 1.00 96.82 117 GLN F C 1
ATOM 6667 O O . GLN F 1 118 ? -80.879 72.023 67.462 1.00 96.77 117 GLN F O 1
ATOM 6673 N N . LEU F 1 119 ? -83.114 71.925 67.106 1.00 94.96 118 LEU F N 1
ATOM 6674 C CA . LEU F 1 119 ? -83.080 70.696 66.305 1.00 91.26 118 LEU F CA 1
ATOM 6675 C C . LEU F 1 119 ? -82.363 70.878 64.973 1.00 90.26 118 LEU F C 1
ATOM 6676 O O . LEU F 1 119 ? -81.695 69.958 64.500 1.00 89.63 118 LEU F O 1
ATOM 6681 N N . ALA F 1 120 ? -82.502 72.068 64.388 1.00 92.20 119 ALA F N 1
ATOM 6682 C CA . ALA F 1 120 ? -81.847 72.412 63.126 1.00 97.88 119 ALA F CA 1
ATOM 6683 C C . ALA F 1 120 ? -80.325 72.503 63.258 1.00 102.51 119 ALA F C 1
ATOM 6684 O O . ALA F 1 120 ? -79.596 72.135 62.335 1.00 101.93 119 ALA F O 1
ATOM 6686 N N . ARG F 1 121 ? -79.862 72.990 64.409 1.00 109.02 120 ARG F N 1
ATOM 6687 C CA . ARG F 1 121 ? -78.429 73.122 64.696 1.00 116.76 120 ARG F CA 1
ATOM 6688 C C . ARG F 1 121 ? -77.734 71.765 64.842 1.00 117.93 120 ARG F C 1
ATOM 6689 O O . ARG F 1 121 ? -76.565 71.617 64.475 1.00 116.63 120 ARG F O 1
ATOM 6697 N N . ALA F 1 122 ? -78.468 70.779 65.353 1.00 119.46 121 ALA F N 1
ATOM 6698 C CA . ALA F 1 122 ? -77.949 69.425 65.547 1.00 124.22 121 ALA F CA 1
ATOM 6699 C C . ALA F 1 122 ? -77.861 68.605 64.251 1.00 129.50 121 ALA F C 1
ATOM 6700 O O . ALA F 1 122 ? -77.256 67.530 64.235 1.00 129.82 121 ALA F O 1
ATOM 6702 N N . GLN F 1 123 ? -78.458 69.119 63.175 1.00 135.45 122 GLN F N 1
ATOM 6703 C CA . GLN F 1 123 ? -78.507 68.426 61.882 1.00 140.03 122 GLN F CA 1
ATOM 6704 C C . GLN F 1 123 ? -77.165 68.390 61.147 1.00 143.27 122 GLN F C 1
ATOM 6705 O O . GLN F 1 123 ? -76.932 67.498 60.329 1.00 143.24 122 GLN F O 1
ATOM 6711 N N . PHE F 1 124 ? -76.299 69.361 61.438 1.00 148.57 123 PHE F N 1
ATOM 6712 C CA . PHE F 1 124 ? -75.008 69.496 60.754 1.00 154.88 123 PHE F CA 1
ATOM 6713 C C . PHE F 1 124 ? -74.012 68.398 61.141 1.00 156.35 123 PHE F C 1
ATOM 6714 O O . PHE F 1 124 ? -73.520 67.666 60.277 1.00 156.73 123 PHE F O 1
ATOM 6722 N N . SER F 1 125 ? -73.721 68.292 62.436 1.00 157.07 124 SER F N 1
ATOM 6723 C CA . SER F 1 125 ? -72.764 67.310 62.941 1.00 157.44 124 SER F CA 1
ATOM 6724 C C . SER F 1 125 ? -73.205 66.746 64.286 1.00 156.74 124 SER F C 1
ATOM 6725 O O . SER F 1 125 ? -73.944 65.764 64.345 1.00 155.49 124 SER F O 1
ATOM 6728 N N . VAL F 1 143 ? -77.376 83.280 65.432 1.00 140.62 142 VAL F N 1
ATOM 6729 C CA . VAL F 1 143 ? -78.771 83.716 65.378 1.00 140.33 142 VAL F CA 1
ATOM 6730 C C . VAL F 1 143 ? -79.355 83.468 63.982 1.00 139.83 142 VAL F C 1
ATOM 6731 O O . VAL F 1 143 ? -78.879 84.026 62.987 1.00 139.31 142 VAL F O 1
ATOM 6735 N N . ASP F 1 144 ? -80.383 82.622 63.926 1.00 137.42 143 ASP F N 1
ATOM 6736 C CA . ASP F 1 144 ? -81.021 82.231 62.666 1.00 132.79 143 ASP F CA 1
ATOM 6737 C C . ASP F 1 144 ? -82.491 82.649 62.601 1.00 127.83 143 ASP F C 1
ATOM 6738 O O . ASP F 1 144 ? -83.086 83.025 63.614 1.00 125.86 143 ASP F O 1
ATOM 6743 N N . ASP F 1 145 ? -83.064 82.581 61.400 1.00 122.01 144 ASP F N 1
ATOM 6744 C CA . ASP F 1 145 ? -84.484 82.857 61.196 1.00 116.10 144 ASP F CA 1
ATOM 6745 C C . ASP F 1 145 ? -85.221 81.612 60.703 1.00 111.13 144 ASP F C 1
ATOM 6746 O O . ASP F 1 145 ? -84.723 80.882 59.840 1.00 109.59 144 ASP F O 1
ATOM 6751 N N . CYS F 1 146 ? -86.409 81.380 61.255 1.00 103.71 145 CYS F N 1
ATOM 6752 C CA . CYS F 1 146 ? -87.199 80.207 60.903 1.00 95.82 145 CYS F CA 1
ATOM 6753 C C . CYS F 1 146 ? -88.677 80.526 60.660 1.00 93.18 145 CYS F C 1
ATOM 6754 O O . CYS F 1 146 ? -89.216 81.487 61.213 1.00 94.79 145 CYS F O 1
ATOM 6757 N N . LEU F 1 147 ? -89.320 79.708 59.828 1.00 86.88 146 LEU F N 1
ATOM 6758 C CA . LEU F 1 147 ? -90.714 79.912 59.441 1.00 81.96 146 LEU F CA 1
ATOM 6759 C C . LEU F 1 147 ? -91.567 78.682 59.768 1.00 75.57 146 LEU F C 1
ATOM 6760 O O . LEU F 1 147 ? -91.143 77.551 59.549 1.00 66.23 146 LEU F O 1
ATOM 6765 N N . CYS F 1 148 ? -92.768 78.916 60.294 1.00 74.21 147 CYS F N 1
ATOM 6766 C CA . CYS F 1 148 ? -93.695 77.837 60.614 1.00 72.38 147 CYS F CA 1
ATOM 6767 C C . CYS F 1 148 ? -94.573 77.503 59.417 1.00 70.87 147 CYS F C 1
ATOM 6768 O O . CYS F 1 148 ? -95.353 78.338 58.959 1.00 75.41 147 CYS F O 1
ATOM 6771 N N . VAL F 1 149 ? -94.448 76.273 58.926 1.00 66.87 148 VAL F N 1
ATOM 6772 C CA . VAL F 1 149 ? -95.208 75.818 57.767 1.00 62.87 148 VAL F CA 1
ATOM 6773 C C . VAL F 1 149 ? -96.493 75.104 58.210 1.00 62.48 148 VAL F C 1
ATOM 6774 O O . VAL F 1 149 ? -96.573 73.872 58.208 1.00 64.97 148 VAL F O 1
ATOM 6778 N N . ASP F 1 150 ? -97.493 75.890 58.598 1.00 60.99 149 ASP F N 1
ATOM 6779 C CA . ASP F 1 150 ? -98.767 75.345 59.071 1.00 63.49 149 ASP F CA 1
ATOM 6780 C C . ASP F 1 150 ? -99.922 75.697 58.140 1.00 64.24 149 ASP F C 1
ATOM 6781 O O . ASP F 1 150 ? -100.903 74.955 58.048 1.00 68.45 149 ASP F O 1
ATOM 6786 N N . LEU F 1 151 ? -99.797 76.828 57.451 1.00 62.46 150 LEU F N 1
ATOM 6787 C CA . LEU F 1 151 ? -100.788 77.255 56.478 1.00 59.93 150 LEU F CA 1
ATOM 6788 C C . LEU F 1 151 ? -100.057 77.612 55.191 1.00 56.68 150 LEU F C 1
ATOM 6789 O O . LEU F 1 151 ? -99.142 78.439 55.191 1.00 56.77 150 LEU F O 1
ATOM 6794 N N . VAL F 1 152 ? -100.443 76.954 54.102 1.00 54.29 151 VAL F N 1
ATOM 6795 C CA . VAL F 1 152 ? -99.824 77.158 52.793 1.00 48.72 151 VAL F CA 1
ATOM 6796 C C . VAL F 1 152 ? -100.926 77.098 51.757 1.00 48.89 151 VAL F C 1
ATOM 6797 O O . VAL F 1 152 ? -101.652 76.106 51.693 1.00 53.17 151 VAL F O 1
ATOM 6801 N N . ASP F 1 153 ? -101.040 78.167 50.962 1.00 50.55 152 ASP F N 1
ATOM 6802 C CA . ASP F 1 153 ? -102.056 78.322 49.910 1.00 52.18 152 ASP F CA 1
ATOM 6803 C C . ASP F 1 153 ? -103.457 77.895 50.338 1.00 59.24 152 ASP F C 1
ATOM 6804 O O . ASP F 1 153 ? -104.102 77.101 49.648 1.00 69.46 152 ASP F O 1
ATOM 6809 N N . ASN F 1 154 ? -103.899 78.411 51.486 1.00 61.80 153 ASN F N 1
ATOM 6810 C CA . ASN F 1 154 ? -105.203 78.077 52.093 1.00 73.43 153 ASN F CA 1
ATOM 6811 C C . ASN F 1 154 ? -105.433 76.616 52.493 1.00 71.29 153 ASN F C 1
ATOM 6812 O O . ASN F 1 154 ? -106.577 76.197 52.705 1.00 70.51 153 ASN F O 1
ATOM 6817 N N . HIS F 1 155 ? -104.346 75.853 52.601 1.00 65.86 154 HIS F N 1
ATOM 6818 C CA . HIS F 1 155 ? -104.405 74.478 53.089 1.00 58.45 154 HIS F CA 1
ATOM 6819 C C . HIS F 1 155 ? -103.684 74.370 54.424 1.00 54.78 154 HIS F C 1
ATOM 6820 O O . HIS F 1 155 ? -102.629 74.977 54.629 1.00 57.82 154 HIS F O 1
ATOM 6827 N N . TYR F 1 156 ? -104.275 73.612 55.336 1.00 51.10 155 TYR F N 1
ATOM 6828 C CA . TYR F 1 156 ? -103.698 73.408 56.652 1.00 58.46 155 TYR F CA 1
ATOM 6829 C C . TYR F 1 156 ? -102.813 72.170 56.650 1.00 56.67 155 TYR F C 1
ATOM 6830 O O . TYR F 1 156 ? -103.172 71.142 56.073 1.00 52.81 155 TYR F O 1
ATOM 6839 N N . VAL F 1 157 ? -101.655 72.285 57.293 1.00 58.12 156 VAL F N 1
ATOM 6840 C CA . VAL F 1 157 ? -100.713 71.179 57.410 1.00 59.99 156 VAL F CA 1
ATOM 6841 C C . VAL F 1 157 ? -100.895 70.477 58.755 1.00 64.58 156 VAL F C 1
ATOM 6842 O O . VAL F 1 157 ? -100.715 71.089 59.816 1.00 62.47 156 VAL F O 1
ATOM 6846 N N . THR F 1 158 ? -101.277 69.202 58.700 1.00 66.23 157 THR F N 1
ATOM 6847 C CA . THR F 1 158 ? -101.296 68.341 59.886 1.00 65.42 157 THR F CA 1
ATOM 6848 C C . THR F 1 158 ? -100.341 67.163 59.707 1.00 59.55 157 THR F C 1
ATOM 6849 O O . THR F 1 158 ? -100.163 66.666 58.598 1.00 57.66 157 THR F O 1
ATOM 6853 N N . LEU F 1 159 ? -99.744 66.722 60.811 1.00 57.19 158 LEU F N 1
ATOM 6854 C CA . LEU F 1 159 ? -98.720 65.684 60.787 1.00 51.63 158 LEU F CA 1
ATOM 6855 C C . LEU F 1 159 ? -99.180 64.377 61.424 1.00 54.56 158 LEU F C 1
ATOM 6856 O O . LEU F 1 159 ? -99.825 64.376 62.474 1.00 56.12 158 LEU F O 1
ATOM 6861 N N . GLU F 1 160 ? -98.846 63.267 60.772 1.00 52.19 159 GLU F N 1
ATOM 6862 C CA . GLU F 1 160 ? -99.120 61.937 61.301 1.00 51.22 159 GLU F CA 1
ATOM 6863 C C . GLU F 1 160 ? -97.828 61.129 61.371 1.00 49.98 159 GLU F C 1
ATOM 6864 O O . GLU F 1 160 ? -97.148 60.944 60.360 1.00 50.88 159 GLU F O 1
ATOM 6870 N N . PHE F 1 161 ? -97.494 60.654 62.565 1.00 46.32 160 PHE F N 1
ATOM 6871 C CA . PHE F 1 161 ? -96.308 59.832 62.747 1.00 45.11 160 PHE F CA 1
ATOM 6872 C C . PHE F 1 161 ? -96.513 58.455 62.117 1.00 45.44 160 PHE F C 1
ATOM 6873 O O . PHE F 1 161 ? -97.417 57.714 62.507 1.00 46.25 160 PHE F O 1
ATOM 6881 N N . ASP F 1 162 ? -95.677 58.125 61.136 1.00 44.14 161 ASP F N 1
ATOM 6882 C CA . ASP F 1 162 ? -95.720 56.803 60.516 1.00 43.69 161 ASP F CA 1
ATOM 6883 C C . ASP F 1 162 ? -94.330 56.179 60.355 1.00 47.79 161 ASP F C 1
ATOM 6884 O O . ASP F 1 162 ? -94.193 55.067 59.845 1.00 50.79 161 ASP F O 1
ATOM 6889 N N . GLY F 1 163 ? -93.311 56.928 60.777 1.00 48.05 162 GLY F N 1
ATOM 6890 C CA . GLY F 1 163 ? -91.931 56.463 60.805 1.00 41.04 162 GLY F CA 1
ATOM 6891 C C . GLY F 1 163 ? -91.152 56.505 59.504 1.00 45.86 162 GLY F C 1
ATOM 6892 O O . GLY F 1 163 ? -89.968 56.153 59.481 1.00 48.28 162 GLY F O 1
ATOM 6893 N N . GLU F 1 164 ? -91.797 56.925 58.419 1.00 46.66 163 GLU F N 1
ATOM 6894 C CA . GLU F 1 164 ? -91.124 56.993 57.120 1.00 52.08 163 GLU F CA 1
ATOM 6895 C C . GLU F 1 164 ? -90.197 58.192 57.039 1.00 52.47 163 GLU F C 1
ATOM 6896 O O . GLU F 1 164 ? -90.495 59.251 57.589 1.00 53.05 163 GLU F O 1
ATOM 6902 N N . GLN F 1 165 ? -89.080 58.017 56.343 1.00 53.62 164 GLN F N 1
ATOM 6903 C CA . GLN F 1 165 ? -88.117 59.094 56.151 1.00 59.82 164 GLN F CA 1
ATOM 6904 C C . GLN F 1 165 ? -88.149 59.571 54.709 1.00 53.05 164 GLN F C 1
ATOM 6905 O O . GLN F 1 165 ? -88.592 58.853 53.812 1.00 54.35 164 GLN F O 1
ATOM 6911 N N . GLN F 1 166 ? -87.698 60.799 54.497 1.00 47.87 165 GLN F N 1
ATOM 6912 C CA . GLN F 1 166 ? -87.555 61.335 53.159 1.00 48.79 165 GLN F CA 1
ATOM 6913 C C . GLN F 1 166 ? -86.374 62.281 53.171 1.00 53.28 165 GLN F C 1
ATOM 6914 O O . GLN F 1 166 ? -86.352 63.226 53.963 1.00 61.10 165 GLN F O 1
ATOM 6920 N N . PRO F 1 167 ? -85.373 62.015 52.315 1.00 52.01 166 PRO F N 1
ATOM 6921 C CA . PRO F 1 167 ? -84.211 62.895 52.226 1.00 54.81 166 PRO F CA 1
ATOM 6922 C C . PRO F 1 167 ? -84.590 64.243 51.621 1.00 54.79 166 PRO F C 1
ATOM 6923 O O . PRO F 1 167 ? -85.357 64.302 50.661 1.00 55.39 166 PRO F O 1
ATOM 6927 N N . LEU F 1 168 ? -84.070 65.318 52.200 1.00 56.50 167 LEU F N 1
ATOM 6928 C CA . LEU F 1 168 ? -84.349 66.656 51.708 1.00 57.99 167 LEU F CA 1
ATOM 6929 C C . LEU F 1 168 ? -83.396 66.978 50.558 1.00 57.25 167 LEU F C 1
ATOM 6930 O O . LEU F 1 168 ? -82.409 67.700 50.736 1.00 57.41 167 LEU F O 1
ATOM 6935 N N . VAL F 1 169 ? -83.692 66.406 49.391 1.00 52.13 168 VAL F N 1
ATOM 6936 C CA . VAL F 1 169 ? -82.944 66.654 48.150 1.00 51.96 168 VAL F CA 1
ATOM 6937 C C . VAL F 1 169 ? -83.924 66.880 46.974 1.00 52.23 168 VAL F C 1
ATOM 6938 O O . VAL F 1 169 ? -85.040 66.347 46.986 1.00 46.17 168 VAL F O 1
ATOM 6942 N N . PRO F 1 170 ? -83.519 67.680 45.965 1.00 52.20 169 PRO F N 1
ATOM 6943 C CA . PRO F 1 170 ? -84.398 67.997 44.836 1.00 49.42 169 PRO F CA 1
ATOM 6944 C C . PRO F 1 170 ? -84.936 66.782 44.082 1.00 50.51 169 PRO F C 1
ATOM 6945 O O . PRO F 1 170 ? -84.196 65.830 43.846 1.00 42.59 169 PRO F O 1
ATOM 6949 N N . ASP F 1 171 ? -86.221 66.832 43.725 1.00 49.60 170 ASP F N 1
ATOM 6950 C CA . ASP F 1 171 ? -86.818 65.920 42.758 1.00 44.60 170 ASP F CA 1
ATOM 6951 C C . ASP F 1 171 ? -86.256 66.245 41.382 1.00 53.26 170 ASP F C 1
ATOM 6952 O O . ASP F 1 171 ? -86.082 65.359 40.544 1.00 54.87 170 ASP F O 1
ATOM 6957 N N . TRP F 1 172 ? -85.997 67.533 41.161 1.00 51.61 171 TRP F N 1
ATOM 6958 C CA . TRP F 1 172 ? -85.534 68.056 39.886 1.00 51.06 171 TRP F CA 1
ATOM 6959 C C . TRP F 1 172 ? -84.704 69.299 40.163 1.00 53.94 171 TRP F C 1
ATOM 6960 O O . TRP F 1 172 ? -84.980 70.020 41.115 1.00 57.52 171 TRP F O 1
ATOM 6971 N N . LYS F 1 173 ? -83.689 69.533 39.336 1.00 56.18 172 LYS F N 1
ATOM 6972 C CA . LYS F 1 173 ? -82.972 70.806 39.312 1.00 54.83 172 LYS F CA 1
ATOM 6973 C C . LYS F 1 173 ? -82.628 71.215 37.878 1.00 56.70 172 LYS F C 1
ATOM 6974 O O . LYS F 1 173 ? -82.398 70.363 37.020 1.00 63.49 172 LYS F O 1
ATOM 6980 N N . GLY F 1 174 ? -82.602 72.521 37.629 1.00 58.83 173 GLY F N 1
ATOM 6981 C CA . GLY F 1 174 ? -82.303 73.062 36.306 1.00 55.70 173 GLY F CA 1
ATOM 6982 C C . GLY F 1 174 ? -82.753 74.502 36.145 1.00 56.98 173 GLY F C 1
ATOM 6983 O O . GLY F 1 174 ? -82.527 75.332 37.025 1.00 59.44 173 GLY F O 1
ATOM 6984 N N . TYR F 1 175 ? -83.397 74.791 35.016 1.00 53.65 174 TYR F N 1
ATOM 6985 C CA . TYR F 1 175 ? -83.830 76.141 34.679 1.00 51.20 174 TYR F CA 1
ATOM 6986 C C . TYR F 1 175 ? -85.136 76.074 33.901 1.00 49.11 174 TYR F C 1
ATOM 6987 O O . TYR F 1 175 ? -85.144 75.723 32.725 1.00 58.46 174 TYR F O 1
ATOM 6996 N N . GLN F 1 176 ? -86.239 76.416 34.558 1.00 47.32 175 GLN F N 1
ATOM 6997 C CA . GLN F 1 176 ? -87.550 76.337 33.926 1.00 49.97 175 GLN F CA 1
ATOM 6998 C C . GLN F 1 176 ? -88.308 77.658 34.088 1.00 52.86 175 GLN F C 1
ATOM 6999 O O . GLN F 1 176 ? -88.809 77.957 35.171 1.00 53.47 175 GLN F O 1
ATOM 7005 N N . PRO F 1 177 ? -88.356 78.474 33.014 1.00 54.35 176 PRO F N 1
ATOM 7006 C CA . PRO F 1 177 ? -89.087 79.737 33.067 1.00 54.72 176 PRO F CA 1
ATOM 7007 C C . PRO F 1 177 ? -90.574 79.521 33.297 1.00 53.15 176 PRO F C 1
ATOM 7008 O O . PRO F 1 177 ? -91.156 78.576 32.765 1.00 60.13 176 PRO F O 1
ATOM 7012 N N . LEU F 1 178 ? -91.162 80.382 34.117 1.00 51.86 177 LEU F N 1
ATOM 7013 C CA . LEU F 1 178 ? -92.595 80.384 34.342 1.00 53.37 177 LEU F CA 1
ATOM 7014 C C . LEU F 1 178 ? -93.229 81.090 33.150 1.00 63.14 177 LEU F C 1
ATOM 7015 O O . LEU F 1 178 ? -92.680 82.087 32.668 1.00 62.24 177 LEU F O 1
ATOM 7020 N N . PRO F 1 179 ? -94.366 80.566 32.646 1.00 68.25 178 PRO F N 1
ATOM 7021 C CA . PRO F 1 179 ? -95.128 81.239 31.598 1.00 67.96 178 PRO F CA 1
ATOM 7022 C C . PRO F 1 179 ? -95.806 82.493 32.132 1.00 75.11 178 PRO F C 1
ATOM 7023 O O . PRO F 1 179 ? -96.007 82.613 33.341 1.00 76.94 178 PRO F O 1
ATOM 7027 N N . GLU F 1 180 ? -96.157 83.407 31.230 1.00 88.13 179 GLU F N 1
ATOM 7028 C CA . GLU F 1 180 ? -96.734 84.702 31.599 1.00 99.71 179 GLU F CA 1
ATOM 7029 C C . GLU F 1 180 ? -98.114 84.583 32.260 1.00 105.43 179 GLU F C 1
ATOM 7030 O O . GLU F 1 180 ? -98.405 85.288 33.232 1.00 103.33 179 GLU F O 1
ATOM 7036 N N . GLY F 1 181 ? -98.947 83.682 31.741 1.00 111.76 180 GLY F N 1
ATOM 7037 C CA . GLY F 1 181 ? -100.287 83.455 32.286 1.00 116.67 180 GLY F CA 1
ATOM 7038 C C . GLY F 1 181 ? -101.381 84.100 31.455 1.00 119.26 180 GLY F C 1
ATOM 7039 O O . GLY F 1 181 ? -102.172 84.898 31.960 1.00 118.35 180 GLY F O 1
ATOM 7040 N N . ASP G 1 7 ? -27.836 105.434 52.845 1.00 73.18 5 ASP G N 1
ATOM 7041 C CA . ASP G 1 7 ? -28.206 104.207 53.605 1.00 74.62 5 ASP G CA 1
ATOM 7042 C C . ASP G 1 7 ? -27.088 103.168 53.594 1.00 67.58 5 ASP G C 1
ATOM 7043 O O . ASP G 1 7 ? -27.060 102.282 52.736 1.00 69.72 5 ASP G O 1
ATOM 7048 N N . ASN G 1 8 ? -26.169 103.284 54.549 1.00 58.89 6 ASN G N 1
ATOM 7049 C CA . ASN G 1 8 ? -25.055 102.350 54.653 1.00 55.15 6 ASN G CA 1
ATOM 7050 C C . ASN G 1 8 ? -25.487 100.941 55.036 1.00 59.28 6 ASN G C 1
ATOM 7051 O O . ASN G 1 8 ? -26.396 100.756 55.857 1.00 59.54 6 ASN G O 1
ATOM 7056 N N . LYS G 1 9 ? -24.825 99.959 54.425 1.00 51.23 7 LYS G N 1
ATOM 7057 C CA . LYS G 1 9 ? -25.098 98.549 54.660 1.00 49.47 7 LYS G CA 1
ATOM 7058 C C . LYS G 1 9 ? -23.839 97.822 55.115 1.00 47.72 7 LYS G C 1
ATOM 7059 O O . LYS G 1 9 ? -22.748 98.098 54.625 1.00 54.74 7 LYS G O 1
ATOM 7065 N N . LEU G 1 10 ? -23.996 96.890 56.050 1.00 47.60 8 LEU G N 1
ATOM 7066 C CA . LEU G 1 10 ? -22.901 96.017 56.448 1.00 43.76 8 LEU G CA 1
ATOM 7067 C C . LEU G 1 10 ? -22.884 94.781 55.558 1.00 43.86 8 LEU G C 1
ATOM 7068 O O . LEU G 1 10 ? -23.892 94.084 55.441 1.00 44.00 8 LEU G O 1
ATOM 7073 N N . PHE G 1 11 ? -21.738 94.528 54.931 1.00 39.69 9 PHE G N 1
ATOM 7074 C CA . PHE G 1 11 ? -21.556 93.362 54.081 1.00 40.29 9 PHE G CA 1
ATOM 7075 C C . PHE G 1 11 ? -20.488 92.441 54.649 1.00 41.55 9 PHE G C 1
ATOM 7076 O O . PHE G 1 11 ? -19.394 92.888 54.990 1.00 44.69 9 PHE G O 1
ATOM 7084 N N . LEU G 1 12 ? -20.811 91.155 54.738 1.00 41.29 10 LEU G N 1
ATOM 7085 C CA . LEU G 1 12 ? -19.812 90.121 54.960 1.00 40.83 10 LEU G CA 1
ATOM 7086 C C . LEU G 1 12 ? -19.406 89.629 53.579 1.00 44.52 10 LEU G C 1
ATOM 7087 O O . LEU G 1 12 ? -20.253 89.165 52.821 1.00 46.96 10 LEU G O 1
ATOM 7092 N N . VAL G 1 13 ? -18.122 89.730 53.245 1.00 44.99 11 VAL G N 1
ATOM 7093 C CA . VAL G 1 13 ? -17.665 89.377 51.903 1.00 44.26 11 VAL G CA 1
ATOM 7094 C C . VAL G 1 13 ? -16.619 88.273 51.913 1.00 44.21 11 VAL G C 1
ATOM 7095 O O . VAL G 1 13 ? -15.624 88.362 52.621 1.00 50.18 11 VAL G O 1
ATOM 7099 N N . TYR G 1 14 ? -16.855 87.238 51.114 1.00 44.91 12 TYR G N 1
ATOM 7100 C CA . TYR G 1 14 ? -15.885 86.175 50.897 1.00 40.66 12 TYR G CA 1
ATOM 7101 C C . TYR G 1 14 ? -15.129 86.503 49.612 1.00 42.03 12 TYR G C 1
ATOM 7102 O O . TYR G 1 14 ? -15.730 86.679 48.552 1.00 41.94 12 TYR G O 1
ATOM 7111 N N . VAL G 1 15 ? -13.808 86.596 49.733 1.00 37.94 13 VAL G N 1
ATOM 7112 C CA . VAL G 1 15 ? -12.940 87.199 48.726 1.00 39.96 13 VAL G CA 1
ATOM 7113 C C . VAL G 1 15 ? -11.866 86.194 48.334 1.00 40.40 13 VAL G C 1
ATOM 7114 O O . VAL G 1 15 ? -11.314 85.512 49.199 1.00 39.26 13 VAL G O 1
ATOM 7118 N N . GLY G 1 16 ? -11.573 86.097 47.039 1.00 33.44 14 GLY G N 1
ATOM 7119 C CA . GLY G 1 16 ? -10.536 85.190 46.557 1.00 33.45 14 GLY G CA 1
ATOM 7120 C C . GLY G 1 16 ? -9.445 85.892 45.767 1.00 42.08 14 GLY G C 1
ATOM 7121 O O . GLY G 1 16 ? -9.687 86.914 45.105 1.00 40.66 14 GLY G O 1
ATOM 7122 N N . GLY G 1 17 ? -8.238 85.341 45.832 1.00 32.71 15 GLY G N 1
ATOM 7123 C CA . GLY G 1 17 ? -7.098 85.943 45.157 1.00 32.06 15 GLY G CA 1
ATOM 7124 C C . GLY G 1 17 ? -5.817 85.173 45.389 1.00 42.31 15 GLY G C 1
ATOM 7125 O O . GLY G 1 17 ? -5.844 84.017 45.814 1.00 41.64 15 GLY G O 1
ATOM 7126 N N . THR G 1 18 ? -4.691 85.824 45.123 1.00 43.04 16 THR G N 1
ATOM 7127 C CA . THR G 1 18 ? -3.392 85.185 45.275 1.00 47.83 16 THR G CA 1
ATOM 7128 C C . THR G 1 18 ? -2.457 85.963 46.214 1.00 46.48 16 THR G C 1
ATOM 7129 O O . THR G 1 18 ? -2.792 87.064 46.661 1.00 46.20 16 THR G O 1
ATOM 7133 N N . ALA G 1 19 ? -1.312 85.354 46.529 1.00 40.90 17 ALA G N 1
ATOM 7134 C CA . ALA G 1 19 ? -0.257 85.955 47.345 1.00 43.49 17 ALA G CA 1
ATOM 7135 C C . ALA G 1 19 ? 1.075 85.363 46.901 1.00 48.69 17 ALA G C 1
ATOM 7136 O O . ALA G 1 19 ? 1.102 84.217 46.446 1.00 51.25 17 ALA G O 1
ATOM 7138 N N . PRO G 1 20 ? 2.180 86.138 47.011 1.00 47.64 18 PRO G N 1
ATOM 7139 C CA . PRO G 1 20 ? 3.494 85.629 46.610 1.00 46.97 18 PRO G CA 1
ATOM 7140 C C . PRO G 1 20 ? 3.879 84.343 47.329 1.00 51.13 18 PRO G C 1
ATOM 7141 O O . PRO G 1 20 ? 3.774 84.257 48.556 1.00 57.22 18 PRO G O 1
ATOM 7145 N N . GLY G 1 21 ? 4.303 83.354 46.552 1.00 49.86 19 GLY G N 1
ATOM 7146 C CA . GLY G 1 21 ? 4.705 82.065 47.091 1.00 61.54 19 GLY G CA 1
ATOM 7147 C C . GLY G 1 21 ? 3.637 80.990 46.989 1.00 62.05 19 GLY G C 1
ATOM 7148 O O . GLY G 1 21 ? 3.959 79.808 46.836 1.00 67.83 19 GLY G O 1
ATOM 7149 N N . ALA G 1 22 ? 2.372 81.402 47.068 1.00 50.70 20 ALA G N 1
ATOM 7150 C CA . ALA G 1 22 ? 1.250 80.473 47.096 1.00 52.72 20 ALA G CA 1
ATOM 7151 C C . ALA G 1 22 ? 1.040 79.771 45.760 1.00 52.15 20 ALA G C 1
ATOM 7152 O O . ALA G 1 22 ? 1.296 80.341 44.711 1.00 55.37 20 ALA G O 1
ATOM 7154 N N . ASN G 1 23 ? 0.586 78.524 45.813 1.00 53.43 21 ASN G N 1
ATOM 7155 C CA . ASN G 1 23 ? 0.317 77.759 44.605 1.00 47.31 21 ASN G CA 1
ATOM 7156 C C . ASN G 1 23 ? -1.162 77.737 44.223 1.00 52.03 21 ASN G C 1
ATOM 7157 O O . ASN G 1 23 ? -1.504 77.538 43.057 1.00 59.55 21 ASN G O 1
ATOM 7162 N N . ILE G 1 24 ? -2.041 77.923 45.201 1.00 46.08 22 ILE G N 1
ATOM 7163 C CA . ILE G 1 24 ? -3.474 77.904 44.937 1.00 41.35 22 ILE G CA 1
ATOM 7164 C C . ILE G 1 24 ? -4.099 79.244 45.286 1.00 48.16 22 ILE G C 1
ATOM 7165 O O . ILE G 1 24 ? -3.455 80.098 45.897 1.00 47.49 22 ILE G O 1
ATOM 7170 N N . GLU G 1 25 ? -5.357 79.414 44.889 1.00 50.29 23 GLU G N 1
ATOM 7171 C CA . GLU G 1 25 ? -6.129 80.596 45.224 1.00 46.54 23 GLU G CA 1
ATOM 7172 C C . GLU G 1 25 ? -6.377 80.590 46.722 1.00 45.83 23 GLU G C 1
ATOM 7173 O O . GLU G 1 25 ? -6.568 79.533 47.328 1.00 49.38 23 GLU G O 1
ATOM 7179 N N . LEU G 1 26 ? -6.346 81.777 47.311 1.00 43.93 24 LEU G N 1
ATOM 7180 C CA . LEU G 1 26 ? -6.553 81.944 48.735 1.00 39.74 24 LEU G CA 1
ATOM 7181 C C . LEU G 1 26 ? -7.845 82.700 48.918 1.00 36.76 24 LEU G C 1
ATOM 7182 O O . LEU G 1 26 ? -8.331 83.334 47.986 1.00 39.05 24 LEU G O 1
ATOM 7187 N N . HIS G 1 27 ? -8.402 82.620 50.121 1.00 37.76 25 HIS G N 1
ATOM 7188 C CA . HIS G 1 27 ? -9.713 83.167 50.408 1.00 33.89 25 HIS G CA 1
ATOM 7189 C C . HIS G 1 27 ? -9.737 83.789 51.781 1.00 42.13 25 HIS G C 1
ATOM 7190 O O . HIS G 1 27 ? -9.197 83.222 52.722 1.00 50.53 25 HIS G O 1
ATOM 7197 N N . ASP G 1 28 ? -10.387 84.941 51.894 1.00 39.32 26 ASP G N 1
ATOM 7198 C CA . ASP G 1 28 ? -10.558 85.591 53.182 1.00 42.56 26 ASP G CA 1
ATOM 7199 C C . ASP G 1 28 ? -11.973 86.131 53.298 1.00 43.49 26 ASP G C 1
ATOM 7200 O O . ASP G 1 28 ? -12.646 86.350 52.286 1.00 39.67 26 ASP G O 1
ATOM 7205 N N . ILE G 1 29 ? -12.421 86.315 54.539 1.00 43.28 27 ILE G N 1
ATOM 7206 C CA . ILE G 1 29 ? -13.695 86.955 54.835 1.00 42.97 27 ILE G CA 1
ATOM 7207 C C . ILE G 1 29 ? -13.424 88.390 55.274 1.00 45.95 27 ILE G C 1
ATOM 7208 O O . ILE G 1 29 ? -12.639 88.627 56.192 1.00 48.93 27 ILE G O 1
ATOM 7213 N N . ARG G 1 30 ? -14.069 89.341 54.607 1.00 39.39 28 ARG G N 1
ATOM 7214 C CA . ARG G 1 30 ? -13.963 90.739 54.976 1.00 36.16 28 ARG G CA 1
ATOM 7215 C C . ARG G 1 30 ? -15.309 91.303 55.426 1.00 41.53 28 ARG G C 1
ATOM 7216 O O . ARG G 1 30 ? -16.373 90.872 54.969 1.00 40.70 28 ARG G O 1
ATOM 7224 N N . PHE G 1 31 ? -15.249 92.269 56.333 1.00 40.46 29 PHE G N 1
ATOM 7225 C CA . PHE G 1 31 ? -16.413 93.062 56.687 1.00 40.05 29 PHE G CA 1
ATOM 7226 C C . PHE G 1 31 ? -16.223 94.462 56.116 1.00 42.88 29 PHE G C 1
ATOM 7227 O O . PHE G 1 31 ? -15.173 95.092 56.313 1.00 41.75 29 PHE G O 1
ATOM 7235 N N . VAL G 1 32 ? -17.227 94.937 55.385 1.00 37.31 30 VAL G N 1
ATOM 7236 C CA . VAL G 1 32 ? -17.159 96.249 54.738 1.00 32.80 30 VAL G CA 1
ATOM 7237 C C . VAL G 1 32 ? -18.485 96.983 54.856 1.00 42.61 30 VAL G C 1
ATOM 7238 O O . VAL G 1 32 ? -19.534 96.359 55.049 1.00 46.95 30 VAL G O 1
ATOM 7242 N N . VAL G 1 33 ? -18.424 98.311 54.756 1.00 41.37 31 VAL G N 1
ATOM 7243 C CA . VAL G 1 33 ? -19.596 99.168 54.865 1.00 39.80 31 VAL G CA 1
ATOM 7244 C C . VAL G 1 33 ? -19.694 100.109 53.661 1.00 48.62 31 VAL G C 1
ATOM 7245 O O . VAL G 1 33 ? -18.696 100.712 53.242 1.00 46.47 31 VAL G O 1
ATOM 7249 N N . GLY G 1 34 ? -20.899 100.213 53.105 1.00 42.57 32 GLY G N 1
ATOM 7250 C CA . GLY G 1 34 ? -21.170 101.124 52.005 1.00 45.03 32 GLY G CA 1
ATOM 7251 C C . GLY G 1 34 ? -22.646 101.137 51.657 1.00 49.51 32 GLY G C 1
ATOM 7252 O O . GLY G 1 34 ? -23.416 100.331 52.177 1.00 43.46 32 GLY G O 1
ATOM 7253 N N . PRO G 1 35 ? -23.060 102.066 50.782 1.00 54.34 33 PRO G N 1
ATOM 7254 C CA . PRO G 1 35 ? -24.449 102.066 50.325 1.00 52.30 33 PRO G CA 1
ATOM 7255 C C . PRO G 1 35 ? -24.722 100.961 49.299 1.00 52.42 33 PRO G C 1
ATOM 7256 O O . PRO G 1 35 ? -25.882 100.609 49.070 1.00 52.83 33 PRO G O 1
ATOM 7260 N N . SER G 1 36 ? -23.655 100.425 48.703 1.00 52.37 34 SER G N 1
ATOM 7261 C CA . SER G 1 36 ? -23.732 99.372 47.689 1.00 54.13 34 SER G CA 1
ATOM 7262 C C . SER G 1 36 ? -22.430 98.584 47.672 1.00 54.75 34 SER G C 1
ATOM 7263 O O . SER G 1 36 ? -21.415 99.053 48.192 1.00 55.34 34 SER G O 1
ATOM 7274 N N . GLU G 1 38 ? -20.376 97.893 45.161 1.00 55.53 36 GLU G N 1
ATOM 7275 C CA . GLU G 1 38 ? -19.313 98.460 44.327 1.00 56.25 36 GLU G CA 1
ATOM 7276 C C . GLU G 1 38 ? -18.549 99.559 45.044 1.00 52.72 36 GLU G C 1
ATOM 7277 O O . GLU G 1 38 ? -17.345 99.713 44.842 1.00 61.27 36 GLU G O 1
ATOM 7283 N N . GLU G 1 39 ? -19.242 100.283 45.917 1.00 51.76 37 GLU G N 1
ATOM 7284 C CA . GLU G 1 39 ? -18.612 101.294 46.758 1.00 56.17 37 GLU G CA 1
ATOM 7285 C C . GLU G 1 39 ? -17.738 100.737 47.891 1.00 52.88 37 GLU G C 1
ATOM 7286 O O . GLU G 1 39 ? -17.041 101.492 48.569 1.00 57.17 37 GLU G O 1
ATOM 7292 N N . THR G 1 40 ? -17.748 99.420 48.070 1.00 43.31 38 THR G N 1
ATOM 7293 C CA . THR G 1 40 ? -16.903 98.790 49.075 1.00 33.92 38 THR G CA 1
ATOM 7294 C C . THR G 1 40 ? -15.608 98.219 48.506 1.00 44.28 38 THR G C 1
ATOM 7295 O O . THR G 1 40 ? -14.759 97.727 49.261 1.00 45.68 38 THR G O 1
ATOM 7299 N N . TYR G 1 41 ? -15.456 98.289 47.184 1.00 46.81 39 TYR G N 1
ATOM 7300 C CA . TYR G 1 41 ? -14.268 97.742 46.516 1.00 45.95 39 TYR G CA 1
ATOM 7301 C C . TYR G 1 41 ? -12.930 98.312 47.019 1.00 48.83 39 TYR G C 1
ATOM 7302 O O . TYR G 1 41 ? -11.995 97.531 47.236 1.00 48.21 39 TYR G O 1
ATOM 7311 N N . PRO G 1 42 ? -12.824 99.657 47.208 1.00 49.65 40 PRO G N 1
ATOM 7312 C CA . PRO G 1 42 ? -11.588 100.156 47.833 1.00 47.28 40 PRO G CA 1
ATOM 7313 C C . PRO G 1 42 ? -11.241 99.499 49.172 1.00 45.03 40 PRO G C 1
ATOM 7314 O O . PRO G 1 42 ? -10.086 99.117 49.372 1.00 48.81 40 PRO G O 1
ATOM 7318 N N . ALA G 1 43 ? -12.227 99.334 50.054 1.00 47.84 41 ALA G N 1
ATOM 7319 C CA . ALA G 1 43 ? -11.997 98.696 51.357 1.00 44.55 41 ALA G CA 1
ATOM 7320 C C . ALA G 1 43 ? -11.607 97.225 51.236 1.00 47.05 41 ALA G C 1
ATOM 7321 O O . ALA G 1 43 ? -10.786 96.736 52.020 1.00 53.00 41 ALA G O 1
ATOM 7323 N N . ILE G 1 44 ? -12.194 96.530 50.259 1.00 44.48 42 ILE G N 1
ATOM 7324 C CA . ILE G 1 44 ? -11.832 95.146 49.966 1.00 41.72 42 ILE G CA 1
ATOM 7325 C C . ILE G 1 44 ? -10.362 95.058 49.545 1.00 44.22 42 ILE G C 1
ATOM 7326 O O . ILE G 1 44 ? -9.610 94.250 50.108 1.00 50.31 42 ILE G O 1
ATOM 7331 N N . ARG G 1 45 ? -9.955 95.905 48.592 1.00 41.37 43 ARG G N 1
ATOM 7332 C CA A ARG G 1 45 ? -8.568 95.929 48.115 0.50 45.85 43 ARG G CA 1
ATOM 7333 C CA B ARG G 1 45 ? -8.567 95.935 48.116 0.50 43.18 43 ARG G CA 1
ATOM 7334 C C . ARG G 1 45 ? -7.596 96.273 49.242 1.00 46.07 43 ARG G C 1
ATOM 7335 O O . ARG G 1 45 ? -6.539 95.650 49.366 1.00 52.08 43 ARG G O 1
ATOM 7350 N N . LYS G 1 46 ? -7.969 97.258 50.058 1.00 50.14 44 LYS G N 1
ATOM 7351 C CA . LYS G 1 46 ? -7.176 97.709 51.208 1.00 52.98 44 LYS G CA 1
ATOM 7352 C C . LYS G 1 46 ? -6.975 96.611 52.264 1.00 48.22 44 LYS G C 1
ATOM 7353 O O . LYS G 1 46 ? -5.875 96.448 52.790 1.00 51.22 44 LYS G O 1
ATOM 7359 N N . GLY G 1 47 ? -8.032 95.848 52.539 1.00 38.84 45 GLY G N 1
ATOM 7360 C CA . GLY G 1 47 ? -8.003 94.813 53.565 1.00 35.91 45 GLY G CA 1
ATOM 7361 C C . GLY G 1 47 ? -7.387 93.491 53.138 1.00 45.67 45 GLY G C 1
ATOM 7362 O O . GLY G 1 47 ? -7.154 92.624 53.981 1.00 51.77 45 GLY G O 1
ATOM 7363 N N . TRP G 1 48 ? -7.119 93.329 51.842 1.00 42.38 46 TRP G N 1
ATOM 7364 C CA . TRP G 1 48 ? -6.571 92.075 51.314 1.00 41.14 46 TRP G CA 1
ATOM 7365 C C . TRP G 1 48 ? -5.096 91.863 51.655 1.00 43.94 46 TRP G C 1
ATOM 7366 O O . TRP G 1 48 ? -4.235 92.660 51.283 1.00 49.53 46 TRP G O 1
ATOM 7377 N N . PHE G 1 49 ? -4.820 90.759 52.337 1.00 40.64 47 PHE G N 1
ATOM 7378 C CA . PHE G 1 49 ? -3.493 90.468 52.880 1.00 40.25 47 PHE G CA 1
ATOM 7379 C C . PHE G 1 49 ? -2.417 90.144 51.839 1.00 45.53 47 PHE G C 1
ATOM 7380 O O . PHE G 1 49 ? -1.228 90.142 52.159 1.00 45.28 47 PHE G O 1
ATOM 7388 N N . GLY G 1 50 ? -2.833 89.810 50.621 1.00 47.20 48 GLY G N 1
ATOM 7389 C CA . GLY G 1 50 ? -1.918 89.250 49.634 1.00 41.78 48 GLY G CA 1
ATOM 7390 C C . GLY G 1 50 ? -1.617 90.237 48.532 1.00 54.30 48 GLY G C 1
ATOM 7391 O O . GLY G 1 50 ? -1.401 91.429 48.791 1.00 47.29 48 GLY G O 1
ATOM 7392 N N . THR G 1 51 ? -1.602 89.745 47.297 1.00 51.68 49 THR G N 1
ATOM 7393 C CA . THR G 1 51 ? -1.352 90.615 46.158 1.00 52.43 49 THR G CA 1
ATOM 7394 C C . THR G 1 51 ? -2.645 90.924 45.389 1.00 46.42 49 THR G C 1
ATOM 7395 O O . THR G 1 51 ? -3.629 90.194 45.502 1.00 45.70 49 THR G O 1
ATOM 7399 N N . GLN G 1 52 ? -2.635 92.017 44.634 1.00 43.04 50 GLN G N 1
ATOM 7400 C CA . GLN G 1 52 ? -3.850 92.560 44.025 1.00 48.68 50 GLN G CA 1
ATOM 7401 C C . GLN G 1 52 ? -4.286 91.867 42.733 1.00 52.29 50 GLN G C 1
ATOM 7402 O O . GLN G 1 52 ? -5.448 91.994 42.324 1.00 55.89 50 GLN G O 1
ATOM 7408 N N . LYS G 1 53 ? -3.359 91.142 42.107 1.00 53.44 51 LYS G N 1
ATOM 7409 C CA . LYS G 1 53 ? -3.571 90.549 40.784 1.00 59.02 51 LYS G CA 1
ATOM 7410 C C . LYS G 1 53 ? -4.621 89.436 40.811 1.00 57.38 51 LYS G C 1
ATOM 7411 O O . LYS G 1 53 ? -4.409 88.385 41.417 1.00 57.15 51 LYS G O 1
ATOM 7417 N N . GLY G 1 54 ? -5.757 89.686 40.162 1.00 48.94 52 GLY G N 1
ATOM 7418 C CA . GLY G 1 54 ? -6.798 88.677 40.018 1.00 51.35 52 GLY G CA 1
ATOM 7419 C C . GLY G 1 54 ? -7.819 88.618 41.142 1.00 57.76 52 GLY G C 1
ATOM 7420 O O . GLY G 1 54 ? -8.628 87.689 41.190 1.00 57.46 52 GLY G O 1
ATOM 7421 N N . LEU G 1 55 ? -7.784 89.608 42.035 1.00 49.56 53 LEU G N 1
ATOM 7422 C CA . LEU G 1 55 ? -8.695 89.692 43.174 1.00 46.76 53 LEU G CA 1
ATOM 7423 C C . LEU G 1 55 ? -10.170 89.687 42.755 1.00 45.61 53 LEU G C 1
ATOM 7424 O O . LEU G 1 55 ? -10.580 90.479 41.909 1.00 46.48 53 LEU G O 1
ATOM 7429 N N . HIS G 1 56 ? -10.948 88.787 43.359 1.00 39.12 54 HIS G N 1
ATOM 7430 C CA . HIS G 1 56 ? -12.347 88.586 42.993 1.00 36.67 54 HIS G CA 1
ATOM 7431 C C . HIS G 1 56 ? -13.240 88.267 44.181 1.00 34.86 54 HIS G C 1
ATOM 7432 O O . HIS G 1 56 ? -12.794 87.722 45.188 1.00 40.13 54 HIS G O 1
ATOM 7439 N N . LEU G 1 57 ? -14.514 88.594 44.029 1.00 33.04 55 LEU G N 1
ATOM 7440 C CA . LEU G 1 57 ? -15.556 88.180 44.940 1.00 34.83 55 LEU G CA 1
ATOM 7441 C C . LEU G 1 57 ? -15.912 86.719 44.680 1.00 44.12 55 LEU G C 1
ATOM 7442 O O . LEU G 1 57 ? -15.951 86.271 43.533 1.00 54.04 55 LEU G O 1
ATOM 7447 N N . ASP G 1 58 ? -16.168 85.976 45.747 1.00 50.43 56 ASP G N 1
ATOM 7448 C CA . ASP G 1 58 ? -16.701 84.629 45.618 1.00 47.59 56 ASP G CA 1
ATOM 7449 C C . ASP G 1 58 ? -18.136 84.568 46.114 1.00 47.33 56 ASP G C 1
ATOM 7450 O O . ASP G 1 58 ? -18.966 83.887 45.510 1.00 49.78 56 ASP G O 1
ATOM 7455 N N . SER G 1 59 ? -18.414 85.286 47.206 1.00 42.69 57 SER G N 1
ATOM 7456 C CA . SER G 1 59 ? -19.775 85.482 47.720 1.00 42.73 57 SER G CA 1
ATOM 7457 C C . SER G 1 59 ? -19.839 86.653 48.701 1.00 47.71 57 SER G C 1
ATOM 7458 O O . SER G 1 59 ? -18.803 87.117 49.203 1.00 47.27 57 SER G O 1
ATOM 7461 N N . PHE G 1 60 ? -21.061 87.121 48.960 1.00 43.00 58 PHE G N 1
ATOM 7462 C CA . PHE G 1 60 ? -21.319 88.129 49.985 1.00 43.53 58 PHE G CA 1
ATOM 7463 C C . PHE G 1 60 ? -22.730 88.035 50.568 1.00 47.15 58 PHE G C 1
ATOM 7464 O O . PHE G 1 60 ? -23.640 87.476 49.946 1.00 51.37 58 PHE G O 1
ATOM 7472 N N . VAL G 1 61 ? -22.908 88.605 51.755 1.00 43.06 59 VAL G N 1
ATOM 7473 C CA . VAL G 1 61 ? -24.239 88.778 52.330 1.00 38.55 59 VAL G CA 1
ATOM 7474 C C . VAL G 1 61 ? -24.345 90.141 53.025 1.00 45.80 59 VAL G C 1
ATOM 7475 O O . VAL G 1 61 ? -23.446 90.556 53.777 1.00 49.81 59 VAL G O 1
ATOM 7479 N N . HIS G 1 62 ? -25.424 90.855 52.729 1.00 35.09 60 HIS G N 1
ATOM 7480 C CA . HIS G 1 62 ? -25.768 92.045 53.475 1.00 38.74 60 HIS G CA 1
ATOM 7481 C C . HIS G 1 62 ? -26.333 91.588 54.818 1.00 43.03 60 HIS G C 1
ATOM 7482 O O . HIS G 1 62 ? -27.407 90.988 54.875 1.00 47.73 60 HIS G O 1
ATOM 7489 N N . LEU G 1 63 ? -25.581 91.855 55.886 1.00 41.42 61 LEU G N 1
ATOM 7490 C CA . LEU G 1 63 ? -25.989 91.509 57.247 1.00 40.49 61 LEU G CA 1
ATOM 7491 C C . LEU G 1 63 ? -26.784 92.635 57.878 1.00 39.33 61 LEU G C 1
ATOM 7492 O O . LEU G 1 63 ? -26.275 93.743 58.041 1.00 44.62 61 LEU G O 1
ATOM 7497 N N . HIS G 1 64 ? -28.030 92.344 58.231 1.00 37.21 62 HIS G N 1
ATOM 7498 C CA . HIS G 1 64 ? -28.872 93.311 58.930 1.00 47.26 62 HIS G CA 1
ATOM 7499 C C . HIS G 1 64 ? -29.408 92.779 60.268 1.00 45.07 62 HIS G C 1
ATOM 7500 O O . HIS G 1 64 ? -29.864 93.546 61.108 1.00 46.71 62 HIS G O 1
ATOM 7507 N N . HIS G 1 65 ? -29.337 91.467 60.463 1.00 46.15 63 HIS G N 1
ATOM 7508 C CA . HIS G 1 65 ? -29.870 90.837 61.664 1.00 43.88 63 HIS G CA 1
ATOM 7509 C C . HIS G 1 65 ? -29.052 89.632 62.072 1.00 43.86 63 HIS G C 1
ATOM 7510 O O . HIS G 1 65 ? -28.681 88.814 61.230 1.00 50.47 63 HIS G O 1
ATOM 7517 N N . VAL G 1 66 ? -28.758 89.538 63.367 1.00 45.54 64 VAL G N 1
ATOM 7518 C CA . VAL G 1 66 ? -28.071 88.379 63.945 1.00 46.17 64 VAL G CA 1
ATOM 7519 C C . VAL G 1 66 ? -28.701 88.114 65.307 1.00 47.64 64 VAL G C 1
ATOM 7520 O O . VAL G 1 66 ? -28.743 89.012 66.151 1.00 53.18 64 VAL G O 1
ATOM 7524 N N . ASP G 1 67 ? -29.205 86.891 65.498 1.00 52.90 65 ASP G N 1
ATOM 7525 C CA . ASP G 1 67 ? -29.767 86.403 66.777 1.00 53.92 65 ASP G CA 1
ATOM 7526 C C . ASP G 1 67 ? -30.825 87.311 67.407 1.00 53.08 65 ASP G C 1
ATOM 7527 O O . ASP G 1 67 ? -30.849 87.496 68.623 1.00 55.68 65 ASP G O 1
ATOM 7532 N N . GLY G 1 68 ? -31.679 87.891 66.568 1.00 52.01 66 GLY G N 1
ATOM 7533 C CA . GLY G 1 68 ? -32.767 88.744 67.031 1.00 46.43 66 GLY G CA 1
ATOM 7534 C C . GLY G 1 68 ? -32.388 90.201 67.200 1.00 50.24 66 GLY G C 1
ATOM 7535 O O . GLY G 1 68 ? -33.199 91.002 67.675 1.00 52.74 66 GLY G O 1
ATOM 7536 N N . TYR G 1 69 ? -31.162 90.545 66.806 1.00 51.57 67 TYR G N 1
ATOM 7537 C CA . TYR G 1 69 ? -30.657 91.915 66.925 1.00 48.98 67 TYR G CA 1
ATOM 7538 C C . TYR G 1 69 ? -30.541 92.595 65.571 1.00 49.85 67 TYR G C 1
ATOM 7539 O O . TYR G 1 69 ? -29.913 92.062 64.658 1.00 54.99 67 TYR G O 1
ATOM 7548 N N . ARG G 1 70 ? -31.144 93.773 65.445 1.00 50.06 68 ARG G N 1
ATOM 7549 C CA . ARG G 1 70 ? -30.972 94.587 64.255 1.00 47.96 68 ARG G CA 1
ATOM 7550 C C . ARG G 1 70 ? -29.625 95.282 64.312 1.00 48.89 68 ARG G C 1
ATOM 7551 O O . ARG G 1 70 ? -29.247 95.833 65.349 1.00 50.63 68 ARG G O 1
ATOM 7559 N N . ILE G 1 71 ? -28.906 95.244 63.193 1.00 45.36 69 ILE G N 1
ATOM 7560 C CA . ILE G 1 71 ? -27.628 95.927 63.062 1.00 43.29 69 ILE G CA 1
ATOM 7561 C C . ILE G 1 71 ? -27.868 97.369 62.625 1.00 44.90 69 ILE G C 1
ATOM 7562 O O . ILE G 1 71 ? -28.560 97.622 61.643 1.00 49.15 69 ILE G O 1
ATOM 7567 N N . HIS G 1 72 ? -27.322 98.304 63.397 1.00 49.63 70 HIS G N 1
ATOM 7568 C CA . HIS G 1 72 ? -27.376 99.728 63.091 1.00 47.62 70 HIS G CA 1
ATOM 7569 C C . HIS G 1 72 ? -25.962 100.236 62.833 1.00 55.49 70 HIS G C 1
ATOM 7570 O O . HIS G 1 72 ? -25.007 99.799 63.493 1.00 51.13 70 HIS G O 1
ATOM 7577 N N . LEU G 1 73 ? -25.831 101.159 61.880 1.00 55.80 71 LEU G N 1
ATOM 7578 C CA . LEU G 1 73 ? -24.539 101.768 61.570 1.00 59.91 71 LEU G CA 1
ATOM 7579 C C . LEU G 1 73 ? -24.589 103.285 61.728 1.00 66.07 71 LEU G C 1
ATOM 7580 O O . LEU G 1 73 ? -25.414 103.949 61.099 1.00 71.24 71 LEU G O 1
ATOM 7585 N N . THR G 1 74 ? -23.717 103.820 62.584 1.00 71.93 72 THR G N 1
ATOM 7586 C CA . THR G 1 74 ? -23.638 105.268 62.831 1.00 83.59 72 THR G CA 1
ATOM 7587 C C . THR G 1 74 ? -22.197 105.774 62.752 1.00 89.49 72 THR G C 1
ATOM 7588 O O . THR G 1 74 ? -21.250 104.996 62.916 1.00 88.68 72 THR G O 1
ATOM 7592 N N . SER G 1 75 ? -22.042 107.077 62.510 1.00 95.40 73 SER G N 1
ATOM 7593 C CA . SER G 1 75 ? -20.722 107.707 62.400 1.00 101.27 73 SER G CA 1
ATOM 7594 C C . SER G 1 75 ? -20.054 107.975 63.751 1.00 105.02 73 SER G C 1
ATOM 7595 O O . SER G 1 75 ? -18.825 107.975 63.844 1.00 103.24 73 SER G O 1
ATOM 7598 N N . GLU G 1 76 ? -20.862 108.200 64.787 1.00 110.79 74 GLU G N 1
ATOM 7599 C CA . GLU G 1 76 ? -20.346 108.541 66.118 1.00 120.62 74 GLU G CA 1
ATOM 7600 C C . GLU G 1 76 ? -20.804 107.565 67.199 1.00 119.79 74 GLU G C 1
ATOM 7601 O O . GLU G 1 76 ? -21.944 107.100 67.183 1.00 121.86 74 GLU G O 1
ATOM 7607 N N . ALA G 1 77 ? -19.906 107.267 68.137 1.00 119.84 75 ALA G N 1
ATOM 7608 C CA . ALA G 1 77 ? -20.190 106.331 69.224 1.00 122.46 75 ALA G CA 1
ATOM 7609 C C . ALA G 1 77 ? -20.813 107.039 70.426 1.00 124.43 75 ALA G C 1
ATOM 7610 O O . ALA G 1 77 ? -21.358 106.398 71.327 1.00 125.24 75 ALA G O 1
ATOM 7612 N N . GLU G 1 82 ? -20.996 99.578 74.425 1.00 125.55 80 GLU G N 1
ATOM 7613 C CA . GLU G 1 82 ? -22.283 99.197 75.001 1.00 123.25 80 GLU G CA 1
ATOM 7614 C C . GLU G 1 82 ? -22.308 97.745 75.501 1.00 119.76 80 GLU G C 1
ATOM 7615 O O . GLU G 1 82 ? -21.256 97.133 75.700 1.00 118.75 80 GLU G O 1
ATOM 7621 N N . GLU G 1 83 ? -23.512 97.206 75.690 1.00 115.00 81 GLU G N 1
ATOM 7622 C CA . GLU G 1 83 ? -23.717 95.948 76.413 1.00 110.42 81 GLU G CA 1
ATOM 7623 C C . GLU G 1 83 ? -23.341 94.683 75.626 1.00 102.40 81 GLU G C 1
ATOM 7624 O O . GLU G 1 83 ? -22.619 93.824 76.139 1.00 100.51 81 GLU G O 1
ATOM 7630 N N . LYS G 1 84 ? -23.828 94.573 74.391 1.00 92.87 82 LYS G N 1
ATOM 7631 C CA . LYS G 1 84 ? -23.542 93.413 73.539 1.00 85.41 82 LYS G CA 1
ATOM 7632 C C . LYS G 1 84 ? -23.020 93.820 72.160 1.00 82.33 82 LYS G C 1
ATOM 7633 O O . LYS G 1 84 ? -23.419 94.855 71.618 1.00 84.63 82 LYS G O 1
ATOM 7639 N N . ARG G 1 85 ? -22.125 93.006 71.601 1.00 74.54 83 ARG G N 1
ATOM 7640 C CA . ARG G 1 85 ? -21.502 93.299 70.300 1.00 71.33 83 ARG G CA 1
ATOM 7641 C C . ARG G 1 85 ? -21.547 92.108 69.336 1.00 63.87 83 ARG G C 1
ATOM 7642 O O . ARG G 1 85 ? -21.774 90.971 69.756 1.00 62.01 83 ARG G O 1
ATOM 7650 N N . LEU G 1 86 ? -21.338 92.379 68.046 1.00 62.09 84 LEU G N 1
ATOM 7651 C CA . LEU G 1 86 ? -21.202 91.324 67.037 1.00 53.00 84 LEU G CA 1
ATOM 7652 C C . LEU G 1 86 ? -19.835 90.678 67.111 1.00 53.78 84 LEU G C 1
ATOM 7653 O O . LEU G 1 86 ? -18.811 91.360 67.193 1.00 54.85 84 LEU G O 1
ATOM 7658 N N . TYR G 1 87 ? -19.824 89.355 67.052 1.00 53.28 85 TYR G N 1
ATOM 7659 C CA . TYR G 1 87 ? -18.589 88.613 67.038 1.00 55.05 85 TYR G CA 1
ATOM 7660 C C . TYR G 1 87 ? -18.596 87.651 65.878 1.00 58.15 85 TYR G C 1
ATOM 7661 O O . TYR G 1 87 ? -19.507 86.833 65.745 1.00 54.96 85 TYR G O 1
ATOM 7670 N N . PHE G 1 88 ? -17.580 87.784 65.031 1.00 58.48 86 PHE G N 1
ATOM 7671 C CA . PHE G 1 88 ? -17.299 86.823 63.983 1.00 55.74 86 PHE G CA 1
ATOM 7672 C C . PHE G 1 88 ? -16.433 85.718 64.580 1.00 56.05 86 PHE G C 1
ATOM 7673 O O . PHE G 1 88 ? -15.415 86.002 65.208 1.00 55.38 86 PHE G O 1
ATOM 7681 N N . VAL G 1 89 ? -16.840 84.466 64.388 1.00 53.52 87 VAL G N 1
ATOM 7682 C CA . VAL G 1 89 ? -16.072 83.320 64.874 1.00 58.07 87 VAL G CA 1
ATOM 7683 C C . VAL G 1 89 ? -15.806 82.346 63.729 1.00 63.69 87 VAL G C 1
ATOM 7684 O O . VAL G 1 89 ? -16.753 81.832 63.119 1.00 60.32 87 VAL G O 1
ATOM 7688 N N . ASN G 1 90 ? -14.525 82.106 63.437 1.00 68.62 88 ASN G N 1
ATOM 7689 C CA A ASN G 1 90 ? -14.133 81.103 62.441 0.50 70.24 88 ASN G CA 1
ATOM 7690 C CA B ASN G 1 90 ? -14.126 81.110 62.442 0.50 69.21 88 ASN G CA 1
ATOM 7691 C C . ASN G 1 90 ? -13.616 79.830 63.105 1.00 73.73 88 ASN G C 1
ATOM 7692 O O . ASN G 1 90 ? -12.861 79.886 64.081 1.00 76.26 88 ASN G O 1
ATOM 7701 N N . PHE G 1 91 ? -14.040 78.683 62.578 1.00 81.79 89 PHE G N 1
ATOM 7702 C CA . PHE G 1 91 ? -13.650 77.384 63.132 1.00 91.05 89 PHE G CA 1
ATOM 7703 C C . PHE G 1 91 ? -12.393 76.823 62.465 1.00 97.49 89 PHE G C 1
ATOM 7704 O O . PHE G 1 91 ? -12.353 76.626 61.247 1.00 97.35 89 PHE G O 1
ATOM 7712 N N . GLY G 1 92 ? -11.371 76.575 63.282 1.00 104.11 90 GLY G N 1
ATOM 7713 C CA . GLY G 1 92 ? -10.099 76.030 62.812 1.00 109.65 90 GLY G CA 1
ATOM 7714 C C . GLY G 1 92 ? -9.237 75.514 63.951 1.00 112.62 90 GLY G C 1
ATOM 7715 O O . GLY G 1 92 ? -9.581 74.531 64.611 1.00 111.18 90 GLY G O 1
ATOM 7716 N N . GLU G 1 101 ? -22.768 78.903 51.097 1.00 104.81 100 GLU G N 1
ATOM 7717 C CA . GLU G 1 101 ? -23.093 77.814 52.014 1.00 107.74 100 GLU G CA 1
ATOM 7718 C C . GLU G 1 101 ? -22.838 78.211 53.477 1.00 103.99 100 GLU G C 1
ATOM 7719 O O . GLU G 1 101 ? -23.725 78.060 54.324 1.00 104.01 100 GLU G O 1
ATOM 7725 N N . TYR G 1 102 ? -21.627 78.715 53.742 1.00 97.31 101 TYR G N 1
ATOM 7726 C CA . TYR G 1 102 ? -21.197 79.296 55.036 1.00 88.88 101 TYR G CA 1
ATOM 7727 C C . TYR G 1 102 ? -21.292 78.348 56.237 1.00 94.23 101 TYR G C 1
ATOM 7728 O O . TYR G 1 102 ? -22.045 78.591 57.185 1.00 92.05 101 TYR G O 1
ATOM 7737 N N . HIS G 1 103 ? -20.508 77.276 56.185 1.00 102.65 102 HIS G N 1
ATOM 7738 C CA . HIS G 1 103 ? -20.539 76.222 57.196 1.00 106.65 102 HIS G CA 1
ATOM 7739 C C . HIS G 1 103 ? -19.440 76.424 58.238 1.00 102.29 102 HIS G C 1
ATOM 7740 O O . HIS G 1 103 ? -19.669 76.220 59.432 1.00 100.71 102 HIS G O 1
ATOM 7747 N N . ASP G 1 104 ? -18.260 76.845 57.780 1.00 97.18 103 ASP G N 1
ATOM 7748 C CA . ASP G 1 104 ? -17.047 76.880 58.611 1.00 93.39 103 ASP G CA 1
ATOM 7749 C C . ASP G 1 104 ? -16.909 78.091 59.543 1.00 86.50 103 ASP G C 1
ATOM 7750 O O . ASP G 1 104 ? -15.889 78.239 60.224 1.00 88.88 103 ASP G O 1
ATOM 7755 N N . PHE G 1 105 ? -17.930 78.947 59.573 1.00 78.59 104 PHE G N 1
ATOM 7756 C CA . PHE G 1 105 ? -17.936 80.130 60.435 1.00 67.37 104 PHE G CA 1
ATOM 7757 C C . PHE G 1 105 ? -19.349 80.540 60.832 1.00 66.69 104 PHE G C 1
ATOM 7758 O O . PHE G 1 105 ? -20.336 80.059 60.259 1.00 66.86 104 PHE G O 1
ATOM 7766 N N . THR G 1 106 ? -19.430 81.455 61.797 1.00 60.04 105 THR G N 1
ATOM 7767 C CA . THR G 1 106 ? -20.702 82.044 62.211 1.00 58.91 105 THR G CA 1
ATOM 7768 C C . THR G 1 106 ? -20.528 83.461 62.768 1.00 54.57 105 THR G C 1
ATOM 7769 O O . THR G 1 106 ? -19.414 83.894 63.075 1.00 56.25 105 THR G O 1
ATOM 7773 N N . VAL G 1 107 ? -21.639 84.183 62.870 1.00 49.30 106 VAL G N 1
ATOM 7774 C CA . VAL G 1 107 ? -21.668 85.487 63.519 1.00 48.34 106 VAL G CA 1
ATOM 7775 C C . VAL G 1 107 ? -22.677 85.389 64.656 1.00 51.46 106 VAL G C 1
ATOM 7776 O O . VAL G 1 107 ? -23.808 84.942 64.444 1.00 49.36 106 VAL G O 1
ATOM 7780 N N . VAL G 1 108 ? -22.258 85.777 65.862 1.00 51.01 107 VAL G N 1
ATOM 7781 C CA . VAL G 1 108 ? -23.127 85.744 67.045 1.00 49.40 107 VAL G CA 1
ATOM 7782 C C . VAL G 1 108 ? -23.112 87.072 67.794 1.00 53.32 107 VAL G C 1
ATOM 7783 O O . VAL G 1 108 ? -22.224 87.900 67.585 1.00 50.94 107 VAL G O 1
ATOM 7787 N N . VAL G 1 109 ? -24.101 87.258 68.668 1.00 54.55 108 VAL G N 1
ATOM 7788 C CA . VAL G 1 109 ? -24.173 88.425 69.540 1.00 54.80 108 VAL G CA 1
ATOM 7789 C C . VAL G 1 109 ? -23.884 87.998 70.985 1.00 61.29 108 VAL G C 1
ATOM 7790 O O . VAL G 1 109 ? -24.554 87.113 71.527 1.00 64.72 108 VAL G O 1
ATOM 7794 N N . ALA G 1 110 ? -22.880 88.628 71.593 1.00 61.24 109 ALA G N 1
ATOM 7795 C CA . ALA G 1 110 ? -22.452 88.304 72.955 1.00 63.11 109 ALA G CA 1
ATOM 7796 C C . ALA G 1 110 ? -21.870 89.521 73.682 1.00 68.51 109 ALA G C 1
ATOM 7797 O O . ALA G 1 110 ? -21.619 90.564 73.069 1.00 64.06 109 ALA G O 1
ATOM 7799 N N . ASP G 1 111 ? -21.660 89.381 74.992 1.00 76.73 110 ASP G N 1
ATOM 7800 C CA . ASP G 1 111 ? -21.092 90.460 75.810 1.00 83.83 110 ASP G CA 1
ATOM 7801 C C . ASP G 1 111 ? -19.567 90.381 75.944 1.00 84.20 110 ASP G C 1
ATOM 7802 O O . ASP G 1 111 ? -18.914 91.368 76.293 1.00 86.77 110 ASP G O 1
ATOM 7807 N N . SER G 1 112 ? -19.012 89.206 75.655 1.00 80.69 111 SER G N 1
ATOM 7808 C CA . SER G 1 112 ? -17.579 88.964 75.779 1.00 81.03 111 SER G CA 1
ATOM 7809 C C . SER G 1 112 ? -17.108 87.998 74.687 1.00 80.91 111 SER G C 1
ATOM 7810 O O . SER G 1 112 ? -17.912 87.207 74.185 1.00 79.52 111 SER G O 1
ATOM 7813 N N . PRO G 1 113 ? -15.811 88.066 74.307 1.00 78.49 112 PRO G N 1
ATOM 7814 C CA . PRO G 1 113 ? -15.204 87.074 73.412 1.00 78.31 112 PRO G CA 1
ATOM 7815 C C . PRO G 1 113 ? -15.321 85.635 73.917 1.00 81.74 112 PRO G C 1
ATOM 7816 O O . PRO G 1 113 ? -15.465 84.710 73.111 1.00 82.24 112 PRO G O 1
ATOM 7820 N N . GLN G 1 114 ? -15.262 85.466 75.238 1.00 87.92 113 GLN G N 1
ATOM 7821 C CA . GLN G 1 114 ? -15.362 84.158 75.885 1.00 92.18 113 GLN G CA 1
ATOM 7822 C C . GLN G 1 114 ? -16.729 83.529 75.627 1.00 89.46 113 GLN G C 1
ATOM 7823 O O . GLN G 1 114 ? -16.819 82.383 75.180 1.00 90.09 113 GLN G O 1
ATOM 7829 N N . SER G 1 115 ? -17.784 84.301 75.889 1.00 86.90 114 SER G N 1
ATOM 7830 C CA . SER G 1 115 ? -19.166 83.844 75.713 1.00 87.96 114 SER G CA 1
ATOM 7831 C C . SER G 1 115 ? -19.567 83.701 74.242 1.00 85.58 114 SER G C 1
ATOM 7832 O O . SER G 1 115 ? -20.466 82.924 73.913 1.00 80.20 114 SER G O 1
ATOM 7835 N N . ALA G 1 116 ? -18.894 84.457 73.375 1.00 83.06 115 ALA G N 1
ATOM 7836 C CA . ALA G 1 116 ? -19.091 84.376 71.933 1.00 81.94 115 ALA G CA 1
ATOM 7837 C C . ALA G 1 116 ? -18.619 83.037 71.383 1.00 85.15 115 ALA G C 1
ATOM 7838 O O . ALA G 1 116 ? -19.297 82.433 70.544 1.00 82.61 115 ALA G O 1
ATOM 7840 N N . LYS G 1 117 ? -17.462 82.583 71.869 1.00 88.48 116 LYS G N 1
ATOM 7841 C CA . LYS G 1 117 ? -16.881 81.299 71.470 1.00 91.24 116 LYS G CA 1
ATOM 7842 C C . LYS G 1 117 ? -17.753 80.127 71.905 1.00 89.77 116 LYS G C 1
ATOM 7843 O O . LYS G 1 117 ? -17.908 79.155 71.161 1.00 86.87 116 LYS G O 1
ATOM 7849 N N . GLN G 1 118 ? -18.324 80.238 73.105 1.00 91.55 117 GLN G N 1
ATOM 7850 C CA . GLN G 1 118 ? -19.208 79.214 73.658 1.00 97.49 117 GLN G CA 1
ATOM 7851 C C . GLN G 1 118 ? -20.553 79.154 72.942 1.00 92.57 117 GLN G C 1
ATOM 7852 O O . GLN G 1 118 ? -21.093 78.064 72.728 1.00 95.45 117 GLN G O 1
ATOM 7858 N N . LEU G 1 119 ? -21.084 80.321 72.572 1.00 84.84 118 LEU G N 1
ATOM 7859 C CA . LEU G 1 119 ? -22.341 80.404 71.824 1.00 82.31 118 LEU G CA 1
ATOM 7860 C C . LEU G 1 119 ? -22.210 79.839 70.414 1.00 83.40 118 LEU G C 1
ATOM 7861 O O . LEU G 1 119 ? -23.160 79.266 69.880 1.00 83.16 118 LEU G O 1
ATOM 7866 N N . ALA G 1 120 ? -21.023 80.003 69.832 1.00 87.87 119 ALA G N 1
ATOM 7867 C CA . ALA G 1 120 ? -20.710 79.497 68.499 1.00 94.05 119 ALA G CA 1
ATOM 7868 C C . ALA G 1 120 ? -20.647 77.968 68.446 1.00 97.53 119 ALA G C 1
ATOM 7869 O O . ALA G 1 120 ? -21.109 77.359 67.475 1.00 97.78 119 ALA G O 1
ATOM 7871 N N . ARG G 1 121 ? -20.081 77.364 69.491 1.00 101.42 120 ARG G N 1
ATOM 7872 C CA . ARG G 1 121 ? -19.940 75.907 69.592 1.00 107.99 120 ARG G CA 1
ATOM 7873 C C . ARG G 1 121 ? -21.290 75.195 69.674 1.00 107.76 120 ARG G C 1
ATOM 7874 O O . ARG G 1 121 ? -21.470 74.123 69.095 1.00 106.20 120 ARG G O 1
ATOM 7882 N N . ALA G 1 122 ? -22.235 75.816 70.375 1.00 110.25 121 ALA G N 1
ATOM 7883 C CA . ALA G 1 122 ? -23.567 75.253 70.582 1.00 117.90 121 ALA G CA 1
ATOM 7884 C C . ALA G 1 122 ? -24.446 75.257 69.326 1.00 124.41 121 ALA G C 1
ATOM 7885 O O . ALA G 1 122 ? -25.477 74.582 69.290 1.00 127.12 121 ALA G O 1
ATOM 7887 N N . GLN G 1 123 ? -24.035 76.006 68.304 1.00 130.68 122 GLN G N 1
ATOM 7888 C CA . GLN G 1 123 ? -24.824 76.155 67.077 1.00 136.78 122 GLN G CA 1
ATOM 7889 C C . GLN G 1 123 ? -24.698 74.994 66.082 1.00 140.98 122 GLN G C 1
ATOM 7890 O O . GLN G 1 123 ? -25.502 74.889 65.152 1.00 139.99 122 GLN G O 1
ATOM 7896 N N . PHE G 1 124 ? -23.697 74.134 66.274 1.00 147.19 123 PHE G N 1
ATOM 7897 C CA . PHE G 1 124 ? -23.512 72.956 65.419 1.00 152.59 123 PHE G CA 1
ATOM 7898 C C . PHE G 1 124 ? -24.567 71.882 65.709 1.00 154.28 123 PHE G C 1
ATOM 7899 O O . PHE G 1 124 ? -25.321 71.486 64.815 1.00 152.84 123 PHE G O 1
ATOM 7907 N N . SER G 1 125 ? -24.613 71.425 66.960 1.00 155.53 124 SER G N 1
ATOM 7908 C CA . SER G 1 125 ? -25.574 70.413 67.392 1.00 156.58 124 SER G CA 1
ATOM 7909 C C . SER G 1 125 ? -26.038 70.668 68.822 1.00 156.54 124 SER G C 1
ATOM 7910 O O . SER G 1 125 ? -26.599 71.721 69.124 1.00 155.88 124 SER G O 1
ATOM 7913 N N . VAL G 1 143 ? -9.824 74.840 70.323 1.00 144.45 142 VAL G N 1
ATOM 7914 C CA . VAL G 1 143 ? -9.326 76.214 70.343 1.00 144.08 142 VAL G CA 1
ATOM 7915 C C . VAL G 1 143 ? -9.607 76.911 69.005 1.00 142.41 142 VAL G C 1
ATOM 7916 O O . VAL G 1 143 ? -9.102 76.497 67.956 1.00 141.65 142 VAL G O 1
ATOM 7920 N N . ASP G 1 144 ? -10.423 77.963 69.062 1.00 138.54 143 ASP G N 1
ATOM 7921 C CA . ASP G 1 144 ? -10.794 78.749 67.882 1.00 133.99 143 ASP G CA 1
ATOM 7922 C C . ASP G 1 144 ? -10.342 80.208 68.019 1.00 129.95 143 ASP G C 1
ATOM 7923 O O . ASP G 1 144 ? -9.810 80.605 69.062 1.00 130.86 143 ASP G O 1
ATOM 7928 N N . ASP G 1 145 ? -10.552 80.995 66.963 1.00 122.92 144 ASP G N 1
ATOM 7929 C CA . ASP G 1 145 ? -10.234 82.427 66.971 1.00 115.70 144 ASP G CA 1
ATOM 7930 C C . ASP G 1 145 ? -11.459 83.268 66.607 1.00 107.73 144 ASP G C 1
ATOM 7931 O O . ASP G 1 145 ? -12.209 82.922 65.690 1.00 106.38 144 ASP G O 1
ATOM 7936 N N . CYS G 1 146 ? -11.655 84.372 67.327 1.00 97.37 145 CYS G N 1
ATOM 7937 C CA . CYS G 1 146 ? -12.817 85.228 67.105 1.00 90.95 145 CYS G CA 1
ATOM 7938 C C . CYS G 1 146 ? -12.470 86.709 66.914 1.00 85.27 145 CYS G C 1
ATOM 7939 O O . CYS G 1 146 ? -11.440 87.188 67.397 1.00 81.71 145 CYS G O 1
ATOM 7942 N N . LEU G 1 147 ? -13.347 87.417 66.204 1.00 74.24 146 LEU G N 1
ATOM 7943 C CA . LEU G 1 147 ? -13.164 88.829 65.901 1.00 67.98 146 LEU G CA 1
ATOM 7944 C C . LEU G 1 147 ? -14.390 89.647 66.309 1.00 66.72 146 LEU G C 1
ATOM 7945 O O . LEU G 1 147 ? -15.524 89.276 66.009 1.00 62.54 146 LEU G O 1
ATOM 7950 N N . CYS G 1 148 ? -14.153 90.763 66.990 1.00 63.15 147 CYS G N 1
ATOM 7951 C CA . CYS G 1 148 ? -15.227 91.661 67.378 1.00 58.99 147 CYS G CA 1
ATOM 7952 C C . CYS G 1 148 ? -15.539 92.632 66.243 1.00 57.00 147 CYS G C 1
ATOM 7953 O O . CYS G 1 148 ? -14.686 93.422 65.839 1.00 59.83 147 CYS G O 1
ATOM 7956 N N . VAL G 1 149 ? -16.765 92.568 65.735 1.00 52.34 148 VAL G N 1
ATOM 7957 C CA . VAL G 1 149 ? -17.189 93.430 64.638 1.00 51.55 148 VAL G CA 1
ATOM 7958 C C . VAL G 1 149 ? -17.942 94.637 65.206 1.00 56.22 148 VAL G C 1
ATOM 7959 O O . VAL G 1 149 ? -19.170 94.618 65.349 1.00 61.38 148 VAL G O 1
ATOM 7963 N N . ASP G 1 150 ? -17.195 95.683 65.549 1.00 59.03 149 ASP G N 1
ATOM 7964 C CA . ASP G 1 150 ? -17.782 96.864 66.192 1.00 60.59 149 ASP G CA 1
ATOM 7965 C C . ASP G 1 150 ? -17.476 98.168 65.468 1.00 58.51 149 ASP G C 1
ATOM 7966 O O . ASP G 1 150 ? -18.239 99.126 65.567 1.00 59.61 149 ASP G O 1
ATOM 7971 N N . LEU G 1 151 ? -16.356 98.197 64.751 1.00 60.95 150 LEU G N 1
ATOM 7972 C CA . LEU G 1 151 ? -15.939 99.368 63.989 1.00 61.59 150 LEU G CA 1
ATOM 7973 C C . LEU G 1 151 ? -15.483 98.905 62.610 1.00 60.06 150 LEU G C 1
ATOM 7974 O O . LEU G 1 151 ? -14.437 98.263 62.478 1.00 60.12 150 LEU G O 1
ATOM 7979 N N . VAL G 1 152 ? -16.269 99.230 61.587 1.00 51.51 151 VAL G N 1
ATOM 7980 C CA . VAL G 1 152 ? -15.985 98.790 60.221 1.00 50.03 151 VAL G CA 1
ATOM 7981 C C . VAL G 1 152 ? -16.035 99.978 59.271 1.00 46.65 151 VAL G C 1
ATOM 7982 O O . VAL G 1 152 ? -17.087 100.613 59.134 1.00 53.83 151 VAL G O 1
ATOM 7986 N N . ASP G 1 153 ? -14.903 100.257 58.618 1.00 45.40 152 ASP G N 1
ATOM 7987 C CA . ASP G 1 153 ? -14.737 101.389 57.680 1.00 54.19 152 ASP G CA 1
ATOM 7988 C C . ASP G 1 153 ? -15.282 102.713 58.217 1.00 61.81 152 ASP G C 1
ATOM 7989 O O . ASP G 1 153 ? -16.158 103.331 57.593 1.00 62.83 152 ASP G O 1
ATOM 7994 N N . ASN G 1 154 ? -14.770 103.122 59.380 1.00 65.11 153 ASN G N 1
ATOM 7995 C CA . ASN G 1 154 ? -15.210 104.336 60.092 1.00 73.12 153 ASN G CA 1
ATOM 7996 C C . ASN G 1 154 ? -16.703 104.408 60.468 1.00 67.71 153 ASN G C 1
ATOM 7997 O O . ASN G 1 154 ? -17.265 105.496 60.613 1.00 65.95 153 ASN G O 1
ATOM 8002 N N . HIS G 1 155 ? -17.328 103.245 60.635 1.00 62.60 154 HIS G N 1
ATOM 8003 C CA . HIS G 1 155 ? -18.713 103.169 61.086 1.00 58.32 154 HIS G CA 1
ATOM 8004 C C . HIS G 1 155 ? -18.825 102.240 62.278 1.00 56.54 154 HIS G C 1
ATOM 8005 O O . HIS G 1 155 ? -18.288 101.128 62.259 1.00 55.63 154 HIS G O 1
ATOM 8012 N N . TYR G 1 156 ? -19.508 102.714 63.318 1.00 54.85 155 TYR G N 1
ATOM 8013 C CA . TYR G 1 156 ? -19.719 101.935 64.530 1.00 57.60 155 TYR G CA 1
ATOM 8014 C C . TYR G 1 156 ? -20.953 101.057 64.382 1.00 57.77 155 TYR G C 1
ATOM 8015 O O . TYR G 1 156 ? -21.966 101.480 63.820 1.00 57.42 155 TYR G O 1
ATOM 8024 N N . VAL G 1 157 ? -20.847 99.831 64.882 1.00 51.48 156 VAL G N 1
ATOM 8025 C CA . VAL G 1 157 ? -21.938 98.875 64.839 1.00 55.65 156 VAL G CA 1
ATOM 8026 C C . VAL G 1 157 ? -22.632 98.829 66.197 1.00 62.58 156 VAL G C 1
ATOM 8027 O O . VAL G 1 157 ? -22.038 98.398 67.191 1.00 68.91 156 VAL G O 1
ATOM 8031 N N .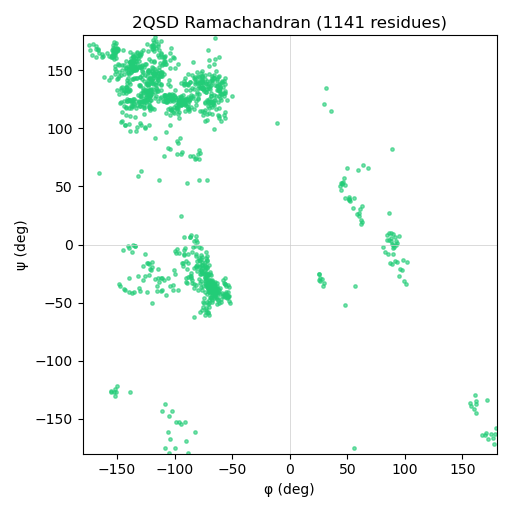 THR G 1 158 ? -23.880 99.289 66.242 1.00 61.59 157 THR G N 1
ATOM 8032 C CA . THR G 1 158 ? -24.702 99.159 67.447 1.00 58.36 157 THR G CA 1
ATOM 8033 C C . THR G 1 158 ? -25.859 98.197 67.193 1.00 60.55 157 THR G C 1
ATOM 8034 O O . THR G 1 158 ? -26.266 97.985 66.048 1.00 63.97 157 THR G O 1
ATOM 8038 N N . LEU G 1 159 ? -26.378 97.614 68.270 1.00 58.81 158 LEU G N 1
ATOM 8039 C CA . LEU G 1 159 ? -27.368 96.547 68.176 1.00 52.02 158 LEU G CA 1
ATOM 8040 C C . LEU G 1 159 ? -28.668 96.891 68.887 1.00 51.57 158 LEU G C 1
ATOM 8041 O O . LEU G 1 159 ? -28.659 97.528 69.942 1.00 51.78 158 LEU G O 1
ATOM 8046 N N . GLU G 1 160 ? -29.779 96.455 68.299 1.00 51.90 159 GLU G N 1
ATOM 8047 C CA . GLU G 1 160 ? -31.110 96.660 68.859 1.00 53.45 159 GLU G CA 1
ATOM 8048 C C . GLU G 1 160 ? -31.899 95.367 68.770 1.00 55.27 159 GLU G C 1
ATOM 8049 O O . GLU G 1 160 ? -32.045 94.805 67.689 1.00 61.07 159 GLU G O 1
ATOM 8055 N N . PHE G 1 161 ? -32.423 94.908 69.900 1.00 52.83 160 PHE G N 1
ATOM 8056 C CA . PHE G 1 161 ? -33.236 93.702 69.912 1.00 48.91 160 PHE G CA 1
ATOM 8057 C C . PHE G 1 161 ? -34.613 93.955 69.298 1.00 53.15 160 PHE G C 1
ATOM 8058 O O . PHE G 1 161 ? -35.407 94.731 69.844 1.00 51.35 160 PHE G O 1
ATOM 8066 N N . ASP G 1 162 ? -34.891 93.294 68.172 1.00 51.67 161 ASP G N 1
ATOM 8067 C CA . ASP G 1 162 ? -36.234 93.329 67.568 1.00 53.22 161 ASP G CA 1
ATOM 8068 C C . ASP G 1 162 ? -36.868 91.950 67.305 1.00 49.26 161 ASP G C 1
ATOM 8069 O O . ASP G 1 162 ? -38.038 91.864 66.944 1.00 56.69 161 ASP G O 1
ATOM 8074 N N . GLY G 1 163 ? -36.091 90.885 67.480 1.00 49.11 162 GLY G N 1
ATOM 8075 C CA . GLY G 1 163 ? -36.607 89.522 67.343 1.00 49.60 162 GLY G CA 1
ATOM 8076 C C . GLY G 1 163 ? -36.544 88.914 65.952 1.00 48.10 162 GLY G C 1
ATOM 8077 O O . GLY G 1 163 ? -36.806 87.722 65.785 1.00 43.13 162 GLY G O 1
ATOM 8078 N N . GLU G 1 164 ? -36.193 89.725 64.957 1.00 53.08 163 GLU G N 1
ATOM 8079 C CA . GLU G 1 164 ? -36.130 89.278 63.565 1.00 60.59 163 GLU G CA 1
ATOM 8080 C C . GLU G 1 164 ? -34.896 88.414 63.300 1.00 60.11 163 GLU G C 1
ATOM 8081 O O . GLU G 1 164 ? -33.786 88.743 63.731 1.00 59.91 163 GLU G O 1
ATOM 8087 N N . GLN G 1 165 ? -35.100 87.306 62.594 1.00 63.44 164 GLN G N 1
ATOM 8088 C CA . GLN G 1 165 ? -34.003 86.397 62.258 1.00 64.52 164 GLN G CA 1
ATOM 8089 C C . GLN G 1 165 ? -33.490 86.613 60.835 1.00 59.49 164 GLN G C 1
ATOM 8090 O O . GLN G 1 165 ? -34.227 87.057 59.954 1.00 58.37 164 GLN G O 1
ATOM 8096 N N . GLN G 1 166 ? -32.216 86.299 60.619 1.00 58.05 165 GLN G N 1
ATOM 8097 C CA . GLN G 1 166 ? -31.648 86.287 59.276 1.00 52.61 165 GLN G CA 1
ATOM 8098 C C . GLN G 1 166 ? -30.762 85.059 59.111 1.00 47.58 165 GLN G C 1
ATOM 8099 O O . GLN G 1 166 ? -29.844 84.852 59.902 1.00 54.82 165 GLN G O 1
ATOM 8105 N N . PRO G 1 167 ? -31.045 84.228 58.097 1.00 52.22 166 PRO G N 1
ATOM 8106 C CA . PRO G 1 167 ? -30.176 83.080 57.842 1.00 51.45 166 PRO G CA 1
ATOM 8107 C C . PRO G 1 167 ? -28.838 83.515 57.240 1.00 52.77 166 PRO G C 1
ATOM 8108 O O . PRO G 1 167 ? -28.803 84.314 56.301 1.00 52.69 166 PRO G O 1
ATOM 8112 N N . LEU G 1 168 ? -27.749 83.005 57.805 1.00 52.78 167 LEU G N 1
ATOM 8113 C CA . LEU G 1 168 ? -26.406 83.353 57.368 1.00 55.55 167 LEU G CA 1
ATOM 8114 C C . LEU G 1 168 ? -26.054 82.567 56.100 1.00 55.89 167 LEU G C 1
ATOM 8115 O O . LEU G 1 168 ? -25.273 81.610 56.147 1.00 56.54 167 LEU G O 1
ATOM 8120 N N . VAL G 1 169 ? -26.652 82.975 54.981 1.00 50.34 168 VAL G N 1
ATOM 8121 C CA . VAL G 1 169 ? -26.430 82.363 53.664 1.00 50.71 168 VAL G CA 1
ATOM 8122 C C . VAL G 1 169 ? -26.105 83.467 52.640 1.00 50.33 168 VAL G C 1
A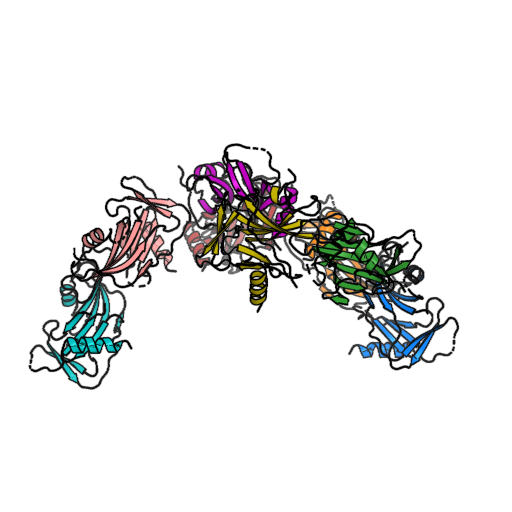TOM 8123 O O . VAL G 1 169 ? -26.527 84.603 52.825 1.00 51.94 168 VAL G O 1
ATOM 8127 N N . PRO G 1 170 ? -25.332 83.152 51.580 1.00 50.71 169 PRO G N 1
ATOM 8128 C CA . PRO G 1 170 ? -25.023 84.177 50.571 1.00 48.45 169 PRO G CA 1
ATOM 8129 C C . PRO G 1 170 ? -26.243 84.812 49.913 1.00 49.97 169 PRO G C 1
ATOM 8130 O O . PRO G 1 170 ? -27.221 84.122 49.638 1.00 57.51 169 PRO G O 1
ATOM 8134 N N . ASP G 1 171 ? -26.174 86.123 49.684 1.00 51.24 170 ASP G N 1
ATOM 8135 C CA . ASP G 1 171 ? -27.107 86.825 48.803 1.00 44.57 170 ASP G CA 1
ATOM 8136 C C . ASP G 1 171 ? -26.822 86.428 47.354 1.00 47.61 170 ASP G C 1
ATOM 8137 O O . ASP G 1 171 ? -27.725 86.371 46.511 1.00 45.44 170 ASP G O 1
ATOM 8142 N N . TRP G 1 172 ? -25.544 86.164 47.090 1.00 40.30 171 TRP G N 1
ATOM 8143 C CA . TRP G 1 172 ? -25.020 85.879 45.768 1.00 42.32 171 TRP G CA 1
ATOM 8144 C C . TRP G 1 172 ? -23.757 85.057 45.963 1.00 48.28 171 TRP G C 1
ATOM 8145 O O . TRP G 1 172 ? -23.005 85.282 46.913 1.00 44.55 171 TRP G O 1
ATOM 8156 N N . LYS G 1 173 ? -23.528 84.111 45.061 1.00 49.24 172 LYS G N 1
ATOM 8157 C CA . LYS G 1 173 ? -22.247 83.418 44.962 1.00 55.20 172 LYS G CA 1
ATOM 8158 C C . LYS G 1 173 ? -21.853 83.264 43.497 1.00 52.52 172 LYS G C 1
ATOM 8159 O O . LYS G 1 173 ? -22.709 83.192 42.619 1.00 55.25 172 LYS G O 1
ATOM 8165 N N . GLY G 1 174 ? -20.551 83.239 43.241 1.00 56.74 173 GLY G N 1
ATOM 8166 C CA . GLY G 1 174 ? -20.035 83.113 41.888 1.00 46.69 173 GLY G CA 1
ATOM 8167 C C . GLY G 1 174 ? -18.592 83.551 41.807 1.00 50.83 173 GLY G C 1
ATOM 8168 O O . GLY G 1 174 ? -17.784 83.222 42.677 1.00 55.87 173 GLY G O 1
ATOM 8169 N N . TYR G 1 175 ? -18.278 84.293 40.751 1.00 53.79 174 TYR G N 1
ATOM 8170 C CA . TYR G 1 175 ? -16.924 84.749 40.475 1.00 53.85 174 TYR G CA 1
ATOM 8171 C C . TYR G 1 175 ? -17.011 86.122 39.838 1.00 52.00 174 TYR G C 1
ATOM 8172 O O . TYR G 1 175 ? -17.387 86.250 38.672 1.00 60.81 174 TYR G O 1
ATOM 8181 N N . GLN G 1 176 ? -16.663 87.144 40.607 1.00 47.69 175 GLN G N 1
ATOM 8182 C CA . GLN G 1 176 ? -16.727 88.514 40.133 1.00 45.39 175 GLN G CA 1
ATOM 8183 C C . GLN G 1 176 ? -15.411 89.223 40.418 1.00 53.91 175 GLN G C 1
ATOM 8184 O O . GLN G 1 176 ? -15.138 89.570 41.566 1.00 58.63 175 GLN G O 1
ATOM 8190 N N . PRO G 1 177 ? -14.579 89.417 39.373 1.00 59.66 176 PRO G N 1
ATOM 8191 C CA . PRO G 1 177 ? -13.312 90.134 39.508 1.00 57.02 176 PRO G CA 1
ATOM 8192 C C . PRO G 1 177 ? -13.550 91.585 39.860 1.00 54.25 176 PRO G C 1
ATOM 8193 O O . PRO G 1 177 ? -14.543 92.167 39.428 1.00 57.95 176 PRO G O 1
ATOM 8197 N N . LEU G 1 178 ? -12.660 92.153 40.661 1.00 56.65 177 LEU G N 1
ATOM 8198 C CA . LEU G 1 178 ? -12.733 93.571 40.964 1.00 62.56 177 LEU G CA 1
ATOM 8199 C C . LEU G 1 178 ? -12.071 94.351 39.830 1.00 69.08 177 LEU G C 1
ATOM 8200 O O . LEU G 1 178 ? -11.088 93.878 39.245 1.00 61.61 177 LEU G O 1
ATOM 8205 N N . PRO G 1 179 ? -12.618 95.540 39.500 1.00 75.76 178 PRO G N 1
ATOM 8206 C CA . PRO G 1 179 ? -11.976 96.441 38.544 1.00 78.97 178 PRO G CA 1
ATOM 8207 C C . PRO G 1 179 ? -10.654 96.960 39.099 1.00 84.41 178 PRO G C 1
ATOM 8208 O O . PRO G 1 179 ? -10.465 96.993 40.315 1.00 86.75 178 PRO G O 1
ATOM 8212 N N . GLU G 1 180 ? -9.748 97.359 38.217 1.00 92.87 179 GLU G N 1
ATOM 8213 C CA . GLU G 1 180 ? -8.403 97.740 38.642 1.00 104.30 179 GLU G CA 1
ATOM 8214 C C . GLU G 1 180 ? -8.246 99.236 38.923 1.00 107.32 179 GLU G C 1
ATOM 8215 O O . GLU G 1 180 ? -7.290 99.648 39.585 1.00 109.00 179 GLU G O 1
ATOM 8221 N N . GLY G 1 181 ? -9.199 100.035 38.444 1.00 110.69 180 GLY G N 1
ATOM 8222 C CA . GLY G 1 181 ? -9.200 101.480 38.675 1.00 114.50 180 GLY G CA 1
ATOM 8223 C C . GLY G 1 181 ? -9.610 101.853 40.090 1.00 115.16 180 GLY G C 1
ATOM 8224 O O . GLY G 1 181 ? -8.985 102.703 40.726 1.00 111.44 180 GLY G O 1
ATOM 8225 N N . ASP H 1 7 ? -55.990 107.565 48.898 1.00 69.14 5 ASP H N 1
ATOM 8226 C CA . ASP H 1 7 ? -55.961 106.641 47.724 1.00 71.09 5 ASP H CA 1
ATOM 8227 C C . ASP H 1 7 ? -57.230 105.804 47.629 1.00 65.29 5 ASP H C 1
ATOM 8228 O O . ASP H 1 7 ? -57.403 104.831 48.372 1.00 62.41 5 ASP H O 1
ATOM 8233 N N . ASN H 1 8 ? -58.109 106.194 46.709 1.00 54.66 6 ASN H N 1
ATOM 8234 C CA . ASN H 1 8 ? -59.351 105.480 46.459 1.00 54.51 6 ASN H CA 1
ATOM 8235 C C . ASN H 1 8 ? -59.147 104.092 45.857 1.00 53.29 6 ASN H C 1
ATOM 8236 O O . ASN H 1 8 ? -58.294 103.897 44.991 1.00 52.74 6 ASN H O 1
ATOM 8241 N N . LYS H 1 9 ? -59.946 103.138 46.328 1.00 49.74 7 LYS H N 1
ATOM 8242 C CA . LYS H 1 9 ? -59.871 101.749 45.888 1.00 48.16 7 LYS H CA 1
ATOM 8243 C C . LYS H 1 9 ? -61.228 101.308 45.373 1.00 41.79 7 LYS H C 1
ATOM 8244 O O . LYS H 1 9 ? -62.253 101.738 45.902 1.00 39.67 7 LYS H O 1
ATOM 8250 N N . LEU H 1 10 ? -61.233 100.456 44.348 1.00 41.25 8 LEU H N 1
ATOM 8251 C CA . LEU H 1 10 ? -62.471 99.835 43.873 1.00 41.59 8 LEU H CA 1
ATOM 8252 C C . LEU H 1 10 ? -62.692 98.512 44.592 1.00 43.22 8 LEU H C 1
ATOM 8253 O O . LEU H 1 10 ? -61.815 97.640 44.596 1.00 44.03 8 LEU H O 1
ATOM 8258 N N . PHE H 1 11 ? -63.861 98.373 45.209 1.00 36.83 9 PHE H N 1
ATOM 8259 C CA . PHE H 1 11 ? -64.228 97.127 45.860 1.00 32.83 9 PHE H CA 1
ATOM 8260 C C . PHE H 1 11 ? -65.421 96.491 45.170 1.00 37.71 9 PHE H C 1
ATOM 8261 O O . PHE H 1 11 ? -66.418 97.159 44.879 1.00 42.23 9 PHE H O 1
ATOM 8269 N N . LEU H 1 12 ? -65.308 95.199 44.895 1.00 35.41 10 LEU H N 1
ATOM 8270 C CA . LEU H 1 12 ? -66.468 94.396 44.549 1.00 39.20 10 LEU H CA 1
ATOM 8271 C C . LEU H 1 12 ? -66.909 93.729 45.846 1.00 39.89 10 LEU H C 1
ATOM 8272 O O . LEU H 1 12 ? -66.122 93.046 46.490 1.00 39.87 10 LEU H O 1
ATOM 8277 N N . VAL H 1 13 ? -68.165 93.949 46.228 1.00 39.35 11 VAL H N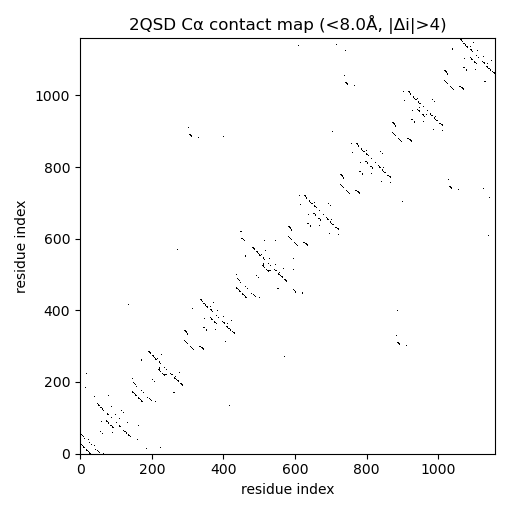 1
ATOM 8278 C CA . VAL H 1 13 ? -68.661 93.547 47.545 1.00 42.09 11 VAL H CA 1
ATOM 8279 C C . VAL H 1 13 ? -69.890 92.644 47.427 1.00 41.69 11 VAL H C 1
ATOM 8280 O O . VAL H 1 13 ? -70.820 92.939 46.677 1.00 43.95 11 VAL H O 1
ATOM 8284 N N . TYR H 1 14 ? -69.877 91.538 48.167 1.00 37.86 12 TYR H N 1
ATOM 8285 C CA . TYR H 1 14 ? -70.992 90.608 48.203 1.00 42.13 12 TYR H CA 1
ATOM 8286 C C . TYR H 1 14 ? -71.751 90.876 49.494 1.00 45.42 12 TYR H C 1
ATOM 8287 O O . TYR H 1 14 ? -71.223 90.684 50.589 1.00 44.15 12 TYR H O 1
ATOM 8296 N N . VAL H 1 15 ? -72.981 91.361 49.357 1.00 44.97 13 VAL H N 1
ATOM 8297 C CA . VAL H 1 15 ? -73.768 91.789 50.507 1.00 40.78 13 VAL H CA 1
ATOM 8298 C C . VAL H 1 15 ? -75.008 90.947 50.655 1.00 40.45 13 VAL H C 1
ATOM 8299 O O . VAL H 1 15 ? -75.547 90.441 49.677 1.00 44.41 13 VAL H O 1
ATOM 8303 N N . GLY H 1 16 ? -75.459 90.803 51.891 1.00 40.55 14 GLY H N 1
ATOM 8304 C CA . GLY H 1 16 ? -76.589 89.947 52.189 1.00 38.32 14 GLY H CA 1
ATOM 8305 C C . GLY H 1 16 ? -77.587 90.626 53.094 1.00 41.13 14 GLY H C 1
ATOM 8306 O O . GLY H 1 16 ? -77.232 91.477 53.908 1.00 43.51 14 GLY H O 1
ATOM 8307 N N . GLY H 1 17 ? -78.844 90.241 52.950 1.00 40.01 15 GLY H N 1
ATOM 8308 C CA . GLY H 1 17 ? -79.896 90.777 53.787 1.00 44.90 15 GLY H CA 1
ATOM 8309 C C . GLY H 1 17 ? -81.265 90.297 53.368 1.00 47.56 15 GLY H C 1
ATOM 8310 O O . GLY H 1 17 ? -81.402 89.326 52.620 1.00 48.06 15 GLY H O 1
ATOM 8311 N N . THR H 1 18 ? -82.284 90.993 53.849 1.00 48.85 16 THR H N 1
ATOM 8312 C CA . THR H 1 18 ? -83.659 90.586 53.613 1.00 49.94 16 THR H CA 1
ATOM 8313 C C . THR H 1 18 ? -84.378 91.576 52.697 1.00 42.29 16 THR H C 1
ATOM 8314 O O . THR H 1 18 ? -83.879 92.671 52.448 1.00 44.77 16 THR H O 1
ATOM 8318 N N . ALA H 1 19 ? -85.522 91.158 52.166 1.00 41.94 17 ALA H N 1
ATOM 8319 C CA . ALA H 1 19 ? -86.443 92.042 51.449 1.00 44.39 17 ALA H CA 1
ATOM 8320 C C . ALA H 1 19 ? -87.861 91.613 51.818 1.00 44.04 17 ALA H C 1
ATOM 8321 O O . ALA H 1 19 ? -88.067 90.435 52.119 1.00 41.89 17 ALA H O 1
ATOM 8323 N N . PRO H 1 20 ? -88.836 92.556 51.817 1.00 47.50 18 PRO H N 1
ATOM 8324 C CA . PRO H 1 20 ? -90.200 92.192 52.221 1.00 46.20 18 PRO H CA 1
ATOM 8325 C C . PRO H 1 20 ? -90.814 91.096 51.357 1.00 49.29 18 PRO H C 1
ATOM 8326 O O . PRO H 1 20 ? -90.777 91.174 50.121 1.00 48.74 18 PRO H O 1
ATOM 8330 N N . GLY H 1 21 ? -91.349 90.073 52.020 1.00 50.65 19 GLY H N 1
ATOM 8331 C CA . GLY H 1 21 ? -92.025 88.971 51.338 1.00 55.01 19 GLY H CA 1
ATOM 8332 C C . GLY H 1 21 ? -91.115 87.811 50.966 1.00 58.18 19 GLY H C 1
ATOM 8333 O O . GLY H 1 21 ? -91.578 86.814 50.407 1.00 61.42 19 GLY H O 1
ATOM 8334 N N . ALA H 1 22 ? -89.823 87.938 51.263 1.00 48.24 20 ALA H N 1
ATOM 8335 C CA . ALA H 1 22 ? -88.872 86.872 50.982 1.00 46.20 20 ALA H CA 1
ATOM 8336 C C . ALA H 1 22 ? -88.749 85.971 52.186 1.00 46.22 20 ALA H C 1
ATOM 8337 O O . ALA H 1 22 ? -88.755 86.448 53.319 1.00 45.18 20 ALA H O 1
ATOM 8339 N N . ASN H 1 23 ? -88.643 84.668 51.935 1.00 47.15 21 ASN H N 1
ATOM 8340 C CA . ASN H 1 23 ? -88.486 83.687 53.003 1.00 41.24 21 ASN H CA 1
ATOM 8341 C C . ASN H 1 23 ? -87.042 83.533 53.470 1.00 47.13 21 ASN H C 1
ATOM 8342 O O . ASN H 1 23 ? -86.793 83.345 54.659 1.00 58.75 21 ASN H O 1
ATOM 8347 N N . ILE H 1 24 ? -86.092 83.610 52.545 1.00 42.34 22 ILE H N 1
ATOM 8348 C CA . ILE H 1 24 ? -84.681 83.467 52.907 1.00 42.04 22 ILE H CA 1
ATOM 8349 C C . ILE H 1 24 ? -83.912 84.764 52.680 1.00 46.09 22 ILE H C 1
ATOM 8350 O O . ILE H 1 24 ? -84.430 85.712 52.085 1.00 45.88 22 ILE H O 1
ATOM 8355 N N . GLU H 1 25 ? -82.675 84.787 53.163 1.00 48.85 23 GLU H N 1
ATOM 8356 C CA . GLU H 1 25 ? -81.768 85.905 52.975 1.00 49.32 23 GLU H CA 1
ATOM 8357 C C . GLU H 1 25 ? -81.435 86.029 51.487 1.00 48.89 23 GLU H C 1
ATOM 8358 O O . GLU H 1 25 ? -81.320 85.026 50.781 1.00 49.20 23 GLU H O 1
ATOM 8364 N N . LEU H 1 26 ? -81.303 87.262 51.013 1.00 44.80 24 LEU H N 1
ATOM 8365 C CA . LEU H 1 26 ? -80.959 87.518 49.618 1.00 45.39 24 LEU H CA 1
ATOM 8366 C C . LEU H 1 26 ? -79.542 88.064 49.504 1.00 44.20 24 LEU H C 1
ATOM 8367 O O . LEU H 1 26 ? -78.981 88.542 50.492 1.00 44.15 24 LEU H O 1
ATOM 8372 N N . HIS H 1 27 ? -78.964 87.982 48.306 1.00 34.69 25 HIS H N 1
ATOM 8373 C CA . HIS H 1 27 ? -77.582 88.406 48.097 1.00 38.56 25 HIS H CA 1
ATOM 8374 C C . HIS H 1 27 ? -77.390 89.160 46.800 1.00 35.37 25 HIS H C 1
ATOM 8375 O O . HIS H 1 27 ? -77.910 88.765 45.775 1.00 38.76 25 HIS H O 1
ATOM 8382 N N . ASP H 1 28 ? -76.606 90.229 46.852 1.00 37.03 26 ASP H N 1
ATOM 8383 C CA . ASP H 1 28 ? -76.279 90.995 45.665 1.00 38.78 26 ASP H CA 1
ATOM 8384 C C . ASP H 1 28 ? -74.794 91.333 45.645 1.00 39.14 26 ASP H C 1
ATOM 8385 O O . ASP H 1 28 ? -74.124 91.299 46.684 1.00 39.29 26 ASP H O 1
ATOM 8390 N N . ILE H 1 29 ? -74.292 91.635 44.450 1.00 37.71 27 ILE H N 1
ATOM 8391 C CA . ILE H 1 29 ? -72.938 92.128 44.250 1.00 39.79 27 ILE H CA 1
ATOM 8392 C C . ILE H 1 29 ? -73.012 93.623 43.979 1.00 44.19 27 ILE H C 1
ATOM 8393 O O . ILE H 1 29 ? -73.756 94.062 43.100 1.00 51.57 27 ILE H O 1
ATOM 8398 N N . ARG H 1 30 ? -72.249 94.402 44.737 1.00 39.15 28 ARG H N 1
ATOM 8399 C CA . ARG H 1 30 ? -72.180 95.842 44.528 1.00 37.81 28 ARG H CA 1
ATOM 8400 C C . ARG H 1 30 ? -70.751 96.251 44.204 1.00 44.58 28 ARG H C 1
ATOM 8401 O O . ARG H 1 30 ? -69.791 95.625 44.664 1.00 47.19 28 ARG H O 1
ATOM 8409 N N . PHE H 1 31 ? -70.616 97.308 43.413 1.00 44.98 29 PHE H N 1
ATOM 8410 C CA . PHE H 1 31 ? -69.319 97.920 43.176 1.00 42.41 29 PHE H CA 1
ATOM 8411 C C . PHE H 1 31 ? -69.296 99.249 43.896 1.00 41.62 29 PHE H C 1
ATOM 8412 O O . PHE H 1 31 ? -70.213 100.049 43.742 1.00 42.98 29 PHE H O 1
ATOM 8420 N N . VAL H 1 32 ? -68.260 99.457 44.710 1.00 44.36 30 VAL H N 1
ATOM 8421 C CA . VAL H 1 32 ? -68.124 100.655 45.547 1.00 41.42 30 VAL H CA 1
ATOM 8422 C C . VAL H 1 32 ? -66.691 101.173 45.530 1.00 45.38 30 VAL H C 1
ATOM 8423 O O . VAL H 1 32 ? -65.750 100.400 45.348 1.00 51.66 30 VAL H O 1
ATOM 8427 N N . VAL H 1 33 ? -66.543 102.487 45.704 1.00 49.73 31 VAL H N 1
ATOM 8428 C CA . VAL H 1 33 ? -65.242 103.162 45.700 1.00 44.52 31 VAL H CA 1
ATOM 8429 C C . VAL H 1 33 ? -65.022 103.899 47.023 1.00 50.94 31 VAL H C 1
ATOM 8430 O O . VAL H 1 33 ? -65.900 104.617 47.502 1.00 50.99 31 VAL H O 1
ATOM 8434 N N . GLY H 1 34 ? -63.847 103.704 47.612 1.00 51.44 32 GLY H N 1
ATOM 8435 C CA . GLY H 1 34 ? -63.478 104.392 48.839 1.00 51.58 32 GLY H CA 1
ATOM 8436 C C . GLY H 1 34 ? -62.036 104.113 49.214 1.00 56.44 32 GLY H C 1
ATOM 8437 O O . GLY H 1 34 ? -61.404 103.218 48.648 1.00 55.38 32 GLY H O 1
ATOM 8438 N N . PRO H 1 35 ? -61.499 104.888 50.167 1.00 53.06 33 PRO H N 1
ATOM 8439 C CA . PRO H 1 35 ? -60.141 104.676 50.661 1.00 51.86 33 PRO H CA 1
ATOM 8440 C C . PRO H 1 35 ? -60.024 103.448 51.566 1.00 52.89 33 PRO H C 1
ATOM 8441 O O . PRO H 1 35 ? -58.926 102.917 51.747 1.00 56.22 33 PRO H O 1
ATOM 8445 N N . SER H 1 36 ? -61.151 103.012 52.123 1.00 49.22 34 SER H N 1
ATOM 8446 C CA . SER H 1 36 ? -61.211 101.850 53.002 1.00 50.67 34 SER H CA 1
ATOM 8447 C C . SER H 1 36 ? -62.599 101.228 52.917 1.00 53.59 34 SER H C 1
ATOM 8448 O O . SER H 1 36 ? -63.545 101.874 52.459 1.00 52.34 34 SER H O 1
ATOM 8459 N N . GLU H 1 38 ? -64.807 100.446 55.332 1.00 47.55 36 GLU H N 1
ATOM 8460 C CA . GLU H 1 38 ? -65.800 101.090 56.198 1.00 54.57 36 GLU H CA 1
ATOM 8461 C C . GLU H 1 38 ? -66.354 102.382 55.609 1.00 55.00 36 GLU H C 1
ATOM 8462 O O . GLU H 1 38 ? -67.511 102.727 55.848 1.00 59.20 36 GLU H O 1
ATOM 8468 N N . GLU H 1 39 ? -65.532 103.072 54.820 1.00 53.53 37 GLU H N 1
ATOM 8469 C CA . GLU H 1 39 ? -65.945 104.299 54.137 1.00 54.94 37 GLU H CA 1
ATOM 8470 C C . GLU H 1 39 ? -66.816 104.055 52.897 1.00 54.83 37 GLU H C 1
ATOM 8471 O O . GLU H 1 39 ? -67.273 105.008 52.259 1.00 60.76 37 GLU H O 1
ATOM 8477 N N . THR H 1 40 ? -67.044 102.788 52.558 1.00 48.12 38 THR H N 1
ATOM 8478 C CA . THR H 1 40 ? -67.952 102.432 51.470 1.00 44.81 38 THR H CA 1
ATOM 8479 C C . THR H 1 40 ? -69.337 102.020 51.974 1.00 47.44 38 THR H C 1
ATOM 8480 O O . THR H 1 40 ? -70.254 101.808 51.169 1.00 46.72 38 THR H O 1
ATOM 8484 N N . TYR H 1 41 ? -69.477 101.901 53.297 1.00 43.86 39 TYR H N 1
ATOM 8485 C CA . TYR H 1 41 ? -70.750 101.509 53.924 1.00 46.58 39 TYR H CA 1
ATOM 8486 C C . TYR H 1 41 ? -71.983 102.343 53.515 1.00 48.69 39 TYR H C 1
ATOM 8487 O O . TYR H 1 41 ? -73.028 101.751 53.248 1.00 49.98 39 TYR H O 1
ATOM 8496 N N . PRO H 1 42 ? -71.877 103.700 53.463 1.00 53.34 40 PRO H N 1
ATOM 8497 C CA . PRO H 1 42 ? -73.022 104.448 52.910 1.00 50.16 40 PRO H CA 1
ATOM 8498 C C . PRO H 1 42 ? -73.411 104.045 51.494 1.00 47.73 40 PRO H C 1
ATOM 8499 O O . PRO H 1 42 ? -74.604 103.911 51.207 1.00 52.51 40 PRO H O 1
ATOM 8503 N N . ALA H 1 43 ? -72.420 103.846 50.625 1.00 43.91 41 ALA H N 1
ATOM 8504 C CA . ALA H 1 43 ? -72.686 103.502 49.223 1.00 43.21 41 ALA H CA 1
ATOM 8505 C C . ALA H 1 43 ? -73.263 102.091 49.088 1.00 45.59 41 ALA H C 1
ATOM 8506 O O . ALA H 1 43 ? -74.067 101.820 48.189 1.00 47.80 41 ALA H O 1
ATOM 8508 N N . ILE H 1 44 ? -72.849 101.210 49.996 1.00 45.07 42 ILE H N 1
ATOM 8509 C CA . ILE H 1 44 ? -73.407 99.869 50.100 1.00 46.35 42 ILE H CA 1
ATOM 8510 C C . ILE H 1 44 ? -74.898 99.930 50.436 1.00 46.42 42 ILE H C 1
ATOM 8511 O O . ILE H 1 44 ? -75.706 99.275 49.766 1.00 47.45 42 ILE H O 1
ATOM 8516 N N . ARG H 1 45 ? -75.258 100.748 51.432 1.00 45.06 43 ARG H N 1
ATOM 8517 C CA . ARG H 1 45 ? -76.666 100.904 51.839 1.00 45.58 43 ARG H CA 1
ATOM 8518 C C . ARG H 1 45 ? -77.510 101.511 50.730 1.00 42.83 43 ARG H C 1
ATOM 8519 O O . ARG H 1 45 ? -78.628 101.061 50.483 1.00 49.23 43 ARG H O 1
ATOM 8527 N N . LYS H 1 46 ? -76.952 102.511 50.053 1.00 46.37 44 LYS H N 1
ATOM 8528 C CA . LYS H 1 46 ? -77.646 103.220 48.976 1.00 52.53 44 LYS H CA 1
ATOM 8529 C C . LYS H 1 46 ? -77.984 102.333 47.781 1.00 52.29 44 LYS H C 1
ATOM 8530 O O . LYS H 1 46 ? -79.025 102.515 47.151 1.00 57.00 44 LYS H O 1
ATOM 8536 N N . GLY H 1 47 ? -77.104 101.383 47.472 1.00 50.02 45 GLY H N 1
ATOM 8537 C CA . GLY H 1 47 ? -77.303 100.498 46.328 1.00 37.32 45 GLY H CA 1
ATOM 8538 C C . GLY H 1 47 ? -78.026 99.205 46.666 1.00 46.80 45 GLY H C 1
ATOM 8539 O O . GLY H 1 47 ? -78.384 98.447 45.763 1.00 45.68 45 GLY H O 1
ATOM 8540 N N . TRP H 1 48 ? -78.230 98.941 47.960 1.00 44.44 46 TRP H N 1
ATOM 8541 C CA . TRP H 1 48 ? -78.926 97.726 48.392 1.00 49.66 46 TRP H CA 1
ATOM 8542 C C . TRP H 1 48 ? -80.424 97.825 48.120 1.00 49.40 46 TRP H C 1
ATOM 8543 O O . TRP H 1 48 ? -81.093 98.737 48.599 1.00 60.55 46 TRP H O 1
ATOM 8554 N N . PHE H 1 49 ? -80.933 96.867 47.353 1.00 47.97 47 PHE H N 1
ATOM 8555 C CA . PHE H 1 49 ? -82.308 96.887 46.846 1.00 46.87 47 PHE H CA 1
ATOM 8556 C C . PHE H 1 49 ? -83.379 96.578 47.898 1.00 53.22 47 PHE H C 1
ATOM 8557 O O . PHE H 1 49 ? -84.567 96.792 47.649 1.00 60.74 47 PHE H O 1
ATOM 8565 N N . GLY H 1 50 ? -82.977 96.035 49.045 1.00 51.16 48 GLY H N 1
ATOM 8566 C CA . GLY H 1 50 ? -83.946 95.491 49.993 1.00 51.05 48 GLY H CA 1
ATOM 8567 C C . GLY H 1 50 ? -84.092 96.261 51.291 1.00 48.83 48 GLY H C 1
ATOM 8568 O O . GLY H 1 50 ? -84.023 97.484 51.318 1.00 49.83 48 GLY H O 1
ATOM 8569 N N . THR H 1 51 ? -84.290 95.514 52.367 1.00 47.42 49 THR H N 1
ATOM 8570 C CA . THR H 1 51 ? -84.509 96.051 53.699 1.00 45.02 49 THR H CA 1
ATOM 8571 C C . THR H 1 51 ? -83.168 96.361 54.345 1.00 50.34 49 THR H C 1
ATOM 8572 O O . THR H 1 51 ? -82.238 95.550 54.297 1.00 50.85 49 THR H O 1
ATOM 8576 N N . GLN H 1 52 ? -83.079 97.545 54.943 1.00 50.05 50 GLN H N 1
ATOM 8577 C CA . GLN H 1 52 ? -81.844 98.040 55.534 1.00 46.83 50 GLN H CA 1
ATOM 8578 C C . GLN H 1 52 ? -81.438 97.355 56.841 1.00 53.03 50 GLN H C 1
ATOM 8579 O O . GLN H 1 52 ? -80.246 97.172 57.098 1.00 56.54 50 GLN H O 1
ATOM 8585 N N . LYS H 1 53 ? -82.422 96.987 57.660 1.00 56.21 51 LYS H N 1
ATOM 8586 C CA . LYS H 1 53 ? -82.158 96.340 58.943 1.00 58.03 51 LYS H CA 1
ATOM 8587 C C . LYS H 1 53 ? -81.516 94.970 58.736 1.00 55.07 51 LYS H C 1
ATOM 8588 O O . LYS H 1 53 ? -82.055 94.128 58.018 1.00 58.05 51 LYS H O 1
ATOM 8594 N N . GLY H 1 54 ? -80.355 94.767 59.356 1.00 53.77 52 GLY H N 1
ATOM 8595 C CA . GLY H 1 54 ? -79.659 93.484 59.301 1.00 52.02 52 GLY H CA 1
ATOM 8596 C C . GLY H 1 54 ? -78.747 93.284 58.100 1.00 52.00 52 GLY H C 1
ATOM 8597 O O . GLY H 1 54 ? -78.183 92.203 57.933 1.00 52.86 52 GLY H O 1
ATOM 8598 N N . LEU H 1 55 ? -78.606 94.319 57.270 1.00 48.46 53 LEU H N 1
ATOM 8599 C CA . LEU H 1 55 ? -77.699 94.302 56.119 1.00 47.47 53 LEU H CA 1
ATOM 8600 C C . LEU H 1 55 ? -76.270 93.941 56.524 1.00 48.14 53 LEU H C 1
ATOM 8601 O O . LEU H 1 55 ? -75.678 94.597 57.387 1.00 52.63 53 LEU H O 1
ATOM 8606 N N . HIS H 1 56 ? -75.728 92.900 55.896 1.00 38.55 54 HIS H N 1
ATOM 8607 C CA . HIS H 1 56 ? -74.393 92.413 56.234 1.00 42.60 54 HIS H CA 1
ATOM 8608 C C . HIS H 1 56 ? -73.496 92.160 55.022 1.00 44.52 54 HIS H C 1
ATOM 8609 O O . HIS H 1 56 ? -73.969 91.915 53.907 1.00 46.01 54 HIS H O 1
ATOM 8616 N N . LEU H 1 57 ? -72.195 92.217 55.279 1.00 44.70 55 LEU H N 1
ATOM 8617 C CA . LEU H 1 57 ? -71.149 91.935 54.312 1.00 46.54 55 LEU H CA 1
ATOM 8618 C C . LEU H 1 57 ? -70.806 90.459 54.382 1.00 49.39 55 LEU H C 1
ATOM 8619 O O . LEU H 1 57 ? -70.605 89.925 55.472 1.00 55.39 55 LEU H O 1
ATOM 8624 N N . ASP H 1 58 ? -70.720 89.801 53.229 1.00 52.84 56 ASP H N 1
ATOM 8625 C CA . ASP H 1 58 ? -70.406 88.368 53.198 1.00 51.35 56 ASP H CA 1
ATOM 8626 C C . ASP H 1 58 ? -69.041 88.035 52.602 1.00 49.85 56 ASP H C 1
ATOM 8627 O O . ASP H 1 58 ? -68.437 87.024 52.965 1.00 46.67 56 ASP H O 1
ATOM 8632 N N . SER H 1 59 ? -68.576 88.888 51.691 1.00 44.97 57 SER H N 1
ATOM 8633 C CA . SER H 1 59 ? -67.225 88.827 51.134 1.00 42.33 57 SER H CA 1
ATOM 8634 C C . SER H 1 59 ? -66.973 90.063 50.291 1.00 40.10 57 SER H C 1
ATOM 8635 O O . SER H 1 59 ? -67.914 90.761 49.915 1.00 42.03 57 SER H O 1
ATOM 8638 N N . PHE H 1 60 ? -65.701 90.323 50.004 1.00 37.66 58 PHE H N 1
ATOM 8639 C CA . PHE H 1 60 ? -65.297 91.428 49.154 1.00 37.75 58 PHE H CA 1
ATOM 8640 C C . PHE H 1 60 ? -63.909 91.197 48.569 1.00 38.88 58 PHE H C 1
ATOM 8641 O O . PHE H 1 60 ? -63.161 90.346 49.049 1.00 37.28 58 PHE H O 1
ATOM 8649 N N . VAL H 1 61 ? -63.576 91.979 47.541 1.00 36.47 59 VAL H N 1
ATOM 8650 C CA . VAL H 1 61 ? -62.235 92.020 46.974 1.00 31.18 59 VAL H CA 1
ATOM 8651 C C . VAL H 1 61 ? -61.920 93.412 46.424 1.00 36.47 59 VAL H C 1
ATOM 8652 O O . VAL H 1 61 ? -62.712 94.003 45.692 1.00 35.57 59 VAL H O 1
ATOM 8656 N N . HIS H 1 62 ? -60.768 93.942 46.823 1.00 35.58 60 HIS H N 1
ATOM 8657 C CA . HIS H 1 62 ? -60.214 95.120 46.193 1.00 34.89 60 HIS H CA 1
ATOM 8658 C C . HIS H 1 62 ? -59.754 94.720 44.789 1.00 36.90 60 HIS H C 1
ATOM 8659 O O . HIS H 1 62 ? -58.841 93.912 44.641 1.00 37.71 60 HIS H O 1
ATOM 8666 N N . LEU H 1 63 ? -60.425 95.265 43.774 1.00 38.01 61 LEU H N 1
ATOM 8667 C CA . LEU H 1 63 ? -60.078 95.035 42.373 1.00 37.66 61 LEU H CA 1
ATOM 8668 C C . LEU H 1 63 ? -59.111 96.096 41.886 1.00 39.59 61 LEU H C 1
ATOM 8669 O O . LEU H 1 63 ? -59.469 97.270 41.814 1.00 41.19 61 LEU H O 1
ATOM 8674 N N . HIS H 1 64 ? -57.891 95.687 41.551 1.00 40.59 62 HIS H N 1
ATOM 8675 C CA . HIS H 1 64 ? -56.896 96.623 41.023 1.00 43.21 62 HIS H CA 1
ATOM 8676 C C . HIS H 1 64 ? -56.425 96.253 39.617 1.00 41.64 62 HIS H C 1
ATOM 8677 O O . HIS H 1 64 ? -55.880 97.092 38.901 1.00 43.53 62 HIS H O 1
ATOM 8684 N N . HIS H 1 65 ? -56.631 94.997 39.230 1.00 42.42 63 HIS H N 1
ATOM 8685 C CA . HIS H 1 65 ? -56.260 94.524 37.896 1.00 37.99 63 HIS H CA 1
ATOM 8686 C C . HIS H 1 65 ? -57.279 93.546 37.339 1.00 39.20 63 HIS H C 1
ATOM 8687 O O . HIS H 1 65 ? -57.746 92.668 38.057 1.00 46.56 63 HIS H O 1
ATOM 8694 N N . VAL H 1 66 ? -57.634 93.722 36.065 1.00 46.00 64 VAL H N 1
ATOM 8695 C CA . VAL H 1 66 ? -58.464 92.767 35.316 1.00 44.87 64 VAL H CA 1
ATOM 8696 C C . VAL H 1 66 ? -57.861 92.577 33.920 1.00 47.96 64 VAL H C 1
ATOM 8697 O O . VAL H 1 66 ? -57.638 93.555 33.211 1.00 52.11 64 VAL H O 1
ATOM 8701 N N . ASP H 1 67 ? -57.581 91.323 33.552 1.00 55.05 65 ASP H N 1
ATOM 8702 C CA . ASP H 1 67 ? -57.109 90.931 32.204 1.00 52.23 65 ASP H CA 1
ATOM 8703 C C . ASP H 1 67 ? -55.904 91.721 31.671 1.00 49.05 65 ASP H C 1
ATOM 8704 O O . ASP H 1 67 ? -55.872 92.089 30.492 1.00 53.98 65 ASP H O 1
ATOM 8709 N N . GLY H 1 68 ? -54.931 91.989 32.538 1.00 42.97 66 GLY H N 1
ATOM 8710 C CA . GLY H 1 68 ? -53.725 92.722 32.159 1.00 37.86 66 GLY H CA 1
ATOM 8711 C C . GLY H 1 68 ? -53.815 94.235 32.296 1.00 43.19 66 GLY H C 1
ATOM 8712 O O . GLY H 1 68 ? -52.844 94.945 32.013 1.00 44.40 66 GLY H O 1
ATOM 8713 N N . TYR H 1 69 ? -54.969 94.729 32.744 1.00 39.91 67 TYR H N 1
ATOM 8714 C CA . TYR H 1 69 ? -55.227 96.172 32.814 1.00 46.47 67 TYR H CA 1
ATOM 8715 C C . TYR H 1 69 ? -55.315 96.682 34.253 1.00 49.28 67 TYR H C 1
ATOM 8716 O O . TYR H 1 69 ? -56.093 96.156 35.053 1.00 50.10 67 TYR H O 1
ATOM 8725 N N . ARG H 1 70 ? -54.530 97.710 34.574 1.00 40.66 68 ARG H N 1
ATOM 8726 C CA . ARG H 1 70 ? -54.627 98.364 35.869 1.00 40.47 68 ARG H CA 1
ATOM 8727 C C . ARG H 1 70 ? -55.854 99.273 35.899 1.00 46.22 68 ARG H C 1
ATOM 8728 O O . ARG H 1 70 ? -56.104 100.012 34.946 1.00 48.30 68 ARG H O 1
ATOM 8736 N N . ILE H 1 71 ? -56.616 99.203 36.989 1.00 42.23 69 ILE H N 1
ATOM 8737 C CA . ILE H 1 71 ? -57.763 100.083 37.203 1.00 47.84 69 ILE H CA 1
ATOM 8738 C C . ILE H 1 71 ? -57.318 101.407 37.841 1.00 48.20 69 ILE H C 1
ATOM 8739 O O . ILE H 1 71 ? -56.632 101.406 38.859 1.00 48.47 69 ILE H O 1
ATOM 8744 N N . HIS H 1 72 ? -57.695 102.525 37.218 1.00 51.57 70 HIS H N 1
ATOM 8745 C CA . HIS H 1 72 ? -57.479 103.861 37.788 1.00 48.94 70 HIS H CA 1
ATOM 8746 C C . HIS H 1 72 ? -58.811 104.520 38.123 1.00 48.88 70 HIS H C 1
ATOM 8747 O O . HIS H 1 72 ? -59.826 104.262 37.468 1.00 47.98 70 HIS H O 1
ATOM 8754 N N . LEU H 1 73 ? -58.802 105.372 39.144 1.00 49.01 71 LEU H N 1
ATOM 8755 C CA . LEU H 1 73 ? -60.009 106.068 39.577 1.00 54.55 71 LEU H CA 1
ATOM 8756 C C . LEU H 1 73 ? -59.762 107.576 39.650 1.00 60.37 71 LEU H C 1
ATOM 8757 O O . LEU H 1 73 ? -58.843 108.031 40.336 1.00 62.69 71 LEU H O 1
ATOM 8762 N N . THR H 1 74 ? -60.574 108.338 38.920 1.00 66.74 72 THR H N 1
ATOM 8763 C CA . THR H 1 74 ? -60.463 109.807 38.875 1.00 77.20 72 THR H CA 1
ATOM 8764 C C . THR H 1 74 ? -61.833 110.489 38.964 1.00 77.89 72 THR H C 1
ATOM 8765 O O . THR H 1 74 ? -62.865 109.862 38.716 1.00 76.32 72 THR H O 1
ATOM 8769 N N . SER H 1 75 ? -61.831 111.774 39.310 1.00 84.70 73 SER H N 1
ATOM 8770 C CA . SER H 1 75 ? -63.069 112.547 39.447 1.00 92.18 73 SER H CA 1
ATOM 8771 C C . SER H 1 75 ? -63.668 112.993 38.113 1.00 95.17 73 SER H C 1
ATOM 8772 O O . SER H 1 75 ? -64.890 113.077 37.977 1.00 96.00 73 SER H O 1
ATOM 8775 N N . GLU H 1 76 ? -62.809 113.275 37.135 1.00 101.70 74 GLU H N 1
ATOM 8776 C CA . GLU H 1 76 ? -63.253 113.797 35.839 1.00 110.14 74 GLU H CA 1
ATOM 8777 C C . GLU H 1 76 ? -63.066 112.791 34.702 1.00 107.30 74 GLU H C 1
ATOM 8778 O O . GLU H 1 76 ? -62.205 111.912 34.776 1.00 104.71 74 GLU H O 1
ATOM 8784 N N . ALA H 1 77 ? -63.879 112.931 33.656 1.00 107.01 75 ALA H N 1
ATOM 8785 C CA . ALA H 1 77 ? -63.831 112.035 32.501 1.00 109.62 75 ALA H CA 1
ATOM 8786 C C . ALA H 1 77 ? -62.873 112.548 31.429 1.00 111.72 75 ALA H C 1
ATOM 8787 O O . ALA H 1 77 ? -62.582 111.850 30.456 1.00 112.86 75 ALA H O 1
ATOM 8789 N N . PRO H 1 81 ? -63.491 109.619 26.593 1.00 137.44 79 PRO H N 1
ATOM 8790 C CA . PRO H 1 81 ? -63.543 108.744 25.423 1.00 138.15 79 PRO H CA 1
ATOM 8791 C C . PRO H 1 81 ? -62.506 107.620 25.506 1.00 137.13 79 PRO H C 1
ATOM 8792 O O . PRO H 1 81 ? -61.309 107.855 25.306 1.00 138.08 79 PRO H O 1
ATOM 8796 N N . GLU H 1 82 ? -62.972 106.409 25.805 1.00 132.51 80 GLU H N 1
ATOM 8797 C CA . GLU H 1 82 ? -62.081 105.266 25.998 1.00 127.35 80 GLU H CA 1
ATOM 8798 C C . GLU H 1 82 ? -62.516 104.046 25.182 1.00 123.05 80 GLU H C 1
ATOM 8799 O O . GLU H 1 82 ? -63.710 103.786 25.018 1.00 121.58 80 GLU H O 1
ATOM 8805 N N . GLU H 1 83 ? -61.526 103.307 24.683 1.00 119.12 81 GLU H N 1
ATOM 8806 C CA . GLU H 1 83 ? -61.736 102.181 23.772 1.00 117.34 81 GLU H CA 1
ATOM 8807 C C . GLU H 1 83 ? -62.293 100.929 24.460 1.00 108.19 81 GLU H C 1
ATOM 8808 O O . GLU H 1 83 ? -63.279 100.350 23.996 1.00 107.20 81 GLU H O 1
ATOM 8814 N N . LYS H 1 84 ? -61.653 100.513 25.554 1.00 98.77 82 LYS H N 1
ATOM 8815 C CA . LYS H 1 84 ? -62.055 99.313 26.295 1.00 86.31 82 LYS H CA 1
ATOM 8816 C C . LYS H 1 84 ? -62.532 99.661 27.705 1.00 79.74 82 LYS H C 1
ATOM 8817 O O . LYS H 1 84 ? -62.009 100.583 28.338 1.00 74.90 82 LYS H O 1
ATOM 8823 N N . ARG H 1 85 ? -63.527 98.920 28.188 1.00 74.83 83 ARG H N 1
ATOM 8824 C CA . ARG H 1 85 ? -64.124 99.173 29.500 1.00 69.24 83 ARG H CA 1
ATOM 8825 C C . ARG H 1 85 ? -64.281 97.915 30.347 1.00 62.09 83 ARG H C 1
ATOM 8826 O O . ARG H 1 85 ? -64.180 96.792 29.847 1.00 60.45 83 ARG H O 1
ATOM 8834 N N . LEU H 1 86 ? -64.528 98.123 31.636 1.00 58.65 84 LEU H N 1
ATOM 8835 C CA . LEU H 1 86 ? -64.715 97.041 32.596 1.00 52.53 84 LEU H CA 1
ATOM 8836 C C . LEU H 1 86 ? -66.153 96.538 32.569 1.00 54.80 84 LEU H C 1
ATOM 8837 O O . LEU H 1 86 ? -67.105 97.318 32.689 1.00 52.88 84 LEU H O 1
ATOM 8842 N N . TYR H 1 87 ? -66.307 95.231 32.410 1.00 53.50 85 TYR H N 1
ATOM 8843 C CA . TYR H 1 87 ? -67.627 94.627 32.362 1.00 55.77 85 TYR H CA 1
ATOM 8844 C C . TYR H 1 87 ? -67.780 93.531 33.401 1.00 56.49 85 TYR H C 1
ATOM 8845 O O . TYR H 1 87 ? -66.939 92.639 33.514 1.00 54.95 85 TYR H O 1
ATOM 8854 N N . PHE H 1 88 ? -68.857 93.626 34.166 1.00 52.60 86 PHE H N 1
ATOM 8855 C CA . PHE H 1 88 ? -69.235 92.599 35.111 1.00 57.21 86 PHE H CA 1
ATOM 8856 C C . PHE H 1 88 ? -70.261 91.721 34.409 1.00 59.38 86 PHE H C 1
ATOM 8857 O O . PHE H 1 88 ? -71.244 92.235 33.883 1.00 57.33 86 PHE H O 1
ATOM 8865 N N . VAL H 1 89 ? -70.025 90.410 34.382 1.00 57.33 87 VAL H N 1
ATOM 8866 C CA . VAL H 1 89 ? -70.957 89.476 33.743 1.00 65.26 87 VAL H CA 1
ATOM 8867 C C . VAL H 1 89 ? -71.452 88.425 34.738 1.00 71.61 87 VAL H C 1
ATOM 8868 O O . VAL H 1 89 ? -70.659 87.658 35.294 1.00 69.45 87 VAL H O 1
ATOM 8872 N N . ASN H 1 90 ? -72.766 88.406 34.962 1.00 77.58 88 ASN H N 1
ATOM 8873 C CA . ASN H 1 90 ? -73.395 87.384 35.791 1.00 81.45 88 ASN H CA 1
ATOM 8874 C C . ASN H 1 90 ? -74.015 86.298 34.928 1.00 81.14 88 ASN H C 1
ATOM 8875 O O . ASN H 1 90 ? -74.721 86.590 33.960 1.00 79.13 88 ASN H O 1
ATOM 8880 N N . PHE H 1 91 ? -73.742 85.048 35.287 1.00 86.85 89 PHE H N 1
ATOM 8881 C CA . PHE H 1 91 ? -74.227 83.894 34.532 1.00 95.84 89 PHE H CA 1
ATOM 8882 C C . PHE H 1 91 ? -75.653 83.485 34.927 1.00 101.18 89 PHE H C 1
ATOM 8883 O O . PHE H 1 91 ? -76.118 83.795 36.029 1.00 101.05 89 PHE H O 1
ATOM 8891 N N . GLY H 1 92 ? -76.336 82.794 34.015 1.00 105.00 90 GLY H N 1
ATOM 8892 C CA . GLY H 1 92 ? -77.705 82.330 34.245 1.00 108.64 90 GLY H CA 1
ATOM 8893 C C . GLY H 1 92 ? -77.816 80.819 34.315 1.00 108.28 90 GLY H C 1
ATOM 8894 O O . GLY H 1 92 ? -77.642 80.223 35.378 1.00 107.22 90 GLY H O 1
ATOM 8895 N N . GLU H 1 101 ? -66.084 81.993 46.776 1.00 97.46 100 GLU H N 1
ATOM 8896 C CA . GLU H 1 101 ? -65.315 81.346 45.717 1.00 100.65 100 GLU H CA 1
ATOM 8897 C C . GLU H 1 101 ? -65.308 82.170 44.428 1.00 98.95 100 GLU H C 1
ATOM 8898 O O . GLU H 1 101 ? -64.299 82.197 43.712 1.00 98.90 100 GLU H O 1
ATOM 8904 N N . TYR H 1 102 ? -66.442 82.824 44.154 1.00 95.24 101 TYR H N 1
ATOM 8905 C CA . TYR H 1 102 ? -66.694 83.643 42.948 1.00 89.93 101 TYR H CA 1
ATOM 8906 C C . TYR H 1 102 ? -66.655 82.816 41.662 1.00 94.32 101 TYR H C 1
ATOM 8907 O O . TYR H 1 102 ? -65.758 82.970 40.829 1.00 91.23 101 TYR H O 1
ATOM 8916 N N . HIS H 1 103 ? -67.645 81.941 41.515 1.00 103.03 102 HIS H N 1
ATOM 8917 C CA . HIS H 1 103 ? -67.713 81.015 40.390 1.00 107.50 102 HIS H CA 1
ATOM 8918 C C . HIS H 1 103 ? -68.860 81.371 39.449 1.00 104.55 102 HIS H C 1
ATOM 8919 O O . HIS H 1 103 ? -68.784 81.113 38.248 1.00 103.94 102 HIS H O 1
ATOM 8926 N N . ASP H 1 104 ? -69.909 81.978 40.003 1.00 100.47 103 ASP H N 1
ATOM 8927 C CA . ASP H 1 104 ? -71.131 82.295 39.256 1.00 97.98 103 ASP H CA 1
ATOM 8928 C C . ASP H 1 104 ? -71.067 83.602 38.453 1.00 93.77 103 ASP H C 1
ATOM 8929 O O . ASP H 1 104 ? -72.060 84.002 37.835 1.00 95.93 103 ASP H O 1
ATOM 8934 N N . PHE H 1 105 ? -69.906 84.259 38.464 1.00 84.95 104 PHE H N 1
ATOM 8935 C CA . PHE H 1 105 ? -69.702 85.506 37.722 1.00 76.06 104 PHE H CA 1
ATOM 8936 C C . PHE H 1 105 ? -68.243 85.719 37.326 1.00 73.17 104 PHE H C 1
ATOM 8937 O O . PHE H 1 105 ? -67.361 84.954 37.727 1.00 74.52 104 PHE H O 1
ATOM 8945 N N . THR H 1 106 ? -68.003 86.776 36.550 1.00 67.84 105 THR H N 1
ATOM 8946 C CA . THR H 1 106 ? -66.649 87.232 36.240 1.00 62.62 105 THR H CA 1
ATOM 8947 C C . THR H 1 106 ? -66.601 88.733 35.924 1.00 61.26 105 THR H C 1
ATOM 8948 O O . THR H 1 106 ? -67.638 89.376 35.708 1.00 58.71 105 THR H O 1
ATOM 8952 N N . VAL H 1 107 ? -65.390 89.285 35.928 1.00 56.70 106 VAL H N 1
ATOM 8953 C CA . VAL H 1 107 ? -65.150 90.637 35.432 1.00 53.27 106 VAL H CA 1
ATOM 8954 C C . VAL H 1 107 ? -64.143 90.551 34.286 1.00 51.87 106 VAL H C 1
ATOM 8955 O O . VAL H 1 107 ? -63.135 89.849 34.397 1.00 53.82 106 VAL H O 1
ATOM 8959 N N . VAL H 1 108 ? -64.441 91.235 33.179 1.00 52.83 107 VAL H N 1
ATOM 8960 C CA . VAL H 1 108 ? -63.586 91.230 31.979 1.00 50.33 107 VAL H CA 1
ATOM 8961 C C . VAL H 1 108 ? -63.385 92.630 31.388 1.00 51.86 107 VAL H C 1
ATOM 8962 O O . VAL H 1 108 ? -64.150 93.557 31.673 1.00 46.01 107 VAL H O 1
ATOM 8966 N N . VAL H 1 109 ? -62.358 92.757 30.551 1.00 54.08 108 VAL H N 1
ATOM 8967 C CA . VAL H 1 109 ? -62.094 93.981 29.797 1.00 57.00 108 VAL H CA 1
ATOM 8968 C C . VAL H 1 109 ? -62.475 93.757 28.331 1.00 61.77 108 VAL H C 1
ATOM 8969 O O . VAL H 1 109 ? -61.995 92.809 27.694 1.00 63.73 108 VAL H O 1
ATOM 8973 N N . ALA H 1 110 ? -63.355 94.618 27.819 1.00 60.71 109 ALA H N 1
ATOM 8974 C CA . ALA H 1 110 ? -63.823 94.544 26.432 1.00 63.18 109 ALA H CA 1
ATOM 8975 C C . ALA H 1 110 ? -64.259 95.906 25.891 1.00 70.27 109 ALA H C 1
ATOM 8976 O O . ALA H 1 110 ? -64.436 96.860 26.651 1.00 66.63 109 ALA H O 1
ATOM 8978 N N . ASP H 1 111 ? -64.437 95.979 24.572 1.00 81.25 110 ASP H N 1
ATOM 8979 C CA . ASP H 1 111 ? -64.849 97.215 23.895 1.00 87.10 110 ASP H CA 1
ATOM 8980 C C . ASP H 1 111 ? -66.367 97.434 23.875 1.00 87.05 110 ASP H C 1
ATOM 8981 O O . ASP H 1 111 ? -66.826 98.579 23.889 1.00 89.90 110 ASP H O 1
ATOM 8986 N N . SER H 1 112 ? -67.132 96.341 23.849 1.00 84.80 111 SER H N 1
ATOM 8987 C CA . SER H 1 112 ? -68.598 96.390 23.769 1.00 84.35 111 SER H CA 1
ATOM 8988 C C . SER H 1 112 ? -69.237 95.344 24.700 1.00 81.48 111 SER H C 1
ATOM 8989 O O . SER H 1 112 ? -68.577 94.365 25.057 1.00 78.19 111 SER H O 1
ATOM 8992 N N . PRO H 1 113 ? -70.513 95.552 25.107 1.00 82.62 112 PRO H N 1
ATOM 8993 C CA . PRO H 1 113 ? -71.262 94.548 25.888 1.00 84.02 112 PRO H CA 1
ATOM 8994 C C . PRO H 1 113 ? -71.365 93.160 25.246 1.00 85.86 112 PRO H C 1
ATOM 8995 O O . PRO H 1 113 ? -71.369 92.156 25.963 1.00 83.68 112 PRO H O 1
ATOM 8999 N N . GLN H 1 114 ? -71.445 93.111 23.917 1.00 93.95 113 GLN H N 1
ATOM 9000 C CA . GLN H 1 114 ? -71.561 91.849 23.180 1.00 97.95 113 GLN H CA 1
ATOM 9001 C C . GLN H 1 114 ? -70.266 91.042 23.242 1.00 93.80 113 GLN H C 1
ATOM 9002 O O . GLN H 1 114 ? -70.289 89.844 23.545 1.00 92.58 113 GLN H O 1
ATOM 9008 N N . SER H 1 115 ? -69.143 91.710 22.975 1.00 88.78 114 SER H N 1
ATOM 9009 C CA . SER H 1 115 ? -67.825 91.076 23.041 1.00 90.55 114 SER H CA 1
ATOM 9010 C C . SER H 1 115 ? -67.430 90.734 24.479 1.00 89.46 114 SER H C 1
ATOM 9011 O O . SER H 1 115 ? -66.637 89.818 24.710 1.00 89.23 114 SER H O 1
ATOM 9014 N N . ALA H 1 116 ? -67.995 91.475 25.433 1.00 86.07 115 ALA H N 1
ATOM 9015 C CA . ALA H 1 116 ? -67.828 91.193 26.856 1.00 84.07 115 ALA H CA 1
ATOM 9016 C C . ALA H 1 116 ? -68.491 89.881 27.253 1.00 81.28 115 ALA H C 1
ATOM 9017 O O . ALA H 1 116 ? -67.918 89.103 28.019 1.00 77.25 115 ALA H O 1
ATOM 9019 N N . LYS H 1 117 ? -69.692 89.644 26.725 1.00 79.47 116 LYS H N 1
ATOM 9020 C CA . LYS H 1 117 ? -70.423 88.402 26.972 1.00 84.23 116 LYS H CA 1
ATOM 9021 C C . LYS H 1 117 ? -69.697 87.195 26.382 1.00 83.11 116 LYS H C 1
ATOM 9022 O O . LYS H 1 117 ? -69.635 86.137 27.009 1.00 81.76 116 LYS H O 1
ATOM 9028 N N . GLN H 1 118 ? -69.134 87.376 25.188 1.00 88.97 117 GLN H N 1
ATOM 9029 C CA . GLN H 1 118 ? -68.386 86.324 24.499 1.00 95.44 117 GLN H CA 1
ATOM 9030 C C . GLN H 1 118 ? -67.100 85.948 25.235 1.00 90.56 117 GLN H C 1
ATOM 9031 O O . GLN H 1 118 ? -66.781 84.762 25.359 1.00 91.26 117 GLN H O 1
ATOM 9037 N N . LEU H 1 119 ? -66.380 86.960 25.723 1.00 84.57 118 LEU H N 1
ATOM 9038 C CA . LEU H 1 119 ? -65.139 86.757 26.472 1.00 83.84 118 LEU H CA 1
ATOM 9039 C C . LEU H 1 119 ? -65.386 86.078 27.815 1.00 85.21 118 LEU H C 1
ATOM 9040 O O . LEU H 1 119 ? -64.573 85.268 28.268 1.00 85.48 118 LEU H O 1
ATOM 9045 N N . ALA H 1 120 ? -66.514 86.415 28.436 1.00 85.52 119 ALA H N 1
ATOM 9046 C CA . ALA H 1 120 ? -66.941 85.812 29.693 1.00 88.12 119 ALA H CA 1
ATOM 9047 C C . ALA H 1 120 ? -67.295 84.336 29.529 1.00 95.13 119 ALA H C 1
ATOM 9048 O O . ALA H 1 120 ? -66.984 83.522 30.402 1.00 99.80 119 ALA H O 1
ATOM 9050 N N . ARG H 1 121 ? -67.940 84.007 28.409 1.00 101.16 120 ARG H N 1
ATOM 9051 C CA . ARG H 1 121 ? -68.336 82.633 28.086 1.00 108.54 120 ARG H CA 1
ATOM 9052 C C . ARG H 1 121 ? -67.135 81.709 27.886 1.00 108.10 120 ARG H C 1
ATOM 9053 O O . ARG H 1 121 ? -67.167 80.544 28.289 1.00 104.61 120 ARG H O 1
ATOM 9061 N N . ALA H 1 122 ? -66.077 82.250 27.285 1.00 109.98 121 ALA H N 1
ATOM 9062 C CA . ALA H 1 122 ? -64.871 81.491 26.960 1.00 115.82 121 ALA H CA 1
ATOM 9063 C C . ALA H 1 122 ? -64.025 81.113 28.180 1.00 122.26 121 ALA H C 1
ATOM 9064 O O . ALA H 1 122 ? -63.135 80.265 28.080 1.00 124.39 121 ALA H O 1
ATOM 9066 N N . GLN H 1 123 ? -64.314 81.731 29.324 1.00 129.21 122 GLN H N 1
ATOM 9067 C CA . GLN H 1 123 ? -63.516 81.548 30.539 1.00 135.36 122 GLN H CA 1
ATOM 9068 C C . GLN H 1 123 ? -63.897 80.332 31.394 1.00 141.45 122 GLN H C 1
ATOM 9069 O O . GLN H 1 123 ? -63.207 80.026 32.371 1.00 141.36 122 GLN H O 1
ATOM 9075 N N . PHE H 1 124 ? -64.978 79.642 31.029 1.00 148.40 123 PHE H N 1
ATOM 9076 C CA . PHE H 1 124 ? -65.406 78.437 31.751 1.00 155.64 123 PHE H CA 1
ATOM 9077 C C . PHE H 1 124 ? -64.491 77.241 31.461 1.00 157.36 123 PHE H C 1
ATOM 9078 O O . PHE H 1 124 ? -63.864 76.695 32.374 1.00 157.56 123 PHE H O 1
ATOM 9086 N N . SER H 1 125 ? -64.421 76.843 30.193 1.00 157.97 124 SER H N 1
ATOM 9087 C CA . SER H 1 125 ? -63.612 75.698 29.786 1.00 159.57 124 SER H CA 1
ATOM 9088 C C . SER H 1 125 ? -62.710 76.042 28.606 1.00 159.93 124 SER H C 1
ATOM 9089 O O . SER H 1 125 ? -61.669 76.676 28.777 1.00 158.86 124 SER H O 1
ATOM 9092 N N . VAL H 1 143 ? -78.574 82.953 27.379 1.00 145.46 142 VAL H N 1
ATOM 9093 C CA . VAL H 1 143 ? -78.862 84.377 27.543 1.00 146.21 142 VAL H CA 1
ATOM 9094 C C . VAL H 1 143 ? -78.503 84.842 28.960 1.00 144.36 142 VAL H C 1
ATOM 9095 O O . VAL H 1 143 ? -79.150 84.454 29.940 1.00 143.04 142 VAL H O 1
ATOM 9099 N N . ASP H 1 144 ? -77.460 85.667 29.050 1.00 139.99 143 ASP H N 1
ATOM 9100 C CA . ASP H 1 144 ? -76.969 86.197 30.323 1.00 134.22 143 ASP H CA 1
ATOM 9101 C C . ASP H 1 144 ? -77.286 87.688 30.467 1.00 130.10 143 ASP H C 1
ATOM 9102 O O . ASP H 1 144 ? -77.974 88.269 29.624 1.00 129.94 143 ASP H O 1
ATOM 9107 N N . ASP H 1 145 ? -76.787 88.293 31.544 1.00 123.58 144 ASP H N 1
ATOM 9108 C CA . ASP H 1 145 ? -76.873 89.738 31.734 1.00 117.30 144 ASP H CA 1
ATOM 9109 C C . ASP H 1 145 ? -75.521 90.308 32.157 1.00 112.13 144 ASP H C 1
ATOM 9110 O O . ASP H 1 145 ? -74.779 89.677 32.917 1.00 111.38 144 ASP H O 1
ATOM 9115 N N . CYS H 1 146 ? -75.206 91.502 31.660 1.00 103.90 145 CYS H N 1
ATOM 9116 C CA . CYS H 1 146 ? -73.932 92.143 31.966 1.00 95.02 145 CYS H CA 1
ATOM 9117 C C . CYS H 1 146 ? -74.075 93.622 32.345 1.00 88.86 145 CYS H C 1
ATOM 9118 O O . CYS H 1 146 ? -75.041 94.286 31.964 1.00 88.88 145 CYS H O 1
ATOM 9121 N N . LEU H 1 147 ? -73.098 94.119 33.098 1.00 82.70 146 LEU H N 1
ATOM 9122 C CA . LEU H 1 147 ? -73.081 95.501 33.569 1.00 77.61 146 LEU H CA 1
ATOM 9123 C C . LEU H 1 147 ? -71.734 96.160 33.266 1.00 71.04 146 LEU H C 1
ATOM 9124 O O . LEU H 1 147 ? -70.678 95.556 33.466 1.00 66.90 146 LEU H O 1
ATOM 9129 N N . CYS H 1 148 ? -71.781 97.398 32.781 1.00 64.42 147 CYS H N 1
ATOM 9130 C CA . CYS H 1 148 ? -70.575 98.171 32.529 1.00 60.80 147 CYS H CA 1
ATOM 9131 C C . CYS H 1 148 ? -70.145 98.950 33.775 1.00 59.64 147 CYS H C 1
ATOM 9132 O O . CYS H 1 148 ? -70.892 99.778 34.299 1.00 57.67 147 CYS H O 1
ATOM 9135 N N . VAL H 1 149 ? -68.928 98.681 34.234 1.00 56.22 148 VAL H N 1
ATOM 9136 C CA . VAL H 1 149 ? -68.391 99.329 35.420 1.00 54.07 148 VAL H CA 1
ATOM 9137 C C . VAL H 1 149 ? -67.497 100.494 34.986 1.00 58.47 148 VAL H C 1
ATOM 9138 O O . VAL H 1 149 ? -66.292 100.327 34.782 1.00 61.40 148 VAL H O 1
ATOM 9142 N N . ASP H 1 150 ? -68.096 101.671 34.830 1.00 57.34 149 ASP H N 1
ATOM 9143 C CA . ASP H 1 150 ? -67.350 102.850 34.376 1.00 65.30 149 ASP H CA 1
ATOM 9144 C C . ASP H 1 150 ? -67.514 104.063 35.289 1.00 61.52 149 ASP H C 1
ATOM 9145 O O . ASP H 1 150 ? -66.609 104.887 35.393 1.00 60.72 149 ASP H O 1
ATOM 9150 N N . LEU H 1 151 ? -68.673 104.161 35.935 1.00 60.01 150 LEU H N 1
ATOM 9151 C CA . LEU H 1 151 ? -68.946 105.213 36.903 1.00 55.94 150 LEU H CA 1
ATOM 9152 C C . LEU H 1 151 ? -69.406 104.547 38.192 1.00 50.43 150 LEU H C 1
ATOM 9153 O O . LEU H 1 151 ? -70.415 103.839 38.208 1.00 48.85 150 LEU H O 1
ATOM 9158 N N . VAL H 1 152 ? -68.645 104.759 39.263 1.00 46.07 151 VAL H N 1
ATOM 9159 C CA . VAL H 1 152 ? -68.931 104.162 40.566 1.00 48.32 151 VAL H CA 1
ATOM 9160 C C . VAL H 1 152 ? -68.710 105.208 41.649 1.00 52.55 151 VAL H C 1
ATOM 9161 O O . VAL H 1 152 ? -67.581 105.686 41.826 1.00 54.75 151 VAL H O 1
ATOM 9165 N N . ASP H 1 153 ? -69.786 105.538 42.369 1.00 52.78 152 ASP H N 1
ATOM 9166 C CA . ASP H 1 153 ? -69.790 106.547 43.443 1.00 56.69 152 ASP H CA 1
ATOM 9167 C C . ASP H 1 153 ? -69.052 107.842 43.073 1.00 60.82 152 ASP H C 1
ATOM 9168 O O . ASP H 1 153 ? -68.146 108.277 43.795 1.00 61.06 152 ASP H O 1
ATOM 9173 N N . ASN H 1 154 ? -69.440 108.427 41.937 1.00 65.57 153 ASN H N 1
ATOM 9174 C CA . ASN H 1 154 ? -68.833 109.652 41.382 1.00 74.95 153 ASN H CA 1
ATOM 9175 C C . ASN H 1 154 ? -67.340 109.558 41.044 1.00 74.49 153 ASN H C 1
ATOM 9176 O O . ASN H 1 154 ? -66.625 110.565 41.057 1.00 81.00 153 ASN H O 1
ATOM 9181 N N . HIS H 1 155 ? -66.879 108.348 40.736 1.00 69.49 154 HIS H N 1
ATOM 9182 C CA . HIS H 1 155 ? -65.507 108.139 40.287 1.00 58.59 154 HIS H CA 1
ATOM 9183 C C . HIS H 1 155 ? -65.507 107.396 38.964 1.00 55.82 154 HIS H C 1
ATOM 9184 O O . HIS H 1 155 ? -66.217 106.403 38.796 1.00 53.29 154 HIS H O 1
ATOM 9191 N N . TYR H 1 156 ? -64.714 107.893 38.024 1.00 58.68 155 TYR H N 1
ATOM 9192 C CA . TYR H 1 156 ? -64.618 107.291 36.702 1.00 60.63 155 TYR H CA 1
ATOM 9193 C C . TYR H 1 156 ? -63.549 106.204 36.687 1.00 56.73 155 TYR H C 1
ATOM 9194 O O . TYR H 1 156 ? -62.473 106.371 37.264 1.00 53.83 155 TYR H O 1
ATOM 9203 N N . VAL H 1 157 ? -63.868 105.086 36.044 1.00 57.42 156 VAL H N 1
ATOM 9204 C CA . VAL H 1 157 ? -62.949 103.958 35.926 1.00 57.37 156 VAL H CA 1
ATOM 9205 C C . VAL H 1 157 ? -62.256 104.008 34.573 1.00 60.73 156 VAL H C 1
ATOM 9206 O O . VAL H 1 157 ? -62.906 103.904 33.530 1.00 65.99 156 VAL H O 1
ATOM 9210 N N . THR H 1 158 ? -60.938 104.189 34.597 1.00 62.01 157 THR H N 1
ATOM 9211 C CA . THR H 1 158 ? -60.119 104.128 33.388 1.00 59.89 157 THR H CA 1
ATOM 9212 C C . THR H 1 158 ? -59.095 103.000 33.514 1.00 58.87 157 THR H C 1
ATOM 9213 O O . THR H 1 158 ? -58.683 102.648 34.623 1.00 67.50 157 THR H O 1
ATOM 9217 N N . LEU H 1 159 ? -58.690 102.442 32.375 1.00 58.30 158 LEU H N 1
ATOM 9218 C CA . LEU H 1 159 ? -57.832 101.258 32.337 1.00 47.83 158 LEU H CA 1
ATOM 9219 C C . LEU H 1 159 ? -56.505 101.507 31.626 1.00 51.66 158 LEU H C 1
ATOM 9220 O O . LEU H 1 159 ? -56.464 102.169 30.590 1.00 55.21 158 LEU H O 1
ATOM 9225 N N . GLU H 1 160 ? -55.430 100.965 32.197 1.00 50.19 159 GLU H N 1
ATOM 9226 C CA . GLU H 1 160 ? -54.087 101.043 31.627 1.00 49.03 159 GLU H CA 1
ATOM 9227 C C . GLU H 1 160 ? -53.511 99.642 31.493 1.00 50.35 159 GLU H C 1
ATOM 9228 O O . GLU H 1 160 ? -53.403 98.919 32.480 1.00 56.04 159 GLU H O 1
ATOM 9234 N N . PHE H 1 161 ? -53.131 99.258 30.280 1.00 50.14 160 PHE H N 1
ATOM 9235 C CA . PHE H 1 161 ? -52.530 97.952 30.084 1.00 44.48 160 PHE H CA 1
ATOM 9236 C C . PHE H 1 161 ? -51.139 97.918 30.690 1.00 48.36 160 PHE H C 1
ATOM 9237 O O . PHE H 1 161 ? -50.287 98.728 30.322 1.00 51.64 160 PHE H O 1
ATOM 9245 N N . ASP H 1 162 ? -50.917 96.972 31.605 1.00 45.76 161 ASP H N 1
ATOM 9246 C CA . ASP H 1 162 ? -49.601 96.783 32.227 1.00 43.23 161 ASP H CA 1
ATOM 9247 C C . ASP H 1 162 ? -49.171 95.315 32.355 1.00 38.99 161 ASP H C 1
ATOM 9248 O O . ASP H 1 162 ? -48.053 95.026 32.780 1.00 47.45 161 ASP H O 1
ATOM 9253 N N . GLY H 1 163 ? -50.075 94.397 32.024 1.00 40.87 162 GLY H N 1
ATOM 9254 C CA . GLY H 1 163 ? -49.751 92.969 32.003 1.00 47.00 162 GLY H CA 1
ATOM 9255 C C . GLY H 1 163 ? -49.994 92.183 33.284 1.00 50.82 162 GLY H C 1
ATOM 9256 O O . GLY H 1 163 ? -49.996 90.954 33.260 1.00 52.37 162 GLY H O 1
ATOM 9257 N N . GLU H 1 164 ? -50.201 92.883 34.398 1.00 52.25 163 GLU H N 1
ATOM 9258 C CA . GLU H 1 164 ? -50.439 92.240 35.688 1.00 53.27 163 GLU H CA 1
ATOM 9259 C C . GLU H 1 164 ? -51.783 91.526 35.771 1.00 53.31 163 GLU H C 1
ATOM 9260 O O . GLU H 1 164 ? -52.797 92.022 35.281 1.00 51.32 163 GLU H O 1
ATOM 9266 N N . GLN H 1 165 ? -51.781 90.363 36.410 1.00 51.17 164 GLN H N 1
ATOM 9267 C CA . GLN H 1 165 ? -53.013 89.620 36.642 1.00 56.77 164 GLN H CA 1
ATOM 9268 C C . GLN H 1 165 ? -53.443 89.683 38.111 1.00 50.55 164 GLN H C 1
ATOM 9269 O O . GLN H 1 165 ? -52.630 89.914 39.014 1.00 40.50 164 GLN H O 1
ATOM 9275 N N . GLN H 1 166 ? -54.738 89.500 38.332 1.00 47.89 165 GLN H N 1
ATOM 9276 C CA . GLN H 1 166 ? -55.279 89.407 39.671 1.00 43.49 165 GLN H CA 1
ATOM 9277 C C . GLN H 1 166 ? -56.388 88.366 39.677 1.00 47.98 165 GLN H C 1
ATOM 9278 O O . GLN H 1 166 ? -57.393 88.530 38.975 1.00 51.46 165 GLN H O 1
ATOM 9284 N N . PRO H 1 167 ? -56.204 87.282 40.451 1.00 48.38 166 PRO H N 1
ATOM 9285 C CA . PRO H 1 167 ? -57.259 86.271 40.574 1.00 50.63 166 PRO H CA 1
ATOM 9286 C C . PRO H 1 167 ? -58.519 86.854 41.208 1.00 48.85 166 PRO H C 1
ATOM 9287 O O . PRO H 1 167 ? -58.434 87.608 42.180 1.00 52.05 166 PRO H O 1
ATOM 9291 N N . LEU H 1 168 ? -59.674 86.523 40.643 1.00 48.70 167 LEU H N 1
ATOM 9292 C CA . LEU H 1 168 ? -60.949 86.995 41.165 1.00 49.52 167 LEU H CA 1
ATOM 9293 C C . LEU H 1 168 ? -61.386 86.135 42.350 1.00 45.32 167 LEU H C 1
ATOM 9294 O O . LEU H 1 168 ? -62.276 85.300 42.217 1.00 55.27 167 LEU H O 1
ATOM 9299 N N . VAL H 1 169 ? -60.737 86.329 43.497 1.00 41.43 168 VAL H N 1
ATOM 9300 C CA . VAL H 1 169 ? -61.063 85.612 44.741 1.00 46.37 168 VAL H CA 1
ATOM 9301 C C . VAL H 1 169 ? -61.228 86.606 45.913 1.00 49.09 168 VAL H C 1
ATOM 9302 O O . VAL H 1 169 ? -60.647 87.697 45.883 1.00 44.50 168 VAL H O 1
ATOM 9306 N N . PRO H 1 170 ? -62.040 86.252 46.931 1.00 48.00 169 PRO H N 1
ATOM 9307 C CA . PRO H 1 170 ? -62.197 87.167 48.068 1.00 44.07 169 PRO H CA 1
ATOM 9308 C C . PRO H 1 170 ? -60.898 87.496 48.801 1.00 47.47 169 PRO H C 1
ATOM 9309 O O . PRO H 1 170 ? -60.041 86.630 48.956 1.00 44.41 169 PRO H O 1
ATOM 9313 N N . ASP H 1 171 ? -60.762 88.756 49.214 1.00 44.68 170 ASP H N 1
ATOM 9314 C CA . ASP H 1 171 ? -59.760 89.170 50.183 1.00 43.10 170 ASP H CA 1
ATOM 9315 C C . ASP H 1 171 ? -60.172 88.636 51.556 1.00 44.44 170 ASP H C 1
ATOM 9316 O O . ASP H 1 171 ? -59.335 88.259 52.370 1.00 50.42 170 ASP H O 1
ATOM 9321 N N . TRP H 1 172 ? -61.477 88.630 51.799 1.00 43.88 171 TRP H N 1
ATOM 9322 C CA . TRP H 1 172 ? -62.060 88.210 53.064 1.00 44.34 171 TRP H CA 1
ATOM 9323 C C . TRP H 1 172 ? -63.419 87.596 52.753 1.00 46.36 171 TRP H C 1
ATOM 9324 O O . TRP H 1 172 ? -64.102 88.051 51.839 1.00 43.35 171 TRP H O 1
ATOM 9335 N N . LYS H 1 173 ? -63.806 86.565 53.498 1.00 42.36 172 LYS H N 1
ATOM 9336 C CA . LYS H 1 173 ? -65.196 86.120 53.513 1.00 48.28 172 LYS H CA 1
ATOM 9337 C C . LYS H 1 173 ? -65.655 85.805 54.929 1.00 50.46 172 LYS H C 1
ATOM 9338 O O . LYS H 1 173 ? -64.847 85.451 55.788 1.00 55.39 172 LYS H O 1
ATOM 9344 N N . GLY H 1 174 ? -66.951 85.962 55.173 1.00 52.31 173 GLY H N 1
ATOM 9345 C CA . GLY H 1 174 ? -67.526 85.660 56.475 1.00 51.16 173 GLY H CA 1
ATOM 9346 C C . GLY H 1 174 ? -68.866 86.324 56.685 1.00 54.95 173 GLY H C 1
ATOM 9347 O O . GLY H 1 174 ? -69.762 86.230 55.839 1.00 53.68 173 GLY H O 1
ATOM 9348 N N . TYR H 1 175 ? -68.994 86.998 57.822 1.00 55.12 174 TYR H N 1
ATOM 9349 C CA . TYR H 1 175 ? -70.238 87.636 58.215 1.00 52.82 174 TYR H CA 1
ATOM 9350 C C . TYR H 1 175 ? -69.920 88.917 58.971 1.00 51.52 174 TYR H C 1
ATOM 9351 O O . TYR H 1 175 ? -69.368 88.873 60.064 1.00 59.80 174 TYR H O 1
ATOM 9360 N N . GLN H 1 176 ? -70.274 90.055 58.382 1.00 46.63 175 GLN H N 1
ATOM 9361 C CA . GLN H 1 176 ? -69.967 91.346 58.966 1.00 46.84 175 GLN H CA 1
ATOM 9362 C C . GLN H 1 176 ? -71.144 92.309 58.836 1.00 47.70 175 GLN H C 1
ATOM 9363 O O . GLN H 1 176 ? -71.335 92.913 57.785 1.00 52.54 175 GLN H O 1
ATOM 9369 N N . PRO H 1 177 ? -71.954 92.433 59.901 1.00 52.75 176 PRO H N 1
ATOM 9370 C CA . PRO H 1 177 ? -73.068 93.382 59.955 1.00 51.17 176 PRO H CA 1
ATOM 9371 C C . PRO H 1 177 ? -72.630 94.825 59.747 1.00 48.15 176 PRO H C 1
ATOM 9372 O O . PRO H 1 177 ? -71.614 95.249 60.292 1.00 59.42 176 PRO H O 1
ATOM 9376 N N . LEU H 1 178 ? -73.381 95.557 58.934 1.00 47.23 177 LEU H N 1
ATOM 9377 C CA . LEU H 1 178 ? -73.170 96.991 58.779 1.00 55.41 177 LEU H CA 1
ATOM 9378 C C . LEU H 1 178 ? -73.669 97.682 60.046 1.00 62.83 177 LEU H C 1
ATOM 9379 O O . LEU H 1 178 ? -74.712 97.297 60.581 1.00 64.16 177 LEU H O 1
ATOM 9384 N N . PRO H 1 179 ? -72.911 98.676 60.549 1.00 71.49 178 PRO H N 1
ATOM 9385 C CA . PRO H 1 179 ? -73.342 99.505 61.672 1.00 76.12 178 PRO H CA 1
ATOM 9386 C C . PRO H 1 179 ? -74.573 100.336 61.327 1.00 83.11 178 PRO H C 1
ATOM 9387 O O . PRO H 1 179 ? -74.760 100.715 60.170 1.00 77.64 178 PRO H O 1
ATOM 9391 N N . GLU H 1 180 ? -75.394 100.611 62.338 1.00 95.63 179 GLU H N 1
ATOM 9392 C CA . GLU H 1 180 ? -76.632 101.371 62.176 1.00 104.01 179 GLU H CA 1
ATOM 9393 C C . GLU H 1 180 ? -76.356 102.869 62.028 1.00 110.08 179 GLU H C 1
ATOM 9394 O O . GLU H 1 180 ? -76.766 103.488 61.042 1.00 110.70 179 GLU H O 1
ATOM 9400 N N . GLY H 1 181 ? -75.657 103.439 63.010 1.00 115.11 180 GLY H N 1
ATOM 9401 C CA . GLY H 1 181 ? -75.315 104.861 63.007 1.00 119.27 180 GLY H CA 1
ATOM 9402 C C . GLY H 1 181 ? -75.653 105.543 64.321 1.00 121.47 180 GLY H C 1
ATOM 9403 O O . GLY H 1 181 ? -74.785 106.126 64.973 1.00 120.48 180 GLY H O 1
#

CATH classification: 3.10.20.10 (+1 more: 3.50.100.10)

Radius of gyration: 44.06 Å; Cα contacts (8 Å, |Δi|>4): 2686; chains: 8; bounding box: 131×94×94 Å